Protein AF-D3LBD0-F1 (afdb_monomer_lite)

pLDDT: mean 87.64, std 13.62, range [24.2, 98.69]

Secondary structure (DSSP, 8-state):
-----TTGGGB--HHHHHHHHHHHHHHHHT-TTS-HHHHHHHHHHHHHHHHHHIIIIIHHHHHHHHTT--PPPTTS--HHHHHHHHHHHHHHHHHHHHHHIIIIIHHHHHTTTEEE--GGGS-HHHHHHHHHHIIIIIGGG---EEE-SSSPPPP--TTEEEEEEEEEEPPBTTB----EEEEEEEPPTTS-SEEEPSSSSSEEEEEHHHHHHHTGGGTSTTEEEEEEEEEEEEE--------S--TTHHHHHHHHHHHHTTPPEEEEEEETT--HHHHHHHHHHS---GGGEEEESS-S-STTHHHHHHHH--GGGSPPPPPPBP-GGGSGGGHHHHHHHS-EEEEETTB-SHHHHHHHHHHHH-TTEEEEEEEES---TT-HHHHHHHHHHHTT-EEEEEE-TT-TT-HHHHHHHHHHHHHTT-EEE--BTTBEE--EEEEEEEEETTEEEEEEEEESS-S-HHHHTTEEEEEEEE--HHHHHHHHHHHHHHHSS----S-SS-EETTTTHHHHHHHHHHHHHHHHHTT----EEEEES-B--HHHHHHHHHHHHHT--EEEEESS-B-BPP--TTTTTTEEEEEE-SSSEE---EEEE-GGGS-EEEEES--BSHHHHHHEE-EEEE--SHHHHHHHHHHHHHHHT-SSSEEEEPTTS-EEE----SS---HHHHHHTT--S-SS-SS--BTTB-----SS---EEEEEEEE-SSEEEEEEEEE-TTSBEEEEEEEEEE--TTTT-TTTTPPPHHHHHHHHHHHHHHHHHHTTSSSEEEEEEE-HHHHT-TTHHHHHHHHHHHHSS-EEE--HHHHHHHHHHHHHTTS--SSEEEEEE-SS-EEEEEEETTEEEEEEEES--HHHHHHHH--SSS--HHHHHHHHHHHHHHHHH-TTGGGGTTPPEEEESHHHHHHHHHHHHHTT-TTS-STTEEEEHHHHHHHHHHHHHS-HHHHHTSTT--GGGTTTHHHHHHHHHHHHHHHT--EEEE-S-SHHHHHHHHHHHHHH-S--B-GGGS-----S----

InterPro domains:
  IPR003414 Polyphosphate kinase [MF_00347] (10-685)
  IPR003414 Polyphosphate kinase [PTHR30218] (6-682)
  IPR003414 Polyphosphate kinase [TIGR03705] (11-681)
  IPR003695 Ppx/GppA phosphatase, N-terminal [PF02541] (729-1010)
  IPR024953 Polyphosphate kinase middle domain [PF02503] (126-305)
  IPR025198 Polyphosphate kinase N-terminal domain [PF13089] (12-116)
  IPR025200 Polyphosphate kinase C-terminal domain 2 [PF13090] (508-676)
  IPR036830 Polyphosphate kinase middle domain superfamily [G3DSA:3.30.1840.10] (117-305)
  IPR036832 Polyphosphate kinase N-terminal domain superfamily [SSF140356] (8-111)
  IPR041108 Polyphosphate kinase, C-terminal domain 1 [PF17941] (335-498)
  IPR043129 ATPase, nucleotide binding domain [SSF53067] (710-832)
  IPR043129 ATPase, nucleotide binding domain [SSF53067] (835-1010)

Structure (mmCIF, N/CA/C/O backbone):
data_AF-D3LBD0-F1
#
_entry.id   AF-D3LBD0-F1
#
loop_
_atom_site.group_PDB
_atom_site.id
_atom_site.type_symbol
_atom_site.label_atom_id
_atom_site.label_alt_id
_atom_site.label_comp_id
_atom_site.label_asym_id
_atom_site.label_entity_id
_atom_site.label_seq_id
_atom_site.pdbx_PDB_ins_code
_atom_site.Cartn_x
_atom_site.Cartn_y
_atom_site.Cartn_z
_atom_site.occupancy
_atom_site.B_iso_or_equiv
_atom_site.auth_seq_id
_atom_site.auth_comp_id
_atom_site.auth_asym_id
_atom_site.auth_atom_id
_atom_site.pdbx_PDB_model_num
ATOM 1 N N . MET A 1 1 ? 7.178 37.357 0.212 1.00 24.20 1 MET A N 1
ATOM 2 C CA . MET A 1 1 ? 8.624 37.625 0.364 1.00 24.20 1 MET A CA 1
ATOM 3 C C . MET A 1 1 ? 9.327 36.282 0.473 1.00 24.20 1 MET A C 1
ATOM 5 O O . MET A 1 1 ? 9.066 35.564 1.422 1.00 24.20 1 MET A O 1
ATOM 9 N N . LEU A 1 2 ? 10.123 35.909 -0.533 1.00 28.17 2 LEU A N 1
ATOM 10 C CA . LEU A 1 2 ? 10.940 34.688 -0.549 1.00 28.17 2 LEU A CA 1
ATOM 11 C C . LEU A 1 2 ? 12.167 34.922 0.342 1.00 28.17 2 LEU A C 1
ATOM 13 O O . LEU A 1 2 ? 13.218 35.334 -0.143 1.00 28.17 2 LEU A O 1
ATOM 17 N N . THR A 1 3 ? 12.015 34.767 1.653 1.00 34.03 3 THR A N 1
ATOM 18 C CA . THR A 1 3 ? 13.162 34.732 2.564 1.00 34.03 3 THR A CA 1
ATOM 19 C C . THR A 1 3 ? 14.012 33.509 2.240 1.00 34.03 3 THR A C 1
ATOM 21 O O . THR A 1 3 ? 13.474 32.417 2.064 1.00 34.03 3 THR A O 1
ATOM 24 N N . GLU A 1 4 ? 15.331 33.696 2.147 1.00 43.97 4 GLU A N 1
ATOM 25 C CA . GLU A 1 4 ? 16.310 32.607 2.130 1.00 43.97 4 GLU A CA 1
ATOM 26 C C . GLU A 1 4 ? 15.896 31.543 3.150 1.00 43.97 4 GLU A C 1
ATOM 28 O O . GLU A 1 4 ? 15.747 31.839 4.337 1.00 43.97 4 GLU A O 1
ATOM 33 N N . ASN A 1 5 ? 15.638 30.323 2.675 1.00 55.88 5 ASN A N 1
ATOM 34 C CA . ASN A 1 5 ? 15.126 29.257 3.520 1.00 55.88 5 ASN A CA 1
ATOM 35 C C . ASN A 1 5 ? 16.207 28.900 4.557 1.00 55.88 5 ASN A C 1
ATOM 37 O O . ASN A 1 5 ? 17.164 28.184 4.245 1.00 55.88 5 ASN A O 1
ATOM 41 N N . LYS A 1 6 ? 16.076 29.428 5.787 1.00 61.44 6 LYS A N 1
ATOM 42 C CA . LYS A 1 6 ? 17.009 29.217 6.915 1.00 61.44 6 LYS A CA 1
ATOM 43 C C . LYS A 1 6 ? 17.269 27.727 7.183 1.00 61.44 6 LYS A C 1
ATOM 45 O O . LYS A 1 6 ? 18.309 27.376 7.745 1.00 61.44 6 LYS A O 1
ATOM 50 N N . ASN A 1 7 ? 16.364 26.862 6.722 1.00 72.94 7 ASN A N 1
ATOM 51 C CA . ASN A 1 7 ? 16.401 25.421 6.902 1.00 72.94 7 ASN A CA 1
ATOM 52 C C . ASN A 1 7 ? 16.988 24.641 5.717 1.00 72.94 7 ASN A C 1
ATOM 54 O O . ASN A 1 7 ? 17.073 23.421 5.812 1.00 72.94 7 ASN A O 1
ATOM 58 N N . SER A 1 8 ? 17.474 25.287 4.647 1.00 80.19 8 SER A N 1
ATOM 59 C CA . SER A 1 8 ? 18.056 24.606 3.467 1.00 80.19 8 SER A CA 1
ATOM 60 C C . SER A 1 8 ? 19.071 23.505 3.840 1.00 80.19 8 SER A C 1
ATOM 62 O O . SER A 1 8 ? 19.038 22.398 3.299 1.00 80.19 8 SER A O 1
ATOM 64 N N . LYS A 1 9 ? 19.923 23.744 4.848 1.00 85.62 9 LYS A N 1
ATOM 65 C CA . LYS A 1 9 ? 20.913 22.761 5.334 1.00 85.62 9 LYS A CA 1
ATOM 66 C C . LYS A 1 9 ? 20.294 21.491 5.945 1.00 85.62 9 LYS A C 1
ATOM 68 O O . LYS A 1 9 ? 20.930 20.433 5.921 1.00 85.62 9 LYS A O 1
ATOM 73 N N . TYR A 1 10 ? 19.064 21.571 6.448 1.00 90.88 10 TYR A N 1
ATOM 74 C CA . TYR A 1 10 ? 18.289 20.459 7.011 1.00 90.88 10 TYR A CA 1
ATOM 75 C C . TYR A 1 10 ? 17.473 19.705 5.953 1.00 90.88 10 TYR A C 1
ATOM 77 O O . TYR A 1 10 ? 16.838 18.706 6.280 1.00 90.88 10 TYR A O 1
ATOM 85 N N . LEU A 1 11 ? 17.526 20.139 4.689 1.00 93.12 11 LEU A N 1
ATOM 86 C CA . LEU A 1 11 ? 16.781 19.540 3.590 1.00 93.12 11 LEU A CA 1
ATOM 87 C C . LEU A 1 11 ? 17.670 18.709 2.651 1.00 93.12 11 LEU A C 1
ATOM 89 O O . LEU A 1 11 ? 18.886 18.901 2.537 1.00 93.12 11 LEU A O 1
ATOM 93 N N . VAL A 1 12 ? 17.040 17.759 1.968 1.00 93.50 12 VAL A N 1
ATOM 94 C CA . VAL A 1 12 ? 17.560 17.010 0.819 1.00 93.50 12 VAL A CA 1
ATOM 95 C C . VAL A 1 12 ? 16.782 17.450 -0.418 1.00 93.50 12 VAL A C 1
ATOM 97 O O . VAL A 1 12 ? 15.570 17.637 -0.344 1.00 93.50 12 VAL A O 1
ATOM 100 N N . ASN A 1 13 ? 17.458 17.585 -1.564 1.00 93.44 13 ASN A N 1
ATOM 101 C CA . ASN A 1 13 ? 16.776 17.903 -2.818 1.00 93.44 13 ASN A CA 1
ATOM 102 C C . ASN A 1 13 ? 15.730 16.820 -3.131 1.00 93.44 13 ASN A C 1
ATOM 104 O O . ASN A 1 13 ? 15.992 15.618 -3.012 1.00 93.44 13 ASN A O 1
ATOM 108 N N . ARG A 1 14 ? 14.543 17.266 -3.540 1.00 93.19 14 ARG A N 1
ATOM 109 C CA . ARG A 1 14 ? 13.368 16.428 -3.784 1.00 93.19 14 ARG A CA 1
ATOM 110 C C . ARG A 1 14 ? 13.632 15.300 -4.775 1.00 93.19 14 ARG A C 1
ATOM 112 O O . ARG A 1 14 ? 13.268 14.151 -4.523 1.00 93.19 14 ARG A O 1
ATOM 119 N N . GLU A 1 15 ? 14.260 15.611 -5.901 1.00 93.50 15 GLU A N 1
ATOM 120 C CA . GLU A 1 15 ? 14.485 14.641 -6.968 1.00 93.50 15 GLU A CA 1
ATOM 121 C C . GLU A 1 15 ? 15.620 13.667 -6.624 1.00 93.50 15 GLU A C 1
ATOM 123 O O . GLU A 1 15 ? 15.537 12.477 -6.928 1.00 93.50 15 GLU A O 1
ATOM 128 N N . LEU A 1 16 ? 16.633 14.120 -5.878 1.00 94.50 16 LEU A N 1
ATOM 129 C CA . LEU A 1 16 ? 17.623 13.223 -5.276 1.00 94.50 16 LEU A CA 1
ATOM 130 C C . LEU A 1 16 ? 16.998 12.288 -4.234 1.00 94.50 16 LEU A C 1
ATOM 132 O O . LEU A 1 16 ? 17.382 11.120 -4.153 1.00 94.50 16 LEU A O 1
ATOM 136 N N . SER A 1 17 ? 16.035 12.772 -3.448 1.00 95.94 17 SER A N 1
ATOM 137 C CA . SER A 1 17 ? 15.270 11.932 -2.523 1.00 95.94 17 SER A CA 1
ATOM 138 C C . SER A 1 17 ? 14.447 10.878 -3.276 1.00 95.94 17 SER A C 1
ATOM 140 O O . SER A 1 17 ? 14.459 9.702 -2.908 1.00 95.94 17 SER A O 1
ATOM 142 N N . TRP A 1 18 ? 13.842 11.241 -4.413 1.00 96.44 18 TRP A N 1
ATOM 143 C CA . TRP A 1 18 ? 13.167 10.277 -5.287 1.00 96.44 18 TRP A CA 1
ATOM 144 C C . TRP A 1 18 ? 14.125 9.214 -5.858 1.00 96.44 18 TRP A C 1
ATOM 146 O O . TRP A 1 18 ? 13.810 8.024 -5.829 1.00 96.44 18 TRP A O 1
ATOM 156 N N . LEU A 1 19 ? 15.326 9.599 -6.307 1.00 96.00 19 LEU A N 1
ATOM 157 C CA . LEU A 1 19 ? 16.333 8.631 -6.763 1.00 96.00 19 LEU A CA 1
ATOM 158 C C . LEU A 1 19 ? 16.759 7.680 -5.635 1.00 96.00 19 LEU A C 1
ATOM 160 O O . LEU A 1 19 ? 16.929 6.487 -5.884 1.00 96.00 19 LEU A O 1
ATOM 164 N N . LYS A 1 20 ? 16.874 8.168 -4.391 1.00 96.25 20 LYS A N 1
ATOM 165 C CA . LYS A 1 20 ? 17.135 7.326 -3.208 1.00 96.25 20 LYS A CA 1
ATOM 166 C C . LYS A 1 20 ? 15.995 6.346 -2.930 1.00 96.25 20 LYS A C 1
ATOM 168 O O . LYS A 1 20 ? 16.264 5.206 -2.556 1.00 96.25 20 LYS A O 1
ATOM 173 N N . PHE A 1 21 ? 14.742 6.749 -3.146 1.00 97.38 21 PHE A N 1
ATOM 174 C CA . PHE A 1 21 ? 13.614 5.818 -3.127 1.00 97.38 21 PHE A CA 1
ATOM 175 C C . PHE A 1 21 ? 13.795 4.709 -4.168 1.00 97.38 21 PHE A C 1
ATOM 177 O O . PHE A 1 21 ? 13.734 3.533 -3.809 1.00 97.38 21 PHE A O 1
ATOM 184 N N . ASN A 1 22 ? 14.096 5.059 -5.420 1.00 97.38 22 ASN A N 1
ATOM 185 C CA . ASN A 1 22 ? 14.286 4.062 -6.474 1.00 97.38 22 ASN A CA 1
ATOM 186 C C . ASN A 1 22 ? 15.529 3.174 -6.229 1.00 97.38 22 ASN A C 1
ATOM 188 O O . ASN A 1 22 ? 15.521 1.999 -6.577 1.00 97.38 22 ASN A O 1
ATOM 192 N N . ASP A 1 23 ? 16.560 3.676 -5.533 1.00 96.75 23 ASP A N 1
ATOM 193 C CA . ASP A 1 23 ? 17.703 2.872 -5.060 1.00 96.75 23 ASP A CA 1
ATOM 194 C C . ASP A 1 23 ? 17.266 1.799 -4.037 1.00 96.75 23 ASP A C 1
ATOM 196 O O . ASP A 1 23 ? 17.817 0.696 -4.033 1.00 96.75 23 ASP A O 1
ATOM 200 N N . ARG A 1 24 ? 16.259 2.073 -3.190 1.00 96.88 24 ARG A N 1
ATOM 201 C CA . ARG A 1 24 ? 15.682 1.064 -2.276 1.00 96.88 24 ARG A CA 1
ATOM 202 C C . ARG A 1 24 ? 14.852 0.017 -3.017 1.00 96.88 24 ARG A C 1
ATOM 204 O O . ARG A 1 24 ? 14.862 -1.140 -2.602 1.00 96.88 24 ARG A O 1
ATOM 211 N N . VAL A 1 25 ? 14.176 0.394 -4.106 1.00 97.44 25 VAL A N 1
ATOM 212 C CA . VAL A 1 25 ? 13.496 -0.555 -5.010 1.00 97.44 25 VAL A CA 1
ATOM 213 C C . VAL A 1 25 ? 14.529 -1.440 -5.712 1.00 97.44 25 VAL A C 1
ATOM 215 O O . VAL A 1 25 ? 14.419 -2.663 -5.669 1.00 97.44 25 VAL A O 1
ATOM 218 N N . LEU A 1 26 ? 15.603 -0.846 -6.242 1.00 97.12 26 LEU A N 1
ATOM 219 C CA . LEU A 1 26 ? 16.723 -1.579 -6.838 1.00 97.12 26 LEU A CA 1
ATOM 220 C C . LEU A 1 26 ? 17.358 -2.565 -5.850 1.00 97.12 26 LEU A C 1
ATOM 222 O O . LEU A 1 26 ? 17.747 -3.668 -6.229 1.00 97.12 26 LEU A O 1
ATOM 226 N N . ALA A 1 27 ? 17.450 -2.194 -4.572 1.00 95.81 27 ALA A N 1
ATOM 227 C CA . ALA A 1 27 ? 17.979 -3.077 -3.541 1.00 95.81 27 ALA A CA 1
ATOM 228 C C . ALA A 1 27 ? 17.144 -4.360 -3.363 1.00 95.81 27 ALA A C 1
ATOM 230 O O . ALA A 1 27 ? 17.721 -5.390 -3.017 1.00 95.81 27 ALA A O 1
ATOM 231 N N . GLN A 1 28 ? 15.834 -4.336 -3.649 1.00 95.81 28 GLN A N 1
ATOM 232 C CA . GLN A 1 28 ? 14.990 -5.539 -3.622 1.00 95.81 28 GLN A CA 1
ATOM 233 C C . GLN A 1 28 ? 15.364 -6.529 -4.733 1.00 95.81 28 GLN A C 1
ATOM 235 O O . GLN A 1 28 ? 15.362 -7.733 -4.507 1.00 95.81 28 GLN A O 1
ATOM 240 N N . ALA A 1 29 ? 15.815 -6.058 -5.900 1.00 95.88 29 ALA A N 1
ATOM 241 C CA . ALA A 1 29 ? 16.312 -6.945 -6.959 1.00 95.88 29 ALA A CA 1
ATOM 242 C C . ALA A 1 29 ? 17.581 -7.730 -6.547 1.00 95.88 29 ALA A C 1
ATOM 244 O O . ALA A 1 29 ? 17.906 -8.774 -7.124 1.00 95.88 29 ALA A O 1
ATOM 245 N N . ASN A 1 30 ? 18.308 -7.262 -5.528 1.00 92.31 30 ASN A N 1
ATOM 246 C CA . ASN A 1 30 ? 19.464 -7.961 -4.963 1.00 92.31 30 ASN A CA 1
ATOM 247 C C . ASN A 1 30 ? 19.134 -8.764 -3.690 1.00 92.31 30 ASN A C 1
ATOM 249 O O . ASN A 1 30 ? 20.012 -9.421 -3.132 1.00 92.31 30 ASN A O 1
ATOM 253 N N . ASP A 1 31 ? 17.895 -8.708 -3.212 1.00 93.38 31 ASP A N 1
ATOM 254 C CA . ASP A 1 31 ? 17.487 -9.355 -1.974 1.00 93.38 31 ASP A CA 1
ATOM 255 C C . ASP A 1 31 ? 17.130 -10.825 -2.212 1.00 93.38 31 ASP A C 1
ATOM 257 O O . ASP A 1 31 ? 16.182 -11.140 -2.926 1.00 93.38 31 ASP A O 1
ATOM 261 N N . GLN A 1 32 ? 17.894 -11.737 -1.611 1.00 91.62 32 GLN A N 1
ATOM 262 C CA . GLN A 1 32 ? 17.727 -13.182 -1.805 1.00 91.62 32 GLN A CA 1
ATOM 263 C C . GLN A 1 32 ? 16.489 -13.763 -1.109 1.00 91.62 32 GLN A C 1
ATOM 265 O O . GLN A 1 32 ? 16.172 -14.925 -1.337 1.00 91.62 32 GLN A O 1
ATOM 270 N N . ARG A 1 33 ? 15.793 -12.979 -0.275 1.00 91.25 33 ARG A N 1
ATOM 271 C CA . ARG A 1 33 ? 14.515 -13.388 0.329 1.00 91.25 33 ARG A CA 1
ATOM 272 C C . ARG A 1 33 ? 13.389 -13.434 -0.703 1.00 91.25 33 ARG A C 1
ATOM 274 O O . ARG A 1 33 ? 12.406 -14.133 -0.491 1.00 91.25 33 ARG A O 1
ATOM 281 N N . HIS A 1 34 ? 13.542 -12.707 -1.810 1.00 94.94 34 HIS A N 1
ATOM 282 C CA . HIS A 1 34 ? 12.581 -12.710 -2.905 1.00 94.94 34 HIS A CA 1
ATOM 283 C C . HIS A 1 34 ? 12.881 -13.846 -3.891 1.00 94.94 34 HIS A C 1
ATOM 285 O O . HIS A 1 34 ? 14.055 -14.071 -4.221 1.00 94.94 34 HIS A O 1
ATOM 291 N N . PRO A 1 35 ? 11.846 -14.520 -4.427 1.00 96.12 35 PRO A N 1
ATOM 292 C CA . PRO A 1 35 ? 12.001 -15.457 -5.533 1.00 96.12 35 PRO A CA 1
ATOM 293 C C . PRO A 1 35 ? 12.722 -14.825 -6.734 1.00 96.12 35 PRO A C 1
ATOM 295 O O . PRO A 1 35 ? 12.695 -13.610 -6.948 1.00 96.12 35 PRO A O 1
ATOM 298 N N . LEU A 1 36 ? 13.411 -15.646 -7.532 1.00 97.06 36 LEU A N 1
ATOM 299 C CA . LEU A 1 36 ? 14.339 -15.145 -8.551 1.00 97.06 36 LEU A CA 1
ATOM 300 C C . LEU A 1 36 ? 13.660 -14.286 -9.632 1.00 97.06 36 LEU A C 1
ATOM 302 O O . LEU A 1 36 ? 14.224 -13.268 -10.036 1.00 97.06 36 LEU A O 1
ATOM 306 N N . LEU A 1 37 ? 12.463 -14.659 -10.090 1.00 96.88 37 LEU A N 1
ATOM 307 C CA . LEU A 1 37 ? 11.731 -13.863 -11.079 1.00 96.88 37 LEU A CA 1
ATOM 308 C C . LEU A 1 37 ? 11.127 -12.598 -10.459 1.00 96.88 37 LEU A C 1
ATOM 310 O O . LEU A 1 37 ? 10.993 -11.597 -11.154 1.00 96.88 37 LEU A O 1
ATOM 314 N N . GLU A 1 38 ? 10.873 -12.570 -9.151 1.00 96.44 38 GLU A N 1
ATOM 315 C CA . GLU A 1 38 ? 10.466 -11.341 -8.455 1.00 96.44 38 GLU A CA 1
ATOM 316 C C . GLU A 1 38 ? 11.627 -10.357 -8.319 1.00 96.44 38 GLU A C 1
ATOM 318 O O . GLU A 1 38 ? 11.459 -9.149 -8.478 1.00 96.44 38 GLU A O 1
ATOM 323 N N . ARG A 1 39 ? 12.856 -10.855 -8.158 1.00 97.25 39 ARG A N 1
ATOM 324 C CA . ARG A 1 39 ? 14.060 -10.018 -8.256 1.00 97.25 39 ARG A CA 1
ATOM 325 C C . ARG A 1 39 ? 14.234 -9.418 -9.653 1.00 97.25 39 ARG A C 1
ATOM 327 O O . ARG A 1 39 ? 14.602 -8.247 -9.768 1.00 97.25 39 ARG A O 1
ATOM 334 N N . ALA A 1 40 ? 13.936 -10.183 -10.708 1.00 97.19 40 ALA A N 1
ATOM 335 C CA . ALA A 1 40 ? 13.871 -9.654 -12.072 1.00 97.19 40 ALA A CA 1
ATOM 336 C C . ALA A 1 40 ? 12.760 -8.597 -12.212 1.00 97.19 40 ALA A C 1
ATOM 338 O O . ALA A 1 40 ? 12.991 -7.543 -12.810 1.00 97.19 40 ALA A O 1
ATOM 339 N N . ARG A 1 41 ? 11.594 -8.829 -11.591 1.00 96.75 41 ARG A N 1
ATOM 340 C CA . ARG A 1 41 ? 10.472 -7.883 -11.566 1.00 96.75 41 ARG A CA 1
ATOM 341 C C . ARG A 1 41 ? 10.861 -6.570 -10.895 1.00 96.75 41 ARG A C 1
ATOM 343 O O . ARG A 1 41 ? 10.619 -5.515 -11.466 1.00 96.75 41 ARG A O 1
ATOM 350 N N . PHE A 1 42 ? 11.542 -6.595 -9.747 1.00 97.44 42 PHE A N 1
ATOM 351 C CA . PHE A 1 42 ? 12.042 -5.372 -9.106 1.00 97.44 42 PHE A CA 1
ATOM 352 C C . PHE A 1 42 ? 13.024 -4.599 -9.993 1.00 97.44 42 PHE A C 1
ATOM 354 O O . PHE A 1 42 ? 13.027 -3.366 -9.982 1.00 97.44 42 PHE A O 1
ATOM 361 N N . LEU A 1 43 ? 13.841 -5.292 -10.791 1.00 96.94 43 LEU A N 1
ATOM 362 C CA . LEU A 1 43 ? 14.762 -4.643 -11.724 1.00 96.94 43 LEU A CA 1
ATOM 363 C C . LEU A 1 43 ? 14.027 -3.959 -12.887 1.00 96.94 43 LEU A C 1
ATOM 365 O O . LEU A 1 43 ? 14.403 -2.853 -13.280 1.00 96.94 43 LEU A O 1
ATOM 369 N N . SER A 1 44 ? 12.959 -4.592 -13.379 1.00 97.06 44 SER A N 1
ATOM 370 C CA . SER A 1 44 ? 12.021 -4.019 -14.351 1.00 97.06 44 SER A CA 1
ATOM 371 C C . SER A 1 44 ? 11.274 -2.809 -13.775 1.00 97.06 44 SER A C 1
ATOM 373 O O . SER A 1 44 ? 11.265 -1.740 -14.378 1.00 97.06 44 SER A O 1
ATOM 375 N N . ILE A 1 45 ? 10.736 -2.919 -12.555 1.00 96.12 45 ILE A N 1
ATOM 376 C CA . ILE A 1 45 ? 10.078 -1.810 -11.843 1.00 96.12 45 ILE A CA 1
ATOM 377 C C . ILE A 1 45 ? 11.047 -0.634 -11.665 1.00 96.12 45 ILE A C 1
ATOM 379 O O . ILE A 1 45 ? 10.686 0.507 -11.934 1.00 96.12 45 ILE A O 1
ATOM 383 N N . THR A 1 46 ? 12.296 -0.899 -11.270 1.00 96.88 46 THR A N 1
ATOM 384 C CA . THR A 1 46 ? 13.330 0.139 -11.124 1.00 96.88 46 THR A CA 1
ATOM 385 C C . THR A 1 46 ? 13.560 0.894 -12.438 1.00 96.88 46 THR A C 1
ATOM 387 O O . THR A 1 46 ? 13.690 2.121 -12.414 1.00 96.88 46 THR A O 1
ATOM 390 N N . GLN A 1 47 ? 13.594 0.178 -13.571 1.00 95.88 47 GLN A N 1
ATOM 391 C CA . GLN A 1 47 ? 13.721 0.762 -14.910 1.00 95.88 47 GLN A CA 1
ATOM 392 C C . GLN A 1 47 ? 12.523 1.652 -15.242 1.00 95.88 47 GLN A C 1
ATOM 394 O O . GLN A 1 47 ? 12.697 2.832 -15.536 1.00 95.88 47 GLN A O 1
ATOM 399 N N . LYS A 1 48 ? 11.309 1.103 -15.132 1.00 95.06 48 LYS A N 1
ATOM 400 C CA . LYS A 1 48 ? 10.061 1.797 -15.469 1.00 95.06 48 LYS A CA 1
ATOM 401 C C . LYS A 1 48 ? 9.850 3.048 -14.624 1.00 95.06 48 LYS A C 1
ATOM 403 O O . LYS A 1 48 ? 9.524 4.101 -15.162 1.00 95.06 48 LYS A O 1
ATOM 408 N N . ASN A 1 49 ? 10.117 2.955 -13.320 1.00 94.69 49 ASN A N 1
ATOM 409 C CA . ASN A 1 49 ? 10.085 4.100 -12.413 1.00 94.69 49 ASN A CA 1
ATOM 410 C C . ASN A 1 49 ? 11.033 5.205 -12.887 1.00 94.69 49 ASN A C 1
ATOM 412 O O . ASN A 1 49 ? 10.664 6.378 -12.899 1.00 94.69 49 ASN A O 1
ATOM 416 N N . LEU A 1 50 ? 12.269 4.838 -13.248 1.00 94.12 50 LEU A N 1
ATOM 417 C CA . LEU A 1 50 ? 13.274 5.793 -13.704 1.00 94.12 50 LEU A CA 1
ATOM 418 C C . LEU A 1 50 ? 12.834 6.457 -15.011 1.00 94.12 50 LEU A C 1
ATOM 420 O O . LEU A 1 50 ? 12.932 7.677 -15.132 1.00 94.12 50 LEU A O 1
ATOM 424 N N . ASP A 1 51 ? 12.306 5.682 -15.955 1.00 92.44 51 ASP A N 1
ATOM 425 C CA . ASP A 1 51 ? 11.825 6.182 -17.241 1.00 92.44 51 ASP A CA 1
ATOM 426 C C . ASP A 1 51 ? 10.641 7.146 -17.075 1.00 92.44 51 ASP A C 1
ATOM 428 O O . ASP A 1 51 ? 10.682 8.250 -17.625 1.00 92.44 51 ASP A O 1
ATOM 432 N N . GLU A 1 52 ? 9.650 6.811 -16.241 1.00 90.12 52 GLU A N 1
ATOM 433 C CA . GLU A 1 52 ? 8.546 7.717 -15.889 1.00 90.12 52 GLU A CA 1
ATOM 434 C C . GLU A 1 52 ? 9.064 9.018 -15.262 1.00 90.12 52 GLU A C 1
ATOM 436 O O . GLU A 1 52 ? 8.658 10.122 -15.637 1.00 90.12 52 GLU A O 1
ATOM 441 N N . TRP A 1 53 ? 9.989 8.905 -14.311 1.00 90.88 53 TRP A N 1
ATOM 442 C CA . TRP A 1 53 ? 10.539 10.062 -13.620 1.00 90.88 53 TRP A CA 1
ATOM 443 C C . TRP A 1 53 ? 11.307 10.995 -14.567 1.00 90.88 53 TRP A C 1
ATOM 445 O O . TRP A 1 53 ? 11.149 12.215 -14.466 1.00 90.88 53 TRP A O 1
ATOM 455 N N . PHE A 1 54 ? 12.047 10.453 -15.541 1.00 88.88 54 PHE A N 1
ATOM 456 C CA . PHE A 1 54 ? 12.633 11.255 -16.616 1.00 88.88 54 PHE A CA 1
ATOM 457 C C . PHE A 1 54 ? 11.534 11.947 -17.433 1.00 88.88 54 PHE A C 1
ATOM 459 O O . PHE A 1 54 ? 11.564 13.173 -17.550 1.00 88.88 54 PHE A O 1
ATOM 466 N N . MET A 1 55 ? 10.565 11.179 -17.951 1.00 86.25 55 MET A N 1
ATOM 467 C CA . MET A 1 55 ? 9.481 11.652 -18.831 1.00 86.25 55 MET A CA 1
ATOM 468 C C . MET A 1 55 ? 8.621 12.759 -18.232 1.00 86.25 55 MET A C 1
ATOM 470 O O . MET A 1 55 ? 8.067 13.558 -18.981 1.00 86.25 55 MET A O 1
ATOM 474 N N . VAL A 1 56 ? 8.504 12.802 -16.904 1.00 80.38 56 VAL A N 1
ATOM 475 C CA . VAL A 1 56 ? 7.575 13.702 -16.220 1.00 80.38 56 VAL A CA 1
ATOM 476 C C . VAL A 1 56 ? 8.287 14.726 -15.345 1.00 80.38 56 VAL A C 1
ATOM 478 O O . VAL A 1 56 ? 8.013 15.916 -15.433 1.00 80.38 56 VAL A O 1
ATOM 481 N N . ARG A 1 57 ? 9.173 14.302 -14.439 1.00 79.50 57 ARG A N 1
ATOM 482 C CA . ARG A 1 57 ? 9.708 15.213 -13.413 1.00 79.50 57 ARG A CA 1
ATOM 483 C C . ARG A 1 57 ? 10.915 15.977 -13.907 1.00 79.50 57 ARG A C 1
ATOM 485 O O . ARG A 1 57 ? 10.968 17.192 -13.736 1.00 79.50 57 ARG A O 1
ATOM 492 N N . LEU A 1 58 ? 11.847 15.293 -14.566 1.00 82.12 58 LEU A N 1
ATOM 493 C CA . LEU A 1 58 ? 13.012 15.967 -15.131 1.00 82.12 58 LEU A CA 1
ATOM 494 C C . LEU A 1 58 ? 12.619 16.911 -16.274 1.00 82.12 58 LEU A C 1
ATOM 496 O O . LEU A 1 58 ? 13.254 17.952 -16.440 1.00 82.12 58 LEU A O 1
ATOM 500 N N . ALA A 1 59 ? 11.561 16.570 -17.017 1.00 78.75 59 ALA A N 1
ATOM 501 C CA . ALA A 1 59 ? 10.966 17.428 -18.037 1.00 78.75 59 ALA A CA 1
ATOM 502 C C . ALA A 1 59 ? 10.627 18.826 -17.491 1.00 78.75 59 ALA A C 1
ATOM 504 O O . ALA A 1 59 ? 11.131 19.816 -18.020 1.00 78.75 59 ALA A O 1
ATOM 505 N N . SER A 1 60 ? 9.914 18.914 -16.362 1.00 79.69 60 SER A N 1
ATOM 506 C CA . SER A 1 60 ? 9.560 20.205 -15.754 1.00 79.69 60 SER A CA 1
ATOM 507 C C . SER A 1 60 ? 10.780 21.073 -15.392 1.00 79.69 60 SER A C 1
ATOM 509 O O . SER A 1 60 ? 10.793 22.275 -15.658 1.00 79.69 60 SER A O 1
ATOM 511 N N . ILE A 1 61 ? 11.860 20.481 -14.864 1.00 82.88 61 ILE A N 1
ATOM 512 C CA . ILE A 1 61 ? 13.089 21.220 -14.515 1.00 82.88 61 ILE A CA 1
ATOM 513 C C . ILE A 1 61 ? 13.825 21.646 -15.793 1.00 82.88 61 ILE A C 1
ATOM 515 O O . ILE A 1 61 ? 14.364 22.752 -15.890 1.00 82.88 61 ILE A O 1
ATOM 519 N N . HIS A 1 62 ? 13.824 20.792 -16.819 1.00 81.75 62 HIS A N 1
ATOM 520 C CA . HIS A 1 62 ? 14.413 21.111 -18.117 1.00 81.75 62 HIS A CA 1
ATOM 521 C C . HIS A 1 62 ? 13.696 22.284 -18.802 1.00 81.75 62 HIS A C 1
ATOM 523 O O . HIS A 1 62 ? 14.378 23.169 -19.328 1.00 81.75 62 HIS A O 1
ATOM 529 N N . GLN A 1 63 ? 12.367 22.356 -18.706 1.00 79.25 63 GLN A N 1
ATOM 530 C CA . GLN A 1 63 ? 11.583 23.506 -19.163 1.00 79.25 63 GLN A CA 1
ATOM 531 C C . GLN A 1 63 ? 11.964 24.790 -18.405 1.00 79.25 63 GLN A C 1
ATOM 533 O O . GLN A 1 63 ? 12.198 25.821 -19.036 1.00 79.25 63 GLN A O 1
ATOM 538 N N . MET A 1 64 ? 12.144 24.740 -17.076 1.00 82.25 64 MET A N 1
ATOM 539 C CA . MET A 1 64 ? 12.603 25.907 -16.296 1.00 82.25 64 MET A CA 1
ATOM 540 C C . MET A 1 64 ? 13.966 26.433 -16.772 1.00 82.25 64 MET A C 1
ATOM 542 O O . MET A 1 64 ? 14.170 27.646 -16.866 1.00 82.25 64 MET A O 1
ATOM 546 N N . VAL A 1 65 ? 14.893 25.533 -17.121 1.00 83.31 65 VAL A N 1
ATOM 547 C CA . VAL A 1 65 ? 16.202 25.903 -17.686 1.00 83.31 65 VAL A CA 1
ATOM 548 C C . VAL A 1 65 ? 16.060 26.541 -19.070 1.00 83.31 65 VAL A C 1
ATOM 550 O O . VAL A 1 65 ? 16.739 27.528 -19.356 1.00 83.31 65 VAL A O 1
ATOM 553 N N . GLN A 1 66 ? 15.168 26.032 -19.925 1.00 80.38 66 GLN A N 1
ATOM 554 C CA . GLN A 1 66 ? 14.894 26.632 -21.238 1.00 80.38 66 GLN A CA 1
ATOM 555 C C . GLN A 1 66 ? 14.286 28.031 -21.124 1.00 80.38 66 GLN A C 1
ATOM 557 O O . GLN A 1 66 ? 14.702 28.937 -21.847 1.00 80.38 66 GLN A O 1
ATOM 562 N N . LEU A 1 67 ? 13.373 28.221 -20.169 1.00 82.75 67 LEU A N 1
ATOM 563 C CA . LEU A 1 67 ? 12.766 29.510 -19.833 1.00 82.75 67 LEU A CA 1
ATOM 564 C C . LEU A 1 67 ? 13.720 30.448 -19.071 1.00 82.75 67 LEU A C 1
ATOM 566 O O . LEU A 1 67 ? 13.350 31.576 -18.753 1.00 82.75 67 LEU A O 1
ATOM 570 N N . ARG A 1 68 ? 14.961 30.011 -18.799 1.00 83.06 68 ARG A N 1
ATOM 571 C CA . ARG A 1 68 ? 16.004 30.765 -18.080 1.00 83.06 68 ARG A CA 1
ATOM 572 C C . ARG A 1 68 ? 15.552 31.257 -16.700 1.00 83.06 68 ARG A C 1
ATOM 574 O O . ARG A 1 68 ? 15.990 32.315 -16.240 1.00 83.06 68 ARG A O 1
ATOM 581 N N . LEU A 1 69 ? 14.700 30.483 -16.029 1.00 81.06 69 LEU A N 1
ATOM 582 C CA . LEU A 1 69 ? 14.264 30.783 -14.671 1.00 81.06 69 LEU A CA 1
ATOM 583 C C . LEU A 1 69 ? 15.436 30.626 -13.695 1.00 81.06 69 LEU A C 1
ATOM 585 O O . LEU A 1 69 ? 16.238 29.698 -13.794 1.00 81.06 69 LEU A O 1
ATOM 589 N N . LYS A 1 70 ? 15.538 31.560 -12.744 1.00 80.62 70 LYS A N 1
ATOM 590 C CA . LYS A 1 70 ? 16.602 31.596 -11.723 1.00 80.62 70 LYS A CA 1
ATOM 591 C C . LYS A 1 70 ? 16.106 31.257 -10.315 1.00 80.62 70 LYS A C 1
ATOM 593 O O . LYS A 1 70 ? 16.886 31.338 -9.370 1.00 80.62 70 LYS A O 1
ATOM 598 N N . SER A 1 71 ? 14.825 30.918 -10.164 1.00 80.75 71 SER A N 1
ATOM 599 C CA . SER A 1 71 ? 14.241 30.513 -8.884 1.00 80.75 71 SER A CA 1
ATOM 600 C C . SER A 1 71 ? 14.937 29.255 -8.378 1.00 80.75 71 SER A C 1
ATOM 602 O O . SER A 1 71 ? 14.950 28.239 -9.072 1.00 80.75 71 SER A O 1
ATOM 604 N N . LYS A 1 72 ? 15.533 29.347 -7.191 1.00 85.56 72 LYS A N 1
ATOM 605 C CA . LYS A 1 72 ? 16.214 28.227 -6.546 1.00 85.56 72 LYS A CA 1
ATOM 606 C C . LYS A 1 72 ? 15.214 27.282 -5.890 1.00 85.56 72 LYS A C 1
ATOM 608 O O . LYS A 1 72 ? 14.153 27.722 -5.445 1.00 85.56 72 LYS A O 1
ATOM 613 N N . ASP A 1 73 ? 15.578 26.009 -5.806 1.00 86.81 73 ASP A N 1
ATOM 614 C CA . ASP A 1 73 ? 14.843 25.029 -5.011 1.00 86.81 73 ASP A CA 1
ATOM 615 C C . ASP A 1 73 ? 14.989 25.314 -3.491 1.00 86.81 73 ASP A C 1
ATOM 617 O O . ASP A 1 73 ? 15.824 26.135 -3.088 1.00 86.81 73 ASP A O 1
ATOM 621 N N . PRO A 1 74 ? 14.223 24.638 -2.610 1.00 85.44 74 PRO A N 1
ATOM 622 C CA . PRO A 1 74 ? 14.345 24.808 -1.157 1.00 85.44 74 PRO A CA 1
ATOM 623 C C . PRO A 1 74 ? 15.728 24.474 -0.568 1.00 85.44 74 PRO A C 1
ATOM 625 O O . PRO A 1 74 ? 16.033 24.890 0.548 1.00 85.44 74 PRO A O 1
ATOM 628 N N . THR A 1 75 ? 16.579 23.744 -1.297 1.00 87.31 75 THR A N 1
ATOM 629 C CA . THR A 1 75 ? 17.973 23.469 -0.910 1.00 87.31 75 THR A CA 1
ATOM 630 C C . THR A 1 75 ? 18.953 24.542 -1.387 1.00 87.31 75 THR A C 1
ATOM 632 O O . THR A 1 75 ? 20.087 24.585 -0.917 1.00 87.31 75 THR A O 1
ATOM 635 N N . GLY A 1 76 ? 18.518 25.468 -2.242 1.00 86.94 76 GLY A N 1
ATOM 636 C CA . GLY A 1 76 ? 19.310 26.583 -2.753 1.00 86.94 76 GLY A CA 1
ATOM 637 C C . GLY A 1 76 ? 19.974 26.333 -4.111 1.00 86.94 76 GLY A C 1
ATOM 638 O O . GLY A 1 76 ? 20.766 27.181 -4.540 1.00 86.94 76 GLY A O 1
ATOM 639 N N . LEU A 1 77 ? 19.659 25.224 -4.790 1.00 88.50 77 LEU A N 1
ATOM 640 C CA . LEU A 1 77 ? 20.170 24.912 -6.128 1.00 88.50 77 LEU A CA 1
ATOM 641 C C . LEU A 1 77 ? 19.381 25.671 -7.197 1.00 88.50 77 LEU A C 1
ATOM 643 O O . LEU A 1 77 ? 18.155 25.746 -7.141 1.00 88.50 77 LEU A O 1
ATOM 647 N N . SER A 1 78 ? 20.072 26.230 -8.190 1.00 89.75 78 SER A N 1
ATOM 648 C CA . SER A 1 78 ? 19.422 26.719 -9.410 1.00 89.75 78 SER A CA 1
ATOM 649 C C . SER A 1 78 ? 18.966 25.550 -10.296 1.00 89.75 78 SER A C 1
ATOM 651 O O . SER A 1 78 ? 19.576 24.480 -10.237 1.00 89.75 78 SER A O 1
ATOM 653 N N . PRO A 1 79 ? 17.991 25.743 -11.208 1.00 88.75 79 PRO A N 1
ATOM 654 C CA . PRO A 1 79 ? 17.522 24.668 -12.088 1.00 88.75 79 PRO A CA 1
ATOM 655 C C . PRO A 1 79 ? 18.638 24.006 -12.916 1.00 88.75 79 PRO A C 1
ATOM 657 O O . PRO A 1 79 ? 18.579 22.820 -13.226 1.00 88.75 79 PRO A O 1
ATOM 660 N N . THR A 1 80 ? 19.694 24.754 -13.263 1.00 87.62 80 THR A N 1
ATOM 661 C CA . THR A 1 80 ? 20.845 24.204 -14.004 1.00 87.62 80 THR A CA 1
ATOM 662 C C . THR A 1 80 ? 21.727 23.324 -13.116 1.00 87.62 80 THR A C 1
ATOM 664 O O . THR A 1 80 ? 22.111 22.232 -13.531 1.00 87.62 80 THR A O 1
ATOM 667 N N . GLU A 1 81 ? 22.028 23.774 -11.896 1.00 89.62 81 GLU A N 1
ATOM 668 C CA . GLU A 1 81 ? 22.796 22.992 -10.917 1.00 89.62 81 GLU A CA 1
ATOM 669 C C . GLU A 1 81 ? 22.027 21.736 -10.489 1.00 89.62 81 GLU A C 1
ATOM 671 O O . GLU A 1 81 ? 22.604 20.654 -10.393 1.00 89.62 81 GLU A O 1
ATOM 676 N N . GLU A 1 82 ? 20.715 21.866 -10.294 1.00 90.38 82 GLU A N 1
ATOM 677 C CA . GLU A 1 82 ? 19.818 20.764 -9.964 1.00 90.38 82 GLU A CA 1
ATOM 678 C C . GLU A 1 82 ? 19.846 19.681 -11.056 1.00 90.38 82 GLU A C 1
ATOM 680 O O . GLU A 1 82 ? 20.160 18.526 -10.757 1.00 90.38 82 GLU A O 1
ATOM 685 N N . LEU A 1 83 ? 19.644 20.043 -12.334 1.00 87.62 83 LEU A N 1
ATOM 686 C CA . LEU A 1 83 ? 19.754 19.093 -13.454 1.00 87.62 83 LEU A CA 1
ATOM 687 C C . LEU A 1 83 ? 21.109 18.382 -13.500 1.00 87.62 83 LEU A C 1
ATOM 689 O O . LEU A 1 83 ? 21.172 17.201 -13.853 1.00 87.62 83 LEU A O 1
ATOM 693 N N . ASP A 1 84 ? 22.192 19.085 -13.179 1.00 85.81 84 ASP A N 1
ATOM 694 C CA . ASP A 1 84 ? 23.547 18.547 -13.234 1.00 85.81 84 ASP A CA 1
ATOM 695 C C . ASP A 1 84 ? 23.787 17.470 -12.173 1.00 85.81 84 ASP A C 1
ATOM 697 O O . ASP A 1 84 ? 24.249 16.368 -12.497 1.00 85.81 84 ASP A O 1
ATOM 701 N N . VAL A 1 85 ? 23.433 17.761 -10.920 1.00 90.25 85 VAL A N 1
ATOM 702 C CA . VAL A 1 85 ? 23.582 16.817 -9.803 1.00 90.25 85 VAL A CA 1
ATOM 703 C C . VAL A 1 85 ? 22.665 15.608 -10.003 1.00 90.25 85 VAL A C 1
ATOM 705 O O . VAL A 1 85 ? 23.085 14.461 -9.823 1.00 90.25 85 VAL A O 1
ATOM 708 N N . ILE A 1 86 ? 21.437 15.852 -10.457 1.00 91.19 86 ILE A N 1
ATOM 709 C CA . ILE A 1 86 ? 20.458 14.813 -10.760 1.00 91.19 86 ILE A CA 1
ATOM 710 C C . ILE A 1 86 ? 20.937 13.897 -11.897 1.00 91.19 86 ILE A C 1
ATOM 712 O O . ILE A 1 86 ? 20.894 12.672 -11.764 1.00 91.19 86 ILE A O 1
ATOM 716 N N . SER A 1 87 ? 21.431 14.464 -13.003 1.00 88.12 87 SER A N 1
ATOM 717 C CA . SER A 1 87 ? 21.889 13.682 -14.162 1.00 88.12 87 SER A CA 1
ATOM 718 C C . SER A 1 87 ? 23.032 12.738 -13.786 1.00 88.12 87 SER A C 1
ATOM 720 O O . SER A 1 87 ? 23.075 11.596 -14.256 1.00 88.12 87 SER A O 1
ATOM 722 N N . LEU A 1 88 ? 23.938 13.195 -12.914 1.00 90.19 88 LEU A N 1
ATOM 723 C CA . LEU A 1 88 ? 25.037 12.390 -12.388 1.00 90.19 88 LEU A CA 1
ATOM 724 C C . LEU A 1 88 ? 24.527 11.241 -11.504 1.00 90.19 88 LEU A C 1
ATOM 726 O O . LEU A 1 88 ? 24.951 10.096 -11.686 1.00 90.19 88 LEU A O 1
ATOM 730 N N . ALA A 1 89 ? 23.602 11.532 -10.585 1.00 92.88 89 ALA A N 1
ATOM 731 C CA . ALA A 1 89 ? 23.009 10.541 -9.689 1.00 92.88 89 ALA A CA 1
ATOM 732 C C . ALA A 1 89 ? 22.217 9.466 -10.457 1.00 92.88 89 ALA A C 1
ATOM 734 O O . ALA A 1 89 ? 22.428 8.271 -10.236 1.00 92.88 89 ALA A O 1
ATOM 735 N N . ALA A 1 90 ? 21.392 9.866 -11.430 1.00 92.62 90 ALA A N 1
ATOM 736 C CA . ALA A 1 90 ? 20.654 8.945 -12.295 1.00 92.62 90 ALA A CA 1
ATOM 737 C C . ALA A 1 90 ? 21.599 8.048 -13.115 1.00 92.62 90 ALA A C 1
ATOM 739 O O . ALA A 1 90 ? 21.396 6.837 -13.215 1.00 92.62 90 ALA A O 1
ATOM 740 N N . GLY A 1 91 ? 22.698 8.608 -13.637 1.00 92.31 91 GLY A N 1
ATOM 741 C CA . GLY A 1 91 ? 23.723 7.832 -14.337 1.00 92.31 91 GLY A CA 1
ATOM 742 C C . GLY A 1 91 ? 24.428 6.808 -13.442 1.00 92.31 91 GLY A C 1
ATOM 743 O O . GLY A 1 91 ? 24.789 5.726 -13.911 1.00 92.31 91 GLY A O 1
ATOM 744 N N . ALA A 1 92 ? 24.618 7.114 -12.156 1.00 93.94 92 ALA A N 1
ATOM 745 C CA . ALA A 1 92 ? 25.153 6.163 -11.186 1.00 93.94 92 ALA A CA 1
ATOM 746 C C . ALA A 1 92 ? 24.154 5.033 -10.883 1.00 93.94 92 ALA A C 1
ATOM 748 O O . ALA A 1 92 ? 24.555 3.868 -10.880 1.00 93.94 92 ALA A O 1
ATOM 749 N N . GLN A 1 93 ? 22.869 5.348 -10.694 1.00 94.88 93 GLN A N 1
ATOM 750 C CA . GLN A 1 93 ? 21.812 4.349 -10.490 1.00 94.88 93 GLN A CA 1
ATOM 751 C C . GLN A 1 93 ? 21.684 3.404 -11.694 1.00 94.88 93 GLN A C 1
ATOM 753 O O . GLN A 1 93 ? 21.713 2.187 -11.518 1.00 94.88 93 GLN A O 1
ATOM 758 N N . LEU A 1 94 ? 21.675 3.937 -12.921 1.00 94.12 94 LEU A N 1
ATOM 759 C CA . LEU A 1 94 ? 21.600 3.132 -14.144 1.00 94.12 94 LEU A CA 1
ATOM 760 C C . LEU A 1 94 ? 22.776 2.146 -14.267 1.00 94.12 94 LEU A C 1
ATOM 762 O O . LEU A 1 94 ? 22.595 0.989 -14.651 1.00 94.12 94 LEU A O 1
ATOM 766 N N . LYS A 1 95 ? 23.990 2.574 -13.891 1.00 94.31 95 LYS A N 1
ATOM 767 C CA . LYS A 1 95 ? 25.170 1.693 -13.839 1.00 94.31 95 LYS A CA 1
ATOM 768 C C . LYS A 1 95 ? 25.016 0.584 -12.796 1.00 94.31 95 LYS A C 1
ATOM 770 O O . LYS A 1 95 ? 25.369 -0.557 -13.092 1.00 94.31 95 LYS A O 1
ATOM 775 N N . LYS A 1 96 ? 24.502 0.896 -11.597 1.00 95.31 96 LYS A N 1
ATOM 776 C CA . LYS A 1 96 ? 24.227 -0.112 -10.553 1.00 95.31 96 LYS A CA 1
ATOM 777 C C . LYS A 1 96 ? 23.222 -1.150 -11.059 1.00 95.31 96 LYS A C 1
ATOM 779 O O . LYS A 1 96 ? 23.476 -2.343 -10.932 1.00 95.31 96 LYS A O 1
ATOM 784 N N . GLN A 1 97 ? 22.140 -0.694 -11.687 1.00 95.44 97 GLN A N 1
ATOM 785 C CA . GLN A 1 97 ? 21.081 -1.536 -12.240 1.00 95.44 97 GLN A CA 1
ATOM 786 C C . GLN A 1 97 ? 21.616 -2.532 -13.283 1.00 95.44 97 GLN A C 1
ATOM 788 O O . GLN A 1 97 ? 21.398 -3.736 -13.159 1.00 95.44 97 GLN A O 1
ATOM 793 N N . HIS A 1 98 ? 22.411 -2.062 -14.249 1.00 96.00 98 HIS A N 1
ATOM 794 C CA . HIS A 1 98 ? 23.015 -2.928 -15.271 1.00 96.00 98 HIS A CA 1
ATOM 795 C C . HIS A 1 98 ? 24.095 -3.854 -14.706 1.00 96.00 98 HIS A C 1
ATOM 797 O O . HIS A 1 98 ? 24.244 -4.989 -15.153 1.00 96.00 98 HIS A O 1
ATOM 803 N N . SER A 1 99 ? 24.839 -3.405 -13.692 1.00 95.75 99 SER A N 1
ATOM 804 C CA . SER A 1 99 ? 25.772 -4.285 -12.988 1.00 95.75 99 SER A CA 1
ATOM 805 C C . SER A 1 99 ? 25.038 -5.417 -12.269 1.00 95.75 99 SER A C 1
ATOM 807 O O . SER A 1 99 ? 25.535 -6.540 -12.271 1.00 95.75 99 SER A O 1
ATOM 809 N N . LEU A 1 100 ? 23.886 -5.138 -11.653 1.00 95.62 100 LEU A N 1
ATOM 810 C CA . LEU A 1 100 ? 23.069 -6.149 -10.984 1.00 95.62 100 LEU A CA 1
ATOM 811 C C . LEU A 1 100 ? 22.475 -7.142 -11.993 1.00 95.62 100 LEU A C 1
ATOM 813 O O . LEU A 1 100 ? 22.551 -8.348 -11.764 1.00 95.62 100 LEU A O 1
ATOM 817 N N . TYR A 1 101 ? 21.975 -6.645 -13.129 1.00 97.19 101 TYR A N 1
ATOM 818 C CA . TYR A 1 101 ? 21.535 -7.472 -14.256 1.00 97.19 101 TYR A CA 1
ATOM 819 C C . TYR A 1 101 ? 22.631 -8.457 -14.690 1.00 97.19 101 TYR A C 1
ATOM 821 O O . TYR A 1 101 ? 22.454 -9.671 -14.601 1.00 97.19 101 TYR A O 1
ATOM 829 N N . ALA A 1 102 ? 23.791 -7.931 -15.096 1.00 95.56 102 ALA A N 1
ATOM 830 C CA . ALA A 1 102 ? 24.833 -8.723 -15.742 1.00 95.56 102 ALA A CA 1
ATOM 831 C C . ALA A 1 102 ? 25.593 -9.643 -14.774 1.00 95.56 102 ALA A C 1
ATOM 833 O O . ALA A 1 102 ? 25.952 -10.757 -15.136 1.00 95.56 102 ALA A O 1
ATOM 834 N N . ARG A 1 103 ? 25.877 -9.184 -13.546 1.00 94.88 103 ARG A N 1
ATOM 835 C CA . ARG A 1 103 ? 26.745 -9.921 -12.606 1.00 94.88 103 ARG A CA 1
ATOM 836 C C . ARG A 1 103 ? 25.991 -10.804 -11.616 1.00 94.88 103 ARG A C 1
ATOM 838 O O . ARG A 1 103 ? 26.625 -11.631 -10.971 1.00 94.88 103 ARG A O 1
ATOM 845 N N . SER A 1 104 ? 24.684 -10.602 -11.448 1.00 94.56 104 SER A N 1
ATOM 846 C CA . SER A 1 104 ? 23.875 -11.334 -10.465 1.00 94.56 104 SER A CA 1
ATOM 847 C C . SER A 1 104 ? 22.685 -12.019 -11.126 1.00 94.56 104 SER A C 1
ATOM 849 O O . SER A 1 104 ? 22.614 -13.244 -11.108 1.00 94.56 104 SER A O 1
ATOM 851 N N . LEU A 1 105 ? 21.782 -11.264 -11.760 1.00 96.31 105 LEU A N 1
ATOM 852 C CA . LEU A 1 105 ? 20.521 -11.822 -12.252 1.00 96.31 105 LEU A CA 1
ATOM 853 C C . LEU A 1 105 ? 20.725 -12.852 -13.374 1.00 96.31 105 LEU A C 1
ATOM 855 O O . LEU A 1 105 ? 20.262 -13.981 -13.234 1.00 96.31 105 LEU A O 1
ATOM 859 N N . VAL A 1 106 ? 21.442 -12.492 -14.445 1.00 96.12 106 VAL A N 1
ATOM 860 C CA . VAL A 1 106 ? 21.662 -13.381 -15.604 1.00 96.12 106 VAL A CA 1
ATOM 861 C C . VAL A 1 106 ? 22.347 -14.699 -15.201 1.00 96.12 106 VAL A C 1
ATOM 863 O O . VAL A 1 106 ? 21.789 -15.756 -15.498 1.00 96.12 106 VAL A O 1
ATOM 866 N N . PRO A 1 107 ? 23.463 -14.703 -14.437 1.00 96.38 107 PRO A N 1
ATOM 867 C CA . PRO A 1 107 ? 24.067 -15.953 -13.970 1.00 96.38 107 PRO A CA 1
ATOM 868 C C . PRO A 1 107 ? 23.140 -16.811 -13.098 1.00 96.38 107 PRO A C 1
ATOM 870 O O . PRO A 1 107 ? 23.230 -18.037 -13.114 1.00 96.38 107 PRO A O 1
ATOM 873 N N . MET A 1 108 ? 22.260 -16.193 -12.304 1.00 95.88 108 MET A N 1
ATOM 874 C CA . MET A 1 108 ? 21.312 -16.929 -11.463 1.00 95.88 108 MET A CA 1
ATOM 875 C C . MET A 1 108 ? 20.161 -17.538 -12.266 1.00 95.88 108 MET A C 1
ATOM 877 O O . MET A 1 108 ? 19.736 -18.644 -11.938 1.00 95.88 108 MET A O 1
ATOM 881 N N . LEU A 1 109 ? 19.686 -16.855 -13.312 1.00 96.31 109 LEU A N 1
ATOM 882 C CA . LEU A 1 109 ? 18.699 -17.397 -14.251 1.00 96.31 109 LEU A CA 1
ATOM 883 C C . LEU A 1 109 ? 19.271 -18.604 -15.007 1.00 96.31 109 LEU A C 1
ATOM 885 O O . LEU A 1 109 ? 18.624 -19.649 -15.051 1.00 96.31 109 LEU A O 1
ATOM 889 N N . ALA A 1 110 ? 20.522 -18.517 -15.470 1.00 95.19 110 ALA A N 1
ATOM 890 C CA . ALA A 1 110 ? 21.194 -19.621 -16.156 1.00 95.19 110 ALA A CA 1
ATOM 891 C C . ALA A 1 110 ? 21.291 -20.886 -15.277 1.00 95.19 110 ALA A C 1
ATOM 893 O O . ALA A 1 110 ? 21.023 -21.994 -15.734 1.00 95.19 110 ALA A O 1
ATOM 894 N N . LYS A 1 111 ? 21.561 -20.734 -13.969 1.00 95.31 111 LYS A N 1
ATOM 895 C CA . LYS A 1 111 ? 21.537 -21.850 -12.995 1.00 95.31 111 LYS A CA 1
ATOM 896 C C . LYS A 1 111 ? 20.162 -22.510 -12.833 1.00 95.31 111 LYS A C 1
ATOM 898 O O . LYS A 1 111 ? 20.080 -23.607 -12.291 1.00 95.31 111 LYS A O 1
ATOM 903 N N . LYS A 1 112 ? 19.089 -21.834 -13.245 1.00 94.94 112 LYS A N 1
ATOM 904 C CA . LYS A 1 112 ? 17.713 -22.348 -13.287 1.00 94.94 112 LYS A CA 1
ATOM 905 C C . LYS A 1 112 ? 17.286 -22.743 -14.707 1.00 94.94 112 LYS A C 1
ATOM 907 O O . LYS A 1 112 ? 16.096 -22.892 -14.952 1.00 94.94 112 LYS A O 1
ATOM 912 N N . HIS A 1 113 ? 18.244 -22.920 -15.622 1.00 94.25 113 HIS A N 1
ATOM 913 C CA . HIS A 1 113 ? 18.015 -23.256 -17.030 1.00 94.25 113 HIS A CA 1
ATOM 914 C C . HIS A 1 113 ? 17.159 -22.222 -17.783 1.00 94.25 113 HIS A C 1
ATOM 916 O O . HIS A 1 113 ? 16.444 -22.569 -18.722 1.00 94.25 113 HIS A O 1
ATOM 922 N N . ILE A 1 114 ? 17.232 -20.954 -17.367 1.00 96.56 114 ILE A N 1
ATOM 923 C CA . ILE A 1 114 ? 16.651 -19.803 -18.064 1.00 96.56 114 ILE A CA 1
ATOM 924 C C . ILE A 1 114 ? 17.818 -19.009 -18.650 1.00 96.56 114 ILE A C 1
ATOM 926 O O . ILE A 1 114 ? 18.510 -18.283 -17.934 1.00 96.56 114 ILE A O 1
ATOM 930 N N . ASN A 1 115 ? 18.058 -19.164 -19.946 1.00 95.62 115 ASN A N 1
ATOM 931 C CA . ASN A 1 115 ? 19.238 -18.624 -20.611 1.00 95.62 115 ASN A CA 1
ATOM 932 C C . ASN A 1 115 ? 18.851 -17.421 -21.472 1.00 95.62 115 ASN A C 1
ATOM 934 O O . ASN A 1 115 ? 17.972 -17.529 -22.321 1.00 95.62 115 ASN A O 1
ATOM 938 N N . ILE A 1 116 ? 19.509 -16.281 -21.263 1.00 95.69 116 ILE A N 1
ATOM 939 C CA . ILE A 1 116 ? 19.433 -15.123 -22.162 1.00 95.69 116 ILE A CA 1
ATOM 940 C C . ILE A 1 116 ? 20.775 -15.075 -22.882 1.00 95.69 116 ILE A C 1
ATOM 942 O O . ILE A 1 116 ? 21.768 -14.697 -22.260 1.00 95.69 116 ILE A O 1
ATOM 946 N N . LEU A 1 117 ? 20.804 -15.523 -24.134 1.00 94.69 117 LEU A N 1
ATOM 947 C CA . LEU A 1 117 ? 22.039 -15.763 -24.879 1.00 94.69 117 LEU A CA 1
ATOM 948 C C . LEU A 1 117 ? 22.270 -14.707 -25.960 1.00 94.69 117 LEU A C 1
ATOM 950 O O . LEU A 1 117 ? 21.322 -14.169 -26.540 1.00 94.69 117 LEU A O 1
ATOM 954 N N . GLY A 1 118 ? 23.545 -14.435 -26.231 1.00 93.62 118 GLY A N 1
ATOM 955 C CA . GLY A 1 118 ? 23.989 -13.801 -27.465 1.00 93.62 118 GLY A CA 1
ATOM 956 C C . GLY A 1 118 ? 23.890 -14.759 -28.654 1.00 93.62 118 GLY A C 1
ATOM 957 O O . GLY A 1 118 ? 23.807 -15.975 -28.496 1.00 93.62 118 GLY A O 1
ATOM 958 N N . ILE A 1 119 ? 23.903 -14.204 -29.867 1.00 94.38 119 ILE A N 1
ATOM 959 C CA . ILE A 1 119 ? 23.805 -14.990 -31.109 1.00 94.38 119 ILE A CA 1
ATOM 960 C C . ILE A 1 119 ? 24.999 -15.943 -31.274 1.00 94.38 119 ILE A C 1
ATOM 962 O O . ILE A 1 119 ? 24.845 -17.049 -31.778 1.00 94.38 119 ILE A O 1
ATOM 966 N N . ASP A 1 120 ? 26.177 -15.532 -30.807 1.00 93.81 120 ASP A N 1
ATOM 967 C CA . ASP A 1 120 ? 27.423 -16.301 -30.825 1.00 93.81 120 ASP A CA 1
ATOM 968 C C . ASP A 1 120 ? 27.452 -17.470 -29.827 1.00 93.81 120 ASP A C 1
ATOM 970 O O . ASP A 1 120 ? 28.331 -18.325 -29.908 1.00 93.81 120 ASP A O 1
ATOM 974 N N . GLU A 1 121 ? 26.492 -17.520 -28.904 1.00 93.81 121 GLU A N 1
ATOM 975 C CA . GLU A 1 121 ? 26.344 -18.580 -27.902 1.00 93.81 121 GLU A CA 1
ATOM 976 C C . GLU A 1 121 ? 25.285 -19.625 -28.302 1.00 93.81 121 GLU A C 1
ATOM 978 O O . GLU A 1 121 ? 25.040 -20.566 -27.545 1.00 93.81 121 GLU A O 1
ATOM 983 N N . LEU A 1 122 ? 24.633 -19.461 -29.460 1.00 94.31 122 LEU A N 1
ATOM 984 C CA . LEU A 1 122 ? 23.586 -20.366 -29.934 1.00 94.31 122 LEU A CA 1
ATOM 985 C C . LEU A 1 122 ? 24.158 -21.657 -30.524 1.00 94.31 122 LEU A C 1
ATOM 987 O O . LEU A 1 122 ? 25.190 -21.666 -31.193 1.00 94.31 122 LEU A O 1
ATOM 991 N N . GLU A 1 123 ? 23.427 -22.752 -30.333 1.00 93.75 123 GLU A N 1
ATOM 992 C CA . GLU A 1 123 ? 23.673 -23.997 -31.059 1.00 93.75 123 GLU A CA 1
ATOM 993 C C . GLU A 1 123 ? 23.320 -23.836 -32.548 1.00 93.75 123 GLU A C 1
ATOM 995 O O .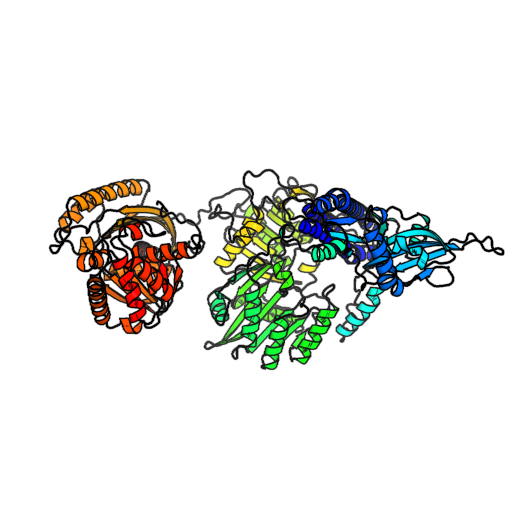 GLU A 1 123 ? 22.447 -23.049 -32.910 1.00 93.75 123 GLU A O 1
ATOM 1000 N N . GLU A 1 124 ? 23.933 -24.634 -33.425 1.00 93.69 124 GLU A N 1
ATOM 1001 C CA . GLU A 1 124 ? 23.696 -24.571 -34.879 1.00 93.69 124 GLU A CA 1
ATOM 1002 C C . GLU A 1 124 ? 22.200 -24.700 -35.230 1.00 93.69 124 GLU A C 1
ATOM 1004 O O . GLU A 1 124 ? 21.652 -23.890 -35.972 1.00 93.69 124 GLU A O 1
ATOM 1009 N N . SER A 1 125 ? 21.491 -25.632 -34.584 1.00 94.12 125 SER A N 1
ATOM 1010 C CA . SER A 1 125 ? 20.045 -25.817 -34.788 1.00 94.12 125 SER A CA 1
ATOM 1011 C C . SER A 1 125 ? 19.195 -24.616 -34.343 1.00 94.12 125 SER A C 1
ATOM 1013 O O . SER A 1 125 ? 18.156 -24.322 -34.941 1.00 94.12 125 SER A O 1
ATOM 1015 N N . GLN A 1 126 ? 19.632 -23.910 -33.298 1.00 95.12 126 GLN A N 1
ATOM 1016 C CA . GLN A 1 126 ? 18.988 -22.699 -32.798 1.00 95.12 126 GLN A CA 1
ATOM 1017 C C . GLN A 1 126 ? 19.234 -21.523 -33.742 1.00 95.12 126 GLN A C 1
ATOM 1019 O O . GLN A 1 126 ? 18.302 -20.766 -34.019 1.00 95.12 126 GLN A O 1
ATOM 1024 N N . TYR A 1 127 ? 20.460 -21.398 -34.256 1.00 95.62 127 TYR A N 1
ATOM 1025 C CA . TYR A 1 127 ? 20.835 -20.388 -35.242 1.00 95.62 127 TYR A CA 1
ATOM 1026 C C . TYR A 1 127 ? 20.032 -20.554 -36.539 1.00 95.62 127 TYR A C 1
ATOM 1028 O O . TYR A 1 127 ? 19.402 -19.600 -36.991 1.00 95.62 127 TYR A O 1
ATOM 1036 N N . ASP A 1 128 ? 19.950 -21.774 -37.078 1.00 94.81 128 ASP A N 1
ATOM 1037 C CA . ASP A 1 128 ? 19.186 -22.083 -38.295 1.00 94.81 128 ASP A CA 1
ATOM 1038 C C . ASP A 1 128 ? 17.693 -21.761 -38.154 1.00 94.81 128 ASP A C 1
ATOM 1040 O O . ASP A 1 128 ? 17.036 -21.289 -39.090 1.00 94.81 128 ASP A O 1
ATOM 1044 N N . TRP A 1 129 ? 17.120 -22.044 -36.981 1.00 96.38 129 TRP A N 1
ATOM 1045 C CA . TRP A 1 129 ? 15.735 -21.682 -36.693 1.00 96.38 129 TRP A CA 1
ATOM 1046 C C . TRP A 1 129 ? 15.566 -20.164 -36.641 1.00 96.38 129 TRP A C 1
ATOM 1048 O O . TRP A 1 129 ? 14.623 -19.627 -37.228 1.00 96.38 129 TRP A O 1
ATOM 1058 N N . LEU A 1 130 ? 16.486 -19.473 -35.967 1.00 96.06 130 LEU A N 1
ATOM 1059 C CA . LEU A 1 130 ? 16.439 -18.029 -35.797 1.00 96.06 130 LEU A CA 1
ATOM 1060 C C . LEU A 1 130 ? 16.598 -17.289 -37.129 1.00 96.06 130 LEU A C 1
ATOM 1062 O O . LEU A 1 130 ? 15.909 -16.294 -37.343 1.00 96.06 130 LEU A O 1
ATOM 1066 N N . GLU A 1 131 ? 17.429 -17.796 -38.042 1.00 96.06 131 GLU A N 1
ATOM 1067 C CA . GLU A 1 131 ? 17.563 -17.259 -39.398 1.00 96.06 131 GLU A CA 1
ATOM 1068 C C . GLU A 1 131 ? 16.230 -17.327 -40.154 1.00 96.06 131 GLU A C 1
ATOM 1070 O O . GLU A 1 131 ? 15.768 -16.324 -40.708 1.00 96.06 131 GLU A O 1
ATOM 1075 N N . LYS A 1 132 ? 15.570 -18.494 -40.140 1.00 96.38 132 LYS A N 1
ATOM 1076 C CA . LYS A 1 132 ? 14.261 -18.684 -40.787 1.00 96.38 132 LYS A CA 1
ATOM 1077 C C . LYS A 1 132 ? 13.204 -17.777 -40.169 1.00 96.38 132 LYS A C 1
ATOM 1079 O O . LYS A 1 132 ? 12.484 -17.098 -40.899 1.00 96.38 132 LYS A O 1
ATOM 1084 N N . TYR A 1 133 ? 13.151 -17.725 -38.839 1.00 96.44 133 TYR A N 1
ATOM 1085 C CA . TYR A 1 133 ? 12.238 -16.854 -38.106 1.00 96.44 133 TYR A CA 1
ATOM 1086 C C . TYR A 1 133 ? 12.477 -15.377 -38.443 1.00 96.44 133 TYR A C 1
ATOM 1088 O O . TYR A 1 133 ? 11.530 -14.636 -38.702 1.00 96.44 133 TYR A O 1
ATOM 1096 N N . PHE A 1 134 ? 13.740 -14.944 -38.532 1.00 96.88 134 PHE A N 1
ATOM 1097 C CA . PHE A 1 134 ? 14.067 -13.582 -38.933 1.00 96.88 134 PHE A CA 1
ATOM 1098 C C . PHE A 1 134 ? 13.568 -13.274 -40.346 1.00 96.88 134 PHE A C 1
ATOM 1100 O O . PHE A 1 134 ? 12.908 -12.257 -40.539 1.00 96.88 134 PHE A O 1
ATOM 1107 N N . GLN A 1 135 ? 13.847 -14.135 -41.327 1.00 96.31 135 GLN A N 1
ATOM 1108 C CA . GLN A 1 135 ? 13.454 -13.897 -42.719 1.00 96.31 135 GLN A CA 1
ATOM 1109 C C . GLN A 1 135 ? 11.931 -13.896 -42.924 1.00 96.31 135 GLN A C 1
ATOM 1111 O O . GLN A 1 135 ? 11.438 -13.127 -43.749 1.00 96.31 135 GLN A O 1
ATOM 1116 N N . GLN A 1 136 ? 11.197 -14.737 -42.190 1.00 96.00 136 GLN A N 1
ATOM 1117 C CA . GLN A 1 136 ? 9.753 -14.931 -42.364 1.00 96.00 136 GLN A CA 1
ATOM 1118 C C . GLN A 1 136 ? 8.907 -13.954 -41.538 1.00 96.00 136 GLN A C 1
ATOM 1120 O O . GLN A 1 136 ? 7.927 -13.425 -42.053 1.00 96.00 136 GLN A O 1
ATOM 1125 N N . GLU A 1 137 ? 9.297 -13.678 -40.291 1.00 94.81 137 GLU A N 1
ATOM 1126 C CA . GLU A 1 137 ? 8.444 -12.965 -39.326 1.00 94.81 137 GLU A CA 1
ATOM 1127 C C . GLU A 1 137 ? 8.961 -11.559 -38.989 1.00 94.81 137 GLU A C 1
ATOM 1129 O O . GLU A 1 137 ? 8.176 -10.636 -38.775 1.00 94.81 137 GLU A O 1
ATOM 1134 N N . ILE A 1 138 ? 10.284 -11.360 -38.945 1.00 95.81 138 ILE A N 1
ATOM 1135 C CA . ILE A 1 138 ? 10.877 -10.080 -38.520 1.00 95.81 138 ILE A CA 1
ATOM 1136 C C . ILE A 1 138 ? 11.150 -9.174 -39.725 1.00 95.81 138 ILE A C 1
ATOM 1138 O O . ILE A 1 138 ? 10.667 -8.041 -39.777 1.00 95.81 138 ILE A O 1
ATOM 1142 N N . LEU A 1 139 ? 11.926 -9.659 -40.696 1.00 95.69 139 LEU A N 1
ATOM 1143 C CA . LEU A 1 139 ? 12.424 -8.897 -41.839 1.00 95.69 139 LEU A CA 1
ATOM 1144 C C . LEU A 1 139 ? 11.313 -8.190 -42.637 1.00 95.69 139 LEU A C 1
ATOM 1146 O O . LEU A 1 139 ? 11.514 -7.013 -42.944 1.00 95.69 139 LEU A O 1
ATOM 1150 N N . PRO A 1 140 ? 10.145 -8.808 -42.926 1.00 94.38 140 PRO A N 1
ATOM 1151 C CA . PRO A 1 140 ? 9.087 -8.151 -43.701 1.00 94.38 140 PRO A CA 1
ATOM 1152 C C . PRO A 1 140 ? 8.480 -6.914 -43.022 1.00 94.38 140 PRO A C 1
ATOM 1154 O O . PRO A 1 140 ? 7.886 -6.075 -43.695 1.00 94.38 140 PRO A O 1
ATOM 1157 N N . ILE A 1 141 ? 8.616 -6.798 -41.698 1.00 93.62 141 ILE A N 1
ATOM 1158 C CA . ILE A 1 141 ? 8.031 -5.716 -40.891 1.00 93.62 141 ILE A CA 1
ATOM 1159 C C . ILE A 1 141 ? 9.071 -4.609 -40.619 1.00 93.62 141 ILE A C 1
ATOM 1161 O O . ILE A 1 141 ? 8.721 -3.470 -40.297 1.00 93.62 141 ILE A O 1
ATOM 1165 N N . LEU A 1 142 ? 10.369 -4.897 -40.776 1.00 93.56 142 LEU A N 1
ATOM 1166 C CA . LEU A 1 142 ? 11.426 -3.908 -40.568 1.00 93.56 142 LEU A CA 1
ATOM 1167 C C . LEU A 1 142 ? 11.487 -2.893 -41.710 1.00 93.56 142 LEU A C 1
ATOM 1169 O O . LEU A 1 142 ? 11.622 -3.238 -42.879 1.00 93.56 142 LEU A O 1
ATOM 1173 N N . THR A 1 143 ? 11.489 -1.610 -41.351 1.00 91.25 143 THR A N 1
ATOM 1174 C CA . THR A 1 143 ? 11.644 -0.507 -42.306 1.00 91.25 143 THR A CA 1
ATOM 1175 C C . THR A 1 143 ? 12.892 0.315 -41.968 1.00 91.25 143 THR A C 1
ATOM 1177 O O . THR A 1 143 ? 12.897 1.018 -40.953 1.00 91.25 143 THR A O 1
ATOM 1180 N N . PRO A 1 144 ? 13.964 0.259 -42.784 1.00 92.38 144 PRO A N 1
ATOM 1181 C CA . PRO A 1 144 ? 15.143 1.091 -42.582 1.00 92.38 144 PRO A CA 1
ATOM 1182 C C . PRO A 1 144 ? 14.870 2.545 -42.991 1.00 92.38 144 PRO A C 1
ATOM 1184 O O . PRO A 1 144 ? 14.389 2.835 -44.085 1.00 92.38 144 PRO A O 1
ATOM 1187 N N . MET A 1 145 ? 15.231 3.480 -42.117 1.00 92.38 145 MET A N 1
ATOM 1188 C CA . MET A 1 145 ? 15.069 4.919 -42.312 1.00 92.38 145 MET A CA 1
ATOM 1189 C C . MET A 1 145 ? 16.433 5.561 -42.575 1.00 92.38 145 MET A C 1
ATOM 1191 O O . MET A 1 145 ? 17.239 5.719 -41.658 1.00 92.38 145 MET A O 1
ATOM 1195 N N . ALA A 1 146 ? 16.713 5.904 -43.833 1.00 89.75 146 ALA A N 1
ATOM 1196 C CA . ALA A 1 146 ? 17.972 6.535 -44.226 1.00 89.75 146 ALA A CA 1
ATOM 1197 C C . ALA A 1 146 ? 18.034 8.016 -43.811 1.00 89.75 146 ALA A C 1
ATOM 1199 O O . ALA A 1 146 ? 17.059 8.749 -43.966 1.00 89.75 146 ALA A O 1
ATOM 1200 N N . ASP A 1 147 ? 19.208 8.450 -43.353 1.00 87.56 147 ASP A N 1
ATOM 1201 C CA . ASP A 1 147 ? 19.558 9.848 -43.108 1.00 87.56 147 ASP A CA 1
ATOM 1202 C C . ASP A 1 147 ? 20.813 10.203 -43.922 1.00 87.56 147 ASP A C 1
ATOM 1204 O O . ASP A 1 147 ? 21.954 9.930 -43.536 1.00 87.56 147 ASP A O 1
ATOM 1208 N N . ASP A 1 148 ? 20.570 10.747 -45.114 1.00 76.06 148 ASP A N 1
ATOM 1209 C CA . ASP A 1 148 ? 21.571 11.062 -46.137 1.00 76.06 148 ASP A CA 1
ATOM 1210 C C . ASP A 1 148 ? 21.715 12.576 -46.390 1.00 76.06 148 ASP A C 1
ATOM 1212 O O . ASP A 1 148 ? 22.344 12.996 -47.362 1.00 76.06 148 ASP A O 1
ATOM 1216 N N . GLY A 1 149 ? 21.126 13.409 -45.522 1.00 71.44 149 GLY A N 1
ATOM 1217 C CA . GLY A 1 149 ? 21.121 14.870 -45.638 1.00 71.44 149 GLY A CA 1
ATOM 1218 C C . GLY A 1 149 ? 20.212 15.438 -46.736 1.00 71.44 149 GLY A C 1
ATOM 1219 O O . GLY A 1 149 ? 20.047 16.655 -46.797 1.00 71.44 149 GLY A O 1
ATOM 1220 N N . THR A 1 150 ? 19.604 14.596 -47.581 1.00 74.69 150 THR A N 1
ATOM 1221 C CA . THR A 1 150 ? 18.614 15.015 -48.594 1.00 74.69 150 THR A CA 1
ATOM 1222 C C . THR A 1 150 ? 17.176 14.942 -48.081 1.00 74.69 150 THR A C 1
ATOM 1224 O O . THR A 1 150 ? 16.264 15.500 -48.689 1.00 74.69 150 THR A O 1
ATOM 1227 N N . ARG A 1 151 ? 16.975 14.269 -46.944 1.00 80.25 151 ARG A N 1
ATOM 1228 C CA . ARG A 1 151 ? 15.691 14.064 -46.266 1.00 80.25 151 ARG A CA 1
ATOM 1229 C C . ARG A 1 151 ? 15.793 14.559 -44.820 1.00 80.25 151 ARG A C 1
ATOM 1231 O O . ARG A 1 151 ? 16.891 14.551 -44.262 1.00 80.25 151 ARG A O 1
ATOM 1238 N N . PRO A 1 152 ? 14.686 14.999 -44.196 1.00 81.38 152 PRO A N 1
ATOM 1239 C CA . PRO A 1 152 ? 14.692 15.310 -42.772 1.00 81.38 152 PRO A CA 1
ATOM 1240 C C . PRO A 1 152 ? 15.011 14.054 -41.951 1.00 81.38 152 PRO A C 1
ATOM 1242 O O . PRO A 1 152 ? 14.653 12.943 -42.344 1.00 81.38 152 PRO A O 1
ATOM 1245 N N . PHE A 1 153 ? 15.648 14.247 -40.794 1.00 87.25 153 PHE A N 1
ATOM 1246 C CA . PHE A 1 153 ? 15.919 13.164 -39.851 1.00 87.25 153 PHE A CA 1
ATOM 1247 C C . PHE A 1 153 ? 14.620 12.408 -39.507 1.00 87.25 153 PHE A C 1
ATOM 1249 O O . PHE A 1 153 ? 13.604 13.062 -39.234 1.00 87.25 153 PHE A O 1
ATOM 1256 N N . PRO A 1 154 ? 14.623 11.061 -39.506 1.00 88.12 154 PRO A N 1
ATOM 1257 C CA . PRO A 1 154 ? 13.414 10.289 -39.263 1.00 88.12 154 PRO A CA 1
ATOM 1258 C C . PRO A 1 154 ? 12.847 10.536 -37.867 1.00 88.12 154 PRO A C 1
ATOM 1260 O O . PRO A 1 154 ? 13.569 10.672 -36.878 1.00 88.12 154 PRO A O 1
ATOM 1263 N N . PHE A 1 155 ? 11.522 10.564 -37.772 1.00 88.31 155 PHE A N 1
ATOM 1264 C CA . PHE A 1 155 ? 10.866 10.652 -36.478 1.00 88.31 155 PHE A CA 1
ATOM 1265 C C . PHE A 1 155 ? 11.013 9.323 -35.724 1.00 88.31 155 PHE A C 1
ATOM 1267 O O . PHE A 1 155 ? 10.584 8.283 -36.213 1.00 88.31 155 PHE A O 1
ATOM 1274 N N . LEU A 1 156 ? 11.594 9.380 -34.523 1.00 90.12 156 LEU A N 1
ATOM 1275 C CA . LEU A 1 156 ? 11.707 8.241 -33.610 1.00 90.12 156 LEU A CA 1
ATOM 1276 C C . LEU A 1 156 ? 10.732 8.412 -32.437 1.00 90.12 156 LEU A C 1
ATOM 1278 O O . LEU A 1 156 ? 10.728 9.455 -31.774 1.00 90.12 156 LEU A O 1
ATOM 1282 N N . SER A 1 157 ? 9.918 7.398 -32.183 1.00 88.69 157 SER A N 1
ATOM 1283 C CA . SER A 1 157 ? 8.793 7.433 -31.240 1.00 88.69 157 SER A CA 1
ATOM 1284 C C . SER A 1 157 ? 9.269 7.435 -29.786 1.00 88.69 157 SER A C 1
ATOM 1286 O O . SER A 1 157 ? 10.368 6.966 -29.490 1.00 88.69 157 SER A O 1
ATOM 1288 N N . ASN A 1 158 ? 8.458 7.956 -28.862 1.00 89.38 158 ASN A N 1
ATOM 1289 C CA . ASN A 1 158 ? 8.753 7.850 -27.430 1.00 89.38 158 ASN A CA 1
ATOM 1290 C C . ASN A 1 158 ? 8.787 6.384 -26.972 1.00 89.38 158 ASN A C 1
ATOM 1292 O O . ASN A 1 158 ? 8.012 5.574 -27.483 1.00 89.38 158 ASN A O 1
ATOM 1296 N N . ASP A 1 159 ? 9.645 6.084 -25.993 1.00 89.19 159 ASP A N 1
ATOM 1297 C CA . ASP A 1 159 ? 9.764 4.761 -25.373 1.00 89.19 159 ASP A CA 1
ATOM 1298 C C . ASP A 1 159 ? 9.938 3.646 -26.418 1.00 89.19 159 ASP A C 1
ATOM 1300 O O . ASP A 1 159 ? 9.244 2.631 -26.438 1.00 89.19 159 ASP A O 1
ATOM 1304 N N . SER A 1 160 ? 10.830 3.898 -27.381 1.00 88.31 160 SER A N 1
ATOM 1305 C CA . SER A 1 160 ? 11.093 2.989 -28.494 1.00 88.31 160 SER A CA 1
ATOM 1306 C C . SER A 1 160 ? 12.519 2.453 -28.461 1.00 88.31 160 SER A C 1
ATOM 1308 O O . SER A 1 160 ? 13.481 3.168 -28.158 1.00 88.31 160 SER A O 1
ATOM 1310 N N . LEU A 1 161 ? 12.651 1.174 -28.809 1.00 95.06 161 LEU A N 1
ATOM 1311 C CA . LEU A 1 161 ? 13.928 0.533 -29.089 1.00 95.06 161 LEU A CA 1
ATOM 1312 C C . LEU A 1 161 ? 14.339 0.852 -30.529 1.00 95.06 161 LEU A C 1
ATOM 1314 O O . LEU A 1 161 ? 13.583 0.612 -31.470 1.00 95.06 161 LEU A O 1
ATOM 1318 N N . ASN A 1 162 ? 15.545 1.382 -30.702 1.00 96.81 162 ASN A N 1
ATOM 1319 C CA . ASN A 1 162 ? 16.066 1.809 -31.993 1.00 96.81 162 ASN A CA 1
ATOM 1320 C C . ASN A 1 162 ? 17.455 1.223 -32.234 1.00 96.81 162 ASN A C 1
ATOM 1322 O O . ASN A 1 162 ? 18.246 1.088 -31.304 1.00 96.81 162 ASN A O 1
ATOM 1326 N N . LEU A 1 163 ? 17.787 0.942 -33.491 1.00 97.44 163 LEU A N 1
ATOM 1327 C CA . LEU A 1 163 ? 19.143 0.631 -33.927 1.00 97.44 163 LEU A CA 1
ATOM 1328 C C . LEU A 1 163 ? 19.657 1.769 -34.805 1.00 97.44 163 LEU A C 1
ATOM 1330 O O . LEU A 1 163 ? 19.018 2.143 -35.785 1.00 97.44 163 LEU A O 1
ATOM 1334 N N . GLY A 1 164 ? 20.813 2.320 -34.445 1.00 96.56 164 GLY A N 1
ATOM 1335 C CA . GLY A 1 164 ? 21.559 3.272 -35.258 1.00 96.56 164 GLY A CA 1
ATOM 1336 C C . GLY A 1 164 ? 22.626 2.537 -36.053 1.00 96.56 164 GLY A C 1
ATOM 1337 O O . GLY A 1 164 ? 23.470 1.849 -35.475 1.00 96.56 164 GLY A O 1
ATOM 1338 N N . ILE A 1 165 ? 22.584 2.686 -37.373 1.00 96.44 165 ILE A N 1
ATOM 1339 C CA . ILE A 1 165 ? 23.473 2.013 -38.311 1.00 96.44 165 ILE A CA 1
ATOM 1340 C C . ILE A 1 165 ? 24.362 3.052 -38.992 1.00 96.44 165 ILE A C 1
ATOM 1342 O O . ILE A 1 165 ? 23.879 4.044 -39.540 1.00 96.44 165 ILE A O 1
ATOM 1346 N N . ARG A 1 166 ? 25.674 2.808 -38.991 1.00 94.69 166 ARG A N 1
ATOM 1347 C CA . ARG A 1 166 ? 26.646 3.578 -39.776 1.00 94.69 166 ARG A CA 1
ATOM 1348 C C . ARG A 1 166 ? 27.112 2.726 -40.945 1.00 94.69 166 ARG A C 1
ATOM 1350 O O . ARG A 1 166 ? 27.636 1.632 -40.734 1.00 94.69 166 ARG A O 1
ATOM 1357 N N . ILE A 1 167 ? 26.948 3.226 -42.163 1.00 92.69 167 ILE A N 1
ATOM 1358 C CA . ILE A 1 167 ? 27.230 2.479 -43.394 1.00 92.69 167 ILE A CA 1
ATOM 1359 C C . ILE A 1 167 ? 28.114 3.282 -44.345 1.00 92.69 167 ILE A C 1
ATOM 1361 O O . ILE A 1 167 ? 28.127 4.511 -44.329 1.00 92.69 167 ILE A O 1
ATOM 1365 N N . VAL A 1 168 ? 28.860 2.581 -45.194 1.00 90.44 168 VAL A N 1
ATOM 1366 C CA . VAL A 1 168 ? 29.629 3.178 -46.295 1.00 90.44 168 VAL A CA 1
ATOM 1367 C C . VAL A 1 168 ? 29.255 2.447 -47.573 1.00 90.44 168 VAL A C 1
ATOM 1369 O O . VAL A 1 168 ? 29.235 1.220 -47.585 1.00 90.44 168 VAL A O 1
ATOM 1372 N N . ALA A 1 169 ? 28.946 3.179 -48.643 1.00 84.31 169 ALA A N 1
ATOM 1373 C CA . ALA A 1 169 ? 28.638 2.562 -49.932 1.00 84.31 169 ALA A CA 1
ATOM 1374 C C . ALA A 1 169 ? 29.822 1.713 -50.420 1.00 84.31 169 ALA A C 1
ATOM 1376 O O . ALA A 1 169 ? 30.981 2.132 -50.310 1.00 84.31 169 ALA A O 1
ATOM 1377 N N . ASN A 1 170 ? 29.544 0.529 -50.968 1.00 80.06 170 ASN A N 1
ATOM 1378 C CA . ASN A 1 170 ? 30.600 -0.306 -51.527 1.00 80.06 170 ASN A CA 1
ATOM 1379 C C . ASN A 1 170 ? 31.292 0.424 -52.694 1.00 80.06 170 ASN A C 1
ATOM 1381 O O . ASN A 1 170 ? 30.634 1.115 -53.480 1.00 80.06 170 ASN A O 1
ATOM 1385 N N . PRO A 1 171 ? 32.625 0.306 -52.825 1.00 69.56 171 PRO A N 1
ATOM 1386 C CA . PRO A 1 171 ? 33.359 0.989 -53.880 1.00 69.56 171 PRO A CA 1
ATOM 1387 C C . PRO A 1 171 ? 32.883 0.515 -55.259 1.00 69.56 171 PRO A C 1
ATOM 1389 O O . PRO A 1 171 ? 32.952 -0.668 -55.582 1.00 69.56 171 PRO A O 1
ATOM 1392 N N . THR A 1 172 ? 32.431 1.451 -56.096 1.00 66.19 172 THR A N 1
ATOM 1393 C CA . THR A 1 172 ? 32.105 1.191 -57.508 1.00 66.19 172 THR A CA 1
ATOM 1394 C C . THR A 1 172 ? 33.220 1.719 -58.410 1.00 66.19 172 THR A C 1
ATOM 1396 O O . THR A 1 172 ? 33.903 2.686 -58.065 1.00 66.19 172 THR A O 1
ATOM 1399 N N . LYS A 1 173 ? 33.390 1.131 -59.607 1.00 55.59 173 LYS A N 1
ATOM 1400 C CA . LYS A 1 173 ? 34.454 1.483 -60.577 1.00 55.59 173 LYS A CA 1
ATOM 1401 C C . LYS A 1 173 ? 34.518 2.982 -60.958 1.00 55.59 173 LYS A C 1
ATOM 1403 O O . LYS A 1 173 ? 35.520 3.402 -61.523 1.00 55.59 173 LYS A O 1
ATOM 1408 N N . LYS A 1 174 ? 33.486 3.790 -60.660 1.00 54.97 174 LYS A N 1
ATOM 1409 C CA . LYS A 1 174 ? 33.368 5.212 -61.053 1.00 54.97 174 LYS A CA 1
ATOM 1410 C C . LYS A 1 174 ? 33.333 6.233 -59.896 1.00 54.97 174 LYS A C 1
ATOM 1412 O O . LYS A 1 174 ? 33.423 7.424 -60.173 1.00 54.97 174 LYS A O 1
ATOM 1417 N N . LYS A 1 175 ? 33.241 5.835 -58.616 1.00 54.91 175 LYS A N 1
ATOM 1418 C CA . LYS A 1 175 ? 33.246 6.774 -57.467 1.00 54.91 175 LYS A CA 1
ATOM 1419 C C . LYS A 1 175 ? 33.998 6.193 -56.262 1.00 54.91 175 LYS A C 1
ATOM 1421 O O . LYS A 1 175 ? 33.545 5.235 -55.648 1.00 54.91 175 LYS A O 1
ATOM 1426 N N . LYS A 1 176 ? 35.098 6.845 -55.856 1.00 54.62 176 LYS A N 1
ATOM 1427 C CA . LYS A 1 176 ? 35.833 6.591 -54.593 1.00 54.62 176 LYS A CA 1
ATOM 1428 C C . LYS A 1 176 ? 35.201 7.311 -53.383 1.00 54.62 176 LYS A C 1
ATOM 1430 O O . LYS A 1 176 ? 35.918 7.756 -52.489 1.00 54.62 176 LYS A O 1
ATOM 1435 N N . SER A 1 177 ? 33.881 7.509 -53.363 1.00 52.56 177 SER A N 1
ATOM 1436 C CA . SER A 1 177 ? 33.254 8.259 -52.268 1.00 52.56 177 SER A CA 1
ATOM 1437 C C . SER A 1 177 ? 33.256 7.425 -50.986 1.00 52.56 177 SER A C 1
ATOM 1439 O O . SER A 1 177 ? 32.517 6.452 -50.885 1.00 52.56 177 SER A O 1
ATOM 1441 N N . LYS A 1 178 ? 34.077 7.812 -50.002 1.00 64.69 178 LYS A N 1
ATOM 1442 C CA . LYS A 1 178 ? 34.062 7.286 -48.621 1.00 64.69 178 LYS A CA 1
ATOM 1443 C C . LYS A 1 178 ? 33.027 8.015 -47.747 1.00 64.69 178 LYS A C 1
ATOM 1445 O O . LYS A 1 178 ? 33.263 8.226 -46.560 1.00 64.69 178 LYS A O 1
ATOM 1450 N N . THR A 1 179 ? 31.927 8.484 -48.330 1.00 73.12 179 THR A N 1
ATOM 1451 C CA . THR A 1 179 ? 30.866 9.160 -47.574 1.00 73.12 179 THR A CA 1
ATOM 1452 C C . THR A 1 179 ? 30.207 8.160 -46.632 1.00 73.12 179 THR A C 1
ATOM 1454 O O . THR A 1 179 ? 29.646 7.158 -47.075 1.00 73.12 179 THR A O 1
ATOM 1457 N N . GLU A 1 180 ? 30.349 8.416 -45.331 1.00 82.94 180 GLU A N 1
ATOM 1458 C CA . GLU A 1 180 ? 29.639 7.693 -44.279 1.00 82.94 180 GLU A CA 1
ATOM 1459 C C . GLU A 1 180 ? 28.184 8.167 -44.269 1.00 82.94 180 GLU A C 1
ATOM 1461 O O . GLU A 1 180 ? 27.932 9.365 -44.140 1.00 82.94 180 GLU A O 1
ATOM 1466 N N . ASN A 1 181 ? 27.254 7.225 -44.388 1.00 88.94 181 ASN A N 1
ATOM 1467 C CA . ASN A 1 181 ? 25.821 7.466 -44.282 1.00 88.94 181 ASN A CA 1
ATOM 1468 C C . ASN A 1 181 ? 25.296 6.866 -42.975 1.00 88.94 181 ASN A C 1
ATOM 1470 O O . ASN A 1 181 ? 25.897 5.943 -42.408 1.00 88.94 181 ASN A O 1
ATOM 1474 N N . TYR A 1 182 ? 24.151 7.369 -42.528 1.00 92.94 182 TYR A N 1
ATOM 1475 C CA . TYR A 1 182 ? 23.462 6.881 -41.343 1.00 92.94 182 TYR A CA 1
ATOM 1476 C C . TYR A 1 182 ? 22.099 6.318 -41.732 1.00 92.94 182 TYR A C 1
ATOM 1478 O O . TYR A 1 182 ? 21.452 6.788 -42.668 1.00 92.94 182 TYR A O 1
ATOM 1486 N N . ALA A 1 183 ? 21.671 5.291 -41.014 1.00 94.06 183 ALA A N 1
ATOM 1487 C CA . ALA A 1 183 ? 20.325 4.758 -41.108 1.00 94.06 183 ALA A CA 1
ATOM 1488 C C . ALA A 1 183 ? 19.833 4.349 -39.721 1.00 94.06 183 ALA A C 1
ATOM 1490 O O . ALA A 1 183 ? 20.632 4.084 -38.820 1.00 94.06 183 ALA A O 1
ATOM 1491 N N . PHE A 1 184 ? 18.518 4.296 -39.558 1.00 95.62 184 PHE A N 1
ATOM 1492 C CA . PHE A 1 184 ? 17.866 3.965 -38.300 1.00 95.62 184 PHE A CA 1
ATOM 1493 C C . PHE A 1 184 ? 16.793 2.912 -38.521 1.00 95.62 184 PHE A C 1
ATOM 1495 O O . PHE A 1 184 ? 16.066 2.960 -39.509 1.00 95.62 184 PHE A O 1
ATOM 1502 N N . ILE A 1 185 ? 16.676 1.974 -37.589 1.00 96.06 185 ILE A N 1
ATOM 1503 C CA . ILE A 1 185 ? 15.566 1.022 -37.534 1.00 96.06 185 ILE A CA 1
ATOM 1504 C C . ILE A 1 185 ? 14.893 1.214 -36.184 1.00 96.06 185 ILE A C 1
ATOM 1506 O O . ILE A 1 185 ? 15.524 0.999 -35.151 1.00 96.06 185 ILE A O 1
ATOM 1510 N N . GLN A 1 186 ? 13.629 1.623 -36.191 1.00 95.44 186 GLN A N 1
ATOM 1511 C CA . GLN A 1 186 ? 12.795 1.603 -34.994 1.00 95.44 186 GLN A CA 1
ATOM 1512 C C . GLN A 1 186 ? 12.133 0.230 -34.918 1.00 95.44 186 GLN A C 1
ATOM 1514 O O . GLN A 1 186 ? 11.450 -0.159 -35.864 1.00 95.44 186 GLN A O 1
ATOM 1519 N N . VAL A 1 187 ? 12.329 -0.500 -33.819 1.00 94.81 187 VAL A N 1
ATOM 1520 C CA . VAL A 1 187 ? 11.714 -1.820 -33.642 1.00 94.81 187 VAL A CA 1
ATOM 1521 C C . VAL A 1 187 ? 10.200 -1.640 -33.448 1.00 94.81 187 VAL A C 1
ATOM 1523 O O . VAL A 1 187 ? 9.792 -0.942 -32.513 1.00 94.81 187 VAL A O 1
ATOM 1526 N N . PRO A 1 188 ? 9.355 -2.218 -34.320 1.00 91.50 188 PRO A N 1
ATOM 1527 C CA . PRO A 1 188 ? 7.902 -2.118 -34.205 1.00 91.50 188 PRO A CA 1
ATOM 1528 C C . PRO A 1 188 ? 7.365 -2.727 -32.900 1.00 91.50 188 PRO A C 1
ATOM 1530 O O . PRO A 1 188 ? 7.809 -3.793 -32.482 1.00 91.50 188 PRO A O 1
ATOM 1533 N N . LYS A 1 189 ? 6.376 -2.077 -32.264 1.00 85.62 189 LYS A N 1
ATOM 1534 C CA . LYS A 1 189 ? 5.804 -2.517 -30.970 1.00 85.62 189 LYS A CA 1
ATOM 1535 C C . LYS A 1 189 ? 5.059 -3.857 -31.039 1.00 85.62 189 LYS A C 1
ATOM 1537 O O . LYS A 1 189 ? 4.891 -4.505 -30.014 1.00 85.62 189 LYS A O 1
ATOM 1542 N N . ASN A 1 190 ? 4.594 -4.252 -32.224 1.00 86.62 190 ASN A N 1
ATOM 1543 C CA . ASN A 1 190 ? 3.942 -5.540 -32.461 1.00 86.62 190 ASN A CA 1
ATOM 1544 C C . ASN A 1 190 ? 4.938 -6.711 -32.543 1.00 86.62 190 ASN A C 1
ATOM 1546 O O . ASN A 1 190 ? 4.508 -7.860 -32.505 1.00 86.62 190 ASN A O 1
ATOM 1550 N N . LEU A 1 191 ? 6.246 -6.443 -32.636 1.00 91.19 191 LEU A N 1
ATOM 1551 C CA . LEU A 1 191 ? 7.271 -7.475 -32.522 1.00 91.19 191 LEU A CA 1
ATOM 1552 C C . LEU A 1 191 ? 7.626 -7.714 -31.054 1.00 91.19 191 LEU A C 1
ATOM 1554 O O . LEU A 1 191 ? 7.853 -6.781 -30.281 1.00 91.19 191 LEU A O 1
ATOM 1558 N N . GLN A 1 192 ? 7.730 -8.984 -30.670 1.00 90.94 192 GLN A N 1
ATOM 1559 C CA . GLN A 1 192 ? 8.171 -9.342 -29.327 1.00 90.94 192 GLN A CA 1
ATOM 1560 C C . GLN A 1 192 ? 9.674 -9.097 -29.186 1.00 90.94 192 GLN A C 1
ATOM 1562 O O . GLN A 1 192 ? 10.483 -9.684 -29.902 1.00 90.94 192 GLN A O 1
ATOM 1567 N N . ARG A 1 193 ? 10.059 -8.251 -28.224 1.00 94.56 193 ARG A N 1
ATOM 1568 C CA . ARG A 1 193 ? 11.475 -7.978 -27.938 1.00 94.56 193 ARG A CA 1
ATOM 1569 C C . ARG A 1 193 ? 12.222 -9.196 -27.389 1.00 94.56 193 ARG A C 1
ATOM 1571 O O . ARG A 1 193 ? 13.415 -9.330 -27.637 1.00 94.56 193 ARG A O 1
ATOM 1578 N N . VAL A 1 194 ? 11.526 -10.052 -26.639 1.00 96.62 194 VAL A N 1
ATOM 1579 C CA . VAL A 1 194 ? 12.063 -11.286 -26.053 1.00 96.62 194 VAL A CA 1
ATOM 1580 C C . VAL A 1 194 ? 11.579 -12.465 -26.885 1.00 96.62 194 VAL A C 1
ATOM 1582 O O . VAL A 1 194 ? 10.390 -12.785 -26.863 1.00 96.62 194 VAL A O 1
ATOM 1585 N N . ILE A 1 195 ? 12.495 -13.096 -27.615 1.00 96.38 195 ILE A N 1
ATOM 1586 C CA . ILE A 1 195 ? 12.196 -14.225 -28.497 1.00 96.38 195 ILE A CA 1
ATOM 1587 C C . ILE A 1 195 ? 12.597 -15.506 -27.772 1.00 96.38 195 ILE A C 1
ATOM 1589 O O . ILE A 1 195 ? 13.772 -15.699 -27.465 1.00 96.38 195 ILE A O 1
ATOM 1593 N N . LYS A 1 196 ? 11.623 -16.379 -27.498 1.00 95.88 196 LYS A N 1
ATOM 1594 C CA . LYS A 1 196 ? 11.862 -17.720 -26.948 1.00 95.88 196 LYS A CA 1
ATOM 1595 C C . LYS A 1 196 ? 12.225 -18.673 -28.083 1.00 95.88 196 LYS A C 1
ATOM 1597 O O . LYS A 1 196 ? 11.445 -18.821 -29.021 1.00 95.88 196 LYS A O 1
ATOM 1602 N N . LEU A 1 197 ? 13.376 -19.332 -27.985 1.00 94.75 197 LEU A N 1
ATOM 1603 C CA . LEU A 1 197 ? 13.773 -20.356 -28.948 1.00 94.75 197 LEU A CA 1
ATOM 1604 C C . LEU A 1 197 ? 13.034 -21.670 -28.640 1.00 94.75 197 LEU A C 1
ATOM 1606 O O . LEU A 1 197 ? 12.997 -22.082 -27.478 1.00 94.75 197 LEU A O 1
ATOM 1610 N N . PRO A 1 198 ? 12.445 -22.346 -29.644 1.00 92.19 198 PRO A N 1
ATOM 1611 C CA . PRO A 1 198 ? 11.686 -23.577 -29.422 1.00 92.19 198 PRO A CA 1
ATOM 1612 C C . PRO A 1 198 ? 12.562 -24.835 -29.325 1.00 92.19 198 PRO A C 1
ATOM 1614 O O . PRO A 1 198 ? 12.036 -25.917 -29.078 1.00 92.19 198 PRO A O 1
ATOM 1617 N N . ILE A 1 199 ? 13.874 -24.714 -29.547 1.00 87.75 199 ILE A N 1
ATOM 1618 C CA . ILE A 1 199 ? 14.826 -25.827 -29.646 1.00 87.75 199 ILE A CA 1
ATOM 1619 C C . ILE A 1 199 ? 15.972 -25.599 -28.649 1.00 87.75 199 ILE A C 1
ATOM 1621 O O . ILE A 1 199 ? 16.421 -24.466 -28.461 1.00 87.75 199 ILE A O 1
ATOM 1625 N N . GLY A 1 200 ? 16.453 -26.675 -28.023 1.00 80.94 200 GLY A N 1
ATOM 1626 C CA . GLY A 1 200 ? 17.579 -26.677 -27.082 1.00 80.94 200 GLY A CA 1
ATOM 1627 C C . GLY A 1 200 ? 17.197 -27.132 -25.672 1.00 80.94 200 GLY A C 1
ATOM 1628 O O . GLY A 1 200 ? 16.033 -27.401 -25.375 1.00 80.94 200 GLY A O 1
ATOM 1629 N N . VAL A 1 201 ? 18.196 -27.241 -24.793 1.00 79.31 201 VAL A N 1
ATOM 1630 C CA . VAL A 1 201 ? 17.995 -27.641 -23.391 1.00 79.31 201 VAL A CA 1
ATOM 1631 C C . VAL A 1 201 ? 17.632 -26.427 -22.531 1.00 79.31 201 VAL A C 1
ATOM 1633 O O . VAL A 1 201 ? 18.371 -25.445 -22.472 1.00 79.31 201 VAL A O 1
ATOM 1636 N N . GLY A 1 202 ? 16.522 -26.525 -21.797 1.00 86.31 202 GLY A N 1
ATOM 1637 C CA . GLY A 1 202 ? 16.022 -25.447 -20.940 1.00 86.31 202 GLY A CA 1
ATOM 1638 C C . GLY A 1 202 ? 15.199 -24.407 -21.702 1.00 86.31 202 GLY A C 1
ATOM 1639 O O . GLY A 1 202 ? 14.699 -24.662 -22.794 1.00 86.31 202 GLY A O 1
ATOM 1640 N N . GLN A 1 203 ? 15.013 -23.232 -21.100 1.00 93.88 203 GLN A N 1
ATOM 1641 C CA . GLN A 1 203 ? 14.307 -22.113 -21.722 1.00 93.88 203 GLN A CA 1
ATOM 1642 C C . GLN A 1 203 ? 15.325 -21.075 -22.200 1.00 93.88 203 GLN A C 1
ATOM 1644 O O . GLN A 1 203 ? 15.890 -20.338 -21.390 1.00 93.88 203 GLN A O 1
ATOM 1649 N N . THR A 1 204 ? 15.556 -21.025 -23.510 1.00 95.50 204 THR A N 1
ATOM 1650 C CA . THR A 1 204 ? 16.523 -20.111 -24.130 1.00 95.50 204 THR A CA 1
ATOM 1651 C C . THR A 1 204 ? 15.815 -18.941 -24.798 1.00 95.50 204 THR A C 1
ATOM 1653 O O . THR A 1 204 ? 14.821 -19.116 -25.505 1.00 95.50 204 THR A O 1
ATOM 1656 N N . TYR A 1 205 ? 16.349 -17.744 -24.581 1.00 96.88 205 TYR A N 1
ATOM 1657 C CA . TYR A 1 205 ? 15.811 -16.489 -25.075 1.00 96.88 205 TYR A CA 1
ATOM 1658 C C . TYR A 1 205 ? 16.906 -15.657 -25.736 1.00 96.88 205 TYR A C 1
ATOM 1660 O O . TYR A 1 205 ? 18.033 -15.601 -25.245 1.00 96.88 205 TYR A O 1
ATOM 1668 N N . VAL A 1 206 ? 16.541 -14.956 -26.806 1.00 97.25 206 VAL A N 1
ATOM 1669 C CA . VAL A 1 206 ? 17.380 -13.953 -27.474 1.00 97.25 206 VAL A CA 1
ATOM 1670 C C . VAL A 1 206 ? 16.628 -12.629 -27.564 1.00 97.25 206 VAL A C 1
ATOM 1672 O O . VAL A 1 206 ? 15.393 -12.597 -27.609 1.00 97.25 206 VAL A O 1
ATOM 1675 N N . LEU A 1 207 ? 17.364 -11.519 -27.565 1.00 97.62 207 LEU A N 1
ATOM 1676 C CA . LEU A 1 207 ? 16.775 -10.190 -27.703 1.00 97.62 207 LEU A CA 1
ATOM 1677 C C . LEU A 1 207 ? 16.718 -9.776 -29.170 1.00 97.62 207 LEU A C 1
ATOM 1679 O O . LEU A 1 207 ? 17.679 -9.958 -29.917 1.00 97.62 207 LEU A O 1
ATOM 1683 N N . ILE A 1 208 ? 15.603 -9.173 -29.581 1.00 96.81 208 ILE A N 1
ATOM 1684 C CA . ILE A 1 208 ? 15.372 -8.804 -30.982 1.00 96.81 208 ILE A CA 1
ATOM 1685 C C . ILE A 1 208 ? 16.447 -7.857 -31.531 1.00 96.81 208 ILE A C 1
ATOM 1687 O O . ILE A 1 208 ? 16.811 -7.958 -32.699 1.00 96.81 208 ILE A O 1
ATOM 1691 N N . GLU A 1 209 ? 17.001 -6.961 -30.706 1.00 96.25 209 GLU A N 1
ATOM 1692 C CA . GLU A 1 209 ? 18.091 -6.075 -31.123 1.00 96.25 209 GLU A CA 1
ATOM 1693 C C . GLU A 1 209 ? 19.368 -6.826 -31.533 1.00 96.25 209 GLU A C 1
ATOM 1695 O O . GLU A 1 209 ? 20.110 -6.333 -32.387 1.00 96.25 209 GLU A O 1
ATOM 1700 N N . ASP A 1 210 ? 19.619 -8.006 -30.965 1.00 96.50 210 ASP A N 1
ATOM 1701 C CA . ASP A 1 210 ? 20.755 -8.852 -31.324 1.00 96.50 210 ASP A CA 1
ATOM 1702 C C . ASP A 1 210 ? 20.460 -9.643 -32.606 1.00 96.50 210 ASP A C 1
ATOM 1704 O O . ASP A 1 210 ? 21.312 -9.703 -33.492 1.00 96.50 210 ASP A O 1
ATOM 1708 N N . VAL A 1 211 ? 19.222 -10.126 -32.772 1.00 97.19 211 VAL A N 1
ATOM 1709 C CA . VAL A 1 211 ? 18.766 -10.801 -34.003 1.00 97.19 211 VAL A CA 1
ATOM 1710 C C . VAL A 1 211 ? 18.828 -9.862 -35.212 1.00 97.19 211 VAL A C 1
ATOM 1712 O O . VAL A 1 211 ? 19.396 -10.202 -36.247 1.00 97.19 211 VAL A O 1
ATOM 1715 N N . ILE A 1 212 ? 18.294 -8.642 -35.081 1.00 96.81 212 ILE A N 1
ATOM 1716 C CA . ILE A 1 212 ? 18.324 -7.638 -36.159 1.00 96.81 212 ILE A CA 1
ATOM 1717 C C . ILE A 1 212 ? 19.767 -7.272 -36.513 1.00 96.81 212 ILE A C 1
ATOM 1719 O O . ILE A 1 212 ? 20.078 -7.026 -37.678 1.00 96.81 212 ILE A O 1
ATOM 1723 N N . ARG A 1 213 ? 20.652 -7.210 -35.514 1.00 95.88 213 ARG A N 1
ATOM 1724 C CA . ARG A 1 213 ? 22.062 -6.876 -35.713 1.00 95.88 213 ARG A CA 1
ATOM 1725 C C . ARG A 1 213 ? 22.800 -7.942 -36.510 1.00 95.88 213 ARG A C 1
ATOM 1727 O O . ARG A 1 213 ? 23.588 -7.563 -37.372 1.00 95.88 213 ARG A O 1
ATOM 1734 N N . GLU A 1 214 ? 22.554 -9.215 -36.224 1.00 96.44 214 GLU A N 1
ATOM 1735 C CA . GLU A 1 214 ? 23.171 -10.335 -36.939 1.00 96.44 214 GLU A CA 1
ATOM 1736 C C . GLU A 1 214 ? 22.821 -10.291 -38.432 1.00 96.44 214 GLU A C 1
ATOM 1738 O O . GLU A 1 214 ? 23.696 -10.238 -39.298 1.00 96.44 214 GLU A O 1
ATOM 1743 N N . TYR A 1 215 ? 21.529 -10.187 -38.745 1.00 95.81 215 TYR A N 1
ATOM 1744 C CA . TYR A 1 215 ? 21.034 -10.262 -40.121 1.00 95.81 215 TYR A CA 1
ATOM 1745 C C . TYR A 1 215 ? 20.905 -8.901 -40.821 1.00 95.81 215 TYR A C 1
ATOM 1747 O O . TYR A 1 215 ? 20.295 -8.786 -41.888 1.00 95.81 215 TYR A O 1
ATOM 1755 N N . ILE A 1 216 ? 21.521 -7.850 -40.270 1.00 95.19 216 ILE A N 1
ATOM 1756 C CA . ILE A 1 216 ? 21.388 -6.470 -40.763 1.00 95.19 216 ILE A CA 1
ATOM 1757 C C . ILE A 1 216 ? 21.807 -6.309 -42.234 1.00 95.19 216 ILE A C 1
ATOM 1759 O O . ILE A 1 216 ? 21.309 -5.433 -42.942 1.00 95.19 216 ILE A O 1
ATOM 1763 N N . ASN A 1 217 ? 22.718 -7.163 -42.714 1.00 93.19 217 ASN A N 1
ATOM 1764 C CA . ASN A 1 217 ? 23.235 -7.124 -44.081 1.00 93.19 217 ASN A CA 1
ATOM 1765 C C . ASN A 1 217 ? 22.142 -7.374 -45.132 1.00 93.19 217 ASN A C 1
ATOM 1767 O O . ASN A 1 217 ? 22.255 -6.865 -46.248 1.00 93.19 217 ASN A O 1
ATOM 1771 N N . LEU A 1 218 ? 21.071 -8.094 -44.776 1.00 92.75 218 LEU A N 1
ATOM 1772 C CA . LEU A 1 218 ? 19.939 -8.348 -45.670 1.00 92.75 218 LEU A CA 1
ATOM 1773 C C . LEU A 1 218 ? 19.173 -7.059 -46.015 1.00 92.75 218 LEU A C 1
ATOM 1775 O O . LEU A 1 218 ? 18.664 -6.939 -47.128 1.00 92.75 218 LEU A O 1
ATOM 1779 N N . LEU A 1 219 ? 19.156 -6.073 -45.108 1.00 92.62 219 LEU A N 1
ATOM 1780 C CA . LEU A 1 219 ? 18.492 -4.776 -45.299 1.00 92.62 219 LEU A CA 1
ATOM 1781 C C . LEU A 1 219 ? 19.350 -3.740 -46.045 1.00 92.62 219 LEU A C 1
ATOM 1783 O O . LEU A 1 219 ? 18.810 -2.811 -46.641 1.00 92.62 219 LEU A O 1
ATOM 1787 N N . PHE A 1 220 ? 20.678 -3.874 -46.021 1.00 90.62 220 PHE A N 1
ATOM 1788 C CA . PHE A 1 220 ? 21.613 -2.869 -46.549 1.00 90.62 220 PHE A CA 1
ATOM 1789 C C . PHE A 1 220 ? 22.526 -3.436 -47.642 1.00 90.62 220 PHE A C 1
ATOM 1791 O O . PHE A 1 220 ? 23.746 -3.244 -47.636 1.00 90.62 220 PHE A O 1
ATOM 1798 N N . GLN A 1 221 ? 21.926 -4.117 -48.619 1.00 85.56 221 GLN A N 1
ATOM 1799 C CA . GLN A 1 221 ? 22.647 -4.644 -49.776 1.00 85.56 221 GLN A CA 1
ATOM 1800 C C . GLN A 1 221 ? 23.383 -3.520 -50.529 1.00 85.56 221 GLN A C 1
ATOM 1802 O O . GLN A 1 221 ? 22.845 -2.440 -50.765 1.00 85.56 221 GLN A O 1
ATOM 1807 N N . GLY A 1 222 ? 24.645 -3.758 -50.897 1.00 85.94 222 GLY A N 1
ATOM 1808 C CA . GLY A 1 222 ? 25.485 -2.756 -51.571 1.00 85.94 222 GLY A CA 1
ATOM 1809 C C . GLY A 1 222 ? 26.195 -1.761 -50.642 1.00 85.94 222 GLY A C 1
ATOM 1810 O O . GLY A 1 222 ? 26.953 -0.914 -51.124 1.00 85.94 222 GLY A O 1
ATOM 1811 N N . TYR A 1 223 ? 26.027 -1.890 -49.325 1.00 89.69 223 TYR A N 1
ATOM 1812 C CA . TYR A 1 223 ? 26.754 -1.114 -48.325 1.00 89.69 223 TYR A CA 1
ATOM 1813 C C . TYR A 1 223 ? 27.625 -2.009 -47.443 1.00 89.69 223 TYR A C 1
ATOM 1815 O O . TYR A 1 223 ? 27.310 -3.165 -47.178 1.00 89.69 223 TYR A O 1
ATOM 1823 N N . LYS A 1 224 ? 28.720 -1.440 -46.938 1.00 91.25 224 LYS A N 1
ATOM 1824 C CA . LYS A 1 224 ? 29.520 -2.015 -45.863 1.00 91.25 224 LYS A CA 1
ATOM 1825 C C . LYS A 1 224 ? 29.058 -1.438 -44.530 1.00 91.25 224 LYS A C 1
ATOM 1827 O O . LYS A 1 224 ? 29.249 -0.243 -44.274 1.00 91.25 224 LYS A O 1
ATOM 1832 N N . ILE A 1 225 ? 28.526 -2.295 -43.665 1.00 94.62 225 ILE A N 1
ATOM 1833 C CA . ILE A 1 225 ? 28.170 -1.946 -42.288 1.00 94.62 225 ILE A CA 1
ATOM 1834 C C . ILE A 1 225 ? 29.444 -1.627 -41.495 1.00 94.62 225 ILE A C 1
ATOM 1836 O O . ILE A 1 225 ? 30.406 -2.394 -41.498 1.00 94.62 225 ILE A O 1
ATOM 1840 N N . GLN A 1 226 ? 29.478 -0.460 -40.854 1.00 94.31 226 GLN A N 1
ATOM 1841 C CA . GLN A 1 226 ? 30.577 -0.025 -39.983 1.00 94.31 226 GLN A CA 1
ATOM 1842 C C . GLN A 1 226 ? 30.231 -0.162 -38.503 1.00 94.31 226 GLN A C 1
ATOM 1844 O O . GLN A 1 226 ? 31.125 -0.296 -37.672 1.00 94.31 226 GLN A O 1
ATOM 1849 N N . GLU A 1 227 ? 28.954 -0.018 -38.165 1.00 95.50 227 GLU A N 1
ATOM 1850 C CA . GLU A 1 227 ? 28.455 -0.019 -36.796 1.00 95.50 227 GLU A CA 1
ATOM 1851 C C . GLU A 1 227 ? 26.953 -0.298 -36.813 1.00 95.50 227 GLU A C 1
ATOM 1853 O O . GLU A 1 227 ? 26.241 0.264 -37.646 1.00 95.50 227 GLU A O 1
ATOM 1858 N N . VAL A 1 228 ? 26.488 -1.110 -35.865 1.00 96.81 228 VAL A N 1
ATOM 1859 C CA . VAL A 1 228 ? 25.076 -1.258 -35.502 1.00 96.81 228 VAL A CA 1
ATOM 1860 C C . VAL A 1 228 ? 25.000 -1.187 -33.989 1.00 96.81 228 VAL A C 1
ATOM 1862 O O . VAL A 1 228 ? 25.587 -2.023 -33.294 1.00 96.81 228 VAL A O 1
ATOM 1865 N N . THR A 1 229 ? 24.280 -0.195 -33.483 1.00 96.94 229 THR A N 1
ATOM 1866 C CA . THR A 1 229 ? 24.190 0.045 -32.047 1.00 96.94 229 THR A CA 1
ATOM 1867 C C . THR A 1 229 ? 22.750 0.301 -31.637 1.00 96.94 229 THR A C 1
ATOM 1869 O O . THR A 1 229 ? 22.093 1.170 -32.209 1.00 96.94 229 THR A O 1
ATOM 1872 N N . ALA A 1 230 ? 22.275 -0.427 -30.629 1.00 97.56 230 ALA A N 1
ATOM 1873 C CA . ALA A 1 230 ? 20.965 -0.198 -30.045 1.00 97.56 230 ALA A CA 1
ATOM 1874 C C . ALA A 1 230 ? 20.973 1.048 -29.144 1.00 97.56 230 ALA A C 1
ATOM 1876 O O . ALA A 1 230 ? 21.964 1.372 -28.475 1.00 97.56 230 ALA A O 1
ATOM 1877 N N . PHE A 1 231 ? 19.849 1.752 -29.124 1.00 97.25 231 PHE A N 1
ATOM 1878 C CA . PHE A 1 231 ? 19.570 2.838 -28.203 1.00 97.25 231 PHE A CA 1
ATOM 1879 C C . PHE A 1 231 ? 18.070 2.962 -27.944 1.00 97.25 231 PHE A C 1
ATOM 1881 O O . PHE A 1 231 ? 17.232 2.611 -28.771 1.00 97.25 231 PHE A O 1
ATOM 1888 N N . HIS A 1 232 ? 17.743 3.481 -26.773 1.00 95.56 232 HIS A N 1
ATOM 1889 C CA . HIS A 1 232 ? 16.395 3.773 -26.317 1.00 95.56 232 HIS A CA 1
ATOM 1890 C C . HIS A 1 232 ? 16.285 5.266 -26.029 1.00 95.56 232 HIS A C 1
ATOM 1892 O O . HIS A 1 232 ? 17.251 5.896 -25.580 1.00 95.56 232 HIS A O 1
ATOM 1898 N N . LEU A 1 233 ? 15.133 5.850 -26.346 1.00 92.44 233 LEU A N 1
ATOM 1899 C CA . LEU A 1 233 ? 14.900 7.280 -26.193 1.00 92.44 233 LEU A CA 1
ATOM 1900 C C . LEU A 1 233 ? 13.613 7.542 -25.423 1.00 92.44 233 LEU A C 1
ATOM 1902 O O . LEU A 1 233 ? 12.599 6.877 -25.630 1.00 92.44 233 LEU A O 1
ATOM 1906 N N . LEU A 1 234 ? 13.654 8.585 -24.602 1.00 91.00 234 LEU A N 1
ATOM 1907 C CA . LEU A 1 234 ? 12.495 9.113 -23.898 1.00 91.00 234 LEU A CA 1
ATOM 1908 C C . LEU A 1 234 ? 12.281 10.574 -24.276 1.00 91.00 234 LEU A C 1
ATOM 1910 O O . LEU A 1 234 ? 13.237 11.349 -24.399 1.00 91.00 234 LEU A O 1
ATOM 1914 N N . ARG A 1 235 ? 11.017 10.946 -24.443 1.00 88.19 235 ARG A N 1
ATOM 1915 C CA . ARG A 1 235 ? 10.536 12.288 -24.762 1.00 88.19 235 ARG A CA 1
ATOM 1916 C C . ARG A 1 235 ? 9.792 12.883 -23.572 1.00 88.19 235 ARG A C 1
ATOM 1918 O O . ARG A 1 235 ? 9.321 12.161 -22.701 1.00 88.19 235 ARG A O 1
ATOM 1925 N N . ASP A 1 236 ? 9.728 14.206 -23.543 1.00 85.25 236 ASP A N 1
ATOM 1926 C CA . ASP A 1 236 ? 8.881 14.947 -22.616 1.00 85.25 236 ASP A CA 1
ATOM 1927 C C . ASP A 1 236 ? 7.421 14.550 -22.848 1.00 85.25 236 ASP A C 1
ATOM 1929 O O . ASP A 1 236 ? 6.899 14.718 -23.952 1.00 85.25 236 ASP A O 1
ATOM 1933 N N . MET A 1 237 ? 6.805 13.981 -21.814 1.00 73.88 237 MET A N 1
ATOM 1934 C CA . MET A 1 237 ? 5.428 13.502 -21.822 1.00 73.88 237 MET A CA 1
ATOM 1935 C C . MET A 1 237 ? 4.491 14.397 -20.997 1.00 73.88 237 MET A C 1
ATOM 1937 O O . MET A 1 237 ? 3.350 14.009 -20.742 1.00 73.88 237 MET A O 1
ATOM 1941 N N . GLU A 1 238 ? 4.944 15.569 -20.548 1.00 69.38 238 GLU A N 1
ATOM 1942 C CA . GLU A 1 238 ? 4.117 16.512 -19.802 1.00 69.38 238 GLU A CA 1
ATOM 1943 C C . GLU A 1 238 ? 3.121 17.227 -20.733 1.00 69.38 238 GLU A C 1
ATOM 1945 O O . GLU A 1 238 ? 3.485 17.837 -21.737 1.00 69.38 238 GLU A O 1
ATOM 1950 N N . LEU A 1 239 ? 1.826 17.136 -20.409 1.00 61.97 239 LEU A N 1
ATOM 1951 C CA . LEU A 1 239 ? 0.764 17.841 -21.128 1.00 61.97 239 LEU A CA 1
ATOM 1952 C C . LEU A 1 239 ? 0.662 19.278 -20.599 1.00 61.97 239 LEU A C 1
ATOM 1954 O O . LEU A 1 239 ? 0.186 19.491 -19.485 1.00 61.97 239 LEU A O 1
ATOM 1958 N N . SER A 1 240 ? 1.057 20.265 -21.405 1.00 55.16 240 SER A N 1
ATOM 1959 C CA . SER A 1 240 ? 0.775 21.682 -21.144 1.00 55.16 240 SER A CA 1
ATOM 1960 C C . SER A 1 240 ? -0.595 22.051 -21.731 1.00 55.16 240 SER A C 1
ATOM 1962 O O . SER A 1 240 ? -0.691 22.550 -22.855 1.00 55.16 240 SER A O 1
ATOM 1964 N N . ILE A 1 241 ? -1.669 21.735 -21.009 1.00 54.97 241 ILE A N 1
ATOM 1965 C CA . ILE A 1 241 ? -3.017 22.228 -21.330 1.00 54.97 241 ILE A CA 1
ATOM 1966 C C . ILE A 1 241 ? -3.109 23.652 -20.772 1.00 54.97 241 ILE A C 1
ATOM 1968 O O . ILE A 1 241 ? -2.789 23.850 -19.599 1.00 54.97 241 ILE A O 1
ATOM 1972 N N . ALA A 1 242 ? -3.471 24.632 -21.605 1.00 46.56 242 ALA A N 1
ATOM 1973 C CA . ALA A 1 242 ? -3.672 25.996 -21.129 1.00 46.56 242 ALA A CA 1
ATOM 1974 C C . ALA A 1 242 ? -4.890 25.997 -20.200 1.00 46.56 242 ALA A C 1
ATOM 1976 O O . ALA A 1 242 ? -5.953 25.497 -20.545 1.00 46.56 242 ALA A O 1
ATOM 1977 N N . GLU A 1 243 ? -4.700 26.513 -18.994 1.00 47.62 243 GLU A N 1
ATOM 1978 C CA . GLU A 1 243 ? -5.676 26.567 -17.903 1.00 47.62 243 GLU A CA 1
ATOM 1979 C C . GLU A 1 243 ? -6.769 27.638 -18.130 1.00 47.62 243 GLU A C 1
ATOM 1981 O O . GLU A 1 243 ? -7.206 28.298 -17.191 1.00 47.62 243 GLU A O 1
ATOM 1986 N N . GLU A 1 244 ? -7.194 27.849 -19.380 1.00 41.00 244 GLU A N 1
ATOM 1987 C CA . GLU A 1 244 ? -8.325 28.720 -19.719 1.00 41.00 244 GLU A CA 1
ATOM 1988 C C . GLU A 1 244 ? -9.589 27.879 -19.924 1.00 41.00 244 GLU A C 1
ATOM 1990 O O . GLU A 1 244 ? -9.515 26.766 -20.446 1.00 41.00 244 GLU A O 1
ATOM 1995 N N . ASP A 1 245 ? -10.735 28.416 -19.487 1.00 44.59 245 ASP A N 1
ATOM 1996 C CA . ASP A 1 245 ? -12.078 27.823 -19.537 1.00 44.59 245 ASP A CA 1
ATOM 1997 C C . ASP A 1 245 ? -12.486 27.431 -20.968 1.00 44.59 245 ASP A C 1
ATOM 1999 O O . ASP A 1 245 ? -13.265 28.106 -21.642 1.00 44.59 245 ASP A O 1
ATOM 2003 N N . SER A 1 246 ? -11.951 26.318 -21.459 1.00 41.00 246 SER A N 1
ATOM 2004 C CA . SER A 1 246 ? -12.393 25.700 -22.693 1.00 41.00 246 SER A CA 1
ATOM 2005 C C . SER A 1 246 ? -13.627 24.860 -22.366 1.00 41.00 246 SER A C 1
ATOM 2007 O O . SER A 1 246 ? -13.505 23.856 -21.658 1.00 41.00 246 SER A O 1
ATOM 2009 N N . PRO A 1 247 ? -14.817 25.188 -22.903 1.00 51.84 247 PRO A N 1
ATOM 2010 C CA . PRO A 1 247 ? -16.030 24.390 -22.710 1.00 51.84 247 PRO A CA 1
ATOM 2011 C C . PRO A 1 247 ? -15.935 22.973 -23.315 1.00 51.84 247 PRO A C 1
ATOM 2013 O O . PRO A 1 247 ? -16.921 22.245 -23.329 1.00 51.84 247 PRO A O 1
ATOM 2016 N N . ASN A 1 248 ? -14.769 22.564 -23.836 1.00 66.19 248 ASN A N 1
ATOM 2017 C CA . ASN A 1 248 ? -14.542 21.256 -24.438 1.00 66.19 248 ASN A CA 1
ATOM 2018 C C . ASN A 1 248 ? -13.188 20.642 -24.017 1.00 66.19 248 ASN A C 1
ATOM 2020 O O . ASN A 1 248 ? -12.337 20.325 -24.854 1.00 66.19 248 ASN A O 1
ATOM 2024 N N . LEU A 1 249 ? -12.993 20.480 -22.700 1.00 66.44 249 LEU A N 1
ATOM 2025 C CA . LEU A 1 249 ? -11.790 19.894 -22.089 1.00 66.44 249 LEU A CA 1
ATOM 2026 C C . LEU A 1 249 ? -11.410 18.533 -22.701 1.00 66.44 249 LEU A C 1
ATOM 2028 O O . LEU A 1 249 ? -10.234 18.285 -22.965 1.00 66.44 249 LEU A O 1
ATOM 2032 N N . LEU A 1 250 ? -12.395 17.673 -22.980 1.00 69.44 250 LEU A N 1
ATOM 2033 C CA . LEU A 1 250 ? -12.183 16.370 -23.622 1.00 69.44 250 LEU A CA 1
ATOM 2034 C C . LEU A 1 250 ? -11.464 16.495 -24.972 1.00 69.44 250 LEU A C 1
ATOM 2036 O O . LEU A 1 250 ? -10.446 15.841 -25.215 1.00 69.44 250 LEU A O 1
ATOM 2040 N N . LYS A 1 251 ? -11.950 17.386 -25.840 1.00 71.69 251 LYS A N 1
ATOM 2041 C CA . LYS A 1 251 ? -11.374 17.615 -27.172 1.00 71.69 251 LYS A CA 1
ATOM 2042 C C . LYS A 1 251 ? -9.966 18.209 -27.099 1.00 71.69 251 LYS A C 1
ATOM 2044 O O . LYS A 1 251 ? -9.114 17.916 -27.946 1.00 71.69 251 LYS A O 1
ATOM 2049 N N . GLU A 1 252 ? -9.699 19.034 -26.092 1.00 71.31 252 GLU A N 1
ATOM 2050 C CA . GLU A 1 252 ? -8.367 19.586 -25.862 1.00 71.31 252 GLU A CA 1
ATOM 2051 C C . GLU A 1 252 ? -7.377 18.516 -25.390 1.00 71.31 252 GLU A C 1
ATOM 2053 O O . GLU A 1 252 ? -6.282 18.425 -25.953 1.00 71.31 252 GLU A O 1
ATOM 2058 N N . VAL A 1 253 ? -7.777 17.647 -24.452 1.00 71.94 253 VAL A N 1
ATOM 2059 C CA . VAL A 1 253 ? -6.975 16.488 -24.021 1.00 71.94 253 VAL A CA 1
ATOM 2060 C C . VAL A 1 253 ? -6.636 15.604 -25.227 1.00 71.94 253 VAL A C 1
ATOM 2062 O O . VAL A 1 253 ? -5.457 15.348 -25.473 1.00 71.94 253 VAL A O 1
ATOM 2065 N N . GLN A 1 254 ? -7.620 15.243 -26.058 1.00 71.00 254 GLN A N 1
ATOM 2066 C CA . GLN A 1 254 ? -7.399 14.467 -27.291 1.00 71.00 254 GLN A CA 1
ATOM 2067 C C . GLN A 1 254 ? -6.415 15.146 -28.263 1.00 71.00 254 GLN A C 1
ATOM 2069 O O . GLN A 1 254 ? -5.580 14.491 -28.893 1.00 71.00 254 GLN A O 1
ATOM 2074 N N . THR A 1 255 ? -6.483 16.474 -28.393 1.00 74.44 255 THR A N 1
ATOM 2075 C CA . THR A 1 255 ? -5.582 17.240 -29.270 1.00 74.44 255 THR A CA 1
ATOM 2076 C C . THR A 1 255 ? -4.154 17.281 -28.719 1.00 74.44 255 THR A C 1
ATOM 2078 O O . THR A 1 255 ? -3.189 17.167 -29.480 1.00 74.44 255 THR A O 1
ATOM 2081 N N . GLN A 1 256 ? -4.000 17.427 -27.403 1.00 71.94 256 GLN A N 1
ATOM 2082 C CA . GLN A 1 256 ? -2.695 17.468 -26.743 1.00 71.94 256 GLN A CA 1
ATOM 2083 C C . GLN A 1 256 ? -2.027 16.091 -26.691 1.00 71.94 256 GLN A C 1
ATOM 2085 O O . GLN A 1 256 ? -0.811 16.021 -26.857 1.00 71.94 256 GLN A O 1
ATOM 2090 N N . LEU A 1 257 ? -2.792 14.997 -26.583 1.00 71.19 257 LEU A N 1
ATOM 2091 C CA . LEU A 1 257 ? -2.265 13.631 -26.708 1.00 71.19 257 LEU A CA 1
ATOM 2092 C C . LEU A 1 257 ? -1.530 13.426 -28.045 1.00 71.19 257 LEU A C 1
ATOM 2094 O O . LEU A 1 257 ? -0.402 12.936 -28.060 1.00 71.19 257 LEU A O 1
ATOM 2098 N N . LYS A 1 258 ? -2.079 13.936 -29.157 1.00 71.06 258 LYS A N 1
ATOM 2099 C CA . LYS A 1 258 ? -1.410 13.892 -30.474 1.00 71.06 258 LYS A CA 1
ATOM 2100 C C . LYS A 1 258 ? -0.147 14.759 -30.549 1.00 71.06 258 LYS A C 1
ATOM 2102 O O . LYS A 1 258 ? 0.805 14.411 -31.246 1.00 71.06 258 LYS A O 1
ATOM 2107 N N . LYS A 1 259 ? -0.111 15.902 -29.853 1.00 71.62 259 LYS A N 1
ATOM 2108 C CA . LYS A 1 259 ? 1.089 16.764 -29.784 1.00 71.62 259 LYS A CA 1
ATOM 2109 C C . LYS A 1 259 ? 2.187 16.142 -28.916 1.00 71.62 259 LYS A C 1
ATOM 2111 O O . LYS A 1 259 ? 3.363 16.240 -29.270 1.00 71.62 259 LYS A O 1
ATOM 2116 N N . ARG A 1 260 ? 1.801 15.473 -27.825 1.00 71.00 260 ARG A N 1
ATOM 2117 C CA . ARG A 1 260 ? 2.686 14.810 -26.855 1.00 71.00 260 ARG A CA 1
ATOM 2118 C C . ARG A 1 260 ? 3.583 13.762 -27.504 1.00 71.00 260 ARG A C 1
ATOM 2120 O O . ARG A 1 260 ? 4.767 13.710 -27.184 1.00 71.00 260 ARG A O 1
ATOM 2127 N N . GLU A 1 261 ? 3.080 12.995 -28.473 1.00 68.12 261 GLU A N 1
ATOM 2128 C CA . GLU A 1 261 ? 3.898 12.009 -29.199 1.00 68.12 261 GLU A CA 1
ATOM 2129 C C . GLU A 1 261 ? 5.165 12.623 -29.819 1.00 68.12 261 GLU A C 1
ATOM 2131 O O . GLU A 1 261 ? 6.200 11.962 -29.911 1.00 68.12 261 GLU A O 1
ATOM 2136 N N . ARG A 1 262 ? 5.123 13.913 -30.184 1.00 73.50 262 ARG A N 1
ATOM 2137 C CA . ARG A 1 262 ? 6.234 14.648 -30.802 1.00 73.50 262 ARG A CA 1
ATOM 2138 C C . ARG A 1 262 ? 7.033 15.532 -29.832 1.00 73.50 262 ARG A C 1
ATOM 2140 O O . ARG A 1 262 ? 7.805 16.371 -30.296 1.00 73.50 262 ARG A O 1
ATOM 2147 N N . GLY A 1 263 ? 6.902 15.330 -28.518 1.00 76.44 263 GLY A N 1
ATOM 2148 C CA . GLY A 1 263 ? 7.642 16.067 -27.482 1.00 76.44 263 GLY A CA 1
ATOM 2149 C C . GLY A 1 263 ? 9.170 15.998 -27.631 1.00 76.44 263 GLY A C 1
ATOM 2150 O O . GLY A 1 263 ? 9.712 15.126 -28.316 1.00 76.44 263 GLY A O 1
ATOM 2151 N N . GLN A 1 264 ? 9.905 16.922 -27.004 1.00 82.88 264 GLN A N 1
ATOM 2152 C CA . GLN A 1 264 ? 11.372 16.964 -27.097 1.00 82.88 264 GLN A CA 1
ATOM 2153 C C . GLN A 1 264 ? 12.009 15.717 -26.467 1.00 82.88 264 GLN A C 1
ATOM 2155 O O . GLN A 1 264 ? 11.545 15.229 -25.445 1.00 82.88 264 GLN A O 1
ATOM 2160 N N . VAL A 1 265 ? 13.110 15.214 -27.037 1.00 87.50 265 VAL A N 1
ATOM 2161 C CA . VAL A 1 265 ? 13.866 14.108 -26.428 1.00 87.50 265 VAL A CA 1
ATOM 2162 C C . VAL A 1 265 ? 14.607 14.593 -25.179 1.00 87.50 265 VAL A C 1
ATOM 2164 O O . VAL A 1 265 ? 15.420 15.518 -25.239 1.00 87.50 265 VAL A O 1
ATOM 2167 N N . ILE A 1 266 ? 14.350 13.939 -24.050 1.00 87.06 266 ILE A N 1
ATOM 2168 C CA . ILE A 1 266 ? 14.873 14.303 -22.726 1.00 87.06 266 ILE A CA 1
ATOM 2169 C C . ILE A 1 266 ? 15.959 13.347 -22.222 1.00 87.06 266 ILE A C 1
ATOM 2171 O O . ILE A 1 266 ? 16.750 13.731 -21.362 1.00 87.06 266 ILE A O 1
ATOM 2175 N N . ARG A 1 267 ? 16.026 12.120 -22.750 1.00 91.31 267 ARG A N 1
ATOM 2176 C CA . ARG A 1 267 ? 17.020 11.108 -22.377 1.00 91.31 267 ARG A CA 1
ATOM 2177 C C . ARG A 1 267 ? 17.269 10.157 -23.537 1.00 91.31 267 ARG A C 1
ATOM 2179 O O . ARG A 1 267 ? 16.340 9.782 -24.247 1.00 91.31 267 ARG A O 1
ATOM 2186 N N . LEU A 1 268 ? 18.527 9.751 -23.681 1.00 94.00 268 LEU A N 1
ATOM 2187 C CA . LEU A 1 268 ? 18.942 8.686 -24.584 1.00 94.00 268 LEU A CA 1
ATOM 2188 C C . LEU A 1 268 ? 19.830 7.702 -23.822 1.00 94.00 268 LEU A C 1
ATOM 2190 O O . LEU A 1 26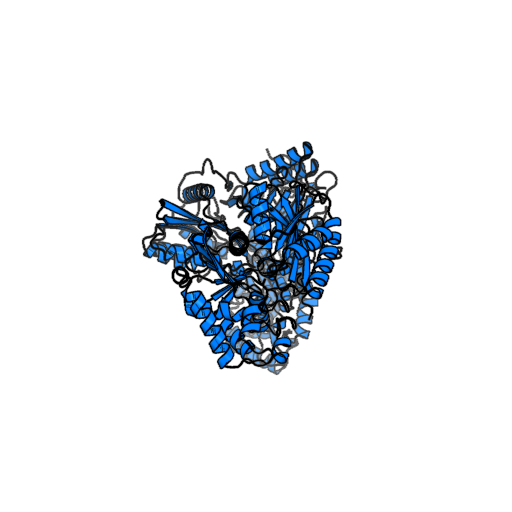8 ? 20.823 8.100 -23.210 1.00 94.00 268 LEU A O 1
ATOM 2194 N N . VAL A 1 269 ? 19.479 6.421 -23.856 1.00 95.88 269 VAL A N 1
ATOM 2195 C CA . VAL A 1 269 ? 20.303 5.329 -23.330 1.00 95.88 269 VAL A CA 1
ATOM 2196 C C . VAL A 1 269 ? 20.831 4.530 -24.507 1.00 95.88 269 VAL A C 1
ATOM 2198 O O . VAL A 1 269 ? 20.071 4.107 -25.364 1.00 95.88 269 VAL A O 1
ATOM 2201 N N . ALA A 1 270 ? 22.139 4.337 -24.568 1.00 96.44 270 ALA A N 1
ATOM 2202 C CA . ALA A 1 270 ? 22.812 3.654 -25.660 1.00 96.44 270 ALA A CA 1
ATOM 2203 C C . ALA A 1 270 ? 23.693 2.526 -25.135 1.00 96.44 270 ALA A C 1
ATOM 2205 O O . ALA A 1 270 ? 24.235 2.603 -24.025 1.00 96.44 270 ALA A O 1
ATOM 2206 N N . GLU A 1 271 ? 23.922 1.511 -25.964 1.00 96.00 271 GLU A N 1
ATOM 2207 C CA . GLU A 1 271 ? 24.932 0.507 -25.649 1.00 96.00 271 GLU A CA 1
ATOM 2208 C C . GLU A 1 271 ? 26.314 1.165 -25.528 1.00 96.00 271 GLU A C 1
ATOM 2210 O O . GLU A 1 271 ? 26.676 2.097 -26.257 1.00 96.00 271 GLU A O 1
ATOM 2215 N N . LYS A 1 272 ? 27.146 0.643 -24.624 1.00 94.38 272 LYS A N 1
ATOM 2216 C CA . LYS A 1 272 ? 28.499 1.159 -24.373 1.00 94.38 272 LYS A CA 1
ATOM 2217 C C . LYS A 1 272 ? 29.373 1.228 -25.632 1.00 94.38 272 LYS A C 1
ATOM 2219 O O . LYS A 1 272 ? 30.240 2.099 -25.701 1.00 94.38 272 LYS A O 1
ATOM 2224 N N . LYS A 1 273 ? 29.131 0.350 -26.613 1.00 93.25 273 LYS A N 1
ATOM 2225 C CA . LYS A 1 273 ? 29.861 0.284 -27.889 1.00 93.25 273 LYS A CA 1
ATOM 2226 C C . LYS A 1 273 ? 29.540 1.418 -28.871 1.00 93.25 273 LYS A C 1
ATOM 2228 O O . LYS A 1 273 ? 30.258 1.546 -29.858 1.00 93.25 273 LYS A O 1
ATOM 2233 N N . MET A 1 274 ? 28.541 2.266 -28.589 1.00 95.81 274 MET A N 1
ATOM 2234 C CA . MET A 1 274 ? 28.185 3.396 -29.455 1.00 95.81 274 MET A CA 1
ATOM 2235 C C . MET A 1 274 ? 29.386 4.306 -29.724 1.00 95.81 274 MET A C 1
ATOM 2237 O O . MET A 1 274 ? 29.962 4.906 -28.800 1.00 95.81 274 MET A O 1
ATOM 2241 N N . SER A 1 275 ? 29.725 4.463 -31.002 1.00 95.44 275 SER A N 1
ATOM 2242 C CA . SER A 1 275 ? 30.832 5.300 -31.436 1.00 95.44 275 SER A CA 1
ATOM 2243 C C . SER A 1 275 ? 30.558 6.781 -31.174 1.00 95.44 275 SER A C 1
ATOM 2245 O O . SER A 1 275 ? 29.426 7.266 -31.202 1.00 95.44 275 SER A O 1
ATOM 2247 N N . LYS A 1 276 ? 31.631 7.560 -30.978 1.00 93.44 276 LYS A N 1
ATOM 2248 C CA . LYS A 1 276 ? 31.529 9.025 -30.847 1.00 93.44 276 LYS A CA 1
ATOM 2249 C C . LYS A 1 276 ? 30.950 9.692 -32.101 1.00 93.44 276 LYS A C 1
ATOM 2251 O O . LYS A 1 276 ? 30.466 10.814 -32.004 1.00 93.44 276 LYS A O 1
ATOM 2256 N N . LYS A 1 277 ? 31.049 9.047 -33.270 1.00 93.81 277 LYS A N 1
ATOM 2257 C CA . LYS A 1 277 ? 30.510 9.570 -34.531 1.00 93.81 277 LYS A CA 1
ATOM 2258 C C . LYS A 1 277 ? 28.986 9.481 -34.539 1.00 93.81 277 LYS A C 1
ATOM 2260 O O . LYS A 1 277 ? 28.341 10.509 -34.714 1.00 93.81 277 LYS A O 1
ATOM 2265 N N . LEU A 1 278 ? 28.439 8.297 -34.251 1.00 93.56 278 LEU A N 1
ATOM 2266 C CA . LEU A 1 278 ? 26.995 8.091 -34.149 1.00 93.56 278 LEU A CA 1
ATOM 2267 C C . LEU A 1 278 ? 26.383 8.924 -33.012 1.00 93.56 278 LEU A C 1
ATOM 2269 O O . LEU A 1 278 ? 25.361 9.569 -33.217 1.00 93.56 278 LEU A O 1
ATOM 2273 N N . GLU A 1 279 ? 27.048 9.008 -31.852 1.00 94.00 279 GLU A N 1
ATOM 2274 C CA . GLU A 1 279 ? 26.595 9.864 -30.742 1.00 94.00 279 GLU A CA 1
ATOM 2275 C C . GLU A 1 279 ? 26.489 11.339 -31.162 1.00 94.00 279 GLU A C 1
ATOM 2277 O O . GLU A 1 279 ? 25.471 11.976 -30.911 1.00 94.00 279 GLU A O 1
ATOM 2282 N N . LYS A 1 280 ? 27.519 11.892 -31.822 1.00 91.69 280 LYS A N 1
ATOM 2283 C CA . LYS A 1 280 ? 27.502 13.288 -32.296 1.00 91.69 280 LYS A CA 1
ATOM 2284 C C . LYS A 1 280 ? 26.431 13.528 -33.355 1.00 91.69 280 LYS A C 1
ATOM 2286 O O . LYS A 1 280 ? 25.840 14.604 -33.384 1.00 91.69 280 LYS A O 1
ATOM 2291 N N . HIS A 1 281 ? 26.202 12.545 -34.223 1.00 91.56 281 HIS A N 1
ATOM 2292 C CA . HIS A 1 281 ? 25.146 12.601 -35.227 1.00 91.56 281 HIS A CA 1
ATOM 2293 C C . HIS A 1 281 ? 23.767 12.678 -34.563 1.00 91.56 281 HIS A C 1
ATOM 2295 O O . HIS A 1 281 ? 23.016 13.617 -34.819 1.00 91.56 281 HIS A O 1
ATOM 2301 N N . LEU A 1 282 ? 23.496 11.781 -33.608 1.00 92.25 282 LEU A N 1
ATOM 2302 C CA . LEU A 1 282 ? 22.274 11.789 -32.802 1.00 92.25 282 LEU A CA 1
ATOM 2303 C C . LEU A 1 282 ? 22.120 13.078 -31.981 1.00 92.25 282 LEU A C 1
ATOM 2305 O O . LEU A 1 282 ? 21.027 13.618 -31.942 1.00 92.25 282 LEU A O 1
ATOM 2309 N N . GLN A 1 283 ? 23.190 13.616 -31.386 1.00 91.06 283 GLN A N 1
ATOM 2310 C CA . GLN A 1 283 ? 23.169 14.896 -30.650 1.00 91.06 283 GLN A CA 1
ATOM 2311 C C . GLN A 1 283 ? 22.811 16.101 -31.526 1.00 91.06 283 GLN A C 1
ATOM 2313 O O . GLN A 1 283 ? 22.263 17.085 -31.034 1.00 91.06 283 GLN A O 1
ATOM 2318 N N . LYS A 1 284 ? 23.185 16.064 -32.809 1.00 88.19 284 LYS A N 1
ATOM 2319 C CA . LYS A 1 284 ? 22.868 17.133 -33.757 1.00 88.19 284 LYS A CA 1
ATOM 2320 C C . LYS A 1 284 ? 21.436 17.002 -34.270 1.00 88.19 284 LYS A C 1
ATOM 2322 O O . LYS A 1 284 ? 20.746 18.008 -34.389 1.00 88.19 284 LYS A O 1
ATOM 2327 N N . ALA A 1 285 ? 21.016 15.778 -34.584 1.00 88.62 285 ALA A N 1
ATOM 2328 C CA . ALA A 1 285 ? 19.688 15.485 -35.110 1.00 88.62 285 ALA A CA 1
ATOM 2329 C C . ALA A 1 285 ? 18.586 15.611 -34.049 1.00 88.62 285 ALA A C 1
ATOM 2331 O O . ALA A 1 285 ? 17.520 16.167 -34.301 1.00 88.62 285 ALA A O 1
ATOM 2332 N N . LEU A 1 286 ? 18.863 15.118 -32.847 1.00 87.56 286 LEU A N 1
ATOM 2333 C CA . LEU A 1 286 ? 18.021 15.232 -31.673 1.00 87.56 286 LEU A CA 1
ATOM 2334 C C . LEU A 1 286 ? 18.734 16.224 -30.742 1.00 87.56 286 LEU A C 1
ATOM 2336 O O . LEU A 1 286 ? 19.806 15.879 -30.248 1.00 87.56 286 LEU A O 1
ATOM 2340 N N . PRO A 1 287 ? 18.207 17.438 -30.495 1.00 78.19 287 PRO A N 1
ATOM 2341 C CA . PRO A 1 287 ? 18.881 18.474 -29.705 1.00 78.19 287 PRO A CA 1
ATOM 2342 C C . PRO A 1 287 ? 18.986 18.091 -28.210 1.00 78.19 287 PRO A C 1
ATOM 2344 O O . PRO A 1 287 ? 18.312 18.665 -27.349 1.00 78.19 287 PRO A O 1
ATOM 2347 N N . LEU A 1 288 ? 19.829 17.098 -27.895 1.00 79.94 288 LEU A N 1
ATOM 2348 C CA . LEU A 1 288 ? 20.120 16.584 -26.559 1.00 79.94 288 LEU A CA 1
ATOM 2349 C C . LEU A 1 288 ? 21.452 17.122 -26.046 1.00 79.94 288 LEU A C 1
ATOM 2351 O O . LEU A 1 288 ? 22.484 17.095 -26.718 1.00 79.94 288 LEU A O 1
ATOM 2355 N N . ASN A 1 289 ? 21.458 17.495 -24.770 1.00 79.75 289 ASN A N 1
ATOM 2356 C CA . ASN A 1 289 ? 22.697 17.746 -24.047 1.00 79.75 289 ASN A CA 1
ATOM 2357 C C . ASN A 1 289 ? 23.426 16.417 -23.777 1.00 79.75 289 ASN A C 1
ATOM 2359 O O . ASN A 1 289 ? 22.807 15.444 -23.350 1.00 79.75 289 ASN A O 1
ATOM 2363 N N . LYS A 1 290 ? 24.755 16.396 -23.935 1.00 81.38 290 LYS A N 1
ATOM 2364 C CA . LYS A 1 290 ? 25.623 15.245 -23.633 1.00 81.38 290 LYS A CA 1
ATOM 2365 C C . LYS A 1 290 ? 25.383 14.629 -22.246 1.00 81.38 290 LYS A C 1
ATOM 2367 O O . LYS A 1 290 ? 25.518 13.422 -22.095 1.00 81.38 290 LYS A O 1
ATOM 2372 N N . ARG A 1 291 ? 25.002 15.430 -21.243 1.00 80.12 291 ARG A N 1
ATOM 2373 C CA . ARG A 1 291 ? 24.702 14.956 -19.876 1.00 80.12 291 ARG A CA 1
ATOM 2374 C C . ARG A 1 291 ? 23.459 14.057 -19.783 1.00 80.12 291 ARG A C 1
ATOM 2376 O O . ARG A 1 291 ? 23.291 13.378 -18.781 1.00 80.12 291 ARG A O 1
ATOM 2383 N N . ARG A 1 292 ? 22.629 14.025 -20.832 1.00 85.31 292 ARG A N 1
ATOM 2384 C CA . ARG A 1 292 ? 21.403 13.215 -20.943 1.00 85.31 292 ARG A CA 1
ATOM 2385 C C . ARG A 1 292 ? 21.572 11.960 -21.803 1.00 85.31 292 ARG A C 1
ATOM 2387 O O . ARG A 1 292 ? 20.596 11.261 -22.072 1.00 85.31 292 ARG A O 1
ATOM 2394 N N . ILE A 1 293 ? 22.803 11.693 -22.244 1.00 91.56 293 ILE A N 1
ATOM 2395 C CA . ILE A 1 293 ? 23.164 10.479 -22.969 1.00 91.56 293 ILE A CA 1
ATOM 2396 C C . ILE A 1 293 ? 23.883 9.537 -22.014 1.00 91.56 293 ILE A C 1
ATOM 2398 O O . ILE A 1 293 ? 24.980 9.827 -21.531 1.00 91.56 293 ILE A O 1
ATOM 2402 N N . TYR A 1 294 ? 23.272 8.386 -21.770 1.00 93.44 294 TYR A N 1
ATOM 2403 C CA . TYR A 1 294 ? 23.791 7.369 -20.872 1.00 93.44 294 TYR A CA 1
ATOM 2404 C C . TYR A 1 294 ? 24.284 6.165 -21.665 1.00 93.44 294 TYR A C 1
ATOM 2406 O O . TYR A 1 294 ? 23.632 5.716 -22.601 1.00 93.44 294 TYR A O 1
ATOM 2414 N N . ARG A 1 295 ? 25.440 5.627 -21.275 1.00 93.50 295 ARG A N 1
ATOM 2415 C CA . ARG A 1 295 ? 25.998 4.397 -21.845 1.00 93.50 295 ARG A CA 1
ATOM 2416 C C . ARG A 1 295 ? 25.859 3.254 -20.856 1.00 93.50 295 ARG A C 1
ATOM 2418 O O . ARG A 1 295 ? 26.294 3.399 -19.710 1.00 93.50 295 ARG A O 1
ATOM 2425 N N . VAL A 1 296 ? 25.338 2.122 -21.315 1.00 94.75 296 VAL A N 1
ATOM 2426 C CA . VAL A 1 296 ? 25.106 0.940 -20.478 1.00 94.75 296 VAL A CA 1
ATOM 2427 C C . VAL A 1 296 ? 25.816 -0.302 -21.010 1.00 94.75 296 VAL A C 1
ATOM 2429 O O . VAL A 1 296 ? 26.069 -0.433 -22.207 1.00 94.75 296 VAL A O 1
ATOM 2432 N N . SER A 1 297 ? 26.191 -1.196 -20.093 1.00 90.62 297 SER A N 1
ATOM 2433 C CA . SER A 1 297 ? 26.785 -2.500 -20.407 1.00 90.62 297 SER A CA 1
ATOM 2434 C C . SER A 1 297 ? 25.696 -3.569 -20.297 1.00 90.62 297 SER A C 1
ATOM 2436 O O . SER A 1 297 ? 25.435 -4.047 -19.195 1.00 90.62 297 SER A O 1
ATOM 2438 N N . GLY A 1 298 ? 25.044 -3.891 -21.413 1.00 92.00 298 GLY A N 1
ATOM 2439 C CA . GLY A 1 298 ? 23.881 -4.780 -21.482 1.00 92.00 298 GLY A CA 1
ATOM 2440 C C . GLY A 1 298 ? 22.775 -4.186 -22.365 1.00 92.00 298 GLY A C 1
ATOM 2441 O O . GLY A 1 298 ? 23.041 -3.196 -23.056 1.00 92.00 298 GLY A O 1
ATOM 2442 N N . PRO A 1 299 ? 21.559 -4.760 -22.328 1.00 95.50 299 PRO A N 1
ATOM 2443 C CA . PRO A 1 299 ? 20.400 -4.239 -23.054 1.00 95.50 299 PRO A CA 1
ATOM 2444 C C . PRO A 1 299 ? 20.120 -2.781 -22.677 1.00 95.50 299 PRO A C 1
ATOM 2446 O O . PRO A 1 299 ? 20.298 -2.397 -21.527 1.00 95.50 299 PRO A O 1
ATOM 2449 N N . VAL A 1 300 ? 19.681 -1.958 -23.631 1.00 95.31 300 VAL A N 1
ATOM 2450 C CA . VAL A 1 300 ? 19.513 -0.498 -23.426 1.00 95.31 300 VAL A CA 1
ATOM 2451 C C . VAL A 1 300 ? 18.333 -0.111 -22.538 1.00 95.31 300 VAL A C 1
ATOM 2453 O O . VAL A 1 300 ? 18.263 1.012 -22.044 1.00 95.31 300 VAL A O 1
ATOM 2456 N N . ASP A 1 301 ? 17.435 -1.060 -22.332 1.00 93.88 301 ASP A N 1
ATOM 2457 C CA . ASP A 1 301 ? 16.277 -0.983 -21.461 1.00 93.88 301 ASP A CA 1
ATOM 2458 C C . ASP A 1 301 ? 16.076 -2.374 -20.843 1.00 93.88 301 ASP A C 1
ATOM 2460 O O . ASP A 1 301 ? 16.193 -3.372 -21.558 1.00 93.88 301 ASP A O 1
ATOM 2464 N N . LEU A 1 302 ? 15.801 -2.427 -19.537 1.00 96.50 302 LEU A N 1
ATOM 2465 C CA . LEU A 1 302 ? 15.589 -3.651 -18.757 1.00 96.50 302 LEU A CA 1
ATOM 2466 C C . LEU A 1 302 ? 14.104 -3.949 -18.476 1.00 96.50 302 LEU A C 1
ATOM 2468 O O . LEU A 1 302 ? 13.805 -4.962 -17.844 1.00 96.50 302 LEU A O 1
ATOM 2472 N N . ALA A 1 303 ? 13.163 -3.130 -18.961 1.00 95.31 303 ALA A N 1
ATOM 2473 C CA . ALA A 1 303 ? 11.726 -3.372 -18.809 1.00 95.31 303 ALA A CA 1
ATOM 2474 C C . ALA A 1 303 ? 11.247 -4.639 -19.549 1.00 95.31 303 ALA A C 1
ATOM 2476 O O . ALA A 1 303 ? 10.197 -5.195 -19.216 1.00 95.31 303 ALA A O 1
ATOM 2477 N N . PHE A 1 304 ? 12.034 -5.156 -20.506 1.00 94.69 304 PHE A N 1
ATOM 2478 C CA . PHE A 1 304 ? 11.754 -6.428 -21.191 1.00 94.69 304 PHE A CA 1
ATOM 2479 C C . PHE A 1 304 ? 11.641 -7.622 -20.229 1.00 94.69 304 PHE A C 1
ATOM 2481 O O . PHE A 1 304 ? 11.000 -8.617 -20.571 1.00 94.69 304 PHE A O 1
ATOM 2488 N N . LEU A 1 305 ? 12.230 -7.529 -19.030 1.00 96.44 305 LEU A N 1
ATOM 2489 C CA . LEU A 1 305 ? 12.173 -8.578 -18.013 1.00 96.44 305 LEU A CA 1
ATOM 2490 C C . LEU A 1 305 ? 10.730 -8.948 -17.639 1.00 96.44 305 LEU A C 1
ATOM 2492 O O . LEU A 1 305 ? 10.473 -10.114 -17.365 1.00 96.44 305 LEU A O 1
ATOM 2496 N N . ASP A 1 306 ? 9.767 -8.025 -17.716 1.00 93.75 306 ASP A N 1
ATOM 2497 C CA . ASP A 1 306 ? 8.349 -8.361 -17.505 1.00 93.75 306 ASP A CA 1
ATOM 2498 C C . ASP A 1 306 ? 7.824 -9.360 -18.542 1.00 93.75 306 ASP A C 1
ATOM 2500 O O . ASP A 1 306 ? 7.032 -10.243 -18.216 1.00 93.75 306 ASP A O 1
ATOM 2504 N N . THR A 1 307 ? 8.270 -9.228 -19.794 1.00 93.69 307 THR A N 1
ATOM 2505 C CA . THR A 1 307 ? 7.899 -10.153 -20.874 1.00 93.69 307 THR A CA 1
ATOM 2506 C C . THR A 1 307 ? 8.538 -11.515 -20.635 1.00 93.69 307 THR A C 1
ATOM 2508 O O . THR A 1 307 ? 7.857 -12.532 -20.738 1.00 93.69 307 THR A O 1
ATOM 2511 N N . LEU A 1 308 ? 9.810 -11.534 -20.224 1.00 95.12 308 LEU A N 1
ATOM 2512 C CA . LEU A 1 308 ? 10.510 -12.765 -19.855 1.00 95.12 308 LEU A CA 1
ATOM 2513 C C . LEU A 1 308 ? 9.790 -13.500 -18.712 1.00 95.12 308 LEU A C 1
ATOM 2515 O O . LEU A 1 308 ? 9.514 -14.691 -18.826 1.00 95.12 308 LEU A O 1
ATOM 2519 N N . ILE A 1 309 ? 9.426 -12.794 -17.636 1.00 94.56 309 ILE A N 1
ATOM 2520 C CA . ILE A 1 309 ? 8.730 -13.377 -16.476 1.00 94.56 309 ILE A CA 1
ATOM 2521 C C . ILE A 1 309 ? 7.411 -14.039 -16.902 1.00 94.56 309 ILE A C 1
ATOM 2523 O O . ILE A 1 309 ? 7.123 -15.157 -16.475 1.00 94.56 309 ILE A O 1
ATOM 2527 N N . LYS A 1 310 ? 6.638 -13.392 -17.787 1.00 92.69 310 LYS A N 1
ATOM 2528 C CA . LYS A 1 310 ? 5.387 -13.951 -18.334 1.00 92.69 310 LYS A CA 1
ATOM 2529 C C . LYS A 1 310 ? 5.603 -15.216 -19.177 1.00 92.69 310 LYS A C 1
ATOM 2531 O O . LYS A 1 310 ? 4.709 -16.059 -19.220 1.00 92.69 310 LYS A O 1
ATOM 2536 N N . GLN A 1 311 ? 6.755 -15.348 -19.842 1.00 93.81 311 GLN A N 1
ATOM 2537 C CA . GLN A 1 311 ? 7.091 -16.489 -20.705 1.00 93.81 311 GLN A CA 1
ATOM 2538 C C . GLN A 1 311 ? 7.700 -17.688 -19.951 1.00 93.81 311 GLN A C 1
ATOM 2540 O O . GLN A 1 311 ? 7.577 -18.810 -20.437 1.00 93.81 311 GLN A O 1
ATOM 2545 N N . VAL A 1 312 ? 8.379 -17.475 -18.814 1.00 91.31 312 VAL A N 1
ATOM 2546 C CA . VAL A 1 312 ? 9.101 -18.537 -18.078 1.00 91.31 312 VAL A CA 1
ATOM 2547 C C . VAL A 1 312 ? 8.159 -19.464 -17.291 1.00 91.31 312 VAL A C 1
ATOM 2549 O O . VAL A 1 312 ? 8.397 -20.666 -17.277 1.00 91.31 312 VAL A O 1
ATOM 2552 N N . GLN A 1 313 ? 7.103 -18.929 -16.661 1.00 78.06 313 GLN A N 1
ATOM 2553 C CA . GLN A 1 313 ? 6.039 -19.670 -15.941 1.00 78.06 313 GLN A CA 1
ATOM 2554 C C . GLN A 1 313 ? 6.514 -20.824 -15.028 1.00 78.06 313 GLN A C 1
ATOM 2556 O O . GLN A 1 313 ? 5.963 -21.921 -15.058 1.00 78.06 313 GLN A O 1
ATOM 2561 N N . ILE A 1 314 ? 7.525 -20.574 -14.192 1.00 89.75 314 ILE A N 1
ATOM 2562 C CA . ILE A 1 314 ? 8.011 -21.526 -13.180 1.00 89.75 314 ILE A CA 1
ATOM 2563 C C . ILE A 1 314 ? 7.492 -21.088 -11.791 1.00 89.75 314 ILE A C 1
ATOM 2565 O O . ILE A 1 314 ? 7.967 -20.060 -11.291 1.00 89.75 314 ILE A O 1
ATOM 2569 N N . PRO A 1 315 ? 6.534 -21.810 -11.167 1.00 87.94 315 PRO A N 1
ATOM 2570 C CA . PRO A 1 315 ? 5.865 -21.380 -9.932 1.00 87.94 315 PRO A CA 1
ATOM 2571 C C . PRO A 1 315 ? 6.802 -21.117 -8.749 1.00 87.94 315 PRO A C 1
ATOM 2573 O O . PRO A 1 315 ? 6.602 -20.161 -8.008 1.00 87.94 315 PRO A O 1
ATOM 2576 N N . GLU A 1 316 ? 7.866 -21.906 -8.581 1.00 91.88 316 GLU A N 1
ATOM 2577 C CA . GLU A 1 316 ? 8.814 -21.749 -7.472 1.00 91.88 316 GLU A CA 1
ATOM 2578 C C . GLU A 1 316 ? 9.710 -20.502 -7.580 1.00 91.88 316 GLU A C 1
ATOM 2580 O O . GLU A 1 316 ? 10.429 -20.166 -6.637 1.00 91.88 316 GLU A O 1
ATOM 2585 N N . LEU A 1 317 ? 9.708 -19.819 -8.731 1.00 94.69 317 LEU A N 1
ATOM 2586 C CA . LEU A 1 317 ? 10.516 -18.619 -8.955 1.00 94.69 317 LEU A CA 1
ATOM 2587 C C . LEU A 1 317 ? 9.726 -17.313 -8.825 1.00 94.69 317 LEU A C 1
ATOM 2589 O O . LEU A 1 317 ? 10.341 -16.249 -8.933 1.00 94.69 317 LEU A O 1
ATOM 2593 N N . ILE A 1 318 ? 8.418 -17.381 -8.575 1.00 94.12 318 ILE A N 1
ATOM 2594 C CA . ILE A 1 318 ? 7.527 -16.236 -8.329 1.00 94.12 318 ILE A CA 1
ATOM 2595 C C . ILE A 1 318 ? 6.957 -16.289 -6.907 1.00 94.12 318 ILE A C 1
ATOM 2597 O O . ILE A 1 318 ? 7.096 -17.295 -6.210 1.00 94.12 318 ILE A O 1
ATOM 2601 N N . TYR A 1 319 ? 6.339 -15.201 -6.438 1.00 92.62 319 TYR A N 1
ATOM 2602 C CA . TYR A 1 319 ? 5.608 -15.263 -5.168 1.00 92.62 319 TYR A CA 1
ATOM 2603 C C . TYR A 1 319 ? 4.419 -16.217 -5.277 1.00 92.62 319 TYR A C 1
ATOM 2605 O O . TYR A 1 319 ? 3.695 -16.199 -6.273 1.00 92.62 319 TYR A O 1
ATOM 2613 N N . GLN A 1 320 ? 4.161 -16.973 -4.210 1.00 89.44 320 GLN A N 1
ATOM 2614 C CA . GLN A 1 320 ? 2.898 -17.692 -4.090 1.00 89.44 320 GLN A CA 1
ATOM 2615 C C . GLN A 1 320 ? 1.733 -16.688 -4.085 1.00 89.44 320 GLN A C 1
ATOM 2617 O O . GLN A 1 320 ? 1.842 -15.638 -3.425 1.00 89.44 320 GLN A O 1
ATOM 2622 N N . PRO A 1 321 ? 0.639 -16.964 -4.820 1.00 87.12 321 PRO A N 1
ATOM 2623 C CA . PRO A 1 321 ? -0.567 -16.152 -4.756 1.00 87.12 321 PRO A CA 1
ATOM 2624 C C . PRO A 1 321 ? -1.013 -15.990 -3.304 1.00 87.12 321 PRO A C 1
ATOM 2626 O O . PRO A 1 321 ? -1.077 -16.959 -2.556 1.00 87.12 321 PRO A O 1
ATOM 2629 N N . PHE A 1 322 ? -1.269 -14.750 -2.903 1.00 88.56 322 PHE A N 1
ATOM 2630 C CA . PHE A 1 322 ? -1.812 -14.445 -1.587 1.00 88.56 322 PHE A CA 1
ATOM 2631 C C . PHE A 1 322 ? -3.335 -14.358 -1.703 1.00 88.56 322 PHE A C 1
ATOM 2633 O O . PHE A 1 322 ? -3.830 -13.718 -2.634 1.00 88.56 322 PHE A O 1
ATOM 2640 N N . GLN A 1 323 ? -4.050 -15.027 -0.798 1.00 89.06 323 GLN A N 1
ATOM 2641 C CA . GLN A 1 323 ? -5.504 -14.944 -0.705 1.00 89.06 323 GLN A CA 1
ATOM 2642 C C . GLN A 1 323 ? -5.870 -13.943 0.394 1.00 89.06 323 GLN A C 1
ATOM 2644 O O . GLN A 1 323 ? -5.509 -14.181 1.544 1.00 89.06 323 GLN A O 1
ATOM 2649 N N . PRO A 1 324 ? -6.539 -12.833 0.053 1.00 90.75 324 PRO A N 1
ATOM 2650 C CA . PRO A 1 324 ? -6.932 -11.838 1.038 1.00 90.75 324 PRO A CA 1
ATOM 2651 C C . PRO A 1 324 ? -8.072 -12.337 1.935 1.00 90.75 324 PRO A C 1
ATOM 2653 O O . PRO A 1 324 ? -8.918 -13.124 1.496 1.00 90.75 324 PRO A O 1
ATOM 2656 N N . ARG A 1 325 ? -8.132 -11.838 3.175 1.00 92.88 325 ARG A N 1
ATOM 2657 C CA . ARG A 1 325 ? -9.252 -12.071 4.094 1.00 92.88 325 ARG A CA 1
ATOM 2658 C C . ARG A 1 325 ? -10.506 -11.395 3.545 1.00 92.88 325 ARG A C 1
ATOM 2660 O O . ARG A 1 325 ? -10.469 -10.243 3.131 1.00 92.88 325 ARG A O 1
ATOM 2667 N N . THR A 1 326 ? -11.631 -12.100 3.534 1.00 89.81 326 THR A N 1
ATOM 2668 C CA . THR A 1 326 ? -12.915 -11.512 3.128 1.00 89.81 326 THR A CA 1
ATOM 2669 C C . THR A 1 326 ? -13.712 -11.114 4.362 1.00 89.81 326 THR A C 1
ATOM 2671 O O . THR A 1 326 ? -14.045 -11.976 5.172 1.00 89.81 326 THR A O 1
ATOM 2674 N N . GLU A 1 327 ? -14.062 -9.833 4.477 1.00 88.94 327 GLU A N 1
ATOM 2675 C CA . GLU A 1 327 ? -14.953 -9.344 5.531 1.00 88.94 327 GLU A CA 1
ATOM 2676 C C . GLU A 1 327 ? -16.401 -9.753 5.222 1.00 88.94 327 GLU A C 1
ATOM 2678 O O . GLU A 1 327 ? -17.113 -9.088 4.463 1.00 88.94 327 GLU A O 1
ATOM 2683 N N . LEU A 1 328 ? -16.825 -10.897 5.768 1.00 87.69 328 LEU A N 1
ATOM 2684 C CA . LEU A 1 328 ? -18.116 -11.516 5.457 1.00 87.69 328 LEU A CA 1
ATOM 2685 C C . LEU A 1 328 ? -19.305 -10.638 5.862 1.00 87.69 328 LEU A C 1
ATOM 2687 O O . LEU A 1 328 ? -20.344 -10.705 5.205 1.00 87.69 328 LEU A O 1
ATOM 2691 N N . SER A 1 329 ? -19.156 -9.787 6.884 1.00 87.06 329 SER A N 1
ATOM 2692 C CA . SER A 1 329 ? -20.215 -8.860 7.306 1.00 87.06 329 SER A CA 1
ATOM 2693 C C . SER A 1 329 ? -20.541 -7.802 6.243 1.00 87.06 329 SER A C 1
ATOM 2695 O O . SER A 1 329 ? -21.654 -7.271 6.211 1.00 87.06 329 SER A O 1
ATOM 2697 N N . LEU A 1 330 ? -19.602 -7.527 5.332 1.00 90.94 330 LEU A N 1
ATOM 2698 C CA . LEU A 1 330 ? -19.786 -6.634 4.189 1.00 90.94 330 LEU A CA 1
ATOM 2699 C C . LEU A 1 330 ? -20.127 -7.385 2.892 1.00 90.94 330 LEU A C 1
ATOM 2701 O O . LEU A 1 330 ? -20.228 -6.776 1.823 1.00 90.94 330 LEU A O 1
ATOM 2705 N N . MET A 1 331 ? -20.333 -8.700 2.963 1.00 88.75 331 MET A N 1
ATOM 2706 C CA . MET A 1 331 ? -20.729 -9.531 1.830 1.00 88.75 331 MET A CA 1
ATOM 2707 C C . MET A 1 331 ? -22.233 -9.842 1.859 1.00 88.75 331 MET A C 1
ATOM 2709 O O . MET A 1 331 ? -22.905 -9.782 2.887 1.00 88.75 331 MET A O 1
ATOM 2713 N N . GLY A 1 332 ? -22.801 -10.159 0.693 1.00 78.94 332 GLY A N 1
ATOM 2714 C CA . GLY A 1 332 ? -24.239 -10.417 0.558 1.00 78.94 332 GLY A CA 1
ATOM 2715 C C . GLY A 1 332 ? -25.105 -9.156 0.703 1.00 78.94 332 GLY A C 1
ATOM 2716 O O . GLY A 1 332 ? -24.632 -8.037 0.504 1.00 78.94 332 GLY A O 1
ATOM 2717 N N . LYS A 1 333 ? -26.399 -9.344 1.011 1.00 76.69 333 LYS A N 1
ATOM 2718 C CA . LYS A 1 333 ? -27.426 -8.276 1.023 1.00 76.69 333 LYS A CA 1
ATOM 2719 C C . LYS A 1 333 ? -27.467 -7.440 2.315 1.00 76.69 333 LYS A C 1
ATOM 2721 O O . LYS A 1 333 ? -28.206 -6.464 2.383 1.00 76.69 333 LYS A O 1
ATOM 2726 N N . GLY A 1 334 ? -26.704 -7.824 3.341 1.00 84.19 334 GLY A N 1
ATOM 2727 C CA . GLY A 1 334 ? -26.717 -7.192 4.667 1.00 84.19 334 GLY A CA 1
ATOM 2728 C C . GLY A 1 334 ? -25.826 -5.956 4.816 1.00 84.19 334 GLY A C 1
ATOM 2729 O O . GLY A 1 334 ? -25.866 -5.324 5.865 1.00 84.19 334 GLY A O 1
ATOM 2730 N N . ILE A 1 335 ? -25.059 -5.580 3.787 1.00 93.69 335 ILE A N 1
ATOM 2731 C CA . ILE A 1 335 ? -23.985 -4.577 3.894 1.00 93.69 335 ILE A CA 1
ATOM 2732 C C . ILE A 1 335 ? -24.443 -3.221 4.464 1.00 93.69 335 ILE A C 1
ATOM 2734 O O . ILE A 1 335 ? -23.766 -2.645 5.309 1.00 93.69 335 ILE A O 1
ATOM 2738 N N . PHE A 1 336 ? -25.619 -2.722 4.069 1.00 95.44 336 PHE A N 1
ATOM 2739 C CA . PHE A 1 336 ? -26.155 -1.460 4.594 1.00 95.44 336 PHE A CA 1
ATOM 2740 C C . PHE A 1 336 ? -26.553 -1.547 6.069 1.00 95.44 336 PHE A C 1
ATOM 2742 O O . PHE A 1 336 ? -26.519 -0.533 6.759 1.00 95.44 336 PHE A O 1
ATOM 2749 N N . LYS A 1 337 ? -26.933 -2.731 6.566 1.00 93.00 337 LYS A N 1
ATOM 2750 C CA . LYS A 1 337 ? -27.194 -2.934 7.995 1.00 93.00 337 LYS A CA 1
ATOM 2751 C C . LYS A 1 337 ? -25.875 -2.895 8.767 1.00 93.00 337 LYS A C 1
ATOM 2753 O O . LYS A 1 337 ? -25.754 -2.116 9.697 1.00 93.00 337 LYS A O 1
ATOM 2758 N N . THR A 1 338 ? -24.859 -3.619 8.302 1.00 93.75 338 THR A N 1
ATOM 2759 C CA . THR A 1 338 ? -23.528 -3.632 8.930 1.00 93.75 338 THR A CA 1
ATOM 2760 C C . THR A 1 338 ? -22.953 -2.221 9.078 1.00 93.75 338 THR A C 1
ATOM 2762 O O . THR A 1 338 ? -22.627 -1.808 10.183 1.00 93.75 338 THR A O 1
ATOM 2765 N N . ILE A 1 339 ? -22.934 -1.436 7.991 1.00 95.81 339 ILE A N 1
ATOM 2766 C CA . ILE A 1 339 ? -22.413 -0.052 8.002 1.00 95.81 339 ILE A CA 1
ATOM 2767 C C . ILE A 1 339 ? -23.298 0.894 8.840 1.00 95.81 339 ILE A C 1
ATOM 2769 O O . ILE A 1 339 ? -22.861 1.953 9.294 1.00 95.81 339 ILE A O 1
ATOM 2773 N N . ALA A 1 340 ? -24.582 0.561 8.999 1.00 93.56 340 ALA A N 1
ATOM 2774 C CA . ALA A 1 340 ? -25.504 1.309 9.847 1.00 93.56 340 ALA A CA 1
ATOM 2775 C C . ALA A 1 340 ? -25.259 1.079 11.340 1.00 93.56 340 ALA A C 1
ATOM 2777 O O . ALA A 1 340 ? -25.568 1.986 12.114 1.00 93.56 340 ALA A O 1
ATOM 2778 N N . ASP A 1 341 ? -24.771 -0.106 11.705 1.00 92.06 341 ASP A N 1
ATOM 2779 C CA . ASP A 1 341 ? -24.566 -0.529 13.086 1.00 92.06 341 ASP A CA 1
ATOM 2780 C C . ASP A 1 341 ? -23.211 -0.036 13.624 1.00 92.06 341 ASP A C 1
ATOM 2782 O O . ASP A 1 341 ? -23.144 0.421 14.762 1.00 92.06 341 ASP A O 1
ATOM 2786 N N . HIS A 1 342 ? -22.145 -0.088 12.814 1.00 90.94 342 HIS A N 1
ATOM 2787 C CA . HIS A 1 342 ? -20.812 0.423 13.164 1.00 90.94 342 HIS A CA 1
ATOM 2788 C C . HIS A 1 342 ? -19.956 0.721 11.920 1.00 90.94 342 HIS A C 1
ATOM 2790 O O . HIS A 1 342 ? -20.281 0.305 10.803 1.00 90.94 342 HIS A O 1
ATOM 2796 N N . ASP A 1 343 ? -18.856 1.453 12.116 1.00 96.44 343 ASP A N 1
ATOM 2797 C CA . ASP A 1 343 ? -17.864 1.691 11.066 1.00 96.44 343 ASP A CA 1
ATOM 2798 C C . ASP A 1 343 ? -17.015 0.428 10.835 1.00 96.44 343 ASP A C 1
ATOM 2800 O O . ASP A 1 343 ? -16.725 -0.322 11.765 1.00 96.44 343 ASP A O 1
ATOM 2804 N N . VAL A 1 344 ? -16.597 0.193 9.588 1.00 96.25 344 VAL A N 1
ATOM 2805 C CA . VAL A 1 344 ? -15.745 -0.952 9.224 1.00 96.25 344 VAL A CA 1
ATOM 2806 C C . VAL A 1 344 ? -14.523 -0.470 8.457 1.00 96.25 344 VAL A C 1
ATOM 2808 O O . VAL A 1 344 ? -14.641 0.322 7.515 1.00 96.25 344 VAL A O 1
ATOM 2811 N N . LEU A 1 345 ? -13.349 -0.972 8.836 1.00 96.44 345 LEU A N 1
ATOM 2812 C CA . LEU A 1 345 ? -12.070 -0.638 8.226 1.00 96.44 345 LEU A CA 1
ATOM 2813 C C . LEU A 1 345 ? -11.467 -1.865 7.539 1.00 96.44 345 LEU A C 1
ATOM 2815 O O . LEU A 1 345 ? -11.434 -2.947 8.108 1.00 96.44 345 LEU A O 1
ATOM 2819 N N . LEU A 1 346 ? -10.985 -1.689 6.308 1.00 96.44 346 LEU A N 1
ATOM 2820 C CA . LEU A 1 346 ? -10.262 -2.723 5.564 1.00 96.44 346 LEU A CA 1
ATOM 2821 C C . LEU A 1 346 ? -8.866 -2.228 5.186 1.00 96.44 346 LEU A C 1
ATOM 2823 O O . LEU A 1 346 ? -8.699 -1.086 4.745 1.00 96.44 346 LEU A O 1
ATOM 2827 N N . GLN A 1 347 ? -7.875 -3.110 5.292 1.00 96.12 347 GLN A N 1
ATOM 2828 C CA . GLN A 1 347 ? -6.492 -2.895 4.891 1.00 96.12 347 GLN A CA 1
ATOM 2829 C C . GLN A 1 347 ? -6.158 -3.740 3.654 1.00 96.12 347 GLN A C 1
ATOM 2831 O O . GLN A 1 347 ? -5.767 -4.901 3.731 1.00 96.12 347 GLN A O 1
ATOM 2836 N N . HIS A 1 348 ? -6.224 -3.143 2.470 1.00 95.44 348 HIS A N 1
ATOM 2837 C CA . HIS A 1 348 ? -5.790 -3.801 1.236 1.00 95.44 348 HIS A CA 1
ATOM 2838 C C . HIS A 1 348 ? -4.254 -3.897 1.183 1.00 95.44 348 HIS A C 1
ATOM 2840 O O . HIS A 1 348 ? -3.578 -3.067 1.797 1.00 95.44 348 HIS A O 1
ATOM 2846 N N . PRO A 1 349 ? -3.665 -4.877 0.471 1.00 95.06 349 PRO A N 1
ATOM 2847 C CA . PRO A 1 349 ? -4.315 -6.012 -0.183 1.00 95.06 349 PRO A CA 1
ATOM 2848 C C . PRO A 1 349 ? -4.657 -7.152 0.785 1.00 95.06 349 PRO A C 1
ATOM 2850 O O . PRO A 1 349 ? -5.028 -8.211 0.301 1.00 95.06 349 PRO A O 1
ATOM 2853 N N . TYR A 1 350 ? -4.444 -6.990 2.096 1.00 95.12 350 TYR A N 1
ATOM 2854 C CA . TYR A 1 350 ? -4.604 -8.049 3.100 1.00 95.12 350 TYR A CA 1
ATOM 2855 C C . TYR A 1 350 ? -6.070 -8.434 3.288 1.00 95.12 350 TYR A C 1
ATOM 2857 O O . TYR A 1 350 ? -6.382 -9.620 3.348 1.00 95.12 350 TYR A O 1
ATOM 2865 N N . ASP A 1 351 ? -6.952 -7.440 3.251 1.00 94.56 351 ASP A N 1
ATOM 2866 C CA . ASP A 1 351 ? -8.391 -7.602 3.104 1.00 94.56 351 ASP A CA 1
ATOM 2867 C C . ASP A 1 351 ? -8.820 -7.501 1.637 1.00 94.56 351 ASP A C 1
ATOM 2869 O O . ASP A 1 351 ? -8.271 -6.722 0.841 1.00 94.56 351 ASP A O 1
ATOM 2873 N N . ASP A 1 352 ? -9.837 -8.282 1.283 1.00 92.06 352 ASP A N 1
ATOM 2874 C CA . ASP A 1 352 ? -10.369 -8.368 -0.067 1.00 92.06 352 ASP A CA 1
ATOM 2875 C C . ASP A 1 352 ? -10.986 -7.033 -0.497 1.00 92.06 352 ASP A C 1
ATOM 2877 O O . ASP A 1 352 ? -11.563 -6.288 0.294 1.00 92.06 352 ASP A O 1
ATOM 2881 N N . TYR A 1 353 ? -10.870 -6.727 -1.788 1.00 92.31 353 TYR A N 1
ATOM 2882 C CA . TYR A 1 353 ? -11.475 -5.534 -2.380 1.00 92.31 353 TYR A CA 1
ATOM 2883 C C . TYR A 1 353 ? -12.952 -5.754 -2.754 1.00 92.31 353 TYR A C 1
ATOM 2885 O O . TYR A 1 353 ? -13.684 -4.793 -3.010 1.00 92.31 353 TYR A O 1
ATOM 2893 N N . GLY A 1 354 ? -13.405 -7.014 -2.771 1.00 92.94 354 GLY A N 1
ATOM 2894 C CA . GLY A 1 354 ? -14.778 -7.426 -3.058 1.00 92.94 354 GLY A CA 1
ATOM 2895 C C . GLY A 1 354 ? -15.862 -6.633 -2.318 1.00 92.94 354 GLY A C 1
ATOM 2896 O O . GLY A 1 354 ? -16.793 -6.190 -2.989 1.00 92.94 354 GLY A O 1
ATOM 2897 N N . PRO A 1 355 ? -15.750 -6.355 -1.003 1.00 95.12 355 PRO A N 1
ATOM 2898 C CA . PRO A 1 355 ? -16.708 -5.537 -0.254 1.00 95.12 355 PRO A CA 1
ATOM 2899 C C . PRO A 1 355 ? -16.986 -4.148 -0.844 1.00 95.12 355 PRO A C 1
ATOM 2901 O O . PRO A 1 355 ? -18.137 -3.711 -0.877 1.00 95.12 355 PRO A O 1
ATOM 2904 N N . VAL A 1 356 ? -15.965 -3.463 -1.378 1.00 94.38 356 VAL A N 1
ATOM 2905 C CA . VAL A 1 356 ? -16.143 -2.148 -2.023 1.00 94.38 356 VAL A CA 1
ATOM 2906 C C . VAL A 1 356 ? -17.001 -2.296 -3.279 1.00 94.38 356 VAL A C 1
ATOM 2908 O O . VAL A 1 356 ? -17.934 -1.528 -3.501 1.00 94.38 356 VAL A O 1
ATOM 2911 N N . VAL A 1 357 ? -16.720 -3.319 -4.089 1.00 93.75 357 VAL A N 1
ATOM 2912 C CA . VAL A 1 357 ? -17.485 -3.627 -5.304 1.00 93.75 357 VAL A CA 1
ATOM 2913 C C . VAL A 1 357 ? -18.905 -4.092 -4.954 1.00 93.75 357 VAL A C 1
ATOM 2915 O O . VAL A 1 357 ? -19.861 -3.687 -5.616 1.00 93.75 357 VAL A O 1
ATOM 2918 N N . ASN A 1 358 ? -19.067 -4.891 -3.894 1.00 94.81 358 ASN A N 1
ATOM 2919 C CA . ASN A 1 358 ? -20.366 -5.342 -3.395 1.00 94.81 358 ASN A CA 1
ATOM 2920 C C . ASN A 1 358 ? -21.231 -4.155 -2.958 1.00 94.81 358 ASN A C 1
ATOM 2922 O O . ASN A 1 358 ? -22.390 -4.097 -3.352 1.00 94.81 358 ASN A O 1
ATOM 2926 N N . LEU A 1 359 ? -20.676 -3.171 -2.240 1.00 96.56 359 LEU A N 1
ATOM 2927 C CA . LEU A 1 359 ? -21.408 -1.963 -1.843 1.00 96.56 359 LEU A CA 1
ATOM 2928 C C . LEU A 1 359 ? -22.022 -1.235 -3.044 1.00 96.56 359 LEU A C 1
ATOM 2930 O O . LEU A 1 359 ? -23.203 -0.889 -3.017 1.00 96.56 359 LEU A O 1
ATOM 2934 N N . ILE A 1 360 ? -21.236 -1.021 -4.103 1.00 95.88 360 ILE A N 1
ATOM 2935 C CA . ILE A 1 360 ? -21.718 -0.317 -5.299 1.00 95.88 360 ILE A CA 1
ATOM 2936 C C . ILE A 1 360 ? -22.752 -1.158 -6.055 1.00 95.88 360 ILE A C 1
ATOM 2938 O O . ILE A 1 360 ? -23.756 -0.612 -6.504 1.00 95.88 360 ILE A O 1
ATOM 2942 N N . ASN A 1 361 ? -22.554 -2.476 -6.165 1.00 95.31 361 ASN A N 1
ATOM 2943 C CA . ASN A 1 361 ? -23.537 -3.363 -6.794 1.00 95.31 361 ASN A CA 1
ATOM 2944 C C . ASN A 1 361 ? -24.862 -3.396 -6.018 1.00 95.31 361 ASN A C 1
ATOM 2946 O O . ASN A 1 361 ? -25.916 -3.220 -6.618 1.00 95.31 361 ASN A O 1
ATOM 2950 N N . GLN A 1 362 ? -24.822 -3.541 -4.691 1.00 95.31 362 GLN A N 1
ATOM 2951 C CA . GLN A 1 362 ? -26.026 -3.518 -3.853 1.00 95.31 362 GLN A CA 1
ATOM 2952 C C . GLN A 1 362 ? -26.754 -2.175 -3.970 1.00 95.31 362 GLN A C 1
ATOM 2954 O O . GLN A 1 362 ? -27.969 -2.152 -4.110 1.00 95.31 362 GLN A O 1
ATOM 2959 N N . ALA A 1 363 ? -26.026 -1.054 -3.983 1.00 96.50 363 ALA A N 1
ATOM 2960 C CA . ALA A 1 363 ? -26.622 0.266 -4.197 1.00 96.50 363 ALA A CA 1
ATOM 2961 C C . ALA A 1 363 ? -27.240 0.424 -5.597 1.00 96.50 363 ALA A C 1
ATOM 2963 O O . ALA A 1 363 ? -28.236 1.127 -5.764 1.00 96.50 363 ALA A O 1
ATOM 2964 N N . ALA A 1 364 ? -26.652 -0.205 -6.615 1.00 96.25 364 ALA A N 1
ATOM 2965 C CA . ALA A 1 364 ? -27.187 -0.182 -7.970 1.00 96.25 364 ALA A CA 1
ATOM 2966 C C . ALA A 1 364 ? -28.487 -0.986 -8.092 1.00 96.25 364 ALA A C 1
ATOM 2968 O O . ALA A 1 364 ? -29.406 -0.540 -8.781 1.00 96.25 364 ALA A O 1
ATOM 2969 N N . ASP A 1 365 ? -28.585 -2.115 -7.389 1.00 94.38 365 ASP A N 1
ATOM 2970 C CA . ASP A 1 365 ? -29.703 -3.056 -7.497 1.00 94.38 365 ASP A CA 1
ATOM 2971 C C . ASP A 1 365 ? -30.820 -2.807 -6.453 1.00 94.38 365 ASP A C 1
ATOM 2973 O O . ASP A 1 365 ? -31.936 -3.285 -6.632 1.00 94.38 365 ASP A O 1
ATOM 2977 N N . ASP A 1 366 ? -30.571 -2.042 -5.381 1.00 94.88 366 ASP A N 1
ATOM 2978 C CA . ASP A 1 366 ? -31.563 -1.745 -4.331 1.00 94.88 366 ASP A CA 1
ATOM 2979 C C . ASP A 1 366 ? -32.571 -0.663 -4.765 1.00 94.88 366 ASP A C 1
ATOM 2981 O O . ASP A 1 366 ? -32.208 0.486 -5.022 1.00 94.88 366 ASP A O 1
ATOM 2985 N N . ASP A 1 367 ? -33.863 -1.002 -4.787 1.00 94.44 367 ASP A N 1
ATOM 2986 C CA . ASP A 1 367 ? -34.969 -0.079 -5.091 1.00 94.44 367 ASP A CA 1
ATOM 2987 C C . ASP A 1 367 ? -35.072 1.100 -4.110 1.00 94.44 367 ASP A C 1
ATOM 2989 O O . ASP A 1 367 ? -35.646 2.140 -4.434 1.00 94.44 367 ASP A O 1
ATOM 2993 N N . GLN A 1 368 ? -34.530 0.957 -2.897 1.00 95.69 368 GLN A N 1
ATOM 2994 C CA . GLN A 1 368 ? -34.514 2.025 -1.899 1.00 95.69 368 GLN A CA 1
ATOM 2995 C C . GLN A 1 368 ? -33.361 3.014 -2.094 1.00 95.69 368 GLN A C 1
ATOM 2997 O O . GLN A 1 368 ? -33.363 4.090 -1.484 1.00 95.69 368 GLN A O 1
ATOM 3002 N N . THR A 1 369 ? -32.365 2.698 -2.923 1.00 97.50 369 THR A N 1
ATOM 3003 C CA . THR A 1 369 ? -31.290 3.641 -3.234 1.00 97.50 369 THR A CA 1
ATOM 3004 C C . THR A 1 369 ? -31.805 4.732 -4.165 1.00 97.50 369 THR A C 1
ATOM 3006 O O . THR A 1 369 ? -32.253 4.477 -5.278 1.00 97.50 369 THR A O 1
ATOM 3009 N N . MET A 1 370 ? -31.700 5.979 -3.710 1.00 97.56 370 MET A N 1
ATOM 3010 C CA . MET A 1 370 ? -32.157 7.157 -4.444 1.00 97.56 370 MET A CA 1
ATOM 3011 C C . MET A 1 370 ? -31.048 7.758 -5.310 1.00 97.56 370 MET A C 1
ATOM 3013 O O . MET A 1 370 ? -31.308 8.214 -6.425 1.00 97.56 370 MET A O 1
ATOM 3017 N N . ALA A 1 371 ? -29.817 7.796 -4.791 1.00 97.56 371 ALA A N 1
ATOM 3018 C CA . ALA A 1 371 ? -28.694 8.428 -5.471 1.00 97.56 371 ALA A CA 1
ATOM 3019 C C . ALA A 1 371 ? -27.343 7.810 -5.097 1.00 97.56 371 ALA A C 1
ATOM 3021 O O . ALA A 1 371 ? -27.143 7.368 -3.964 1.00 97.56 371 ALA A O 1
ATOM 3022 N N . ILE A 1 372 ? -26.401 7.856 -6.039 1.00 97.75 372 ILE A N 1
ATOM 3023 C CA . ILE A 1 372 ? -25.009 7.434 -5.865 1.00 97.75 372 ILE A CA 1
ATOM 3024 C C . ILE A 1 372 ? -24.104 8.559 -6.372 1.00 97.75 372 ILE A C 1
ATOM 3026 O O . ILE A 1 372 ? -24.186 8.955 -7.534 1.00 97.75 372 ILE A O 1
ATOM 3030 N N . LYS A 1 373 ? -23.225 9.076 -5.509 1.00 96.06 373 LYS A N 1
ATOM 3031 C CA . LYS A 1 373 ? -22.178 10.041 -5.869 1.00 96.06 373 LYS A CA 1
ATOM 3032 C C . LYS A 1 373 ? -20.806 9.406 -5.668 1.00 96.06 373 LYS A C 1
ATOM 3034 O O . LYS A 1 373 ? -20.540 8.894 -4.585 1.00 96.06 373 LYS A O 1
ATOM 3039 N N . MET A 1 374 ? -19.931 9.435 -6.673 1.00 94.19 374 MET A N 1
ATOM 3040 C CA . MET A 1 374 ? -18.640 8.730 -6.611 1.00 94.19 374 MET A CA 1
ATOM 3041 C C . MET A 1 374 ? -17.516 9.451 -7.363 1.00 94.19 374 MET A C 1
ATOM 3043 O O . MET A 1 374 ? -17.742 10.010 -8.434 1.00 94.19 374 MET A O 1
ATOM 3047 N N . THR A 1 375 ? -16.285 9.407 -6.847 1.00 90.75 375 THR A N 1
ATOM 3048 C CA . THR A 1 375 ? -15.091 9.876 -7.575 1.00 90.75 375 THR A CA 1
ATOM 3049 C C . THR A 1 375 ? -14.341 8.722 -8.256 1.00 90.75 375 THR A C 1
ATOM 3051 O O . THR A 1 375 ? -13.974 7.741 -7.615 1.00 90.75 375 THR A O 1
ATOM 3054 N N . LEU A 1 376 ? -14.057 8.852 -9.555 1.00 83.81 376 LEU A N 1
ATOM 3055 C CA . LEU A 1 376 ? -13.315 7.893 -10.380 1.00 83.81 376 LEU A CA 1
ATOM 3056 C C . LEU A 1 376 ? -12.023 8.537 -10.912 1.00 83.81 376 LEU A C 1
ATOM 3058 O O . LEU A 1 376 ? -12.016 9.310 -11.869 1.00 83.81 376 LEU A O 1
ATOM 3062 N N . TYR A 1 377 ? -10.894 8.218 -10.275 1.00 65.25 377 TYR A N 1
ATOM 3063 C CA . TYR A 1 377 ? -9.582 8.749 -10.673 1.00 65.25 377 TYR A CA 1
ATOM 3064 C C . TYR A 1 377 ? -8.932 7.942 -11.812 1.00 65.25 377 TYR A C 1
ATOM 3066 O O . TYR A 1 377 ? -8.211 8.500 -12.638 1.00 65.25 377 TYR A O 1
ATOM 3074 N N . ARG A 1 378 ? -9.167 6.622 -11.840 1.00 66.50 378 ARG A N 1
ATOM 3075 C CA . ARG A 1 378 ? -8.607 5.644 -12.789 1.00 66.50 378 ARG A CA 1
ATOM 3076 C C . ARG A 1 378 ? -9.544 4.453 -12.902 1.00 66.50 378 ARG A C 1
ATOM 3078 O O . ARG A 1 378 ? -9.850 3.850 -11.875 1.00 66.50 378 ARG A O 1
ATOM 3085 N N . VAL A 1 379 ? -9.945 4.098 -14.116 1.00 63.94 379 VAL A N 1
ATOM 3086 C CA . VAL A 1 379 ? -10.851 2.974 -14.373 1.00 63.94 379 VAL A CA 1
ATOM 3087 C C . VAL A 1 379 ? -10.109 1.900 -15.172 1.00 63.94 379 VAL A C 1
ATOM 3089 O O . VAL A 1 379 ? -9.408 2.219 -16.128 1.00 63.94 379 VAL A O 1
ATOM 3092 N N . SER A 1 380 ? -10.218 0.633 -14.764 1.00 68.06 380 SER A N 1
ATOM 3093 C CA . SER A 1 380 ? -9.703 -0.497 -15.549 1.00 68.06 380 SER A CA 1
ATOM 3094 C C . SER A 1 380 ? -10.551 -0.731 -16.807 1.00 68.06 380 SER A C 1
ATOM 3096 O O . SER A 1 380 ? -11.734 -0.404 -16.829 1.00 68.06 380 SER A O 1
ATOM 3098 N N . ASP A 1 381 ? -9.975 -1.353 -17.840 1.00 62.62 381 ASP A N 1
ATOM 3099 C CA . ASP A 1 381 ? -10.656 -1.638 -19.120 1.00 62.62 381 ASP A CA 1
ATOM 3100 C C . ASP A 1 381 ? -11.946 -2.476 -18.983 1.00 62.62 381 ASP A C 1
ATOM 3102 O O . ASP A 1 381 ? -12.725 -2.546 -19.924 1.00 62.62 381 ASP A O 1
ATOM 3106 N N . HIS A 1 382 ? -12.182 -3.118 -17.831 1.00 69.50 382 HIS A N 1
ATOM 3107 C CA . HIS A 1 382 ? -13.368 -3.938 -17.543 1.00 69.50 382 HIS A CA 1
ATOM 3108 C C . HIS A 1 382 ? -13.863 -3.714 -16.100 1.00 69.50 382 HIS A C 1
ATOM 3110 O O . HIS A 1 382 ? -14.029 -4.661 -15.337 1.00 69.50 382 HIS A O 1
ATOM 3116 N N . SER A 1 383 ? -14.032 -2.456 -15.680 1.00 81.06 383 SER A N 1
ATOM 3117 C CA . SER A 1 383 ? -14.368 -2.138 -14.284 1.00 81.06 383 SER A CA 1
ATOM 3118 C C . SER A 1 383 ? -15.803 -2.551 -13.898 1.00 81.06 383 SER A C 1
ATOM 3120 O O . SER A 1 383 ? -16.760 -1.991 -14.448 1.00 81.06 383 SER A O 1
ATOM 3122 N N . PRO A 1 384 ? -16.000 -3.437 -12.896 1.00 86.19 384 PRO A N 1
ATOM 3123 C CA . PRO A 1 384 ? -17.338 -3.803 -12.415 1.00 86.19 384 PRO A CA 1
ATOM 3124 C C . PRO A 1 384 ? -18.077 -2.616 -11.780 1.00 86.19 384 PRO A C 1
ATOM 3126 O O . PRO A 1 384 ? -19.305 -2.561 -11.813 1.00 86.19 384 PRO A O 1
ATOM 3129 N N . ILE A 1 385 ? -17.333 -1.637 -11.251 1.00 90.06 385 ILE A N 1
ATOM 3130 C CA . ILE A 1 385 ? -17.884 -0.407 -10.671 1.00 90.06 385 ILE A CA 1
ATOM 3131 C C . ILE A 1 385 ? -18.566 0.432 -11.752 1.00 90.06 385 ILE A C 1
ATOM 3133 O O . ILE A 1 385 ? -19.682 0.896 -11.543 1.00 90.06 385 ILE A O 1
ATOM 3137 N N . VAL A 1 386 ? -17.939 0.598 -12.922 1.00 88.88 386 VAL A N 1
ATOM 3138 C CA . VAL A 1 386 ? -18.541 1.376 -14.018 1.00 88.88 386 VAL A CA 1
ATOM 3139 C C . VAL A 1 386 ? -19.814 0.715 -14.524 1.00 88.88 386 VAL A C 1
ATOM 3141 O O . VAL A 1 386 ? -20.833 1.388 -14.656 1.00 88.88 386 VAL A O 1
ATOM 3144 N N . ALA A 1 387 ? -19.794 -0.609 -14.695 1.00 90.06 387 ALA A N 1
ATOM 3145 C CA . ALA A 1 387 ? -20.993 -1.354 -15.056 1.00 90.06 387 ALA A CA 1
ATOM 3146 C C . ALA A 1 387 ? -22.119 -1.178 -14.019 1.00 90.06 387 ALA A C 1
ATOM 3148 O O . ALA A 1 387 ? -23.284 -1.075 -14.394 1.00 90.06 387 ALA A O 1
ATOM 3149 N N . ALA A 1 388 ? -21.799 -1.150 -12.720 1.00 93.88 388 ALA A N 1
ATOM 3150 C CA . ALA A 1 388 ? -22.784 -0.946 -11.657 1.00 93.88 388 ALA A CA 1
ATOM 3151 C C . ALA A 1 388 ? -23.394 0.463 -11.673 1.00 93.88 388 ALA A C 1
ATOM 3153 O O . ALA A 1 388 ? -24.608 0.605 -11.546 1.00 93.88 388 ALA A O 1
ATOM 3154 N N . LEU A 1 389 ? -22.576 1.496 -11.890 1.00 95.12 389 LEU A N 1
ATOM 3155 C CA . LEU A 1 389 ? -23.052 2.877 -12.008 1.00 95.12 389 LEU A CA 1
ATOM 3156 C C . LEU A 1 389 ? -23.986 3.064 -13.213 1.00 95.12 389 LEU A C 1
ATOM 3158 O O . LEU A 1 389 ? -25.012 3.729 -13.077 1.00 95.12 389 LEU A O 1
ATOM 3162 N N . GLY A 1 390 ? -23.668 2.440 -14.351 1.00 93.62 390 GLY A N 1
ATOM 3163 C CA . GLY A 1 390 ? -24.534 2.409 -15.531 1.00 93.62 390 GLY A CA 1
ATOM 3164 C C . GLY A 1 390 ? -25.906 1.805 -15.238 1.00 93.62 390 GLY A C 1
ATOM 3165 O O . GLY A 1 390 ? -26.926 2.466 -15.418 1.00 93.62 390 GLY A O 1
ATOM 3166 N N . ARG A 1 391 ? -25.933 0.587 -14.675 1.00 95.06 391 ARG A N 1
ATOM 3167 C CA . ARG A 1 391 ? -27.188 -0.087 -14.285 1.00 95.06 391 ARG A CA 1
ATOM 3168 C C . ARG A 1 391 ? -28.012 0.729 -13.290 1.00 95.06 391 ARG A C 1
ATOM 3170 O O . ARG A 1 391 ? -29.232 0.783 -13.401 1.00 95.06 391 ARG A O 1
ATOM 3177 N N . ALA A 1 392 ? -27.359 1.380 -12.327 1.00 97.06 392 ALA A N 1
ATOM 3178 C CA . ALA A 1 392 ? -28.037 2.241 -11.364 1.00 97.06 392 ALA A CA 1
ATOM 3179 C C . ALA A 1 392 ? -28.753 3.419 -12.051 1.00 97.06 392 ALA A C 1
ATOM 3181 O O . ALA A 1 392 ? -29.892 3.731 -11.698 1.00 97.06 392 ALA A O 1
ATOM 3182 N N . ALA A 1 393 ? -28.109 4.049 -13.040 1.00 96.06 393 ALA A N 1
ATOM 3183 C CA . ALA A 1 393 ? -28.698 5.145 -13.807 1.00 96.06 393 ALA A CA 1
ATOM 3184 C C . ALA A 1 393 ? -29.852 4.666 -14.702 1.00 96.06 393 ALA A C 1
ATOM 3186 O O . ALA A 1 393 ? -30.913 5.290 -14.712 1.00 96.06 393 ALA A O 1
ATOM 3187 N N . GLU A 1 394 ? -29.698 3.521 -15.373 1.00 94.69 394 GLU A N 1
ATOM 3188 C CA . GLU A 1 394 ? -30.767 2.882 -16.156 1.00 94.69 394 GLU A CA 1
ATOM 3189 C C . GLU A 1 394 ? -31.984 2.513 -15.292 1.00 94.69 394 GLU A C 1
ATOM 3191 O O . GLU A 1 394 ? -33.126 2.641 -15.734 1.00 94.69 394 GLU A O 1
ATOM 3196 N N . ALA A 1 395 ? -31.757 2.131 -14.031 1.00 94.25 395 ALA A N 1
ATOM 3197 C CA . ALA A 1 395 ? -32.802 1.889 -13.035 1.00 94.25 395 ALA A CA 1
ATOM 3198 C C . ALA A 1 395 ? -33.456 3.179 -12.488 1.00 94.25 395 ALA A C 1
ATOM 3200 O O . ALA A 1 395 ? -34.278 3.115 -11.574 1.00 94.25 395 ALA A O 1
ATOM 3201 N N . GLY A 1 396 ? -33.103 4.357 -13.016 1.00 93.69 396 GLY A N 1
ATOM 3202 C CA . GLY A 1 396 ? -33.695 5.647 -12.656 1.00 93.69 396 GLY A CA 1
ATOM 3203 C C . GLY A 1 396 ? -33.119 6.299 -11.395 1.00 93.69 396 GLY A C 1
ATOM 3204 O O . GLY A 1 396 ? -33.666 7.301 -10.926 1.00 93.69 396 GLY A O 1
ATOM 3205 N N . LYS A 1 397 ? -32.026 5.765 -10.834 1.00 97.31 397 LYS A N 1
ATOM 3206 C CA . LYS A 1 397 ? -31.342 6.359 -9.674 1.00 97.31 397 LYS A CA 1
ATOM 3207 C C . LYS A 1 397 ? -30.532 7.579 -10.114 1.00 97.31 397 LYS A C 1
ATOM 3209 O O . LYS A 1 397 ? -29.982 7.616 -11.213 1.00 97.31 397 LYS A O 1
ATOM 3214 N N . GLN A 1 398 ? -30.393 8.579 -9.244 1.00 96.50 398 GLN A N 1
ATOM 3215 C CA . GLN A 1 398 ? -29.528 9.724 -9.541 1.00 96.50 398 GLN A CA 1
ATOM 3216 C C . GLN A 1 398 ? -28.057 9.346 -9.355 1.00 96.50 398 GLN A C 1
ATOM 3218 O O . GLN A 1 398 ? -27.548 9.327 -8.234 1.00 96.50 398 GLN A O 1
ATOM 3223 N N . VAL A 1 399 ? -27.360 9.066 -10.453 1.00 97.00 399 VAL A N 1
ATOM 3224 C CA . VAL A 1 399 ? -25.934 8.725 -10.421 1.00 97.00 399 VAL A CA 1
ATOM 3225 C C . VAL A 1 399 ? -25.108 9.922 -10.869 1.00 97.00 399 VAL A C 1
ATOM 3227 O O . VAL A 1 399 ? -25.302 10.458 -11.957 1.00 97.00 399 VAL A O 1
ATOM 3230 N N . THR A 1 400 ? -24.177 10.357 -10.025 1.00 93.62 400 THR A N 1
ATOM 3231 C CA . THR A 1 400 ? -23.210 11.413 -10.337 1.00 93.62 400 THR A CA 1
ATOM 3232 C C . THR A 1 400 ? -21.805 10.883 -10.142 1.00 93.62 400 THR A C 1
ATOM 3234 O O . THR A 1 400 ? -21.468 10.382 -9.067 1.00 93.62 400 THR A O 1
ATOM 3237 N N . THR A 1 401 ? -20.955 11.023 -11.153 1.00 91.12 401 THR A N 1
ATOM 3238 C CA . THR A 1 401 ? -19.572 10.571 -11.043 1.00 91.12 401 THR A CA 1
ATOM 3239 C C . THR A 1 401 ? -18.586 11.584 -11.586 1.00 91.12 401 THR A C 1
ATOM 3241 O O . THR A 1 401 ? -18.817 12.213 -12.614 1.00 91.12 401 THR A O 1
ATOM 3244 N N . LEU A 1 402 ? -17.477 11.759 -10.873 1.00 86.56 402 LEU A N 1
ATOM 3245 C CA . LEU A 1 402 ? -16.382 12.601 -11.329 1.00 86.56 402 LEU A CA 1
ATOM 3246 C C . LEU A 1 402 ? -15.312 11.732 -11.971 1.00 86.56 402 LEU A C 1
ATOM 3248 O O . LEU A 1 402 ? -14.727 10.902 -11.279 1.00 86.56 402 LEU A O 1
ATOM 3252 N N . VAL A 1 403 ? -15.017 11.964 -13.249 1.00 82.94 403 VAL A N 1
ATOM 3253 C CA . VAL A 1 403 ? -13.969 11.243 -13.982 1.00 82.94 403 VAL A CA 1
ATOM 3254 C C . VAL A 1 403 ? -12.783 12.175 -14.220 1.00 82.94 403 VAL A C 1
ATOM 3256 O O . VAL A 1 403 ? -12.886 13.188 -14.913 1.00 82.94 403 VAL A O 1
ATOM 3259 N N . GLU A 1 404 ? -11.627 11.845 -13.642 1.00 75.75 404 GLU A N 1
ATOM 3260 C CA . GLU A 1 404 ? -10.400 12.629 -13.831 1.00 75.75 404 GLU A CA 1
ATOM 3261 C C . GLU A 1 404 ? -9.746 12.308 -15.185 1.00 75.75 404 GLU A C 1
ATOM 3263 O O . GLU A 1 404 ? -8.870 11.451 -15.305 1.00 75.75 404 GLU A O 1
ATOM 3268 N N . VAL A 1 405 ? -10.141 13.030 -16.232 1.00 71.50 405 VAL A N 1
ATOM 3269 C CA . VAL A 1 405 ? -9.603 12.844 -17.593 1.00 71.50 405 VAL A CA 1
ATOM 3270 C C . VAL A 1 405 ? -8.143 13.292 -17.753 1.00 71.50 405 VAL A C 1
ATOM 3272 O O . VAL A 1 405 ? -7.500 12.934 -18.736 1.00 71.50 405 VAL A O 1
ATOM 3275 N N . LYS A 1 406 ? -7.571 14.039 -16.790 1.00 67.62 406 LYS A N 1
ATOM 3276 C CA . LYS A 1 406 ? -6.145 14.436 -16.780 1.00 67.62 406 LYS A CA 1
ATOM 3277 C C . LYS A 1 406 ? -5.275 13.483 -15.944 1.00 67.62 406 LYS A C 1
ATOM 3279 O O . LYS A 1 406 ? -4.179 13.878 -15.496 1.00 67.62 406 LYS A O 1
ATOM 3284 N N . ALA A 1 407 ? -5.756 12.273 -15.652 1.00 64.00 407 ALA A N 1
ATOM 3285 C CA . ALA A 1 407 ? -4.975 11.235 -14.986 1.00 64.00 407 ALA A CA 1
ATOM 3286 C C . ALA A 1 407 ? -3.846 10.752 -15.908 1.00 64.00 407 ALA A C 1
ATOM 3288 O O . ALA A 1 407 ? -4.064 10.425 -17.067 1.00 64.00 407 ALA A O 1
ATOM 3289 N N . ARG A 1 408 ? -2.613 10.736 -15.394 1.00 66.56 408 ARG A N 1
ATOM 3290 C CA . ARG A 1 408 ? -1.419 10.482 -16.215 1.00 66.56 408 ARG A CA 1
ATOM 3291 C C . ARG A 1 408 ? -1.374 9.035 -16.697 1.00 66.56 408 ARG A C 1
ATOM 3293 O O . ARG A 1 408 ? -1.403 8.148 -15.845 1.00 66.56 408 ARG A O 1
ATOM 3300 N N . PHE A 1 409 ? -1.156 8.861 -18.001 1.00 67.94 409 PHE A N 1
ATOM 3301 C CA . PHE A 1 409 ? -1.063 7.587 -18.732 1.00 67.94 409 PHE A CA 1
ATOM 3302 C C . PHE A 1 409 ? -2.376 6.803 -18.852 1.00 67.94 409 PHE A C 1
ATOM 3304 O O . PHE A 1 409 ? -2.382 5.762 -19.499 1.00 67.94 409 PHE A O 1
ATOM 3311 N N . ASP A 1 410 ? -3.465 7.316 -18.280 1.00 68.12 410 ASP A N 1
ATOM 3312 C CA . ASP A 1 410 ? -4.804 6.723 -18.332 1.00 68.12 410 ASP A CA 1
ATOM 3313 C C . ASP A 1 410 ? -5.783 7.642 -19.089 1.00 68.12 410 ASP A C 1
ATOM 3315 O O . ASP A 1 410 ? -6.992 7.423 -19.057 1.00 68.12 410 ASP A O 1
ATOM 3319 N N . GLU A 1 411 ? -5.281 8.701 -19.743 1.00 74.62 411 GLU A N 1
ATOM 3320 C CA . GLU A 1 411 ? -6.113 9.751 -20.335 1.00 74.62 411 GLU A CA 1
ATOM 3321 C C . GLU A 1 411 ? -7.084 9.187 -21.387 1.00 74.62 411 GLU A C 1
ATOM 3323 O O . GLU A 1 411 ? -8.269 9.507 -21.357 1.00 74.62 411 GLU A O 1
ATOM 3328 N N . GLU A 1 412 ? -6.610 8.324 -22.292 1.00 73.94 412 GLU A N 1
ATOM 3329 C CA . GLU A 1 412 ? -7.441 7.730 -23.353 1.00 73.94 412 GLU A CA 1
ATOM 3330 C C . GLU A 1 412 ? -8.567 6.855 -22.782 1.00 73.94 412 GLU A C 1
ATOM 3332 O O . GLU A 1 412 ? -9.727 7.007 -23.170 1.00 73.94 412 GLU A O 1
ATOM 3337 N N . ASN A 1 413 ? -8.245 6.005 -21.804 1.00 75.12 413 ASN A N 1
ATOM 3338 C CA . ASN A 1 413 ? -9.213 5.131 -21.144 1.00 75.12 413 ASN A CA 1
ATOM 3339 C C . ASN A 1 413 ? -10.252 5.922 -20.341 1.00 75.12 413 ASN A C 1
ATOM 3341 O O . ASN A 1 413 ? -11.444 5.629 -20.411 1.00 75.12 413 ASN A O 1
ATOM 3345 N N . ASN A 1 414 ? -9.827 6.949 -19.600 1.00 76.75 414 ASN A N 1
ATOM 3346 C CA . ASN A 1 414 ? -10.746 7.777 -18.820 1.00 76.75 414 ASN A CA 1
ATOM 3347 C C . ASN A 1 414 ? -11.694 8.587 -19.721 1.00 76.75 414 ASN A C 1
ATOM 3349 O O . ASN A 1 414 ? -12.851 8.779 -19.354 1.00 76.75 414 ASN A O 1
ATOM 3353 N N . VAL A 1 415 ? -11.234 9.031 -20.899 1.00 77.75 415 VAL A N 1
ATOM 3354 C CA . VAL A 1 415 ? -12.095 9.681 -21.904 1.00 77.75 415 VAL A CA 1
ATOM 3355 C C . VAL A 1 415 ? -13.149 8.704 -22.427 1.00 77.75 415 VAL A C 1
ATOM 3357 O O . VAL A 1 415 ? -14.328 9.046 -22.438 1.00 77.75 415 VAL A O 1
ATOM 3360 N N . HIS A 1 416 ? -12.750 7.483 -22.797 1.00 83.06 416 HIS A N 1
ATOM 3361 C CA . HIS A 1 416 ? -13.683 6.462 -23.279 1.00 83.06 416 HIS A CA 1
ATOM 3362 C C . HIS A 1 416 ? -14.774 6.131 -22.248 1.00 83.06 416 HIS A C 1
ATOM 3364 O O . HIS A 1 416 ? -15.959 6.119 -22.578 1.00 83.06 416 HIS A O 1
ATOM 3370 N N . TRP A 1 417 ? -14.387 5.915 -20.988 1.00 82.06 417 TRP A N 1
ATOM 3371 C CA . TRP A 1 417 ? -15.336 5.576 -19.927 1.00 82.06 417 TRP A CA 1
ATOM 3372 C C . TRP A 1 417 ? -16.284 6.711 -19.562 1.00 82.06 417 TRP A C 1
ATOM 3374 O O . TRP A 1 417 ? -17.442 6.449 -19.243 1.00 82.06 417 TRP A O 1
ATOM 3384 N N . ALA A 1 418 ? -15.815 7.957 -19.612 1.00 82.81 418 ALA A N 1
ATOM 3385 C CA . ALA A 1 418 ? -16.678 9.106 -19.392 1.00 82.81 418 ALA A CA 1
ATOM 3386 C C . ALA A 1 418 ? -17.797 9.179 -20.444 1.00 82.81 418 ALA A C 1
ATOM 3388 O O . ALA A 1 418 ? -18.962 9.305 -20.077 1.00 82.81 418 ALA A O 1
ATOM 3389 N N . GLU A 1 419 ? -17.460 9.009 -21.729 1.00 85.06 419 GLU A N 1
ATOM 3390 C CA . GLU A 1 419 ? -18.449 8.984 -22.816 1.00 85.06 419 GLU A CA 1
ATOM 3391 C C . GLU A 1 419 ? -19.452 7.829 -22.664 1.00 85.06 419 GLU A C 1
ATOM 3393 O O . GLU A 1 419 ? -20.628 7.982 -22.991 1.00 85.06 419 GLU A O 1
ATOM 3398 N N . GLU A 1 420 ? -19.005 6.664 -22.189 1.00 86.50 420 GLU A N 1
ATOM 3399 C CA . GLU A 1 420 ? -19.880 5.504 -21.999 1.00 86.50 420 GLU A CA 1
ATOM 3400 C C . GLU A 1 420 ? -20.857 5.692 -20.830 1.00 86.50 420 GLU A C 1
ATOM 3402 O O . GLU A 1 420 ? -22.052 5.438 -20.973 1.00 86.50 420 GLU A O 1
ATOM 3407 N N . LEU A 1 421 ? -20.380 6.217 -19.700 1.00 89.50 421 LEU A N 1
ATOM 3408 C CA . LEU A 1 421 ? -21.217 6.535 -18.540 1.00 89.50 421 LEU A CA 1
ATOM 3409 C C . LEU A 1 421 ? -22.282 7.594 -18.873 1.00 89.50 421 LEU A C 1
ATOM 3411 O O . LEU A 1 421 ? -23.438 7.449 -18.470 1.00 89.50 421 LEU A O 1
ATOM 3415 N N . GLU A 1 422 ? -21.930 8.628 -19.646 1.00 90.00 422 GLU A N 1
ATOM 3416 C CA . GLU A 1 422 ? -22.895 9.643 -20.093 1.00 90.00 422 GLU A CA 1
ATOM 3417 C C . GLU A 1 422 ? -24.017 9.044 -20.946 1.00 90.00 422 GLU A C 1
ATOM 3419 O O . GLU A 1 422 ? -25.188 9.376 -20.746 1.00 90.00 422 GLU A O 1
ATOM 3424 N N . LYS A 1 423 ? -23.689 8.131 -21.872 1.00 90.44 423 LYS A N 1
ATOM 3425 C CA . LYS A 1 423 ? -24.696 7.447 -22.705 1.00 90.44 423 LYS A CA 1
ATOM 3426 C C . LYS A 1 423 ? -25.679 6.624 -21.877 1.00 90.44 423 LYS A C 1
ATOM 3428 O O . LYS A 1 423 ? -26.835 6.506 -22.270 1.00 90.44 423 LYS A O 1
ATOM 3433 N N . GLN A 1 424 ? -25.229 6.088 -20.745 1.00 91.50 424 GLN A N 1
ATOM 3434 C CA . GLN A 1 424 ? -26.034 5.292 -19.815 1.00 91.50 424 GLN A CA 1
ATOM 3435 C C . GLN A 1 424 ? -26.847 6.158 -18.830 1.00 91.50 424 GLN A C 1
ATOM 3437 O O . GLN A 1 424 ? -27.534 5.631 -17.960 1.00 91.50 424 GLN A O 1
ATOM 3442 N N . GLY A 1 425 ? -26.806 7.490 -18.959 1.00 91.19 425 GLY A N 1
ATOM 3443 C CA . GLY A 1 425 ? -27.601 8.416 -18.146 1.00 91.19 425 GLY A CA 1
ATOM 3444 C C . GLY A 1 425 ? -26.939 8.849 -16.836 1.00 91.19 425 GLY A C 1
ATOM 3445 O O . GLY A 1 425 ? -27.573 9.527 -16.025 1.00 91.19 425 GLY A O 1
ATOM 3446 N N . VAL A 1 426 ? -25.668 8.502 -16.619 1.00 94.12 426 VAL A N 1
ATOM 3447 C CA . VAL A 1 426 ? -24.896 8.989 -15.471 1.00 94.12 426 VAL A CA 1
ATOM 3448 C C . VAL A 1 426 ? -24.528 10.457 -15.683 1.00 94.12 426 VAL A C 1
ATOM 3450 O O . VAL A 1 426 ? -24.054 10.851 -16.748 1.00 94.12 426 VAL A O 1
ATOM 3453 N N . HIS A 1 427 ? -24.684 11.283 -14.647 1.00 91.25 427 HIS A N 1
ATOM 3454 C CA . HIS A 1 427 ? -24.191 12.656 -14.672 1.00 91.25 427 HIS A CA 1
ATOM 3455 C C . HIS A 1 427 ? -22.672 12.676 -14.451 1.00 91.25 427 HIS A C 1
ATOM 3457 O O . HIS A 1 427 ? -22.193 12.625 -13.313 1.00 91.25 427 HIS A O 1
ATOM 3463 N N . VAL A 1 428 ? -21.916 12.705 -15.549 1.00 88.69 428 VAL A N 1
ATOM 3464 C CA . VAL A 1 428 ? -20.450 12.724 -15.527 1.00 88.69 428 VAL A CA 1
ATOM 3465 C C . VAL A 1 428 ? -19.925 14.151 -15.394 1.00 88.69 428 VAL A C 1
ATOM 3467 O O . VAL A 1 428 ? -20.374 15.072 -16.073 1.00 88.69 428 VAL A O 1
ATOM 3470 N N . ILE A 1 429 ? -18.950 14.331 -14.504 1.00 83.69 429 ILE A N 1
ATOM 3471 C CA . ILE A 1 429 ? -18.312 15.617 -14.222 1.00 83.69 429 ILE A CA 1
ATOM 3472 C C . ILE A 1 429 ? -16.820 15.517 -14.514 1.00 83.69 429 ILE A C 1
ATOM 3474 O O . ILE A 1 429 ? -16.118 14.637 -14.009 1.00 83.69 429 ILE A O 1
ATOM 3478 N N . TYR A 1 430 ? -16.325 16.474 -15.293 1.00 75.75 430 TYR A N 1
ATOM 3479 C CA . TYR A 1 430 ? -14.951 16.519 -15.786 1.00 75.75 430 TYR A CA 1
ATOM 3480 C C . TYR A 1 430 ? -14.050 17.386 -14.903 1.00 75.75 430 TYR A C 1
ATOM 3482 O O . TYR A 1 430 ? -13.530 18.406 -15.348 1.00 75.75 430 TYR A O 1
ATOM 3490 N N . GLY A 1 431 ? -13.853 16.978 -13.646 1.00 67.62 431 GLY A N 1
ATOM 3491 C CA . GLY A 1 431 ? -12.980 17.696 -12.708 1.00 67.62 431 GLY A CA 1
ATOM 3492 C C . GLY A 1 431 ? -13.371 19.166 -12.477 1.00 67.62 431 GLY A C 1
ATOM 3493 O O . GLY A 1 431 ? -14.410 19.637 -12.927 1.00 67.62 431 GLY A O 1
ATOM 3494 N N . LEU A 1 432 ? -12.518 19.905 -11.762 1.00 68.31 432 LEU A N 1
ATOM 3495 C CA . LEU A 1 432 ? -12.641 21.358 -11.604 1.00 68.31 432 LEU A CA 1
ATOM 3496 C C . LEU A 1 432 ? -11.581 22.070 -12.462 1.00 68.31 432 LEU A C 1
ATOM 3498 O O . LEU A 1 432 ? -10.464 21.550 -12.601 1.00 68.31 432 LEU A O 1
ATOM 3502 N N . PRO A 1 433 ? -11.864 23.273 -12.998 1.00 63.88 433 PRO A N 1
ATOM 3503 C CA . PRO A 1 433 ? -10.831 24.109 -13.596 1.00 63.88 433 PRO A CA 1
ATOM 3504 C C . PRO A 1 433 ? -9.679 24.306 -12.600 1.00 63.88 433 PRO A C 1
ATOM 3506 O O . PRO A 1 433 ? -9.888 24.666 -11.444 1.00 63.88 433 PRO A O 1
ATOM 3509 N N . ASN A 1 434 ? -8.454 24.031 -13.044 1.00 67.62 434 ASN A N 1
ATOM 3510 C CA . ASN A 1 434 ? -7.202 24.260 -12.305 1.00 67.62 434 ASN A CA 1
ATOM 3511 C C . ASN A 1 434 ? -6.970 23.398 -11.048 1.00 67.62 434 ASN A C 1
ATOM 3513 O O . ASN A 1 434 ? -5.970 23.588 -10.355 1.00 67.62 434 ASN A O 1
ATOM 3517 N N . LEU A 1 435 ? -7.817 22.397 -10.774 1.00 75.75 435 LEU A N 1
ATOM 3518 C CA . LEU A 1 435 ? -7.625 21.458 -9.664 1.00 75.75 435 LEU A CA 1
ATOM 3519 C C . LEU A 1 435 ? -7.796 20.011 -10.123 1.00 75.75 435 LEU A C 1
ATOM 3521 O O . LEU A 1 435 ? -8.763 19.662 -10.792 1.00 75.75 435 LEU A O 1
ATOM 3525 N N . LYS A 1 436 ? -6.866 19.144 -9.707 1.00 80.81 436 LYS A N 1
ATOM 3526 C CA . LYS A 1 436 ? -7.040 17.692 -9.859 1.00 80.81 436 LYS A CA 1
ATOM 3527 C C . LYS A 1 436 ? -7.762 17.123 -8.653 1.00 80.81 436 LYS A C 1
ATOM 3529 O O . LYS A 1 436 ? -7.388 17.435 -7.519 1.00 80.81 436 LYS A O 1
ATOM 3534 N N . VAL A 1 437 ? -8.732 16.253 -8.892 1.00 85.12 437 VAL A N 1
ATOM 3535 C CA . VAL A 1 437 ? -9.467 15.580 -7.817 1.00 85.12 437 VAL A CA 1
ATOM 3536 C C . VAL A 1 437 ? -8.787 14.258 -7.528 1.00 85.12 437 VAL A C 1
ATOM 3538 O O . VAL A 1 437 ? -8.626 13.428 -8.413 1.00 85.12 437 VAL A O 1
ATOM 3541 N N . HIS A 1 438 ? -8.335 14.076 -6.295 1.00 88.06 438 HIS A N 1
ATOM 3542 C CA . HIS A 1 438 ? -7.616 12.878 -5.871 1.00 88.06 438 HIS A CA 1
ATOM 3543 C C . HIS A 1 438 ? -8.192 12.284 -4.576 1.00 88.06 438 HIS A C 1
ATOM 3545 O O . HIS A 1 438 ? -7.707 11.252 -4.118 1.00 88.06 438 HIS A O 1
ATOM 3551 N N . ALA A 1 439 ? -9.267 12.860 -4.034 1.00 90.62 439 ALA A N 1
ATOM 3552 C CA . ALA A 1 439 ? -10.109 12.227 -3.023 1.00 90.62 439 ALA A CA 1
ATOM 3553 C C . ALA A 1 439 ? -10.832 10.991 -3.594 1.00 90.62 439 ALA A C 1
ATOM 3555 O O . ALA A 1 439 ? -11.340 11.031 -4.719 1.00 90.62 439 ALA A O 1
ATOM 3556 N N . LYS A 1 440 ? -10.900 9.901 -2.819 1.00 93.00 440 LYS A N 1
ATOM 3557 C CA . LYS A 1 440 ? -11.615 8.668 -3.188 1.00 93.00 440 LYS A CA 1
ATOM 3558 C C . LYS A 1 440 ? -12.744 8.443 -2.221 1.00 93.00 440 LYS A C 1
ATOM 3560 O O . LYS A 1 440 ? -12.528 8.039 -1.084 1.00 93.00 440 LYS A O 1
ATOM 3565 N N . MET A 1 441 ? -13.940 8.757 -2.688 1.00 94.88 441 MET A N 1
ATOM 3566 C CA . MET A 1 441 ? -15.122 8.767 -1.852 1.00 94.88 441 MET A CA 1
ATOM 3567 C C . MET A 1 441 ? -16.350 8.364 -2.658 1.00 94.88 441 MET A C 1
ATOM 3569 O O . MET A 1 441 ? -16.463 8.688 -3.842 1.00 94.88 441 MET A O 1
ATOM 3573 N N . THR A 1 442 ? -17.238 7.641 -1.996 1.00 96.88 442 THR A N 1
ATOM 3574 C CA . THR A 1 442 ? -18.565 7.269 -2.479 1.00 96.88 442 THR A CA 1
ATOM 3575 C C . THR A 1 442 ? -19.566 7.701 -1.420 1.00 96.88 442 THR A C 1
ATOM 3577 O O . THR A 1 442 ? -19.327 7.489 -0.235 1.00 96.88 442 THR A O 1
ATOM 3580 N N . LEU A 1 443 ? -20.674 8.297 -1.847 1.00 97.88 443 LEU A N 1
ATOM 3581 C CA . LEU A 1 443 ? -21.824 8.632 -1.020 1.00 97.88 443 LEU A CA 1
ATOM 3582 C C . LEU A 1 443 ? -23.079 8.030 -1.659 1.00 97.88 443 LEU A C 1
ATOM 3584 O O . LEU A 1 443 ? -23.451 8.395 -2.774 1.00 97.88 443 LEU A O 1
ATOM 3588 N N . ILE A 1 444 ? -23.729 7.123 -0.941 1.00 98.19 444 ILE A N 1
ATOM 3589 C CA . ILE A 1 444 ? -24.970 6.454 -1.329 1.00 98.19 444 ILE A CA 1
ATOM 3590 C C . ILE A 1 444 ? -26.090 6.997 -0.449 1.00 98.19 444 ILE A C 1
ATOM 3592 O O . ILE A 1 444 ? -25.987 7.001 0.777 1.00 98.19 444 ILE A O 1
ATOM 3596 N N . ILE A 1 445 ? -27.164 7.462 -1.080 1.00 97.94 445 ILE A N 1
ATOM 3597 C CA . ILE A 1 445 ? -28.340 8.017 -0.411 1.00 97.94 445 ILE A CA 1
ATOM 3598 C C . ILE A 1 445 ? -29.474 7.010 -0.565 1.00 97.94 445 ILE A C 1
ATOM 3600 O O . ILE A 1 445 ? -29.885 6.703 -1.686 1.00 97.94 445 ILE A O 1
ATOM 3604 N N . ARG A 1 446 ? -29.975 6.499 0.559 1.00 96.25 446 ARG A N 1
ATOM 3605 C CA . ARG A 1 446 ? -30.968 5.426 0.620 1.00 96.25 446 ARG A CA 1
ATOM 3606 C C . ARG A 1 446 ? -32.183 5.862 1.433 1.00 96.25 446 ARG A C 1
ATOM 3608 O O . ARG A 1 446 ? -32.042 6.530 2.455 1.00 96.25 446 ARG A O 1
ATOM 3615 N N . LYS A 1 447 ? -33.377 5.490 0.980 1.00 95.88 447 LYS A N 1
ATOM 3616 C CA . LYS A 1 447 ? -34.629 5.708 1.705 1.00 95.88 447 LYS A CA 1
ATOM 3617 C C . LYS A 1 447 ? -34.887 4.540 2.656 1.00 95.88 447 LYS A C 1
ATOM 3619 O O . LYS A 1 447 ? -35.052 3.409 2.225 1.00 95.88 447 LYS A O 1
ATOM 3624 N N . GLU A 1 448 ? -34.956 4.819 3.945 1.00 92.44 448 GLU A N 1
ATOM 3625 C CA . GLU A 1 448 ? -35.279 3.849 4.990 1.00 92.44 448 GLU A CA 1
ATOM 3626 C C . GLU A 1 448 ? -36.616 4.190 5.658 1.00 92.44 448 GLU A C 1
ATOM 3628 O O . GLU A 1 448 ? -37.205 5.248 5.419 1.00 92.44 448 GLU A O 1
ATOM 3633 N N . SER A 1 449 ? -37.119 3.292 6.509 1.00 86.88 449 SER A N 1
ATOM 3634 C CA . SER A 1 449 ? -38.381 3.497 7.236 1.00 86.88 449 SER A CA 1
ATOM 3635 C C . SER A 1 449 ? -38.362 4.744 8.128 1.00 86.88 449 SER A C 1
ATOM 3637 O O . SER A 1 449 ? -39.397 5.383 8.305 1.00 86.88 449 SER A O 1
ATOM 3639 N N . SER A 1 450 ? -37.194 5.103 8.666 1.00 84.50 450 SER A N 1
ATOM 3640 C CA . SER A 1 450 ? -36.972 6.263 9.536 1.00 84.50 450 SER A CA 1
ATOM 3641 C C . SER A 1 450 ? -36.664 7.562 8.780 1.00 84.50 450 SER A C 1
ATOM 3643 O O . SER A 1 450 ? -36.603 8.622 9.402 1.00 84.50 450 SER A O 1
ATOM 3645 N N . GLY A 1 451 ? -36.486 7.516 7.456 1.00 90.69 451 GLY A N 1
ATOM 3646 C CA . GLY A 1 451 ? -36.111 8.671 6.643 1.00 90.69 451 GLY A CA 1
ATOM 3647 C C . GLY A 1 451 ? -34.965 8.368 5.684 1.00 90.69 451 GLY A C 1
ATOM 3648 O O . GLY A 1 451 ? -34.789 7.241 5.239 1.00 90.69 451 GLY A O 1
ATOM 3649 N N . ILE A 1 452 ? -34.196 9.389 5.314 1.00 93.38 452 ILE A N 1
ATOM 3650 C CA . ILE A 1 452 ? -33.044 9.217 4.423 1.00 93.38 452 ILE A CA 1
ATOM 3651 C C . ILE A 1 452 ? -31.824 8.838 5.261 1.00 93.38 452 ILE A C 1
ATOM 3653 O O . ILE A 1 452 ? -31.455 9.583 6.165 1.00 93.38 452 ILE A O 1
ATOM 3657 N N . LYS A 1 453 ? -31.169 7.729 4.909 1.00 95.25 453 LYS A N 1
ATOM 3658 C CA . LYS A 1 453 ? -29.874 7.326 5.465 1.00 95.25 453 LYS A CA 1
ATOM 3659 C C . LYS A 1 453 ? -28.784 7.417 4.402 1.00 95.25 453 LYS A C 1
ATOM 3661 O O . LYS A 1 453 ? -29.041 7.293 3.200 1.00 95.25 453 LYS A O 1
ATOM 3666 N N . ARG A 1 454 ? -27.561 7.706 4.842 1.00 97.31 454 ARG A N 1
ATOM 3667 C CA . ARG A 1 454 ? -26.409 7.957 3.972 1.00 97.31 454 ARG A CA 1
ATOM 3668 C C . ARG A 1 454 ? -25.288 7.000 4.326 1.00 97.31 454 ARG A C 1
ATOM 3670 O O . ARG A 1 454 ? -24.889 6.913 5.479 1.00 97.31 454 ARG A O 1
ATOM 3677 N N . TYR A 1 455 ? -24.793 6.314 3.311 1.00 98.00 455 TYR A N 1
ATOM 3678 C CA . TYR A 1 455 ? -23.731 5.328 3.421 1.00 98.00 455 TYR A CA 1
ATOM 3679 C C . TYR A 1 455 ? -22.535 5.795 2.625 1.00 98.00 455 TYR A C 1
ATOM 3681 O O . TYR A 1 455 ? -22.684 6.301 1.510 1.00 98.00 455 TYR A O 1
ATOM 3689 N N . MET A 1 456 ? -21.351 5.644 3.195 1.00 97.94 456 MET A N 1
ATOM 3690 C CA . MET A 1 456 ? -20.135 6.158 2.596 1.00 97.94 456 MET A CA 1
ATOM 3691 C C . MET A 1 456 ? -19.055 5.099 2.552 1.00 97.94 456 MET A C 1
ATOM 3693 O O . MET A 1 456 ? -18.936 4.263 3.444 1.00 97.94 456 MET A O 1
ATOM 3697 N N . HIS A 1 457 ? -18.236 5.212 1.516 1.00 97.75 457 HIS A N 1
ATOM 3698 C CA . HIS A 1 457 ? -16.926 4.593 1.465 1.00 97.75 457 HIS A CA 1
ATOM 3699 C C . HIS A 1 457 ? -15.888 5.687 1.221 1.00 97.75 457 HIS A C 1
ATOM 3701 O O . HIS A 1 457 ? -16.041 6.479 0.285 1.00 97.75 457 HIS A O 1
ATOM 3707 N N . VAL A 1 458 ? -14.826 5.719 2.022 1.00 97.31 458 VAL A N 1
ATOM 3708 C CA . VAL A 1 458 ? -13.677 6.615 1.844 1.00 97.31 458 VAL A CA 1
ATOM 3709 C C . VAL A 1 458 ? -12.398 5.791 1.818 1.00 97.31 458 VAL A C 1
ATOM 3711 O O . VAL A 1 458 ? -12.172 4.976 2.703 1.00 97.31 458 VAL A O 1
ATOM 3714 N N . GLY A 1 459 ? -11.544 6.019 0.821 1.00 95.50 459 GLY A N 1
ATOM 3715 C CA . GLY A 1 459 ? -10.301 5.269 0.650 1.00 95.50 459 GLY A CA 1
ATOM 3716 C C . GLY A 1 459 ? -9.055 6.146 0.545 1.00 95.50 459 GLY A C 1
ATOM 3717 O O . GLY A 1 459 ? -9.090 7.258 0.008 1.00 95.50 459 GLY A O 1
ATOM 3718 N N . THR A 1 460 ? -7.909 5.614 0.975 1.00 95.50 460 THR A N 1
ATOM 3719 C CA . THR A 1 460 ? -6.590 6.202 0.662 1.00 95.50 460 THR A CA 1
ATOM 3720 C C . THR A 1 460 ? -6.150 5.895 -0.780 1.00 95.50 460 THR A C 1
ATOM 3722 O O . THR A 1 460 ? -5.366 6.647 -1.379 1.00 95.50 460 THR A O 1
ATOM 3725 N N . GLY A 1 461 ? -6.689 4.810 -1.350 1.00 87.19 461 GLY A N 1
ATOM 3726 C CA . GLY A 1 461 ? -6.379 4.243 -2.667 1.00 87.19 461 GLY A CA 1
ATOM 3727 C C . GLY A 1 461 ? -7.432 4.513 -3.736 1.00 87.19 461 GLY A C 1
ATOM 3728 O O . GLY A 1 461 ? -8.530 4.965 -3.439 1.00 87.19 461 GLY A O 1
ATOM 3729 N N . ASN A 1 462 ? -7.089 4.259 -5.003 1.00 84.75 462 ASN A N 1
ATOM 3730 C CA . ASN A 1 462 ? -8.019 4.405 -6.133 1.00 84.75 462 ASN A CA 1
ATOM 3731 C C . ASN A 1 462 ? -9.028 3.250 -6.203 1.00 84.75 462 ASN A C 1
ATOM 3733 O O . ASN A 1 462 ? -8.718 2.137 -5.789 1.00 84.75 462 ASN A O 1
ATOM 3737 N N . TYR A 1 463 ? -10.173 3.492 -6.848 1.00 82.12 463 TYR A N 1
ATOM 3738 C CA . TYR A 1 463 ? -11.156 2.458 -7.187 1.00 82.12 463 TYR A CA 1
ATOM 3739 C C . TYR A 1 463 ? -10.703 1.570 -8.354 1.00 82.12 463 TYR A C 1
ATOM 3741 O O . TYR A 1 463 ? -11.234 1.651 -9.459 1.00 82.12 463 TYR A O 1
ATOM 3749 N N . ASN A 1 464 ? -9.669 0.756 -8.127 1.00 80.94 464 ASN A N 1
ATOM 3750 C CA . ASN A 1 464 ? -9.109 -0.150 -9.126 1.00 80.94 464 ASN A CA 1
ATOM 3751 C C . ASN A 1 464 ? -8.653 -1.468 -8.477 1.00 80.94 464 ASN A C 1
ATOM 3753 O O . ASN A 1 464 ? -7.627 -1.524 -7.793 1.00 80.94 464 ASN A O 1
ATOM 3757 N N . GLU A 1 465 ? -9.403 -2.534 -8.764 1.00 78.06 465 GLU A N 1
ATOM 3758 C CA . GLU A 1 465 ? -9.215 -3.895 -8.239 1.00 78.06 465 GLU A CA 1
ATOM 3759 C C . GLU A 1 465 ? -7.835 -4.497 -8.549 1.00 78.06 465 GLU A C 1
ATOM 3761 O O . GLU A 1 465 ? -7.285 -5.252 -7.750 1.00 78.06 465 GLU A O 1
ATOM 3766 N N . VAL A 1 466 ? -7.238 -4.143 -9.693 1.00 79.75 466 VAL A N 1
ATOM 3767 C CA . VAL A 1 466 ? -5.923 -4.653 -10.100 1.00 79.75 466 VAL A CA 1
ATOM 3768 C C . VAL A 1 466 ? -4.848 -4.040 -9.215 1.00 79.75 466 VAL A C 1
ATOM 3770 O O . VAL A 1 466 ? -3.970 -4.743 -8.713 1.00 79.75 466 VAL A O 1
ATOM 3773 N N . THR A 1 467 ? -4.927 -2.726 -8.985 1.00 77.31 467 THR A N 1
ATOM 3774 C CA . THR A 1 467 ? -3.988 -2.041 -8.090 1.00 77.31 467 THR A CA 1
ATOM 3775 C C . THR A 1 467 ? -4.223 -2.392 -6.626 1.00 77.31 467 THR A C 1
ATOM 3777 O O . THR A 1 467 ? -3.246 -2.508 -5.893 1.00 77.31 467 THR A O 1
ATOM 3780 N N . ALA A 1 468 ? -5.466 -2.660 -6.212 1.00 79.81 468 ALA A N 1
ATOM 3781 C CA . ALA A 1 468 ? -5.796 -3.047 -4.839 1.00 79.81 468 ALA A CA 1
ATOM 3782 C C . ALA A 1 468 ? -5.098 -4.341 -4.386 1.00 79.81 468 ALA A C 1
ATOM 3784 O O . ALA A 1 468 ? -4.897 -4.528 -3.198 1.00 79.81 468 ALA A O 1
ATOM 3785 N N . ARG A 1 469 ? -4.659 -5.202 -5.320 1.00 84.31 469 ARG A N 1
ATOM 3786 C CA . ARG A 1 469 ? -3.873 -6.422 -5.032 1.00 84.31 469 ARG A CA 1
ATOM 3787 C C . ARG A 1 469 ? -2.377 -6.175 -4.816 1.00 84.31 469 ARG A C 1
ATOM 3789 O O . ARG A 1 469 ? -1.652 -7.087 -4.423 1.00 84.31 469 ARG A O 1
ATOM 3796 N N . LEU A 1 470 ? -1.889 -4.979 -5.143 1.00 86.81 470 LEU A N 1
ATOM 3797 C CA . LEU A 1 470 ? -0.466 -4.626 -5.101 1.00 86.81 470 LEU A CA 1
ATOM 3798 C C . LEU A 1 470 ? -0.167 -3.454 -4.159 1.00 86.81 470 LEU A C 1
ATOM 3800 O O . LEU A 1 470 ? 0.963 -3.342 -3.685 1.00 86.81 470 LEU A O 1
ATOM 3804 N N . TYR A 1 471 ? -1.136 -2.570 -3.927 1.00 92.25 471 TYR A N 1
ATOM 3805 C CA . TYR A 1 471 ? -0.997 -1.341 -3.151 1.00 92.25 471 TYR A CA 1
ATOM 3806 C C . TYR A 1 471 ? -1.578 -1.558 -1.759 1.00 92.25 471 TYR A C 1
ATOM 3808 O O . TYR A 1 471 ? -2.655 -2.137 -1.641 1.00 92.25 471 TYR A O 1
ATOM 3816 N N . THR A 1 472 ? -0.884 -1.081 -0.721 1.00 95.38 472 THR A N 1
ATOM 3817 C CA . THR A 1 472 ? -1.448 -1.092 0.630 1.00 95.38 472 THR A CA 1
ATOM 3818 C C . THR A 1 472 ? -2.326 0.131 0.831 1.00 95.38 472 THR A C 1
ATOM 3820 O O . THR A 1 472 ? -1.828 1.250 0.759 1.00 95.38 472 THR A O 1
ATOM 3823 N N . ASP A 1 473 ? -3.619 -0.044 1.062 1.00 96.62 473 ASP A N 1
ATOM 3824 C CA . ASP A 1 473 ? -4.580 1.057 1.169 1.00 96.62 473 ASP A CA 1
ATOM 3825 C C . ASP A 1 473 ? -5.580 0.794 2.289 1.00 96.62 473 ASP A C 1
ATOM 3827 O O . ASP A 1 473 ? -5.846 -0.357 2.615 1.00 96.62 473 ASP A O 1
ATOM 3831 N N . ILE A 1 474 ? -6.113 1.865 2.879 1.00 97.75 474 ILE A N 1
ATOM 3832 C CA . ILE A 1 474 ? -7.176 1.788 3.881 1.00 97.75 474 ILE A CA 1
ATOM 3833 C C . ILE A 1 474 ? -8.494 2.195 3.235 1.00 97.75 474 ILE A C 1
ATOM 3835 O O . ILE A 1 474 ? -8.543 3.219 2.543 1.00 97.75 474 ILE A O 1
ATOM 3839 N N . SER A 1 475 ? -9.532 1.412 3.504 1.00 97.06 475 SER A N 1
ATOM 3840 C CA . SER A 1 475 ? -10.920 1.673 3.133 1.00 97.06 475 SER A CA 1
ATOM 3841 C C . SER A 1 475 ? -11.764 1.773 4.397 1.00 97.06 475 SER A C 1
ATOM 3843 O O . SER A 1 475 ? -11.733 0.872 5.226 1.00 97.06 475 SER A O 1
ATOM 3845 N N . LEU A 1 476 ? -12.510 2.866 4.538 1.00 98.19 476 LEU A N 1
ATOM 3846 C CA . LEU A 1 476 ? -13.450 3.109 5.629 1.00 98.19 476 LEU A CA 1
ATOM 3847 C C . LEU A 1 476 ? -14.877 3.054 5.084 1.00 98.19 476 LEU A C 1
ATOM 3849 O O . LEU A 1 476 ? -15.214 3.814 4.171 1.00 98.19 476 LEU A O 1
ATOM 3853 N N . PHE A 1 477 ? -15.709 2.204 5.675 1.00 98.31 477 PHE A N 1
ATOM 3854 C CA . PHE A 1 477 ? -17.151 2.151 5.465 1.00 98.31 477 PHE A CA 1
ATOM 3855 C C . PHE A 1 477 ? -17.844 2.754 6.679 1.00 98.31 477 PHE A C 1
ATOM 3857 O O . PHE A 1 477 ? -17.562 2.359 7.804 1.00 98.31 477 PHE A O 1
ATOM 3864 N N . THR A 1 478 ? -18.736 3.717 6.462 1.00 97.88 478 THR A N 1
ATOM 3865 C CA . THR A 1 478 ? -19.365 4.449 7.569 1.00 97.88 478 THR A CA 1
ATOM 3866 C C . THR A 1 478 ? -20.724 5.017 7.180 1.00 97.88 478 THR A C 1
ATOM 3868 O O . THR A 1 478 ? -20.991 5.304 6.007 1.00 97.88 478 THR A O 1
ATOM 3871 N N . SER A 1 479 ? -21.594 5.188 8.175 1.00 97.00 479 SER A N 1
ATOM 3872 C CA . SER A 1 479 ? -22.859 5.923 8.065 1.00 97.00 479 SER A CA 1
ATOM 3873 C C . SER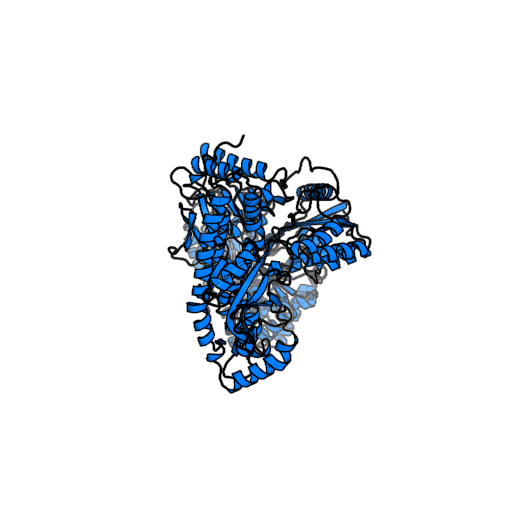 A 1 479 ? -22.907 7.167 8.965 1.00 97.00 479 SER A C 1
ATOM 3875 O O . SER A 1 479 ? -23.981 7.709 9.220 1.00 97.00 479 SER A O 1
ATOM 3877 N N . ASN A 1 480 ? -21.744 7.659 9.419 1.00 96.88 480 ASN A N 1
ATOM 3878 C CA . ASN A 1 480 ? -21.638 8.833 10.283 1.00 96.88 480 ASN A CA 1
ATOM 3879 C C . ASN A 1 480 ? -22.259 10.090 9.644 1.00 96.88 480 ASN A C 1
ATOM 3881 O O . ASN A 1 480 ? -21.790 10.589 8.618 1.00 96.88 480 ASN A O 1
ATOM 3885 N N . ASP A 1 481 ? -23.279 10.658 10.287 1.00 94.81 481 ASP A N 1
ATOM 3886 C CA . ASP A 1 481 ? -24.029 11.789 9.731 1.00 94.81 481 ASP A CA 1
ATOM 3887 C C . ASP A 1 481 ? -23.204 13.072 9.561 1.00 94.81 481 ASP A C 1
ATOM 3889 O O . ASP A 1 481 ? -23.445 13.832 8.619 1.00 94.81 481 ASP A O 1
ATOM 3893 N N . LEU A 1 482 ? -22.222 13.321 10.435 1.00 96.31 482 LEU A N 1
ATOM 3894 C CA . LEU A 1 482 ? -21.364 14.506 10.339 1.00 96.31 482 LEU A CA 1
ATOM 3895 C C . LEU A 1 482 ? -20.443 14.403 9.121 1.00 96.31 482 LEU A C 1
ATOM 3897 O O . LEU A 1 482 ? -20.311 15.369 8.371 1.00 96.31 482 LEU A O 1
ATOM 3901 N N . LEU A 1 483 ? -19.866 13.220 8.885 1.00 96.50 483 LEU A N 1
ATOM 3902 C CA . LEU A 1 483 ? -19.066 12.969 7.689 1.00 96.50 483 LEU A CA 1
ATOM 3903 C C . LEU A 1 483 ? -19.935 13.000 6.427 1.00 96.50 483 LEU A C 1
ATOM 3905 O O . LEU A 1 483 ? -19.512 13.541 5.408 1.00 96.50 483 LEU A O 1
ATOM 3909 N N . ALA A 1 484 ? -21.161 12.476 6.489 1.00 95.75 484 ALA A N 1
ATOM 3910 C CA . ALA A 1 484 ? -22.093 12.488 5.363 1.00 95.75 484 ALA A CA 1
ATOM 3911 C C . ALA A 1 484 ? -22.458 13.908 4.919 1.00 95.75 484 ALA A C 1
ATOM 3913 O O . ALA A 1 484 ? -22.519 14.181 3.716 1.00 95.75 484 ALA A O 1
ATOM 3914 N N . ASP A 1 485 ? -22.678 14.814 5.876 1.00 94.56 485 ASP A N 1
ATOM 3915 C CA . ASP A 1 485 ? -22.888 16.238 5.605 1.00 94.56 485 ASP A CA 1
ATOM 3916 C C . ASP A 1 485 ? -21.667 16.860 4.917 1.00 94.56 485 ASP A C 1
ATOM 3918 O O . ASP A 1 485 ? -21.810 17.581 3.925 1.00 94.56 485 ASP A O 1
ATOM 3922 N N . ASP A 1 486 ? -20.464 16.552 5.404 1.00 95.12 486 ASP A N 1
ATOM 3923 C CA . ASP A 1 486 ? -19.220 17.064 4.836 1.00 95.12 486 ASP A CA 1
ATOM 3924 C C . ASP A 1 486 ? -18.996 16.550 3.410 1.00 95.12 486 ASP A C 1
ATOM 3926 O O . ASP A 1 486 ? -18.809 17.351 2.494 1.00 95.12 486 ASP A O 1
ATOM 3930 N N . LEU A 1 487 ? -19.090 15.236 3.170 1.00 94.44 487 LEU A N 1
ATOM 3931 C CA . LEU A 1 487 ? -18.904 14.661 1.833 1.00 94.44 487 LEU A CA 1
ATOM 3932 C C . LEU A 1 487 ? -19.950 15.168 0.838 1.00 94.44 487 LEU A C 1
ATOM 3934 O O . LEU A 1 487 ? -19.617 15.409 -0.324 1.00 94.44 487 LEU A O 1
ATOM 3938 N N . ALA A 1 488 ? -21.196 15.382 1.269 1.00 92.06 488 ALA A N 1
ATOM 3939 C CA . ALA A 1 488 ? -22.217 15.989 0.422 1.00 92.06 488 ALA A CA 1
ATOM 3940 C C . ALA A 1 488 ? -21.815 17.406 -0.023 1.00 92.06 488 ALA A C 1
ATOM 3942 O O . ALA A 1 488 ? -21.966 17.739 -1.202 1.00 92.06 488 ALA A O 1
ATOM 3943 N N . GLN A 1 489 ? -21.252 18.217 0.879 1.00 91.31 489 GLN A N 1
ATOM 3944 C CA . GLN A 1 489 ? -20.713 19.536 0.536 1.00 91.31 489 GLN A CA 1
ATOM 3945 C C . GLN A 1 489 ? -19.502 19.444 -0.396 1.00 91.31 489 GLN A C 1
ATOM 3947 O O . GLN A 1 489 ? -19.412 20.224 -1.343 1.00 91.31 489 GLN A O 1
ATOM 3952 N N . VAL A 1 490 ? -18.601 18.479 -0.182 1.00 90.69 490 VAL A N 1
ATOM 3953 C CA . VAL A 1 490 ? -17.459 18.256 -1.083 1.00 90.69 490 VAL A CA 1
ATOM 3954 C C . VAL A 1 490 ? -17.944 17.875 -2.479 1.00 90.69 490 VAL A C 1
ATOM 3956 O O . VAL A 1 490 ? -17.478 18.452 -3.455 1.00 90.69 490 VAL A O 1
ATOM 3959 N N . PHE A 1 491 ? -18.923 16.976 -2.608 1.00 89.94 491 PHE A N 1
ATOM 3960 C CA . PHE A 1 491 ? -19.515 16.673 -3.911 1.00 89.94 491 PHE A CA 1
ATOM 3961 C C . PHE A 1 491 ? -20.159 17.905 -4.545 1.00 89.94 491 PHE A C 1
ATOM 3963 O O . PHE A 1 491 ? -19.941 18.142 -5.725 1.00 89.94 491 PHE A O 1
ATOM 3970 N N . ASN A 1 492 ? -20.881 18.726 -3.781 1.00 87.19 492 ASN A N 1
ATOM 3971 C CA . ASN A 1 492 ? -21.477 19.955 -4.313 1.00 87.19 492 ASN A CA 1
ATOM 3972 C C . ASN A 1 492 ? -20.421 20.975 -4.776 1.00 87.19 492 ASN A C 1
ATOM 3974 O O . ASN A 1 492 ? -20.656 21.695 -5.743 1.00 87.19 492 ASN A O 1
ATOM 3978 N N . TYR A 1 493 ? -19.255 21.016 -4.126 1.00 85.62 493 TYR A N 1
ATOM 3979 C CA . TYR A 1 493 ? -18.105 21.798 -4.586 1.00 85.62 493 TYR A CA 1
ATOM 3980 C C . TYR A 1 493 ? -17.495 21.247 -5.872 1.00 85.62 493 TYR A C 1
ATOM 3982 O O . TYR A 1 493 ? -17.057 22.010 -6.723 1.00 85.62 493 TYR A O 1
ATOM 3990 N N . LEU A 1 494 ? -17.484 19.925 -6.037 1.00 83.62 494 LEU A N 1
ATOM 3991 C CA . LEU A 1 494 ? -17.030 19.289 -7.271 1.00 83.62 494 LEU A CA 1
ATOM 3992 C C . LEU A 1 494 ? -18.022 19.489 -8.426 1.00 83.62 494 LEU A C 1
ATOM 3994 O O . LEU A 1 494 ? -17.598 19.563 -9.574 1.00 83.62 494 LEU A O 1
ATOM 3998 N N . THR A 1 495 ? -19.325 19.568 -8.134 1.00 78.44 495 THR A N 1
ATOM 3999 C CA . THR A 1 495 ? -20.391 19.690 -9.141 1.00 78.44 495 THR A CA 1
ATOM 4000 C C . THR A 1 495 ? -20.822 21.132 -9.427 1.00 78.44 495 THR A C 1
ATOM 4002 O O . THR A 1 495 ? -21.584 21.359 -10.361 1.00 78.44 495 THR A O 1
ATOM 4005 N N . GLY A 1 496 ? -20.416 22.110 -8.615 1.00 69.44 496 GLY A N 1
ATOM 4006 C CA . GLY A 1 496 ? -20.904 23.489 -8.692 1.00 69.44 496 GLY A CA 1
ATOM 4007 C C . GLY A 1 496 ? -19.887 24.524 -8.209 1.00 69.44 496 GLY A C 1
ATOM 4008 O O . GLY A 1 496 ? -18.801 24.197 -7.756 1.00 69.44 496 GLY A O 1
ATOM 4009 N N . TYR A 1 497 ? -20.240 25.809 -8.280 1.00 61.78 497 TYR A N 1
ATOM 4010 C CA . TYR A 1 497 ? -19.324 26.926 -7.988 1.00 61.78 497 TYR A CA 1
ATOM 4011 C C . TYR A 1 497 ? -19.252 27.327 -6.497 1.00 61.78 497 TYR A C 1
ATOM 4013 O O . TYR A 1 497 ? -18.944 28.476 -6.176 1.00 61.78 497 TYR A O 1
ATOM 4021 N N . PHE A 1 498 ? -19.560 26.420 -5.564 1.00 66.62 498 PHE A N 1
ATOM 4022 C CA . PHE A 1 498 ? -19.640 26.732 -4.130 1.00 66.62 498 PHE A CA 1
ATOM 4023 C C . PHE A 1 498 ? -18.482 26.117 -3.350 1.00 66.62 498 PHE A C 1
ATOM 4025 O O . PHE A 1 498 ? -18.426 24.904 -3.184 1.00 66.62 498 PHE A O 1
ATOM 4032 N N . ALA A 1 499 ? -17.589 26.951 -2.812 1.00 70.31 499 ALA A N 1
ATOM 4033 C CA . ALA A 1 499 ? -16.570 26.489 -1.872 1.00 70.31 499 ALA A CA 1
ATOM 4034 C C . ALA A 1 499 ? -17.236 25.943 -0.588 1.00 70.31 499 ALA A C 1
ATOM 4036 O O . ALA A 1 499 ? -18.088 26.647 -0.029 1.00 70.31 499 ALA A O 1
ATOM 4037 N N . PRO A 1 500 ? -16.857 24.747 -0.091 1.00 76.25 500 PRO A N 1
ATOM 4038 C CA . PRO A 1 500 ? -17.389 24.203 1.153 1.00 76.25 500 PRO A CA 1
ATOM 4039 C C . PRO A 1 500 ? -17.092 25.160 2.303 1.00 76.25 500 PRO A C 1
ATOM 4041 O O . PRO A 1 500 ? -15.982 25.686 2.413 1.00 76.25 500 PRO A O 1
ATOM 4044 N N . LYS A 1 501 ? -18.084 25.407 3.156 1.00 75.19 501 LYS A N 1
ATOM 4045 C CA . LYS A 1 501 ? -17.944 26.255 4.343 1.00 75.19 501 LYS A CA 1
ATOM 4046 C C . LYS A 1 501 ? -18.426 25.472 5.549 1.00 75.19 501 LYS A C 1
ATOM 4048 O O . LYS A 1 501 ? -19.448 24.808 5.466 1.00 75.19 501 LYS A O 1
ATOM 4053 N N . ASN A 1 502 ? -17.736 25.621 6.677 1.00 80.12 502 ASN A N 1
ATOM 4054 C CA . ASN A 1 502 ? -18.122 24.993 7.944 1.00 80.12 502 ASN A CA 1
ATOM 4055 C C . ASN A 1 502 ? -18.235 23.458 7.840 1.00 80.12 502 ASN A C 1
ATOM 4057 O O . ASN A 1 502 ? -19.238 22.887 8.268 1.00 80.12 502 ASN A O 1
ATOM 4061 N N . LEU A 1 503 ? -17.222 22.804 7.255 1.00 90.06 503 LEU A N 1
ATOM 4062 C CA . LEU A 1 503 ? -17.083 21.351 7.389 1.00 90.06 503 LEU A CA 1
ATOM 4063 C C . LEU A 1 503 ? -16.985 20.996 8.879 1.00 90.06 503 LEU A C 1
ATOM 4065 O O . LEU A 1 503 ? -16.362 21.731 9.650 1.00 90.06 503 LEU A O 1
ATOM 4069 N N . LYS A 1 504 ? -17.647 19.914 9.281 1.00 92.31 504 LYS A N 1
ATOM 4070 C CA . LYS A 1 504 ? -17.833 19.532 10.680 1.00 92.31 504 LYS A CA 1
ATOM 4071 C C . LYS A 1 504 ? -16.638 18.759 11.220 1.00 92.31 504 LYS A C 1
ATOM 4073 O O . LYS A 1 504 ? -16.156 19.091 12.298 1.00 92.31 504 LYS A O 1
ATOM 4078 N N . ILE A 1 505 ? -16.192 17.734 10.494 1.00 94.56 505 ILE A N 1
ATOM 4079 C CA . ILE A 1 505 ? -15.134 16.817 10.940 1.00 94.56 505 ILE A CA 1
ATOM 4080 C C . ILE A 1 505 ? -14.102 16.487 9.854 1.00 94.56 505 ILE A C 1
ATOM 4082 O O . ILE A 1 505 ? -12.957 16.197 10.185 1.00 94.56 505 ILE A O 1
ATOM 4086 N N . ALA A 1 506 ? -14.457 16.542 8.567 1.00 95.38 506 ALA A N 1
ATOM 4087 C CA . ALA A 1 506 ? -13.506 16.317 7.482 1.00 95.38 506 ALA A CA 1
ATOM 4088 C C . ALA A 1 506 ? -12.771 17.605 7.089 1.00 95.38 506 ALA A C 1
ATOM 4090 O O . ALA A 1 506 ? -13.318 18.708 7.139 1.00 95.38 506 ALA A O 1
ATOM 4091 N N . HIS A 1 507 ? -11.541 17.455 6.601 1.00 95.81 507 HIS A N 1
ATOM 4092 C CA . HIS A 1 507 ? -10.752 18.559 6.059 1.00 95.81 507 HIS A CA 1
ATOM 4093 C C . HIS A 1 507 ? -10.419 18.292 4.596 1.00 95.81 507 HIS A C 1
ATOM 4095 O O . HIS A 1 507 ? -10.120 17.160 4.211 1.00 95.81 507 HIS A O 1
ATOM 4101 N N . ILE A 1 508 ? -10.449 19.340 3.773 1.00 94.25 508 ILE A N 1
ATOM 4102 C CA . ILE A 1 508 ? -10.192 19.232 2.336 1.00 94.25 508 ILE A CA 1
ATOM 4103 C C . ILE A 1 508 ? -9.021 20.097 1.890 1.00 94.25 508 ILE A C 1
ATOM 4105 O O . ILE A 1 508 ? -8.688 21.102 2.510 1.00 94.25 508 ILE A O 1
ATOM 4109 N N . SER A 1 509 ? -8.395 19.706 0.790 1.00 93.31 509 SER A N 1
ATOM 4110 C CA . SER A 1 509 ? -7.522 20.588 0.011 1.00 93.31 509 SER A CA 1
ATOM 4111 C C . SER A 1 509 ? -8.306 21.200 -1.159 1.00 93.31 509 SER A C 1
ATOM 4113 O O . SER A 1 509 ? -9.316 20.631 -1.579 1.00 93.31 509 SER A O 1
ATOM 4115 N N . PRO A 1 510 ? -7.893 22.361 -1.701 1.00 87.69 510 PRO A N 1
ATOM 4116 C CA . PRO A 1 510 ? -6.683 23.124 -1.369 1.00 87.69 510 PRO A CA 1
ATOM 4117 C C . PRO A 1 510 ? -6.782 23.968 -0.087 1.00 87.69 510 PRO A C 1
ATOM 4119 O O . PRO A 1 510 ? -5.776 24.512 0.352 1.00 87.69 510 PRO A O 1
ATOM 4122 N N . ASN A 1 511 ? -7.972 24.068 0.511 1.00 82.56 511 ASN A N 1
ATOM 4123 C CA . ASN A 1 511 ? -8.246 24.941 1.650 1.00 82.56 511 ASN A CA 1
ATOM 4124 C C . ASN A 1 511 ? -8.620 24.095 2.880 1.00 82.56 511 ASN A C 1
ATOM 4126 O O . ASN A 1 511 ? -9.774 23.683 2.993 1.00 82.56 511 ASN A O 1
ATOM 4130 N N . GLY A 1 512 ? -7.672 23.847 3.792 1.00 89.75 512 GLY A N 1
ATOM 4131 C CA . GLY A 1 512 ? -7.978 23.273 5.110 1.00 89.75 512 GLY A CA 1
ATOM 4132 C C . GLY A 1 512 ? -7.019 22.202 5.628 1.00 89.75 512 GLY A C 1
ATOM 4133 O O . GLY A 1 512 ? -6.659 22.262 6.798 1.00 89.75 512 GLY A O 1
ATOM 4134 N N . ILE A 1 513 ? -6.588 21.236 4.803 1.00 96.69 513 ILE A N 1
ATOM 4135 C CA . ILE A 1 513 ? -5.735 20.127 5.295 1.00 96.69 513 ILE A CA 1
ATOM 4136 C C . ILE A 1 513 ? -4.404 20.640 5.859 1.00 96.69 513 ILE A C 1
ATOM 4138 O O . ILE A 1 513 ? -4.017 20.214 6.943 1.00 96.69 513 ILE A O 1
ATOM 4142 N N . ALA A 1 514 ? -3.712 21.539 5.149 1.00 96.31 514 ALA A N 1
ATOM 4143 C CA . ALA A 1 514 ? -2.439 22.095 5.616 1.00 96.31 514 ALA A CA 1
ATOM 4144 C C . ALA A 1 514 ? -2.601 22.810 6.962 1.00 96.31 514 ALA A C 1
ATOM 4146 O O . ALA A 1 514 ? -2.021 22.367 7.947 1.00 96.31 514 ALA A O 1
ATOM 4147 N N . ASP A 1 515 ? -3.475 23.818 7.014 1.00 95.44 515 ASP A N 1
ATOM 4148 C CA . ASP A 1 515 ? -3.758 24.604 8.219 1.00 95.44 515 ASP A CA 1
ATOM 4149 C C . ASP A 1 515 ? -4.156 23.726 9.415 1.00 95.44 515 ASP A C 1
ATOM 4151 O O . ASP A 1 515 ? -3.823 24.031 10.558 1.00 95.44 515 ASP A O 1
ATOM 4155 N N . HIS A 1 516 ? -4.906 22.645 9.176 1.00 97.44 516 HIS A N 1
ATOM 4156 C CA . HIS A 1 516 ? -5.311 21.722 10.235 1.00 97.44 516 HIS A CA 1
ATOM 4157 C C . HIS A 1 516 ? -4.139 20.894 10.758 1.00 97.44 516 HIS A C 1
ATOM 4159 O O . HIS A 1 516 ? -3.951 20.793 11.967 1.00 97.44 516 HIS A O 1
ATOM 4165 N N . LEU A 1 517 ? -3.319 20.337 9.863 1.00 98.38 517 LEU A N 1
ATOM 4166 C CA . LEU A 1 517 ? -2.130 19.583 10.258 1.00 98.38 517 LEU A CA 1
ATOM 4167 C C . LEU A 1 517 ? -1.110 20.472 10.981 1.00 98.38 517 LEU A C 1
ATOM 4169 O O . LEU A 1 517 ? -0.555 20.038 11.984 1.00 98.38 517 LEU A O 1
ATOM 4173 N N . GLU A 1 518 ? -0.899 21.707 10.519 1.00 98.19 518 GLU A N 1
ATOM 4174 C CA . GLU A 1 518 ? -0.047 22.698 11.192 1.00 98.19 518 GLU A CA 1
ATOM 4175 C C . GLU A 1 518 ? -0.527 22.945 12.630 1.00 98.19 518 GLU A C 1
ATOM 4177 O O . GLU A 1 518 ? 0.254 22.806 13.570 1.00 98.19 518 GLU A O 1
ATOM 4182 N N . LYS A 1 519 ? -1.834 23.177 12.828 1.00 98.25 519 LYS A N 1
ATOM 4183 C CA . LYS A 1 519 ? -2.430 23.345 14.167 1.00 98.25 519 LYS A CA 1
ATOM 4184 C C . LYS A 1 519 ? -2.266 22.121 15.061 1.00 98.25 519 LYS A C 1
ATOM 4186 O O . LYS A 1 519 ? -2.012 22.282 16.250 1.00 98.25 519 LYS A O 1
ATOM 4191 N N . LEU A 1 520 ? -2.429 20.913 14.520 1.00 98.44 520 LEU A N 1
ATOM 4192 C CA . LEU A 1 520 ? -2.238 19.683 15.292 1.00 98.44 520 LEU A CA 1
ATOM 4193 C C . LEU A 1 520 ? -0.775 19.526 15.728 1.00 98.44 520 LEU A C 1
ATOM 4195 O O . LEU A 1 520 ? -0.517 19.209 16.884 1.00 98.44 520 LEU A O 1
ATOM 4199 N N . ILE A 1 521 ? 0.186 19.810 14.843 1.00 98.69 521 ILE A N 1
ATOM 4200 C CA . ILE A 1 521 ? 1.620 19.769 15.172 1.00 98.69 521 ILE A CA 1
ATOM 4201 C C . ILE A 1 521 ? 1.977 20.824 16.234 1.00 98.69 521 ILE A C 1
ATOM 4203 O O . ILE A 1 521 ? 2.728 20.542 17.174 1.00 98.69 521 ILE A O 1
ATOM 4207 N N . ASP A 1 522 ? 1.424 22.030 16.118 1.00 98.38 522 ASP A N 1
ATOM 4208 C CA . ASP A 1 522 ? 1.636 23.098 17.098 1.00 98.38 522 ASP A CA 1
ATOM 4209 C C . ASP A 1 522 ? 1.016 22.756 18.456 1.00 98.38 522 ASP A C 1
ATOM 4211 O O . ASP A 1 522 ? 1.643 22.987 19.490 1.00 98.38 522 ASP A O 1
ATOM 4215 N N . ALA A 1 523 ? -0.162 22.130 18.475 1.00 98.00 523 ALA A N 1
ATOM 4216 C CA . ALA A 1 523 ? -0.804 21.679 19.707 1.00 98.00 523 ALA A CA 1
ATOM 4217 C C . ALA A 1 523 ? 0.045 20.639 20.461 1.00 98.00 523 ALA A C 1
ATOM 4219 O O . ALA A 1 523 ? 0.181 20.736 21.681 1.00 98.00 523 ALA A O 1
ATOM 4220 N N . GLU A 1 524 ? 0.679 19.696 19.755 1.00 97.69 524 GLU A N 1
ATOM 4221 C CA . GLU A 1 524 ? 1.637 18.758 20.362 1.00 97.69 524 GLU A CA 1
ATOM 4222 C C . GLU A 1 524 ? 2.857 19.490 20.939 1.00 97.69 524 GLU A C 1
ATOM 4224 O O . GLU A 1 524 ? 3.331 19.170 22.030 1.00 97.69 524 GLU A O 1
ATOM 4229 N N . SER A 1 525 ? 3.335 20.522 20.238 1.00 97.19 525 SER A N 1
ATOM 4230 C CA . SER A 1 525 ? 4.445 21.361 20.703 1.00 97.19 525 SER A CA 1
ATOM 4231 C C . SER A 1 525 ? 4.089 22.102 21.992 1.00 97.19 525 SER A C 1
ATOM 4233 O O . SER A 1 525 ? 4.894 22.152 22.923 1.00 97.19 525 SER A O 1
ATOM 4235 N N . GLU A 1 526 ? 2.879 22.656 22.072 1.00 97.75 526 GLU A N 1
ATOM 4236 C CA . GLU A 1 526 ? 2.370 23.295 23.282 1.00 97.75 526 GLU A CA 1
ATOM 4237 C C . GLU A 1 526 ? 2.175 22.310 24.438 1.00 97.75 526 GLU A C 1
ATOM 4239 O O . GLU A 1 526 ? 2.457 22.664 25.585 1.00 97.75 526 GLU A O 1
ATOM 4244 N N . ALA A 1 527 ? 1.677 21.103 24.157 1.00 92.31 527 ALA A N 1
ATOM 4245 C CA . ALA A 1 527 ? 1.493 20.055 25.156 1.00 92.31 527 ALA A CA 1
ATOM 4246 C C . ALA A 1 527 ? 2.840 19.663 25.783 1.00 92.31 527 ALA A C 1
ATOM 4248 O O . ALA A 1 527 ? 2.973 19.672 27.008 1.00 92.31 527 ALA A O 1
ATOM 4249 N N . GLU A 1 528 ? 3.868 19.437 24.962 1.00 93.69 528 GLU A N 1
ATOM 4250 C CA . GLU A 1 528 ? 5.221 19.115 25.432 1.00 93.69 528 GLU A CA 1
ATOM 4251 C C . GLU A 1 528 ? 5.797 20.222 26.327 1.00 93.69 528 GLU A C 1
ATOM 4253 O O . GLU A 1 528 ? 6.301 19.952 27.418 1.00 93.69 528 GLU A O 1
ATOM 4258 N N . LEU A 1 529 ? 5.658 21.493 25.926 1.00 94.75 529 LEU A N 1
ATOM 4259 C CA . LEU A 1 529 ? 6.117 22.637 26.727 1.00 94.75 529 LEU A CA 1
ATOM 4260 C C . LEU A 1 529 ? 5.392 22.753 28.079 1.00 94.75 529 LEU A C 1
ATOM 4262 O O . LEU A 1 529 ? 5.952 23.296 29.032 1.00 94.75 529 LEU A O 1
ATOM 4266 N N . LYS A 1 530 ? 4.158 22.244 28.171 1.00 95.31 530 LYS A N 1
ATOM 4267 C CA . LYS A 1 530 ? 3.361 22.167 29.407 1.00 95.31 530 LYS A CA 1
ATOM 4268 C C . LYS A 1 530 ? 3.642 20.888 30.217 1.00 95.31 530 LYS A C 1
ATOM 4270 O O . LYS A 1 530 ? 3.035 20.714 31.272 1.00 95.31 530 LYS A O 1
ATOM 4275 N N . GLY A 1 531 ? 4.535 20.004 29.758 1.00 89.62 531 GLY A N 1
ATOM 4276 C CA . GLY A 1 531 ? 4.815 18.705 30.385 1.00 89.62 531 GLY A CA 1
ATOM 4277 C C . GLY A 1 531 ? 3.672 17.692 30.250 1.00 89.62 531 GLY A C 1
ATOM 4278 O O . GLY A 1 531 ? 3.553 16.785 31.072 1.00 89.62 531 GLY A O 1
ATOM 4279 N N . GLN A 1 532 ? 2.797 17.885 29.263 1.00 87.56 532 GLN A N 1
ATOM 4280 C CA . GLN A 1 532 ? 1.686 16.995 28.934 1.00 87.56 532 GLN A CA 1
ATOM 4281 C C . GLN A 1 532 ? 2.125 15.908 27.947 1.00 87.56 532 GLN A C 1
ATOM 4283 O O . GLN A 1 532 ? 3.209 15.966 27.371 1.00 87.56 532 GLN A O 1
ATOM 4288 N N . ILE A 1 533 ? 1.269 14.906 27.744 1.00 85.69 533 ILE A N 1
ATOM 4289 C CA . ILE A 1 533 ? 1.530 13.832 26.784 1.00 85.69 533 ILE A CA 1
ATOM 4290 C C . ILE A 1 533 ? 1.539 14.409 25.368 1.00 85.69 533 ILE A C 1
ATOM 4292 O O . ILE A 1 533 ? 0.523 14.948 24.923 1.00 85.69 533 ILE A O 1
ATOM 4296 N N . SER A 1 534 ? 2.662 14.243 24.668 1.00 92.12 534 SER A N 1
ATOM 4297 C CA . SER A 1 534 ? 2.830 14.675 23.283 1.00 92.12 534 SER A CA 1
ATOM 4298 C C . SER A 1 534 ? 3.390 13.562 22.385 1.00 92.12 534 SER A C 1
ATOM 4300 O O . SER A 1 534 ? 4.089 12.647 22.842 1.00 92.12 534 SER A O 1
ATOM 4302 N N . GLY A 1 535 ? 3.084 13.633 21.091 1.00 95.19 535 GLY A N 1
ATOM 4303 C CA . GLY A 1 535 ? 3.669 12.771 20.071 1.00 95.19 535 GLY A CA 1
ATOM 4304 C C . GLY A 1 535 ? 2.982 12.823 18.713 1.00 95.19 535 GLY A C 1
ATOM 4305 O O . GLY A 1 535 ? 1.785 13.082 18.602 1.00 95.19 535 GLY A O 1
ATOM 4306 N N . ILE A 1 536 ? 3.772 12.575 17.664 1.00 98.06 536 ILE A N 1
ATOM 4307 C CA . ILE A 1 536 ? 3.338 12.645 16.264 1.00 98.06 536 ILE A CA 1
ATOM 4308 C C . ILE A 1 536 ? 3.761 11.371 15.523 1.00 98.06 536 ILE A C 1
ATOM 4310 O O . ILE A 1 536 ? 4.950 11.044 15.454 1.00 98.06 536 ILE A O 1
ATOM 4314 N N . TRP A 1 537 ? 2.804 10.697 14.886 1.00 98.00 537 TRP A N 1
ATOM 4315 C CA . TRP A 1 537 ? 3.027 9.518 14.046 1.00 98.00 537 TRP A CA 1
ATOM 4316 C C . TRP A 1 537 ? 2.408 9.740 12.672 1.00 98.00 537 TRP A C 1
ATOM 4318 O O . TRP A 1 537 ? 1.202 9.929 12.532 1.00 98.00 537 TRP A O 1
ATOM 4328 N N . ILE A 1 538 ? 3.242 9.735 11.636 1.00 98.62 538 ILE A N 1
ATOM 4329 C CA . ILE A 1 538 ? 2.805 10.018 10.269 1.00 98.62 538 ILE A CA 1
ATOM 4330 C C . ILE A 1 538 ? 3.290 8.915 9.350 1.00 98.62 538 ILE A C 1
ATOM 4332 O O . ILE A 1 538 ? 4.490 8.693 9.199 1.00 98.62 538 ILE A O 1
ATOM 4336 N N . LYS A 1 539 ? 2.354 8.263 8.671 1.00 98.50 539 LYS A N 1
ATOM 4337 C CA . LYS A 1 539 ? 2.618 7.413 7.517 1.00 98.50 539 LYS A CA 1
ATOM 4338 C C . LYS A 1 539 ? 2.099 8.119 6.278 1.00 98.50 539 LYS A C 1
ATOM 4340 O O . LYS A 1 539 ? 0.931 8.475 6.208 1.00 98.50 539 LYS A O 1
ATOM 4345 N N . ALA A 1 540 ? 2.966 8.316 5.295 1.00 98.25 540 ALA A N 1
ATOM 4346 C CA . ALA A 1 540 ? 2.601 8.904 4.011 1.00 98.25 540 ALA A CA 1
ATOM 4347 C C . ALA A 1 540 ? 3.546 8.411 2.913 1.00 98.25 540 ALA A C 1
ATOM 4349 O O . ALA A 1 540 ? 4.612 7.845 3.170 1.00 98.25 540 ALA A O 1
ATOM 4350 N N . ASN A 1 541 ? 3.201 8.647 1.649 1.00 97.94 541 ASN A N 1
ATOM 4351 C CA . ASN A 1 541 ? 4.101 8.271 0.564 1.00 97.94 541 ASN A CA 1
ATOM 4352 C C . ASN A 1 541 ? 5.215 9.288 0.368 1.00 97.94 541 ASN A C 1
ATOM 4354 O O . ASN A 1 541 ? 6.276 8.935 -0.154 1.00 97.94 541 ASN A O 1
ATOM 4358 N N . SER A 1 542 ? 4.983 10.556 0.703 1.00 98.00 542 SER A N 1
ATOM 4359 C CA . SER A 1 542 ? 5.971 11.616 0.517 1.00 98.00 542 SER A CA 1
ATOM 4360 C C . SER A 1 542 ? 5.784 12.786 1.481 1.00 98.00 542 SER A C 1
ATOM 4362 O O . SER A 1 542 ? 4.654 13.210 1.719 1.00 98.00 542 SER A O 1
ATOM 4364 N N . LEU A 1 543 ? 6.906 13.343 1.940 1.00 97.88 543 LEU A N 1
ATOM 4365 C CA . LEU A 1 543 ? 7.029 14.596 2.682 1.00 97.88 543 LEU A CA 1
ATOM 4366 C C . LEU A 1 543 ? 7.991 15.532 1.936 1.00 97.88 543 LEU A C 1
ATOM 4368 O O . LEU A 1 543 ? 9.155 15.205 1.697 1.00 97.88 543 LEU A O 1
ATOM 4372 N N . ASN A 1 544 ? 7.469 16.681 1.510 1.00 95.62 544 ASN A N 1
ATOM 4373 C CA . ASN A 1 544 ? 8.200 17.720 0.778 1.00 95.62 544 ASN A CA 1
ATOM 4374 C C . ASN A 1 544 ? 7.690 19.139 1.078 1.00 95.62 544 ASN A C 1
ATOM 4376 O O . ASN A 1 544 ? 8.256 20.111 0.580 1.00 95.62 544 ASN A O 1
ATOM 4380 N N . ASP A 1 545 ? 6.572 19.280 1.785 1.00 95.75 545 ASP A N 1
ATOM 4381 C CA . ASP A 1 545 ? 6.014 20.593 2.069 1.00 95.75 545 ASP A CA 1
ATOM 4382 C C . ASP A 1 545 ? 6.861 21.364 3.085 1.00 95.75 545 ASP A C 1
ATOM 4384 O O . ASP A 1 545 ? 7.128 20.867 4.175 1.00 95.75 545 ASP A O 1
ATOM 4388 N N . THR A 1 546 ? 7.313 22.566 2.721 1.00 92.75 546 THR A N 1
ATOM 4389 C CA . THR A 1 546 ? 8.238 23.333 3.563 1.00 92.75 546 THR A CA 1
ATOM 4390 C C . THR A 1 546 ? 7.578 23.875 4.820 1.00 92.75 546 THR A C 1
ATOM 4392 O O . THR A 1 546 ? 8.256 23.923 5.839 1.00 92.75 546 THR A O 1
ATOM 4395 N N . ASN A 1 547 ? 6.289 24.224 4.777 1.00 93.94 547 ASN A N 1
ATOM 4396 C CA . ASN A 1 547 ? 5.590 24.751 5.948 1.00 93.94 547 ASN A CA 1
ATOM 4397 C C . ASN A 1 547 ? 5.403 23.632 6.973 1.00 93.94 547 ASN A C 1
ATOM 4399 O O . ASN A 1 547 ? 5.892 23.738 8.092 1.00 93.94 547 ASN A O 1
ATOM 4403 N N . ILE A 1 548 ? 4.847 22.488 6.558 1.00 97.12 548 ILE A N 1
ATOM 4404 C CA . ILE A 1 548 ? 4.720 21.317 7.441 1.00 97.12 548 ILE A CA 1
ATOM 4405 C C . ILE A 1 548 ? 6.081 20.907 8.025 1.00 97.12 548 ILE A C 1
ATOM 4407 O O . ILE A 1 548 ? 6.181 20.600 9.210 1.00 97.12 548 ILE A O 1
ATOM 4411 N N . ILE A 1 549 ? 7.152 20.932 7.223 1.00 97.19 549 ILE A N 1
ATOM 4412 C CA . ILE A 1 549 ? 8.508 20.640 7.710 1.00 97.19 549 ILE A CA 1
ATOM 4413 C C . ILE A 1 549 ? 8.966 21.646 8.775 1.00 97.19 549 ILE A C 1
ATOM 4415 O O . ILE A 1 549 ? 9.600 21.238 9.746 1.00 97.19 549 ILE A O 1
ATOM 4419 N N . GLU A 1 550 ? 8.676 22.936 8.616 1.00 96.12 550 GLU A N 1
ATOM 4420 C CA . GLU A 1 550 ? 9.012 23.960 9.611 1.00 96.12 550 GLU A CA 1
ATOM 4421 C C . GLU A 1 550 ? 8.309 23.703 10.949 1.00 96.12 550 GLU A C 1
ATOM 4423 O O . GLU A 1 550 ? 8.977 23.711 11.985 1.00 96.12 550 GLU A O 1
ATOM 4428 N N . HIS A 1 551 ? 7.018 23.361 10.923 1.00 97.94 551 HIS A N 1
ATOM 4429 C CA . HIS A 1 551 ? 6.261 22.978 12.119 1.00 97.94 551 HIS A CA 1
ATOM 4430 C C . HIS A 1 551 ? 6.813 21.695 12.768 1.00 97.94 551 HIS A C 1
ATOM 4432 O O . HIS A 1 551 ? 7.008 21.645 13.981 1.00 97.94 551 HIS A O 1
ATOM 4438 N N . LEU A 1 552 ? 7.172 20.672 11.979 1.00 98.31 552 LEU A N 1
ATOM 4439 C CA . LEU A 1 552 ? 7.795 19.445 12.503 1.00 98.31 552 LEU A CA 1
ATOM 4440 C C . LEU A 1 552 ? 9.176 19.702 13.130 1.00 98.31 552 LEU A C 1
ATOM 4442 O O . LEU A 1 552 ? 9.517 19.095 14.147 1.00 98.31 552 LEU 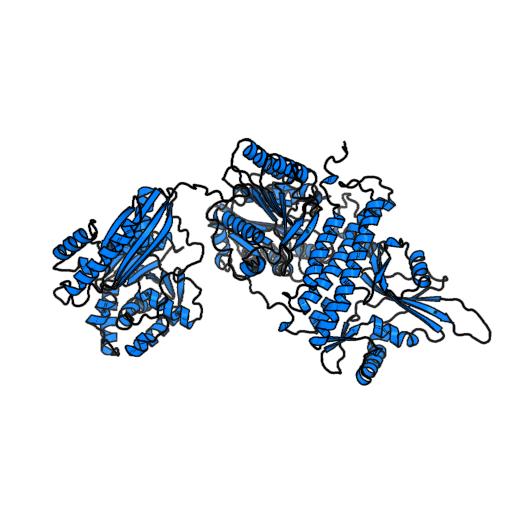A O 1
ATOM 4446 N N . ILE A 1 553 ? 9.986 20.589 12.540 1.00 97.50 553 ILE A N 1
ATOM 4447 C CA . ILE A 1 553 ? 11.270 21.007 13.124 1.00 97.50 553 ILE A CA 1
ATOM 4448 C C . ILE A 1 553 ? 11.023 21.701 14.464 1.00 97.50 553 ILE A C 1
ATOM 4450 O O . ILE A 1 553 ? 11.696 21.371 15.439 1.00 97.50 553 ILE A O 1
ATOM 4454 N N . TYR A 1 554 ? 10.060 22.622 14.526 1.00 97.12 554 TYR A N 1
ATOM 4455 C CA . TYR A 1 554 ? 9.718 23.320 15.762 1.00 97.12 554 TYR A CA 1
ATOM 4456 C C . TYR A 1 554 ? 9.262 22.347 16.861 1.00 97.12 554 TYR A C 1
ATOM 4458 O O . TYR A 1 554 ? 9.832 22.357 17.951 1.00 97.12 554 TYR A O 1
ATOM 4466 N N . ALA A 1 555 ? 8.350 21.424 16.548 1.00 97.56 555 ALA A N 1
ATOM 4467 C CA . ALA A 1 555 ? 7.911 20.374 17.467 1.00 97.56 555 ALA A CA 1
ATOM 4468 C C . ALA A 1 555 ? 9.077 19.495 17.960 1.00 97.56 555 ALA A C 1
ATOM 4470 O O . ALA A 1 555 ? 9.204 19.196 19.148 1.00 97.56 555 ALA A O 1
ATOM 4471 N N . SER A 1 556 ? 10.019 19.136 17.081 1.00 97.31 556 SER A N 1
ATOM 4472 C CA . SER A 1 556 ? 11.216 18.404 17.512 1.00 97.31 556 SER A CA 1
ATOM 4473 C C . SER A 1 556 ? 12.117 19.218 18.447 1.00 97.31 556 SER A C 1
ATOM 4475 O O . SER A 1 556 ? 12.856 18.613 19.230 1.00 97.31 556 SER A O 1
ATOM 4477 N N . GLN A 1 557 ? 12.139 20.546 18.328 1.00 95.88 557 GLN A N 1
ATOM 4478 C CA . GLN A 1 557 ? 12.946 21.425 19.176 1.00 95.88 557 GLN A CA 1
ATOM 4479 C C . GLN A 1 557 ? 12.334 21.614 20.566 1.00 95.88 557 GLN A C 1
ATOM 4481 O O . GLN A 1 557 ? 13.093 21.800 21.518 1.00 95.88 557 GLN A O 1
ATOM 4486 N N . THR A 1 558 ? 11.006 21.542 20.697 1.00 96.50 558 THR A N 1
ATOM 4487 C CA . THR A 1 558 ? 10.324 21.597 22.001 1.00 96.50 558 THR A CA 1
ATOM 4488 C C . THR A 1 558 ? 10.455 20.292 22.783 1.00 96.50 558 THR A C 1
ATOM 4490 O O . THR A 1 558 ? 10.497 20.334 24.007 1.00 96.50 558 THR A O 1
ATOM 4493 N N . GLY A 1 559 ? 10.609 19.156 22.094 1.00 94.25 559 GLY A N 1
ATOM 4494 C CA . GLY A 1 559 ? 10.835 17.846 22.718 1.00 94.25 559 GLY A CA 1
ATOM 4495 C C . GLY A 1 559 ? 9.948 16.724 22.183 1.00 94.25 559 GLY A C 1
ATOM 4496 O O . GLY A 1 559 ? 10.266 15.556 22.430 1.00 94.25 559 GLY A O 1
ATOM 4497 N N . VAL A 1 560 ? 8.925 17.070 21.389 1.00 96.12 560 VAL A N 1
ATOM 4498 C CA . VAL A 1 560 ? 7.896 16.151 20.882 1.00 96.12 560 VAL A CA 1
ATOM 4499 C C . VAL A 1 560 ? 8.541 14.981 20.130 1.00 96.12 560 VAL A C 1
ATOM 4501 O O . VAL A 1 560 ? 9.340 15.216 19.217 1.00 96.12 560 VAL A O 1
ATOM 4504 N N . PRO A 1 561 ? 8.213 13.719 20.460 1.00 95.69 561 PRO A N 1
ATOM 4505 C CA . PRO A 1 561 ? 8.645 12.548 19.697 1.00 95.69 561 PRO A CA 1
ATOM 4506 C C . PRO A 1 561 ? 7.918 12.491 18.340 1.00 95.69 561 PRO A C 1
ATOM 4508 O O . PRO A 1 561 ? 6.693 12.586 18.273 1.00 95.69 561 PRO A O 1
ATOM 4511 N N . ILE A 1 562 ? 8.660 12.318 17.241 1.00 98.31 562 ILE A N 1
ATOM 4512 C CA . ILE A 1 562 ? 8.086 12.335 15.885 1.00 98.31 562 ILE A CA 1
ATOM 4513 C C . ILE A 1 562 ? 8.542 11.108 15.092 1.00 98.31 562 ILE A C 1
ATOM 4515 O O . ILE A 1 562 ? 9.733 10.918 14.826 1.00 98.31 562 ILE A O 1
ATOM 4519 N N . HIS A 1 563 ? 7.584 10.289 14.663 1.00 97.94 563 HIS A N 1
ATOM 4520 C CA . HIS A 1 563 ? 7.801 9.050 13.918 1.00 97.94 563 HIS A CA 1
ATOM 4521 C C . HIS A 1 563 ? 7.205 9.134 12.512 1.00 97.94 563 HIS A C 1
ATOM 4523 O O . HIS A 1 563 ? 5.991 9.200 12.333 1.00 97.94 563 HIS A O 1
ATOM 4529 N N . LEU A 1 564 ? 8.070 9.102 11.498 1.00 98.56 564 LEU A N 1
ATOM 4530 C CA . LEU A 1 564 ? 7.693 9.263 10.096 1.00 98.56 564 LEU A CA 1
ATOM 4531 C C . LEU A 1 564 ? 7.934 7.959 9.316 1.00 98.56 564 LEU A C 1
ATOM 4533 O O . LEU A 1 564 ? 9.077 7.531 9.144 1.00 98.56 564 LEU A O 1
ATOM 4537 N N . LEU A 1 565 ? 6.868 7.329 8.820 1.00 98.31 565 LEU A N 1
ATOM 4538 C CA . LEU A 1 565 ? 6.900 6.218 7.863 1.00 98.31 565 LEU A CA 1
ATOM 4539 C C . LEU A 1 565 ? 6.694 6.752 6.446 1.00 98.31 565 LEU A C 1
ATOM 4541 O O . LEU A 1 565 ? 5.568 6.841 5.956 1.00 98.31 565 LEU A O 1
ATOM 4545 N N . ILE A 1 566 ? 7.797 7.096 5.779 1.00 98.38 566 ILE A N 1
ATOM 4546 C CA . ILE A 1 566 ? 7.782 7.740 4.462 1.00 98.38 566 ILE A CA 1
ATOM 4547 C C . ILE A 1 566 ? 8.466 6.840 3.436 1.00 98.38 566 ILE A C 1
ATOM 4549 O O . ILE A 1 566 ? 9.692 6.678 3.397 1.00 98.38 566 ILE A O 1
ATOM 4553 N N . ARG A 1 567 ? 7.668 6.211 2.566 1.00 96.75 567 ARG A N 1
ATOM 4554 C CA . ARG A 1 567 ? 8.219 5.262 1.583 1.00 96.75 567 ARG A CA 1
ATOM 4555 C C . ARG A 1 567 ? 9.006 5.941 0.463 1.00 96.75 567 ARG A C 1
ATOM 4557 O O . ARG A 1 567 ? 9.915 5.335 -0.093 1.00 96.75 567 ARG A O 1
ATOM 4564 N N . GLY A 1 568 ? 8.589 7.138 0.050 1.00 95.81 568 GLY A N 1
ATOM 4565 C CA . GLY A 1 568 ? 8.974 7.769 -1.212 1.00 95.81 568 GLY A CA 1
ATOM 4566 C C . GLY A 1 568 ? 9.915 8.944 -0.998 1.00 95.81 568 GLY A C 1
ATOM 4567 O O . GLY A 1 568 ? 11.032 8.757 -0.515 1.00 95.81 568 GLY A O 1
ATOM 4568 N N . ILE A 1 569 ? 9.469 10.137 -1.405 1.00 96.88 569 ILE A N 1
ATOM 4569 C CA . ILE A 1 569 ? 10.220 11.386 -1.243 1.00 96.88 569 ILE A CA 1
ATOM 4570 C C . ILE A 1 569 ? 10.175 11.792 0.228 1.00 96.88 569 ILE A C 1
ATOM 4572 O O . ILE A 1 569 ? 9.101 12.041 0.756 1.00 96.88 569 ILE A O 1
ATOM 4576 N N . GLU A 1 570 ? 11.339 11.913 0.844 1.00 97.19 570 GLU A N 1
ATOM 4577 C CA . GLU A 1 570 ? 11.527 12.531 2.155 1.00 97.19 570 GLU A CA 1
ATOM 4578 C C . GLU A 1 570 ? 12.604 13.607 2.031 1.00 97.19 570 GLU A C 1
ATOM 4580 O O . GLU A 1 570 ? 13.755 13.294 1.693 1.00 97.19 570 GLU A O 1
ATOM 4585 N N . THR A 1 571 ? 12.244 14.869 2.246 1.00 96.12 571 THR A N 1
ATOM 4586 C CA . THR A 1 571 ? 13.204 15.973 2.157 1.00 96.12 571 THR A CA 1
ATOM 4587 C C . THR A 1 571 ? 13.772 16.400 3.501 1.00 96.12 571 THR A C 1
ATOM 4589 O O . THR A 1 571 ? 14.856 16.972 3.505 1.00 96.12 571 THR A O 1
ATOM 4592 N N . LEU A 1 572 ? 13.111 16.129 4.626 1.00 96.75 572 LEU A N 1
ATOM 4593 C CA . LEU A 1 572 ? 13.585 16.503 5.956 1.00 96.75 572 LEU A CA 1
ATOM 4594 C C . LEU A 1 572 ? 14.663 15.529 6.450 1.00 96.75 572 LEU A C 1
ATOM 4596 O O . LEU A 1 572 ? 14.480 14.313 6.460 1.00 96.75 572 LEU A O 1
ATOM 4600 N N . LYS A 1 573 ? 15.814 16.054 6.882 1.00 96.69 573 LYS A N 1
ATOM 4601 C CA . LYS A 1 573 ? 16.866 15.248 7.518 1.00 96.69 573 LYS A CA 1
ATOM 4602 C C . LYS A 1 573 ? 16.529 14.995 8.996 1.00 96.69 573 LYS A C 1
ATOM 4604 O O . LYS A 1 573 ? 16.439 15.963 9.759 1.00 96.69 573 LYS A O 1
ATOM 4609 N N . PRO A 1 574 ? 16.402 13.730 9.431 1.00 96.75 574 PRO A N 1
ATOM 4610 C CA . PRO A 1 574 ? 16.123 13.399 10.827 1.00 96.75 574 PRO A CA 1
ATOM 4611 C C . PRO A 1 574 ? 17.391 13.434 11.692 1.00 96.75 574 PRO A C 1
ATOM 4613 O O . PRO A 1 574 ? 18.506 13.509 11.183 1.00 96.75 574 PRO A O 1
ATOM 4616 N N . GLU A 1 575 ? 17.234 13.319 13.008 1.00 95.56 575 GLU A N 1
ATOM 4617 C CA . GLU A 1 575 ? 18.318 13.075 13.971 1.00 95.56 575 GLU A CA 1
ATOM 4618 C C . GLU A 1 575 ? 19.464 14.117 13.976 1.00 95.56 575 GLU A C 1
ATOM 4620 O O . GLU A 1 575 ? 20.587 13.823 14.396 1.00 95.56 575 GLU A O 1
ATOM 4625 N N . ILE A 1 576 ? 19.215 15.355 13.536 1.00 95.62 576 ILE A N 1
ATOM 4626 C CA . ILE A 1 576 ? 20.186 16.450 13.651 1.00 95.62 576 ILE A CA 1
ATOM 4627 C C . ILE A 1 576 ? 20.112 17.020 15.066 1.00 95.62 576 ILE A C 1
ATOM 4629 O O . ILE A 1 576 ? 19.057 17.471 15.515 1.00 95.62 576 ILE A O 1
ATOM 4633 N N . LYS A 1 577 ? 21.251 17.016 15.768 1.00 93.81 577 LYS A N 1
ATOM 4634 C CA . LYS A 1 577 ? 21.368 17.483 17.157 1.00 93.81 577 LYS A CA 1
ATOM 4635 C C . LYS A 1 577 ? 20.709 18.857 17.348 1.00 93.81 577 LYS A C 1
ATOM 4637 O O . LYS A 1 577 ? 21.037 19.792 16.621 1.00 93.81 577 LYS A O 1
ATOM 4642 N N . SER A 1 578 ? 19.823 18.957 18.343 1.00 89.50 578 SER A N 1
ATOM 4643 C CA . SER A 1 578 ? 19.103 20.179 18.744 1.00 89.50 578 SER A CA 1
ATOM 4644 C C . SER A 1 578 ? 18.157 20.777 17.692 1.00 89.50 578 SER A C 1
ATOM 4646 O O . SER A 1 578 ? 17.691 21.897 17.875 1.00 89.50 578 SER A O 1
ATOM 4648 N N . VAL A 1 579 ? 17.898 20.082 16.580 1.00 93.06 579 VAL A N 1
ATOM 4649 C CA . VAL A 1 579 ? 17.022 20.579 15.503 1.00 93.06 579 VAL A CA 1
ATOM 4650 C C . VAL A 1 579 ? 15.969 19.543 15.140 1.00 93.06 579 VAL A C 1
ATOM 4652 O O . VAL A 1 579 ? 14.787 19.831 15.209 1.00 93.06 579 VAL A O 1
ATOM 4655 N N . THR A 1 580 ? 16.394 18.337 14.768 1.00 96.06 580 THR A N 1
ATOM 4656 C CA . THR A 1 580 ? 15.504 17.227 14.390 1.00 96.06 580 THR A CA 1
ATOM 4657 C C . THR A 1 580 ? 15.808 15.968 15.200 1.00 96.06 580 THR A C 1
ATOM 4659 O O . THR A 1 580 ? 15.541 14.852 14.763 1.00 96.06 580 THR A O 1
ATOM 4662 N N . ASN A 1 581 ? 16.403 16.114 16.390 1.00 94.12 581 ASN A N 1
ATOM 4663 C CA . ASN A 1 581 ? 16.858 14.993 17.220 1.00 94.12 581 ASN A CA 1
ATOM 4664 C C . ASN A 1 581 ? 15.725 14.113 17.765 1.00 94.12 581 ASN A C 1
ATOM 4666 O O . ASN A 1 581 ? 16.017 13.026 18.256 1.00 94.12 581 ASN A O 1
ATOM 4670 N N . LYS A 1 582 ? 14.472 14.569 17.684 1.00 96.25 582 LYS A N 1
ATOM 4671 C CA . LYS A 1 582 ? 13.279 13.792 18.040 1.00 96.25 582 LYS A CA 1
ATOM 4672 C C . LYS A 1 582 ? 12.541 13.222 16.829 1.00 96.25 582 LYS A C 1
ATOM 4674 O O . LYS A 1 582 ? 11.594 12.464 16.997 1.00 96.25 582 LYS A O 1
ATOM 4679 N N . ILE A 1 583 ? 13.001 13.537 15.617 1.00 98.25 583 ILE A N 1
ATOM 4680 C CA . ILE A 1 583 ? 12.430 13.022 14.373 1.00 98.25 583 ILE A CA 1
ATOM 4681 C C . ILE A 1 583 ? 13.161 11.751 13.969 1.00 98.25 583 ILE A C 1
ATOM 4683 O O . ILE A 1 583 ? 14.374 11.762 13.749 1.00 98.25 583 ILE A O 1
ATOM 4687 N N . LYS A 1 584 ? 12.406 10.666 13.804 1.00 97.62 584 LYS A N 1
ATOM 4688 C CA . LYS A 1 584 ? 12.867 9.404 13.225 1.00 97.62 584 LYS A CA 1
ATOM 4689 C C . LYS A 1 584 ? 12.122 9.151 11.925 1.00 97.62 584 LYS A C 1
ATOM 4691 O O . LYS A 1 584 ? 10.900 9.237 11.884 1.00 97.62 584 LYS A O 1
ATOM 4696 N N . VAL A 1 585 ? 12.861 8.793 10.877 1.00 98.12 585 VAL A N 1
ATOM 4697 C CA . VAL A 1 585 ? 12.281 8.444 9.575 1.00 98.12 585 VAL A CA 1
ATOM 4698 C C . VAL A 1 585 ? 12.627 7.005 9.221 1.00 98.12 585 VAL A C 1
ATOM 4700 O O . VAL A 1 585 ? 13.803 6.643 9.074 1.00 98.12 585 VAL A O 1
ATOM 4703 N N . HIS A 1 586 ? 11.586 6.208 9.017 1.00 97.19 586 HIS A N 1
ATOM 4704 C CA . HIS A 1 586 ? 11.639 4.855 8.489 1.00 97.19 586 HIS A CA 1
ATOM 4705 C C . HIS A 1 586 ? 10.962 4.794 7.118 1.00 97.19 586 HIS A C 1
ATOM 4707 O O . HIS A 1 586 ? 10.090 5.590 6.776 1.00 97.19 586 HIS A O 1
ATOM 4713 N N . SER A 1 587 ? 11.379 3.828 6.308 1.00 97.81 587 SER A N 1
ATOM 4714 C CA . SER A 1 587 ? 10.847 3.618 4.969 1.00 97.81 587 SER A CA 1
ATOM 4715 C C . SER A 1 587 ? 10.786 2.137 4.651 1.00 97.81 587 SER A C 1
ATOM 4717 O O . SER A 1 587 ? 11.800 1.449 4.754 1.00 97.81 587 SER A O 1
ATOM 4719 N N . ILE A 1 588 ? 9.617 1.646 4.259 1.00 96.81 588 ILE A N 1
ATOM 4720 C CA . ILE A 1 588 ? 9.389 0.229 3.973 1.00 96.81 588 ILE A CA 1
ATOM 4721 C C . ILE A 1 588 ? 9.222 0.052 2.466 1.00 96.81 588 ILE A C 1
ATOM 4723 O O . ILE A 1 588 ? 8.451 0.762 1.819 1.00 96.81 588 ILE A O 1
ATOM 4727 N N . VAL A 1 589 ? 9.993 -0.880 1.906 1.00 96.12 589 VAL A N 1
ATOM 4728 C CA . VAL A 1 589 ? 9.895 -1.310 0.507 1.00 96.12 589 VAL A CA 1
ATOM 4729 C C . VAL A 1 589 ? 9.974 -2.832 0.499 1.00 96.12 589 VAL A C 1
ATOM 4731 O O . VAL A 1 589 ? 11.021 -3.385 0.842 1.00 96.12 589 VAL A O 1
ATOM 4734 N N . GLY A 1 590 ? 8.874 -3.485 0.126 1.00 93.62 590 GLY A N 1
ATOM 4735 C CA . GLY A 1 590 ? 8.707 -4.938 0.165 1.00 93.62 590 GLY A CA 1
ATOM 4736 C C . GLY A 1 590 ? 7.917 -5.463 -1.035 1.00 93.62 590 GLY A C 1
ATOM 4737 O O . GLY A 1 590 ? 7.971 -4.872 -2.115 1.00 93.62 590 GLY A O 1
ATOM 4738 N N . ARG A 1 591 ? 7.206 -6.580 -0.834 1.00 94.00 591 ARG A N 1
ATOM 4739 C CA . ARG A 1 591 ? 6.353 -7.233 -1.840 1.00 94.00 591 ARG A CA 1
ATOM 4740 C C . ARG A 1 591 ? 5.218 -6.312 -2.281 1.00 94.00 591 ARG A C 1
ATOM 4742 O O . ARG A 1 591 ? 5.002 -6.140 -3.478 1.00 94.00 591 ARG A O 1
ATOM 4749 N N . PHE A 1 592 ? 4.514 -5.729 -1.315 1.00 95.62 592 PHE A N 1
ATOM 4750 C CA . PHE A 1 592 ? 3.427 -4.791 -1.564 1.00 95.62 592 PHE A CA 1
ATOM 4751 C C . PHE A 1 592 ? 3.931 -3.350 -1.533 1.00 95.62 592 PHE A C 1
ATOM 4753 O O . PHE A 1 592 ? 4.886 -3.004 -0.826 1.00 95.62 592 PHE A O 1
ATOM 4760 N N . LEU A 1 593 ? 3.295 -2.504 -2.337 1.00 95.25 593 LEU A N 1
ATOM 4761 C CA . LEU A 1 593 ? 3.621 -1.096 -2.445 1.00 95.25 593 LEU A CA 1
ATOM 4762 C C . LEU A 1 593 ? 2.908 -0.330 -1.338 1.00 95.25 593 LEU A C 1
ATOM 4764 O O . LEU A 1 593 ? 1.702 -0.122 -1.423 1.00 95.25 593 LEU A O 1
ATOM 4768 N N . GLU A 1 594 ? 3.657 0.146 -0.345 1.00 96.69 594 GLU A N 1
ATOM 4769 C CA . GLU A 1 594 ? 3.068 0.985 0.697 1.00 96.69 594 GLU A CA 1
ATOM 4770 C C . GLU A 1 594 ? 2.302 2.167 0.076 1.00 96.69 594 GLU A C 1
ATOM 4772 O O . GLU A 1 594 ? 2.854 2.851 -0.781 1.00 96.69 594 GLU A O 1
ATOM 4777 N N . HIS A 1 595 ? 1.031 2.399 0.408 1.00 96.62 595 HIS A N 1
ATOM 4778 C CA . HIS A 1 595 ? 0.281 3.503 -0.219 1.00 96.62 595 HIS A CA 1
ATOM 4779 C C . HIS A 1 595 ? -0.670 4.255 0.721 1.00 96.62 595 HIS A C 1
ATOM 4781 O O . HIS A 1 595 ? -0.909 5.449 0.500 1.00 96.62 595 HIS A O 1
ATOM 4787 N N . SER A 1 596 ? -1.097 3.631 1.813 1.00 97.00 596 SER A N 1
ATOM 4788 C CA . SER A 1 596 ? -1.935 4.239 2.837 1.00 97.00 596 SER A CA 1
ATOM 4789 C C . SER A 1 596 ? -1.266 5.444 3.495 1.00 97.00 596 SER A C 1
ATOM 4791 O O . SER A 1 596 ? -0.041 5.478 3.672 1.00 97.00 596 SER A O 1
ATOM 4793 N N . ARG A 1 597 ? -2.088 6.440 3.849 1.00 98.31 597 ARG A N 1
ATOM 4794 C CA . ARG A 1 597 ? -1.677 7.609 4.633 1.00 98.31 597 ARG A CA 1
ATOM 4795 C C . ARG A 1 597 ? -2.453 7.651 5.940 1.00 98.31 597 ARG A C 1
ATOM 4797 O O . ARG A 1 597 ? -3.681 7.644 5.903 1.00 98.31 597 ARG A O 1
ATOM 4804 N N . ILE A 1 598 ? -1.721 7.690 7.048 1.00 98.31 598 ILE A N 1
ATOM 4805 C CA . ILE A 1 598 ? -2.239 7.693 8.418 1.00 98.31 598 ILE A CA 1
ATOM 4806 C C . ILE A 1 598 ? -1.550 8.840 9.160 1.00 98.31 598 ILE A C 1
ATOM 4808 O O . ILE A 1 598 ? -0.323 8.951 9.105 1.00 98.31 598 ILE A O 1
ATOM 4812 N N . TYR A 1 599 ? -2.318 9.679 9.846 1.00 98.50 599 TYR A N 1
ATOM 4813 C CA . TYR A 1 599 ? -1.807 10.775 10.670 1.00 98.50 599 TYR A CA 1
ATOM 4814 C C . TYR A 1 599 ? -2.375 10.630 12.072 1.00 98.50 599 TYR A C 1
ATOM 4816 O O . TYR A 1 599 ? -3.592 10.618 12.225 1.00 98.50 599 TYR A O 1
ATOM 4824 N N . ARG A 1 600 ? -1.513 10.510 13.080 1.00 97.38 600 ARG A N 1
ATOM 4825 C CA . ARG A 1 600 ? -1.908 10.326 14.476 1.00 97.38 600 ARG A CA 1
ATOM 4826 C C . ARG A 1 600 ? -1.147 11.287 15.381 1.00 97.38 600 ARG A C 1
ATOM 4828 O O . ARG A 1 600 ? 0.063 11.457 15.230 1.00 97.38 600 ARG A O 1
ATOM 4835 N N . PHE A 1 601 ? -1.869 11.891 16.315 1.00 97.12 601 PHE A N 1
ATOM 4836 C CA . PHE A 1 601 ? -1.377 12.891 17.266 1.00 97.12 601 PHE A CA 1
ATOM 4837 C C . PHE A 1 601 ? -1.781 12.474 18.681 1.00 97.12 601 PHE A C 1
ATOM 4839 O O . PHE A 1 601 ? -2.892 11.976 18.860 1.00 97.12 601 PHE A O 1
ATOM 4846 N N . ALA A 1 602 ? -0.895 12.617 19.668 1.00 90.12 602 ALA A N 1
ATOM 4847 C CA . ALA A 1 602 ? -1.116 12.094 21.019 1.00 90.12 602 ALA A CA 1
ATOM 4848 C C . ALA A 1 602 ? -2.221 12.840 21.777 1.00 90.12 602 ALA A C 1
ATOM 4850 O O . ALA A 1 602 ? -2.914 12.236 22.601 1.00 90.12 602 ALA A O 1
ATOM 4851 N N . ASN A 1 603 ? -2.366 14.138 21.500 1.00 91.69 603 ASN A N 1
ATOM 4852 C CA . ASN A 1 603 ? -3.413 15.030 21.979 1.00 91.69 603 ASN A CA 1
ATOM 4853 C C . ASN A 1 603 ? -3.686 14.856 23.483 1.00 91.69 603 ASN A C 1
ATOM 4855 O O . ASN A 1 603 ? -4.796 14.538 23.917 1.00 91.69 603 ASN A O 1
ATOM 4859 N N . ASN A 1 604 ? -2.628 15.005 24.290 1.00 86.62 604 ASN A N 1
ATOM 4860 C CA . ASN A 1 604 ? -2.674 14.890 25.749 1.00 86.62 604 ASN A CA 1
ATOM 4861 C C . ASN A 1 604 ? -3.317 13.575 26.256 1.00 86.62 604 ASN A C 1
ATOM 4863 O O . ASN A 1 604 ? -4.065 13.558 27.233 1.00 86.62 604 ASN A O 1
ATOM 4867 N N . GLY A 1 605 ? -3.043 12.460 25.572 1.00 78.94 605 GLY A N 1
ATOM 4868 C CA . GLY A 1 605 ? -3.514 11.119 25.936 1.00 78.94 605 GLY A CA 1
ATOM 4869 C C . GLY A 1 605 ? -4.836 10.697 25.285 1.00 78.94 605 GLY A C 1
ATOM 4870 O O . GLY A 1 605 ? -5.232 9.533 25.430 1.00 78.94 605 GLY A O 1
ATOM 4871 N N . ASN A 1 606 ? -5.493 11.589 24.536 1.00 83.88 606 ASN A N 1
ATOM 4872 C CA . ASN A 1 606 ? -6.725 11.295 23.808 1.00 83.88 606 ASN A CA 1
ATOM 4873 C C . ASN A 1 606 ? -6.496 11.419 22.289 1.00 83.88 606 ASN A C 1
ATOM 4875 O O . ASN A 1 606 ? -6.795 12.468 21.712 1.00 83.88 606 ASN A O 1
ATOM 4879 N N . PRO A 1 607 ? -5.885 10.397 21.662 1.00 86.75 607 PRO A N 1
ATOM 4880 C CA . PRO A 1 607 ? -5.262 10.521 20.356 1.00 86.75 607 PRO A CA 1
ATOM 4881 C C . PRO A 1 607 ? -6.260 10.889 19.262 1.00 86.75 607 PRO A C 1
ATOM 4883 O O . PRO A 1 607 ? -7.412 10.463 19.274 1.00 86.75 607 PRO A O 1
ATOM 4886 N N . LEU A 1 608 ? -5.786 11.672 18.296 1.00 94.00 608 LEU A N 1
ATOM 4887 C CA . LEU A 1 608 ? -6.534 12.015 17.091 1.00 94.00 608 LEU A CA 1
ATOM 4888 C C . LEU A 1 608 ? -5.896 11.306 15.902 1.00 94.00 608 LEU A C 1
ATOM 4890 O O . LEU A 1 608 ? -4.749 11.606 15.562 1.00 94.00 608 LEU A O 1
ATOM 4894 N N . THR A 1 609 ? -6.644 10.403 15.268 1.00 96.19 609 THR A N 1
ATOM 4895 C CA . THR A 1 609 ? -6.177 9.577 14.148 1.00 96.19 609 THR A CA 1
ATOM 4896 C C . THR A 1 609 ? -6.978 9.880 12.887 1.00 96.19 609 THR A C 1
ATOM 4898 O O . THR A 1 609 ? -8.200 10.015 12.919 1.00 96.19 609 THR A O 1
ATOM 4901 N N . TYR A 1 610 ? -6.278 9.988 11.761 1.00 98.56 610 TYR A N 1
ATOM 4902 C CA . TYR A 1 610 ? -6.851 10.332 10.467 1.00 98.56 610 TYR A CA 1
ATOM 4903 C C . TYR A 1 610 ? -6.322 9.421 9.366 1.00 98.56 610 TYR A C 1
ATOM 4905 O O . TYR A 1 610 ? -5.138 9.073 9.350 1.00 98.56 610 TYR A O 1
ATOM 4913 N N . ILE A 1 611 ? -7.169 9.157 8.372 1.00 98.50 611 ILE A N 1
ATOM 4914 C CA . ILE A 1 611 ? -6.752 8.666 7.055 1.00 98.50 611 ILE A CA 1
ATOM 4915 C C . ILE A 1 611 ? -6.814 9.799 6.031 1.00 98.50 611 ILE A C 1
ATOM 4917 O O . ILE A 1 611 ? -7.595 10.744 6.168 1.00 98.50 611 ILE A O 1
ATOM 4921 N N . SER A 1 612 ? -5.998 9.725 4.978 1.00 98.00 612 SER A N 1
ATOM 4922 C CA . SER A 1 612 ? -6.033 10.743 3.922 1.00 98.00 612 SER A CA 1
ATOM 4923 C C . SER A 1 612 ? -5.756 10.208 2.527 1.00 98.00 612 SER A C 1
ATOM 4925 O O . SER A 1 612 ? -5.007 9.251 2.329 1.00 98.00 612 SER A O 1
ATOM 4927 N N . SER A 1 613 ? -6.286 10.913 1.529 1.00 96.31 613 SER A N 1
ATOM 4928 C CA . SER A 1 613 ? -5.829 10.796 0.145 1.00 96.31 613 SER A CA 1
ATOM 4929 C C . SER A 1 613 ? -4.585 11.653 -0.155 1.00 96.31 613 SER A C 1
ATOM 4931 O O . SER A 1 613 ? -3.895 11.399 -1.150 1.00 96.31 613 SER A O 1
ATOM 4933 N N . ALA A 1 614 ? -4.280 12.647 0.691 1.00 96.44 614 ALA A N 1
ATOM 4934 C CA . ALA A 1 614 ? -3.168 13.575 0.521 1.00 96.44 614 ALA A CA 1
ATOM 4935 C C . ALA A 1 614 ? -1.841 12.989 1.020 1.00 96.44 614 ALA A C 1
ATOM 4937 O O . ALA A 1 614 ? -1.774 12.321 2.042 1.00 96.44 614 ALA A O 1
ATOM 4938 N N . ASP A 1 615 ? -0.759 13.302 0.309 1.00 97.38 615 ASP A N 1
ATOM 4939 C CA . ASP A 1 615 ? 0.594 13.269 0.870 1.00 97.38 615 ASP A CA 1
ATOM 4940 C C . ASP A 1 615 ? 0.972 14.664 1.391 1.00 97.38 615 ASP A C 1
ATOM 4942 O O . ASP A 1 615 ? 0.351 15.662 1.020 1.00 97.38 615 ASP A O 1
ATOM 4946 N N . LEU A 1 616 ? 2.064 14.766 2.153 1.00 97.88 616 LEU A N 1
ATOM 4947 C CA . LEU A 1 616 ? 2.598 16.037 2.656 1.00 97.88 616 LEU A CA 1
ATOM 4948 C C . LEU A 1 616 ? 3.450 16.741 1.588 1.00 97.88 616 LEU A C 1
ATOM 4950 O O . LEU A 1 616 ? 4.650 16.975 1.748 1.00 97.88 616 LEU A O 1
ATOM 4954 N N . MET A 1 617 ? 2.834 17.024 0.439 1.00 95.06 617 MET A N 1
ATOM 4955 C CA . MET A 1 617 ? 3.450 17.728 -0.686 1.00 95.06 617 MET A CA 1
ATOM 4956 C C . MET A 1 617 ? 2.631 18.967 -1.072 1.00 95.06 617 MET A C 1
ATOM 4958 O O . MET A 1 617 ? 1.403 18.875 -1.108 1.00 95.06 617 MET A O 1
ATOM 4962 N N . PRO A 1 618 ? 3.270 20.059 -1.542 1.00 92.12 618 PRO A N 1
ATOM 4963 C CA . PRO A 1 618 ? 2.562 21.298 -1.883 1.00 92.12 618 PRO A CA 1
ATOM 4964 C C . PRO A 1 618 ? 1.415 21.108 -2.886 1.00 92.12 618 PRO A C 1
ATOM 4966 O O . PRO A 1 618 ? 0.359 21.724 -2.795 1.00 92.12 618 PRO A O 1
ATOM 4969 N N . ARG A 1 619 ? 1.598 20.212 -3.864 1.00 90.19 619 ARG A N 1
ATOM 4970 C CA . ARG A 1 619 ? 0.562 19.923 -4.866 1.00 90.19 619 ARG A CA 1
ATOM 4971 C C . ARG A 1 619 ? -0.673 19.239 -4.274 1.00 90.19 619 ARG A C 1
ATOM 4973 O O . ARG A 1 619 ? -1.746 19.400 -4.832 1.00 90.19 619 ARG A O 1
ATOM 4980 N N . ASN A 1 620 ? -0.504 18.430 -3.230 1.00 94.06 620 ASN A N 1
ATOM 4981 C CA . ASN A 1 620 ? -1.594 17.708 -2.582 1.00 94.06 620 ASN A CA 1
ATOM 4982 C C . ASN A 1 620 ? -2.311 18.646 -1.615 1.00 94.06 620 ASN A C 1
ATOM 4984 O O . ASN A 1 620 ? -3.522 18.775 -1.699 1.00 94.06 620 ASN A O 1
ATOM 4988 N N . LEU A 1 621 ? -1.544 19.375 -0.805 1.00 95.38 621 LEU A N 1
ATOM 4989 C CA . LEU A 1 621 ? -2.079 20.269 0.214 1.00 95.38 621 LEU A CA 1
ATOM 4990 C C . LEU A 1 621 ? -2.784 21.506 -0.365 1.00 95.38 621 LEU A C 1
ATOM 4992 O O . LEU A 1 621 ? -3.816 21.896 0.172 1.00 95.38 621 LEU A O 1
ATOM 4996 N N . TYR A 1 622 ? -2.288 22.069 -1.477 1.00 92.00 622 TYR A N 1
ATOM 4997 C CA . TYR A 1 622 ? -2.734 23.388 -1.963 1.00 92.00 622 TYR A CA 1
ATOM 4998 C C . TYR A 1 622 ? -3.202 23.442 -3.423 1.00 92.00 622 TYR A C 1
ATOM 5000 O O . TYR A 1 622 ? -3.635 24.495 -3.881 1.00 92.00 622 TYR A O 1
ATOM 5008 N N . ARG A 1 623 ? -3.066 22.366 -4.213 1.00 88.50 623 ARG A N 1
ATOM 5009 C CA . ARG A 1 623 ? -3.385 22.390 -5.665 1.00 88.50 623 ARG A CA 1
ATOM 5010 C C . ARG A 1 623 ? -4.243 21.220 -6.140 1.00 88.50 623 ARG A C 1
ATOM 5012 O O . ARG A 1 623 ? -4.341 20.955 -7.339 1.00 88.50 623 ARG A O 1
ATOM 5019 N N . ARG A 1 624 ? -4.822 20.473 -5.206 1.00 89.81 624 ARG A N 1
ATOM 5020 C CA . ARG A 1 624 ? -5.677 19.317 -5.471 1.00 89.81 624 ARG A CA 1
ATOM 5021 C C . ARG A 1 624 ? -6.860 19.332 -4.534 1.00 89.81 624 ARG A C 1
ATOM 5023 O O . ARG A 1 624 ? -6.776 19.900 -3.452 1.00 89.81 624 ARG A O 1
ATOM 5030 N N . VAL A 1 625 ? -7.922 18.657 -4.951 1.00 90.56 625 VAL A N 1
ATOM 5031 C CA . VAL A 1 625 ? -8.994 18.269 -4.042 1.00 90.56 625 VAL A CA 1
ATOM 5032 C C . VAL A 1 625 ? -8.612 16.931 -3.424 1.00 90.56 625 VAL A C 1
ATOM 5034 O O . VAL A 1 625 ? -8.641 15.893 -4.090 1.00 90.56 625 VAL A O 1
ATOM 5037 N N . GLU A 1 626 ? -8.191 16.988 -2.168 1.00 94.12 626 GLU A N 1
ATOM 5038 C CA . GLU A 1 626 ? -7.845 15.846 -1.319 1.00 94.12 626 GLU A CA 1
ATOM 5039 C C . GLU A 1 626 ? -8.736 15.860 -0.077 1.00 94.12 626 GLU A C 1
ATOM 5041 O O . GLU A 1 626 ? -9.342 16.887 0.232 1.00 94.12 626 GLU A O 1
ATOM 5046 N N . LEU A 1 627 ? -8.783 14.738 0.636 1.00 95.69 627 LEU A N 1
ATOM 5047 C CA . LEU A 1 627 ? -9.600 14.562 1.828 1.00 95.69 627 LEU A CA 1
ATOM 5048 C C . LEU A 1 627 ? -8.747 14.026 2.987 1.00 95.69 627 LEU A C 1
ATOM 5050 O O . LEU A 1 627 ? -7.947 13.107 2.797 1.00 95.69 627 LEU A O 1
ATOM 5054 N N . LEU A 1 628 ? -8.923 14.593 4.176 1.00 97.94 628 LEU A N 1
ATOM 5055 C CA . LEU A 1 628 ? -8.412 14.109 5.458 1.00 97.94 628 LEU A CA 1
ATOM 5056 C C . LEU A 1 628 ? -9.626 13.820 6.347 1.00 97.94 628 LEU A C 1
ATOM 5058 O O . LEU A 1 628 ? -10.412 14.727 6.626 1.00 97.94 628 LEU A O 1
ATOM 5062 N N . VAL A 1 629 ? -9.792 12.559 6.744 1.00 97.94 629 VAL A N 1
ATOM 5063 C CA . VAL A 1 629 ? -10.965 12.075 7.486 1.00 97.94 629 VAL A CA 1
ATOM 5064 C C . VAL A 1 629 ? -10.530 11.577 8.860 1.00 97.94 629 VAL A C 1
ATOM 5066 O O . VAL A 1 629 ? -9.626 10.738 8.912 1.00 97.94 629 VAL A O 1
ATOM 5069 N N . PRO A 1 630 ? -11.130 12.077 9.956 1.00 97.25 630 PRO A N 1
ATOM 5070 C CA . PRO A 1 630 ? -10.884 11.545 11.287 1.00 97.25 630 PRO A CA 1
ATOM 5071 C C . PRO A 1 630 ? -11.547 10.181 11.447 1.00 97.25 630 PRO A C 1
ATOM 5073 O O . PRO A 1 630 ? -12.638 9.940 10.931 1.00 97.25 630 PRO A O 1
ATOM 5076 N N . ILE A 1 631 ? -10.897 9.313 12.206 1.00 96.25 631 ILE A N 1
ATOM 5077 C CA . ILE A 1 631 ? -11.426 8.006 12.579 1.00 96.25 631 ILE A CA 1
ATOM 5078 C C . ILE A 1 631 ? -12.013 8.154 13.972 1.00 96.25 631 ILE A C 1
ATOM 5080 O O . ILE A 1 631 ? -11.289 8.364 14.942 1.00 96.25 631 ILE A O 1
ATOM 5084 N N . VAL A 1 632 ? -13.343 8.171 14.022 1.00 90.00 632 VAL A N 1
ATOM 5085 C CA . VAL A 1 632 ? -14.114 8.467 15.236 1.00 90.00 632 VAL A CA 1
ATOM 5086 C C . VAL A 1 632 ? -14.516 7.207 15.989 1.00 90.00 632 VAL A C 1
ATOM 5088 O O . VAL A 1 632 ? -14.672 7.262 17.206 1.00 90.00 632 VAL A O 1
ATOM 5091 N N . ASP A 1 633 ? -14.680 6.094 15.274 1.00 89.44 633 ASP A N 1
ATOM 5092 C CA . ASP A 1 633 ? -14.965 4.799 15.872 1.00 89.44 633 ASP A CA 1
ATOM 5093 C C . ASP A 1 633 ? -13.723 4.285 16.632 1.00 89.44 633 ASP A C 1
ATOM 5095 O O . ASP A 1 633 ? -12.645 4.180 16.032 1.00 89.44 633 ASP A O 1
ATOM 5099 N N . PRO A 1 634 ? -13.835 3.983 17.942 1.00 83.12 634 PRO A N 1
ATOM 5100 C CA . PRO A 1 634 ? -12.694 3.559 18.749 1.00 83.12 634 PRO A CA 1
ATOM 5101 C C . PRO A 1 634 ? -12.036 2.259 18.277 1.00 83.12 634 PRO A C 1
ATOM 5103 O O . PRO A 1 634 ? -10.821 2.121 18.416 1.00 83.12 634 PRO A O 1
ATOM 5106 N N . LYS A 1 635 ? -12.808 1.318 17.713 1.00 85.19 635 LYS A N 1
ATOM 5107 C CA . LYS A 1 635 ? -12.273 0.046 17.216 1.00 85.19 635 LYS A CA 1
ATOM 5108 C C . LYS A 1 635 ? -11.422 0.294 15.975 1.00 85.19 635 LYS A C 1
ATOM 5110 O O . LYS A 1 635 ? -10.263 -0.108 15.939 1.00 85.19 635 LYS A O 1
ATOM 5115 N N . CYS A 1 636 ? -11.948 1.053 15.011 1.00 90.38 636 CYS A N 1
ATOM 5116 C CA . CYS A 1 636 ? -11.183 1.436 13.823 1.00 90.38 636 CYS A CA 1
ATOM 5117 C C . CYS A 1 636 ? -9.940 2.285 14.162 1.00 90.38 636 CYS A C 1
ATOM 5119 O O . CYS A 1 636 ? -8.935 2.217 13.450 1.00 90.38 636 CYS A O 1
ATOM 5121 N N . GLU A 1 637 ? -9.981 3.101 15.226 1.00 89.81 637 GLU A N 1
ATOM 5122 C CA . GLU A 1 637 ? -8.799 3.845 15.695 1.00 89.81 637 GLU A CA 1
ATOM 5123 C C . GLU A 1 637 ? -7.703 2.912 16.211 1.00 89.81 637 GLU A C 1
ATOM 5125 O O . GLU A 1 637 ? -6.542 3.097 15.832 1.00 89.81 637 GLU A O 1
ATOM 5130 N N . SER A 1 638 ? -8.070 1.910 17.020 1.00 83.44 638 SER A N 1
ATOM 5131 C CA . SER A 1 638 ? -7.133 0.902 17.535 1.00 83.44 638 SER A CA 1
ATOM 5132 C C . SER A 1 638 ? -6.490 0.108 16.402 1.00 83.44 638 SER A C 1
ATOM 5134 O O . SER A 1 638 ? -5.264 0.065 16.305 1.00 83.44 638 SER A O 1
ATOM 5136 N N . GLU A 1 639 ? -7.297 -0.401 15.465 1.00 87.50 639 GLU A N 1
ATOM 5137 C CA . GLU A 1 639 ? -6.810 -1.162 14.306 1.00 87.50 639 GLU A CA 1
ATOM 5138 C C . GLU A 1 639 ? -5.787 -0.349 13.485 1.00 87.50 639 GLU A C 1
ATOM 5140 O O . GLU A 1 639 ? -4.726 -0.842 13.095 1.00 87.50 639 GLU A O 1
ATOM 5145 N N . LEU A 1 640 ? -6.036 0.947 13.253 1.00 90.75 640 LEU A N 1
ATOM 5146 C CA . LEU A 1 640 ? -5.077 1.810 12.550 1.00 90.75 640 LEU A CA 1
ATOM 5147 C C . LEU A 1 640 ? -3.794 2.076 13.331 1.00 90.75 640 LEU A C 1
ATOM 5149 O O . LEU A 1 640 ? -2.722 2.207 12.721 1.00 90.75 640 LEU A O 1
ATOM 5153 N N . ALA A 1 641 ? -3.895 2.200 14.653 1.00 86.75 641 ALA A N 1
ATOM 5154 C CA . ALA A 1 641 ? -2.733 2.328 15.514 1.00 86.75 641 ALA A CA 1
ATOM 5155 C C . ALA A 1 641 ? -1.857 1.070 15.420 1.00 86.75 641 ALA A C 1
ATOM 5157 O O . ALA A 1 641 ? -0.660 1.186 15.146 1.00 86.75 641 ALA A O 1
ATOM 5158 N N . GLU A 1 642 ? -2.455 -0.116 15.516 1.00 85.75 642 GLU A N 1
ATOM 5159 C CA . GLU A 1 642 ? -1.776 -1.412 15.409 1.00 85.75 642 GLU A CA 1
ATOM 5160 C C . GLU A 1 642 ? -1.128 -1.626 14.036 1.00 85.75 642 GLU A C 1
ATOM 5162 O O . GLU A 1 642 ? 0.012 -2.104 13.943 1.00 85.75 642 GLU A O 1
ATOM 5167 N N . ILE A 1 643 ? -1.793 -1.196 12.957 1.00 92.94 643 ILE A N 1
ATOM 5168 C CA . ILE A 1 643 ? -1.215 -1.185 11.607 1.00 92.94 643 ILE A CA 1
ATOM 5169 C C . ILE A 1 643 ? 0.047 -0.315 11.580 1.00 92.94 643 ILE A C 1
ATOM 5171 O O . ILE A 1 643 ? 1.106 -0.760 11.119 1.00 92.94 643 ILE A O 1
ATOM 5175 N N . PHE A 1 644 ? -0.028 0.929 12.069 1.00 93.69 644 PHE A N 1
ATOM 5176 C CA . PHE A 1 644 ? 1.138 1.815 12.098 1.00 93.69 644 PHE A CA 1
ATOM 5177 C C . PHE A 1 644 ? 2.273 1.211 12.936 1.00 93.69 644 PHE A C 1
ATOM 5179 O O . PHE A 1 644 ? 3.438 1.256 12.532 1.00 93.69 644 PHE A O 1
ATOM 5186 N N . GLU A 1 645 ? 1.953 0.633 14.090 1.00 86.75 645 GLU A N 1
ATOM 5187 C CA . GLU A 1 645 ? 2.917 0.073 15.035 1.00 86.75 645 GLU A CA 1
ATOM 5188 C C . GLU A 1 645 ? 3.613 -1.173 14.496 1.00 86.75 645 GLU A C 1
ATOM 5190 O O . GLU A 1 645 ? 4.845 -1.264 14.549 1.00 86.75 645 GLU A O 1
ATOM 5195 N N . THR A 1 646 ? 2.858 -2.089 13.895 1.00 89.38 646 THR A N 1
ATOM 5196 C CA . THR A 1 646 ? 3.395 -3.281 13.230 1.00 89.38 646 THR A CA 1
ATOM 5197 C C . THR A 1 646 ? 4.362 -2.880 12.117 1.00 89.38 646 THR A C 1
ATOM 5199 O O . THR A 1 646 ? 5.474 -3.412 12.026 1.00 89.38 646 THR A O 1
ATOM 5202 N N . MET A 1 647 ? 4.013 -1.855 11.332 1.00 93.50 647 MET A N 1
ATOM 5203 C CA . MET A 1 647 ? 4.920 -1.273 10.342 1.00 93.50 647 MET A CA 1
ATOM 5204 C C . MET A 1 647 ? 6.147 -0.609 10.982 1.00 93.50 647 MET A C 1
ATOM 5206 O O . MET A 1 647 ? 7.272 -0.800 10.523 1.00 93.50 647 MET A O 1
ATOM 5210 N N . TRP A 1 648 ? 5.984 0.158 12.059 1.00 93.00 648 TRP A N 1
ATOM 5211 C CA . TRP A 1 648 ? 7.100 0.811 12.751 1.00 93.00 648 TRP A CA 1
ATOM 5212 C C . TRP A 1 648 ? 8.081 -0.195 13.374 1.00 93.00 648 TRP A C 1
ATOM 5214 O O . TRP A 1 648 ? 9.291 0.057 13.451 1.00 93.00 648 TRP A O 1
ATOM 5224 N N . ALA A 1 649 ? 7.566 -1.346 13.806 1.00 89.31 649 ALA A N 1
ATOM 5225 C CA . ALA A 1 649 ? 8.325 -2.448 14.377 1.00 89.31 649 ALA A CA 1
ATOM 5226 C C . ALA A 1 649 ? 9.105 -3.263 13.333 1.00 89.31 649 ALA A C 1
ATOM 5228 O O . ALA A 1 649 ? 9.983 -4.038 13.733 1.00 89.31 649 ALA A O 1
ATOM 5229 N N . ASP A 1 650 ? 8.837 -3.070 12.037 1.00 91.25 650 ASP A N 1
ATOM 5230 C CA . ASP A 1 650 ? 9.478 -3.789 10.941 1.00 91.25 650 ASP A CA 1
ATOM 5231 C C . ASP A 1 650 ? 11.014 -3.694 11.009 1.00 91.25 650 ASP A C 1
ATOM 5233 O O . ASP A 1 650 ? 11.623 -2.644 11.234 1.00 91.25 650 ASP A O 1
ATOM 5237 N N . THR A 1 651 ? 11.662 -4.842 10.829 1.00 88.56 651 THR A N 1
ATOM 5238 C CA . THR A 1 651 ? 13.128 -4.992 10.828 1.00 88.56 651 THR A CA 1
ATOM 5239 C C . THR A 1 651 ? 13.645 -5.670 9.566 1.00 88.56 651 THR A C 1
ATOM 5241 O O . THR A 1 651 ? 14.854 -5.825 9.390 1.00 88.56 651 THR A O 1
ATOM 5244 N N . VAL A 1 652 ? 12.738 -6.102 8.694 1.00 89.75 652 VAL A N 1
ATOM 5245 C CA . VAL A 1 652 ? 13.019 -6.943 7.533 1.00 89.75 652 VAL A CA 1
ATOM 5246 C C . VAL A 1 652 ? 13.034 -6.088 6.274 1.00 89.75 652 VAL A C 1
ATOM 5248 O O . VAL A 1 652 ? 13.994 -6.158 5.503 1.00 89.75 652 VAL A O 1
ATOM 5251 N N . ASN A 1 653 ? 12.017 -5.261 6.074 1.00 92.62 653 ASN A N 1
ATOM 5252 C CA . ASN A 1 653 ? 11.828 -4.416 4.900 1.00 92.62 653 ASN A CA 1
ATOM 5253 C C . ASN A 1 653 ? 12.085 -2.926 5.194 1.00 92.62 653 ASN A C 1
ATOM 5255 O O . ASN A 1 653 ? 12.189 -2.125 4.261 1.00 92.62 653 ASN A O 1
ATOM 5259 N N . MET A 1 654 ? 12.264 -2.565 6.469 1.00 93.38 654 MET A N 1
ATOM 5260 C CA . MET A 1 654 ? 12.543 -1.205 6.926 1.00 93.38 654 MET A CA 1
ATOM 5261 C C . MET A 1 654 ? 13.965 -0.701 6.608 1.00 93.38 654 MET A C 1
ATOM 5263 O O . MET A 1 654 ? 14.992 -1.346 6.853 1.00 93.38 654 MET A O 1
ATOM 5267 N N . TRP A 1 655 ? 14.014 0.535 6.116 1.00 96.06 655 TRP A N 1
ATOM 5268 C CA . TRP A 1 655 ? 15.200 1.361 5.933 1.00 96.06 655 TRP A CA 1
ATOM 5269 C C . TRP A 1 655 ? 15.120 2.584 6.839 1.00 96.06 655 TRP A C 1
ATOM 5271 O O . TRP A 1 655 ? 14.170 3.361 6.752 1.00 96.06 655 TRP A O 1
ATOM 5281 N N . LYS A 1 656 ? 16.160 2.811 7.639 1.00 95.81 656 LYS A N 1
ATOM 5282 C CA . LYS A 1 656 ? 16.287 4.011 8.466 1.00 95.81 656 LYS A CA 1
ATOM 5283 C C . LYS A 1 656 ? 16.999 5.109 7.679 1.00 95.81 656 LYS A C 1
ATOM 5285 O O . LYS A 1 656 ? 18.077 4.862 7.123 1.00 95.81 656 LYS A O 1
ATOM 5290 N N . MET A 1 657 ? 16.424 6.309 7.644 1.00 96.69 657 MET A N 1
ATOM 5291 C CA . MET A 1 657 ? 17.121 7.496 7.146 1.00 96.69 657 MET A CA 1
ATOM 5292 C C . MET A 1 657 ? 18.081 8.008 8.221 1.00 96.69 657 MET A C 1
ATOM 5294 O O . MET A 1 657 ? 17.713 8.123 9.387 1.00 96.69 657 MET A O 1
ATOM 5298 N N . LYS A 1 658 ? 19.320 8.296 7.835 1.00 95.31 658 LYS A N 1
ATOM 5299 C CA . LYS A 1 658 ? 20.340 8.885 8.707 1.00 95.31 658 LYS A CA 1
ATOM 5300 C C . LYS A 1 658 ? 20.278 10.411 8.651 1.00 95.31 658 LYS A C 1
ATOM 5302 O O . LYS A 1 658 ? 19.654 10.983 7.759 1.00 95.31 658 LYS A O 1
ATOM 5307 N N . SER A 1 659 ? 21.024 11.068 9.532 1.00 94.88 659 SER A N 1
ATOM 5308 C CA . SER A 1 659 ? 21.099 12.533 9.614 1.00 94.88 659 SER A CA 1
ATOM 5309 C C . SER A 1 659 ? 21.708 13.240 8.398 1.00 94.88 659 SER A C 1
ATOM 5311 O O . SER A 1 659 ? 21.476 14.429 8.196 1.00 94.88 659 SER A O 1
ATOM 5313 N N . ASP A 1 660 ? 22.430 12.524 7.532 1.00 92.62 660 ASP A N 1
ATOM 5314 C CA . ASP A 1 660 ? 22.888 13.026 6.226 1.00 92.62 660 ASP A CA 1
ATOM 5315 C C . ASP A 1 660 ? 21.842 12.839 5.102 1.00 92.62 660 ASP A C 1
ATOM 5317 O O . ASP A 1 660 ? 22.054 13.226 3.949 1.00 92.62 660 ASP A O 1
ATOM 5321 N N . GLY A 1 661 ? 20.700 12.231 5.430 1.00 92.62 661 GLY A N 1
ATOM 5322 C CA . GLY A 1 661 ? 19.631 11.861 4.516 1.00 92.62 661 GLY A CA 1
ATOM 5323 C C . GLY A 1 661 ? 19.918 10.632 3.651 1.00 92.62 661 GLY A C 1
ATOM 5324 O O . GLY A 1 661 ? 19.201 10.391 2.677 1.00 92.62 661 GLY A O 1
ATOM 5325 N N . SER A 1 662 ? 20.987 9.877 3.916 1.00 94.19 662 SER A N 1
ATOM 5326 C CA . SER A 1 662 ? 21.210 8.551 3.328 1.00 94.19 662 SER A CA 1
ATOM 5327 C C . SER A 1 662 ? 20.358 7.490 4.031 1.00 94.19 662 SER A C 1
ATOM 5329 O O . SER A 1 662 ? 19.922 7.680 5.164 1.00 94.19 662 SER A O 1
ATOM 5331 N N . TYR A 1 663 ? 20.123 6.359 3.367 1.00 95.75 663 TYR A N 1
ATOM 5332 C CA . TYR A 1 663 ? 19.348 5.249 3.924 1.00 95.75 663 TYR A CA 1
ATOM 5333 C C . TYR A 1 663 ? 20.239 4.048 4.217 1.00 95.75 663 TYR A C 1
ATOM 5335 O O . TYR A 1 663 ? 21.152 3.734 3.452 1.00 95.75 663 TYR A O 1
ATOM 5343 N N . ALA A 1 664 ? 19.955 3.350 5.313 1.00 92.69 664 ALA A N 1
ATOM 5344 C CA . ALA A 1 664 ? 20.575 2.071 5.635 1.00 92.69 664 ALA A CA 1
ATOM 5345 C C . ALA A 1 664 ? 19.533 1.068 6.129 1.00 92.69 664 ALA A C 1
ATOM 5347 O O . ALA A 1 664 ? 18.577 1.438 6.812 1.00 92.69 664 ALA A O 1
ATOM 5348 N N . ARG A 1 665 ? 19.747 -0.215 5.818 1.00 87.12 665 ARG A N 1
ATOM 5349 C CA . ARG A 1 665 ? 18.985 -1.298 6.446 1.00 87.12 665 ARG A CA 1
ATOM 5350 C C . ARG A 1 665 ? 19.318 -1.355 7.932 1.00 87.12 665 ARG A C 1
ATOM 5352 O O . ARG A 1 665 ? 20.485 -1.248 8.317 1.00 87.12 665 ARG A O 1
ATOM 5359 N N . HIS A 1 666 ? 18.299 -1.523 8.761 1.00 67.88 666 HIS A N 1
ATOM 5360 C CA . HIS A 1 666 ? 18.476 -1.634 10.200 1.00 67.88 666 HIS A CA 1
ATOM 5361 C C . HIS A 1 666 ? 18.827 -3.084 10.572 1.00 67.88 666 HIS A C 1
ATOM 5363 O O . HIS A 1 666 ? 17.980 -3.962 10.497 1.00 67.88 666 HIS A O 1
ATOM 5369 N N . SER A 1 667 ? 20.080 -3.364 10.945 1.00 53.16 667 SER A N 1
ATOM 5370 C CA . SER A 1 667 ? 20.579 -4.742 11.125 1.00 53.16 667 SER A CA 1
ATOM 5371 C C . SER A 1 667 ? 20.736 -5.210 12.583 1.00 53.16 667 SER A C 1
ATOM 5373 O O . SER A 1 667 ? 21.489 -6.148 12.832 1.00 53.16 667 SER A O 1
ATOM 5375 N N . LYS A 1 668 ? 20.092 -4.566 13.572 1.00 49.50 668 LYS A N 1
ATOM 5376 C CA . LYS A 1 668 ? 20.464 -4.744 14.997 1.00 49.50 668 LYS A CA 1
ATOM 5377 C C . LYS A 1 668 ? 19.354 -5.122 15.998 1.00 49.50 668 LYS A C 1
ATOM 5379 O O . LYS A 1 668 ? 19.601 -5.028 17.198 1.00 49.50 668 LYS A O 1
ATOM 5384 N N . ARG A 1 669 ? 18.171 -5.596 15.586 1.00 51.59 669 ARG A N 1
ATOM 5385 C CA . ARG A 1 669 ? 17.177 -6.159 16.535 1.00 51.59 669 ARG A CA 1
ATOM 5386 C C . ARG A 1 669 ? 17.283 -7.689 16.623 1.00 51.59 669 ARG A C 1
ATOM 5388 O O . ARG A 1 669 ? 17.453 -8.353 15.609 1.00 51.59 669 ARG A O 1
ATOM 5395 N N . ARG A 1 670 ? 17.166 -8.241 17.842 1.00 50.84 670 ARG A N 1
ATOM 5396 C CA . ARG A 1 670 ? 17.162 -9.697 18.116 1.00 50.84 670 ARG A CA 1
ATOM 5397 C C . ARG A 1 670 ? 15.915 -10.419 17.575 1.00 50.84 670 ARG A C 1
ATOM 5399 O O . ARG A 1 670 ? 15.996 -11.615 17.330 1.00 50.84 670 ARG A O 1
ATOM 5406 N N . ARG A 1 671 ? 14.787 -9.716 17.387 1.00 67.06 671 ARG A N 1
ATOM 5407 C CA . ARG A 1 671 ? 13.544 -10.270 16.821 1.00 67.06 671 ARG A CA 1
ATOM 5408 C C . ARG A 1 671 ? 13.363 -9.785 15.385 1.00 67.06 671 ARG A C 1
ATOM 5410 O O . ARG A 1 671 ? 13.406 -8.579 15.143 1.00 67.06 671 ARG A O 1
ATOM 5417 N N . ARG A 1 672 ? 13.165 -10.728 14.464 1.00 81.19 672 ARG A N 1
ATOM 5418 C CA . ARG A 1 672 ? 12.831 -10.477 13.060 1.00 81.19 672 ARG A CA 1
ATOM 5419 C C . ARG A 1 672 ? 11.326 -10.211 12.962 1.00 81.19 672 ARG A C 1
ATOM 5421 O O . ARG A 1 672 ? 10.546 -11.010 13.455 1.00 81.19 672 ARG A O 1
ATOM 5428 N N . VAL A 1 673 ? 10.953 -9.085 12.368 1.00 86.62 673 VAL A N 1
ATOM 5429 C CA . VAL A 1 673 ? 9.568 -8.625 12.174 1.00 86.62 673 VAL A CA 1
ATOM 5430 C C . VAL A 1 673 ? 9.442 -8.176 10.726 1.00 86.62 673 VAL A C 1
ATOM 5432 O O . VAL A 1 673 ? 10.152 -7.250 10.321 1.00 86.62 673 VAL A O 1
ATOM 5435 N N . ASP A 1 674 ? 8.591 -8.855 9.964 1.00 91.25 674 ASP A N 1
ATOM 5436 C CA . ASP A 1 674 ? 8.185 -8.471 8.613 1.00 91.25 674 ASP A CA 1
ATOM 5437 C C . ASP A 1 674 ? 6.715 -8.066 8.668 1.00 91.25 674 ASP A C 1
ATOM 5439 O O . ASP A 1 674 ? 5.844 -8.918 8.808 1.00 91.25 674 ASP A O 1
ATOM 5443 N N . SER A 1 675 ? 6.460 -6.762 8.606 1.00 92.88 675 SER A N 1
ATOM 5444 C CA . SER A 1 675 ? 5.107 -6.216 8.740 1.00 92.88 675 SER A CA 1
ATOM 5445 C C . SER A 1 675 ? 4.154 -6.747 7.669 1.00 92.88 675 SER A C 1
ATOM 5447 O O . SER A 1 675 ? 3.025 -7.100 7.980 1.00 92.88 675 SER A O 1
ATOM 5449 N N . GLN A 1 676 ? 4.616 -6.876 6.421 1.00 94.88 676 GLN A N 1
ATOM 5450 C CA . GLN A 1 676 ? 3.771 -7.359 5.326 1.00 94.88 676 GLN A CA 1
ATOM 5451 C C . GLN A 1 676 ? 3.455 -8.851 5.466 1.00 94.88 676 GLN A C 1
ATOM 5453 O O . GLN A 1 676 ? 2.372 -9.267 5.075 1.00 94.88 676 GLN A O 1
ATOM 5458 N N . ALA A 1 677 ? 4.380 -9.648 6.011 1.00 91.56 677 ALA A N 1
ATOM 5459 C CA . ALA A 1 677 ? 4.122 -11.062 6.284 1.00 91.56 677 ALA A CA 1
ATOM 5460 C C . ALA A 1 677 ? 3.101 -11.239 7.418 1.00 91.56 677 ALA A C 1
ATOM 5462 O O . ALA A 1 677 ? 2.157 -11.997 7.246 1.00 91.56 677 ALA A O 1
ATOM 5463 N N . LEU A 1 678 ? 3.244 -10.477 8.508 1.00 89.31 678 LEU A N 1
ATOM 5464 C CA . LEU A 1 678 ? 2.299 -10.499 9.628 1.00 89.31 678 LEU A CA 1
ATOM 5465 C C . LEU A 1 678 ? 0.878 -10.136 9.173 1.00 89.31 678 LEU A C 1
ATOM 5467 O O . LEU A 1 678 ? -0.050 -10.905 9.391 1.00 89.31 678 LEU A O 1
ATOM 5471 N N . PHE A 1 679 ? 0.715 -9.054 8.403 1.00 92.94 679 PHE A N 1
ATOM 5472 C CA . PHE A 1 679 ? -0.598 -8.693 7.854 1.00 92.94 679 PHE A CA 1
ATOM 5473 C C . PHE A 1 679 ? -1.172 -9.751 6.893 1.00 92.94 679 PHE A C 1
ATOM 5475 O O . PHE A 1 679 ? -2.385 -9.944 6.835 1.00 92.94 679 PHE A O 1
ATOM 5482 N N . MET A 1 680 ? -0.330 -10.468 6.136 1.00 90.31 680 MET A N 1
ATOM 5483 C CA . MET A 1 680 ? -0.794 -11.600 5.319 1.00 90.31 680 MET A CA 1
ATOM 5484 C C . MET A 1 680 ? -1.292 -12.773 6.175 1.00 90.31 680 MET A C 1
ATOM 5486 O O . MET A 1 680 ? -2.183 -13.495 5.742 1.00 90.31 680 MET A O 1
ATOM 5490 N N . GLU A 1 681 ? -0.722 -12.963 7.361 1.00 84.06 681 GLU A N 1
ATOM 5491 C CA . GLU A 1 681 ? -1.108 -13.997 8.328 1.00 84.06 681 GLU A CA 1
ATOM 5492 C C . GLU A 1 681 ? -2.258 -13.538 9.246 1.00 84.06 681 GLU A C 1
ATOM 5494 O O . GLU A 1 681 ? -2.716 -14.322 10.067 1.00 84.06 681 GLU A O 1
ATOM 5499 N N . GLN A 1 682 ? -2.757 -12.302 9.069 1.00 77.88 682 GLN A N 1
ATOM 5500 C CA . GLN A 1 682 ? -3.717 -11.639 9.969 1.00 77.88 682 GLN A CA 1
ATOM 5501 C C . GLN A 1 682 ? -3.208 -11.555 11.414 1.00 77.88 682 GLN A C 1
ATOM 5503 O O . GLN A 1 682 ? -3.975 -11.447 12.362 1.00 77.88 682 GLN A O 1
ATOM 5508 N N . GLU A 1 683 ? -1.888 -11.581 11.568 1.00 67.12 683 GLU A N 1
ATOM 5509 C CA . GLU A 1 683 ? -1.224 -11.395 12.839 1.00 67.12 683 GLU A CA 1
ATOM 5510 C C . GLU A 1 683 ? -0.780 -9.941 12.966 1.00 67.12 683 GLU A C 1
ATOM 5512 O O . GLU A 1 683 ? -0.299 -9.306 12.021 1.00 67.12 683 GLU A O 1
ATOM 5517 N N . PHE A 1 684 ? -0.857 -9.433 14.184 1.00 63.75 684 PHE A N 1
ATOM 5518 C CA . PHE A 1 684 ? -0.192 -8.204 14.572 1.00 63.75 684 PHE A CA 1
ATOM 5519 C C . PHE A 1 684 ? 0.984 -8.556 15.472 1.00 63.75 684 PHE A C 1
ATOM 5521 O O . PHE A 1 684 ? 1.140 -9.680 15.960 1.00 63.75 684 PHE A O 1
ATOM 5528 N N . VAL A 1 685 ? 1.891 -7.606 15.677 1.00 52.94 685 VAL A N 1
ATOM 5529 C CA . VAL A 1 685 ? 2.942 -7.824 16.666 1.00 52.94 685 VAL A CA 1
ATOM 5530 C C . VAL A 1 685 ? 2.285 -8.045 18.034 1.00 52.94 685 VAL A C 1
ATOM 5532 O O . VAL A 1 685 ? 1.769 -7.090 18.597 1.00 52.94 685 VAL A O 1
ATOM 5535 N N . ALA A 1 686 ? 2.377 -9.284 18.550 1.00 41.44 686 ALA A N 1
ATOM 5536 C CA . ALA A 1 686 ? 1.808 -9.704 19.834 1.00 41.44 686 ALA A CA 1
ATOM 5537 C C . ALA A 1 686 ? 1.957 -8.623 20.904 1.00 41.44 686 ALA A C 1
ATOM 5539 O O . ALA A 1 686 ? 3.078 -8.134 21.133 1.00 41.44 686 ALA A O 1
ATOM 5540 N N . ASP A 1 687 ? 0.812 -8.302 21.501 1.00 38.25 687 ASP A N 1
ATOM 5541 C CA . ASP A 1 687 ? 0.550 -7.143 22.331 1.00 38.25 687 ASP A CA 1
ATOM 5542 C C . ASP A 1 687 ? 1.703 -6.855 23.302 1.00 38.25 687 ASP A C 1
ATOM 5544 O O . ASP A 1 687 ? 1.932 -7.521 24.316 1.00 38.25 687 ASP A O 1
ATOM 5548 N N . ARG A 1 688 ? 2.512 -5.865 22.934 1.00 38.94 688 ARG A N 1
ATOM 5549 C CA . ARG A 1 688 ? 3.410 -5.188 23.871 1.00 38.94 688 ARG A CA 1
ATOM 5550 C C . ARG A 1 688 ? 2.890 -3.788 24.200 1.00 38.94 688 ARG A C 1
ATOM 5552 O O . ARG A 1 688 ? 3.663 -3.012 24.756 1.00 38.94 688 ARG A O 1
ATOM 5559 N N . PHE A 1 689 ? 1.644 -3.466 23.843 1.00 41.75 689 PHE A N 1
ATOM 5560 C CA . PHE A 1 689 ? 1.106 -2.111 23.867 1.00 41.75 689 PHE A CA 1
ATOM 5561 C C . PHE A 1 689 ? -0.420 -2.017 24.127 1.00 41.75 689 PHE A C 1
ATOM 5563 O O . PHE A 1 689 ? -1.056 -1.068 23.684 1.00 41.75 689 PHE A O 1
ATOM 5570 N N . ALA A 1 690 ? -0.947 -2.770 25.097 1.00 33.72 690 ALA A N 1
ATOM 5571 C CA . ALA A 1 690 ? -2.012 -2.270 25.988 1.00 33.72 690 ALA A CA 1
ATOM 5572 C C . ALA A 1 690 ? -1.599 -0.987 26.780 1.00 33.72 690 ALA A C 1
ATOM 5574 O O . ALA A 1 690 ? -2.314 -0.502 27.659 1.00 33.72 690 ALA A O 1
ATOM 5575 N N . GLU A 1 691 ? -0.432 -0.402 26.479 1.00 35.84 691 GLU A N 1
ATOM 5576 C CA . GLU A 1 691 ? 0.117 0.847 26.999 1.00 35.84 691 GLU A CA 1
ATOM 5577 C C . GLU A 1 691 ? 0.254 1.845 25.823 1.00 35.84 691 GLU A C 1
ATOM 5579 O O . GLU A 1 691 ? 0.965 1.572 24.866 1.00 35.84 691 GLU A O 1
ATOM 5584 N N . LYS A 1 692 ? -0.404 3.017 25.839 1.00 39.06 692 LYS A N 1
ATOM 5585 C CA . LYS A 1 692 ? -0.217 4.009 24.754 1.00 39.06 692 LYS A CA 1
ATOM 5586 C C . LYS A 1 692 ? 1.190 4.621 24.782 1.00 39.06 692 LYS A C 1
ATOM 5588 O O . LYS A 1 692 ? 1.749 4.906 25.838 1.00 39.06 692 LYS A O 1
ATOM 5593 N N . PHE A 1 693 ? 1.706 4.922 23.596 1.00 40.78 693 PHE A N 1
ATOM 5594 C CA . PHE A 1 693 ? 2.980 5.600 23.358 1.00 40.78 693 PHE A CA 1
ATOM 5595 C C . PHE A 1 693 ? 2.974 7.060 23.877 1.00 40.78 693 PHE A C 1
ATOM 5597 O O . PHE A 1 693 ? 2.187 7.884 23.411 1.00 40.78 693 PHE A O 1
ATOM 5604 N N . VAL A 1 694 ? 3.894 7.402 24.789 1.00 38.94 694 VAL A N 1
ATOM 5605 C CA . VAL A 1 694 ? 4.244 8.788 25.164 1.00 38.94 694 VAL A CA 1
ATOM 5606 C C . VAL A 1 694 ? 5.763 8.932 25.063 1.00 38.94 694 VAL A C 1
ATOM 5608 O O . VAL A 1 694 ? 6.486 8.416 25.911 1.00 38.94 694 VAL A O 1
ATOM 5611 N N . GLY A 1 695 ? 6.286 9.629 24.052 1.00 48.91 695 GLY A N 1
ATOM 5612 C CA . GLY A 1 695 ? 7.742 9.833 23.952 1.00 48.91 695 GLY A CA 1
ATOM 5613 C C . GLY A 1 695 ? 8.531 8.732 23.230 1.00 48.91 695 GLY A C 1
ATOM 5614 O O . GLY A 1 695 ? 8.031 8.000 22.379 1.00 48.91 695 GLY A O 1
ATOM 5615 N N . ASP A 1 696 ? 9.818 8.652 23.589 1.00 35.53 696 ASP A N 1
ATOM 5616 C CA . ASP A 1 696 ? 10.768 7.587 23.223 1.00 35.53 696 ASP A CA 1
ATOM 5617 C C . ASP A 1 696 ? 10.783 6.427 24.251 1.00 35.53 696 ASP A C 1
ATOM 5619 O O . ASP A 1 696 ? 11.540 5.465 24.080 1.00 35.53 696 ASP A O 1
ATOM 5623 N N . GLU A 1 697 ? 9.977 6.517 25.316 1.00 32.53 697 GLU A N 1
ATOM 5624 C CA . GLU A 1 697 ? 9.896 5.555 26.419 1.00 32.53 697 GLU A CA 1
ATOM 5625 C C . GLU A 1 697 ? 8.497 4.934 26.528 1.00 32.53 697 GLU A C 1
ATOM 5627 O O . GLU A 1 697 ? 7.490 5.531 26.158 1.00 32.53 697 GLU A O 1
ATOM 5632 N N . TYR A 1 698 ? 8.451 3.708 27.052 1.00 37.03 698 TYR A N 1
ATOM 5633 C CA . TYR A 1 698 ? 7.212 3.030 27.419 1.00 37.03 698 TYR A CA 1
ATOM 5634 C C . TYR A 1 698 ? 6.746 3.630 28.745 1.00 37.03 698 TYR A C 1
ATOM 5636 O O . TYR A 1 698 ? 7.253 3.266 29.806 1.00 37.03 698 TYR A O 1
ATOM 5644 N N . VAL A 1 699 ? 5.827 4.590 28.698 1.00 34.53 699 VAL A N 1
ATOM 5645 C CA . VAL A 1 699 ? 5.131 5.035 29.904 1.00 34.53 699 VAL A CA 1
ATOM 5646 C C . VAL A 1 699 ? 3.835 4.252 29.974 1.00 34.53 699 VAL A C 1
ATOM 5648 O O . VAL A 1 699 ? 2.947 4.459 29.151 1.00 34.53 699 VAL A O 1
ATOM 5651 N N . ARG A 1 700 ? 3.707 3.392 30.993 1.00 30.14 700 ARG A N 1
ATOM 5652 C CA . ARG A 1 700 ? 2.403 2.920 31.462 1.00 30.14 700 ARG A CA 1
ATOM 5653 C C . ARG A 1 700 ? 1.497 4.130 31.612 1.00 30.14 700 ARG A C 1
ATOM 5655 O O . ARG A 1 700 ? 1.588 4.853 32.608 1.00 30.14 700 ARG A O 1
ATOM 5662 N N . LEU A 1 701 ? 0.582 4.331 30.672 1.00 30.31 701 LEU A N 1
ATOM 5663 C CA . LEU A 1 701 ? -0.620 5.043 31.031 1.00 30.31 701 LEU A CA 1
ATOM 5664 C C . LEU A 1 701 ? -1.289 4.188 32.096 1.00 30.31 701 LEU A C 1
ATOM 5666 O O . LEU A 1 701 ? -1.764 3.087 31.828 1.00 30.31 701 LEU A O 1
ATOM 5670 N N . LYS A 1 702 ? -1.372 4.732 33.307 1.00 33.72 702 LYS A N 1
ATOM 5671 C CA . LYS A 1 702 ? -2.505 4.447 34.177 1.00 33.72 702 LYS A CA 1
ATOM 5672 C C . LYS A 1 702 ? -3.771 4.950 33.464 1.00 33.72 702 LYS A C 1
ATOM 5674 O O . LYS A 1 702 ? -4.371 5.935 33.882 1.00 33.72 702 LYS A O 1
ATOM 5679 N N . VAL A 1 703 ? -4.176 4.298 32.369 1.00 33.03 703 VAL A N 1
ATOM 5680 C CA . VAL A 1 703 ? -5.600 4.161 32.056 1.00 33.03 703 VAL A CA 1
ATOM 5681 C C . VAL A 1 703 ? -6.154 3.530 33.322 1.00 33.03 703 VAL A C 1
ATOM 5683 O O . VAL A 1 703 ? -5.595 2.520 33.748 1.00 33.03 703 VAL A O 1
ATOM 5686 N N . GLY A 1 704 ? -7.082 4.227 33.984 1.00 44.31 704 GLY A N 1
ATOM 5687 C CA . GLY A 1 704 ? -7.393 4.085 35.411 1.00 44.31 704 GLY A CA 1
ATOM 5688 C C . GLY A 1 704 ? -7.154 2.680 35.959 1.00 44.31 704 GLY A C 1
ATOM 5689 O O . GLY A 1 704 ? -7.631 1.711 35.367 1.00 44.31 704 GLY A O 1
ATOM 5690 N N . GLU A 1 705 ? -6.368 2.598 37.041 1.00 47.34 705 GLU A N 1
ATOM 5691 C CA . GLU A 1 705 ? -6.016 1.341 37.711 1.00 47.34 705 GLU A CA 1
ATOM 5692 C C . GLU A 1 705 ? -7.226 0.404 37.740 1.00 47.34 705 GLU A C 1
ATOM 5694 O O . GLU A 1 705 ? -8.316 0.823 38.138 1.00 47.34 705 GLU A O 1
ATOM 5699 N N . PHE A 1 706 ? -7.039 -0.845 37.298 1.00 56.31 706 PHE A N 1
ATOM 5700 C CA . PHE A 1 706 ? -7.996 -1.912 37.566 1.00 56.31 706 PHE A CA 1
ATOM 5701 C C . PHE A 1 706 ? -8.311 -1.871 39.058 1.00 56.31 706 PHE A C 1
ATOM 5703 O O . PHE A 1 706 ? -7.430 -2.065 39.897 1.00 56.31 706 PHE A O 1
ATOM 5710 N N . MET A 1 707 ? -9.543 -1.499 39.388 1.00 68.56 707 MET A N 1
ATOM 5711 C CA . MET A 1 707 ? -9.854 -1.091 40.755 1.00 68.56 707 MET A CA 1
ATOM 5712 C C . MET A 1 707 ? -10.213 -2.280 41.635 1.00 68.56 707 MET A C 1
ATOM 5714 O O . MET A 1 707 ? -10.217 -2.166 42.858 1.00 68.56 707 MET A O 1
ATOM 5718 N N . THR A 1 708 ? -10.595 -3.406 41.034 1.00 78.31 708 THR A N 1
ATOM 5719 C CA . THR A 1 708 ? -11.139 -4.544 41.769 1.00 78.31 708 THR A CA 1
ATOM 5720 C C . THR A 1 708 ? -10.747 -5.841 41.085 1.00 78.31 708 THR A C 1
ATOM 5722 O O . THR A 1 708 ? -10.910 -5.996 39.874 1.00 78.31 708 THR A O 1
ATOM 5725 N N . LYS A 1 709 ? -10.221 -6.772 41.882 1.00 90.94 709 LYS A N 1
ATOM 5726 C CA . LYS A 1 709 ? -9.968 -8.153 41.478 1.00 90.94 709 LYS A CA 1
ATOM 5727 C C . LYS A 1 709 ? -11.107 -9.024 41.976 1.00 90.94 709 LYS A C 1
ATOM 5729 O O . LYS A 1 709 ? -11.611 -8.824 43.083 1.00 90.94 709 LYS A O 1
ATOM 5734 N N . PHE A 1 710 ? -11.482 -10.004 41.175 1.00 92.25 710 PHE A N 1
ATOM 5735 C CA . PHE A 1 710 ? -12.603 -10.882 41.448 1.00 92.25 710 PHE A CA 1
ATOM 5736 C C . PHE A 1 710 ? -12.226 -12.326 41.112 1.00 92.25 710 PHE A C 1
ATOM 5738 O O . PHE A 1 710 ? -11.758 -12.606 40.011 1.00 92.25 710 PHE A O 1
ATOM 5745 N N . ALA A 1 711 ? -12.412 -13.244 42.055 1.00 94.62 711 ALA A N 1
ATOM 5746 C CA . ALA A 1 711 ? -12.298 -14.679 41.840 1.00 94.62 711 ALA A CA 1
ATOM 5747 C C . ALA A 1 711 ? -13.694 -15.302 41.814 1.00 94.62 711 ALA A C 1
ATOM 5749 O O . ALA A 1 711 ? -14.449 -15.186 42.779 1.00 94.62 711 ALA A O 1
ATOM 5750 N N . ILE A 1 712 ? -14.015 -16.004 40.732 1.00 95.94 712 ILE A N 1
ATOM 5751 C CA . ILE A 1 712 ? -15.272 -16.742 40.586 1.00 95.94 712 ILE A CA 1
ATOM 5752 C C . ILE A 1 712 ? -14.950 -18.220 40.600 1.00 95.94 712 ILE A C 1
ATOM 5754 O O . ILE A 1 712 ? -14.226 -18.699 39.724 1.00 95.94 712 ILE A O 1
ATOM 5758 N N . ILE A 1 713 ? -15.492 -18.932 41.582 1.00 95.94 713 ILE A N 1
ATOM 5759 C CA . ILE A 1 713 ? -15.388 -20.383 41.688 1.00 95.94 713 ILE A CA 1
ATOM 5760 C C . ILE A 1 713 ? -16.731 -20.991 41.294 1.00 95.94 713 ILE A C 1
ATOM 5762 O O . ILE A 1 713 ? -17.753 -20.692 41.898 1.00 95.94 713 ILE A O 1
ATOM 5766 N N . ASP A 1 714 ? -16.706 -21.869 40.302 1.00 93.81 714 ASP A N 1
ATOM 5767 C CA . ASP A 1 714 ? -17.841 -22.664 39.844 1.00 93.81 714 ASP A CA 1
ATOM 5768 C C . ASP A 1 714 ? -17.610 -24.130 40.227 1.00 93.81 714 ASP A C 1
ATOM 5770 O O . ASP A 1 714 ? -16.668 -24.778 39.749 1.00 93.81 714 ASP A O 1
ATOM 5774 N N . LEU A 1 715 ? -18.453 -24.643 41.122 1.00 93.75 715 LEU A N 1
ATOM 5775 C CA . LEU A 1 715 ? -18.473 -26.040 41.524 1.00 93.75 715 LEU A CA 1
ATOM 5776 C C . LEU A 1 715 ? -19.613 -26.794 40.829 1.00 93.75 715 LEU A C 1
ATOM 5778 O O . LEU A 1 715 ? -20.750 -26.855 41.309 1.00 93.75 715 LEU A O 1
ATOM 5782 N N . GLY A 1 716 ? -19.253 -27.459 39.734 1.00 89.12 716 GLY A N 1
ATOM 5783 C CA . GLY A 1 716 ? -20.132 -28.366 39.010 1.00 89.12 716 GLY A CA 1
ATOM 5784 C C . GLY A 1 716 ? -20.090 -29.811 39.517 1.00 89.12 716 GLY A C 1
ATOM 5785 O O . GLY A 1 716 ? -19.374 -30.184 40.446 1.00 89.12 716 GLY A O 1
ATOM 5786 N N . SER A 1 717 ? -20.839 -30.686 38.839 1.00 83.56 717 SER A N 1
ATOM 5787 C CA . SER A 1 717 ? -20.921 -32.115 39.186 1.00 83.56 717 SER A CA 1
ATOM 5788 C C . SER A 1 717 ? -19.633 -32.899 38.900 1.00 83.56 717 SER A C 1
ATOM 5790 O O . SER A 1 717 ? -19.332 -33.874 39.585 1.00 83.56 717 SER A O 1
ATOM 5792 N N . ASN A 1 718 ? -18.875 -32.491 37.877 1.00 82.88 718 ASN A N 1
ATOM 5793 C CA . ASN A 1 718 ? -17.702 -33.226 37.388 1.00 82.88 718 ASN A CA 1
ATOM 5794 C C . ASN A 1 718 ? -16.371 -32.517 37.696 1.00 82.88 718 ASN A C 1
ATOM 5796 O O . ASN A 1 718 ? -15.365 -33.171 37.968 1.00 82.88 718 ASN A O 1
ATOM 5800 N N . SER A 1 719 ? -16.364 -31.184 37.675 1.00 85.75 719 SER A N 1
ATOM 5801 C CA . SER A 1 719 ? -15.174 -30.352 37.871 1.00 85.75 719 SER A CA 1
ATOM 5802 C C . SER A 1 719 ? -15.487 -29.149 38.749 1.00 85.75 719 SER A C 1
ATOM 5804 O O . SER A 1 719 ? -16.598 -28.628 38.676 1.00 85.75 719 SER A O 1
ATOM 5806 N N . ILE A 1 720 ? -14.483 -28.678 39.484 1.00 91.50 720 ILE A N 1
ATOM 5807 C CA . ILE A 1 720 ? -14.468 -27.350 40.098 1.00 91.50 720 ILE A CA 1
ATOM 5808 C C . ILE A 1 720 ? -13.544 -26.451 39.277 1.00 91.50 720 ILE A C 1
ATOM 5810 O O . ILE A 1 720 ? -12.496 -26.899 38.805 1.00 91.50 720 ILE A O 1
ATOM 5814 N N . ARG A 1 721 ? -13.939 -25.202 39.051 1.00 92.62 721 ARG A N 1
ATOM 5815 C CA . ARG A 1 721 ? -13.189 -24.269 38.212 1.00 92.62 721 ARG A CA 1
ATOM 5816 C C . ARG A 1 721 ? -13.118 -22.903 38.871 1.00 92.62 721 ARG A C 1
ATOM 5818 O O . ARG A 1 721 ? -14.082 -22.488 39.497 1.00 92.62 721 ARG A O 1
ATOM 5825 N N . MET A 1 722 ? -12.015 -22.189 38.690 1.00 94.19 722 MET A N 1
ATOM 5826 C CA . MET A 1 722 ? -11.844 -20.822 39.175 1.00 94.19 722 MET A CA 1
ATOM 5827 C C . MET A 1 722 ? -11.350 -19.913 38.055 1.00 94.19 722 MET A C 1
ATOM 5829 O O . MET A 1 722 ? -10.483 -20.308 37.277 1.00 94.19 722 MET A O 1
ATOM 5833 N N . THR A 1 723 ? -11.900 -18.708 37.976 1.00 92.81 723 THR A N 1
ATOM 5834 C CA . THR A 1 723 ? -11.375 -17.627 37.137 1.00 92.81 723 THR A CA 1
ATOM 5835 C C . THR A 1 723 ? -11.046 -16.452 38.040 1.00 92.81 723 THR A C 1
ATOM 5837 O O . THR A 1 723 ? -11.897 -16.038 38.821 1.00 92.81 723 THR A O 1
ATOM 5840 N N . ILE A 1 724 ? -9.825 -15.934 37.950 1.00 92.62 724 ILE A N 1
ATOM 5841 C CA . ILE A 1 724 ? -9.423 -14.685 38.593 1.00 92.62 724 ILE A CA 1
ATOM 5842 C C . ILE A 1 724 ? -9.391 -13.624 37.504 1.00 92.62 724 ILE A C 1
ATOM 5844 O O . ILE A 1 724 ? -8.663 -13.782 36.527 1.00 92.62 724 ILE A O 1
ATOM 5848 N N . SER A 1 725 ? -10.159 -12.559 37.682 1.00 91.69 725 SER A N 1
ATOM 5849 C CA . SER A 1 725 ? -10.244 -11.433 36.758 1.00 91.69 725 SER A CA 1
ATOM 5850 C C . SER A 1 725 ? -10.034 -10.114 37.493 1.00 91.69 725 SER A C 1
ATOM 5852 O O . SER A 1 725 ? -10.189 -10.035 38.710 1.00 91.69 725 SER A O 1
ATOM 5854 N N . GLN A 1 726 ? -9.704 -9.062 36.760 1.00 89.75 726 GLN A N 1
ATOM 5855 C CA . GLN A 1 726 ? -9.743 -7.686 37.241 1.00 89.75 726 GLN A CA 1
ATOM 5856 C C . GLN A 1 726 ? -10.522 -6.821 36.258 1.00 89.75 726 GLN A C 1
ATOM 5858 O O . GLN A 1 726 ? -10.501 -7.100 35.066 1.00 89.75 726 GLN A O 1
ATOM 5863 N N . TYR A 1 727 ? -11.234 -5.802 36.733 1.00 86.25 727 TYR A N 1
ATOM 5864 C CA . TYR A 1 727 ? -12.044 -4.948 35.857 1.00 86.25 727 TYR A CA 1
ATOM 5865 C C . TYR A 1 727 ? -11.950 -3.459 36.208 1.00 86.25 727 TYR A C 1
ATOM 5867 O O . TYR A 1 727 ? -11.522 -3.061 37.299 1.00 86.25 727 TYR A O 1
ATOM 5875 N N . ARG A 1 728 ? -12.292 -2.627 35.225 1.00 79.38 728 ARG A N 1
ATOM 5876 C CA . ARG A 1 728 ? -12.241 -1.164 35.262 1.00 79.38 728 ARG A CA 1
ATOM 5877 C C . ARG A 1 728 ? -13.639 -0.570 35.441 1.00 79.38 728 ARG A C 1
ATOM 5879 O O . ARG A 1 728 ? -14.649 -1.231 35.230 1.00 79.38 728 ARG A O 1
ATOM 5886 N N . LYS A 1 729 ? -13.704 0.728 35.772 1.00 75.62 729 LYS A N 1
ATOM 5887 C CA . LYS A 1 729 ? -14.979 1.468 35.872 1.00 75.62 729 LYS A CA 1
ATOM 5888 C C . LYS A 1 729 ? -15.761 1.560 34.561 1.00 75.62 729 LYS A C 1
ATOM 5890 O O . LYS A 1 729 ? -16.950 1.814 34.619 1.00 75.62 729 LYS A O 1
ATOM 5895 N N . ASN A 1 730 ? -15.109 1.428 33.412 1.00 73.00 730 ASN A N 1
ATOM 5896 C CA . ASN A 1 730 ? -15.744 1.539 32.097 1.00 73.00 730 ASN A CA 1
ATOM 5897 C C . ASN A 1 730 ? -16.331 0.208 31.592 1.00 73.00 730 ASN A C 1
ATOM 5899 O O . ASN A 1 730 ? -16.789 0.178 30.459 1.00 73.00 730 ASN A O 1
ATOM 5903 N N . GLY A 1 731 ? -16.288 -0.870 32.384 1.00 78.94 731 GLY A N 1
ATOM 5904 C CA . GLY A 1 731 ? -16.807 -2.184 31.985 1.00 78.94 731 GLY A CA 1
ATOM 5905 C C . GLY A 1 731 ? -15.779 -3.125 31.344 1.00 78.94 731 GLY A C 1
ATOM 5906 O O . GLY A 1 731 ? -16.090 -4.291 31.120 1.00 78.94 731 GLY A O 1
ATOM 5907 N N . GLU A 1 732 ? -14.552 -2.661 31.090 1.00 80.94 732 GLU A N 1
ATOM 5908 C CA . GLU A 1 732 ? -13.448 -3.485 30.576 1.00 80.94 732 GLU A CA 1
ATOM 5909 C C . GLU A 1 732 ? -12.913 -4.420 31.667 1.00 80.94 732 GLU A C 1
ATOM 5911 O O . GLU A 1 732 ? -12.721 -4.003 32.816 1.00 80.94 732 GLU A O 1
ATOM 5916 N N . TYR A 1 733 ? -12.632 -5.675 31.318 1.00 86.50 733 TYR A N 1
ATOM 5917 C CA . TYR A 1 733 ? -12.076 -6.661 32.243 1.00 86.50 733 TYR A CA 1
ATOM 5918 C C . TYR A 1 733 ? -10.902 -7.423 31.637 1.00 86.50 733 TYR A C 1
ATOM 5920 O O . TYR A 1 733 ? -10.755 -7.498 30.430 1.00 86.50 733 TYR A O 1
ATOM 5928 N N . GLU A 1 734 ? -10.075 -8.019 32.486 1.00 85.31 734 GLU A N 1
ATOM 5929 C CA . GLU A 1 734 ? -8.934 -8.852 32.120 1.00 85.31 734 GLU A CA 1
ATOM 5930 C C . GLU A 1 734 ? -8.964 -10.129 32.964 1.00 85.31 734 GLU A C 1
ATOM 5932 O O . GLU A 1 734 ? -9.222 -10.078 34.168 1.00 85.31 734 GLU A O 1
ATOM 5937 N N . VAL A 1 735 ? -8.685 -11.284 32.356 1.00 85.88 735 VAL A N 1
ATOM 5938 C CA . VAL A 1 735 ? -8.558 -12.560 33.074 1.00 85.88 735 VAL A CA 1
ATOM 5939 C C . VAL A 1 735 ? -7.100 -12.772 33.483 1.00 85.88 735 VAL A C 1
ATOM 5941 O O . VAL A 1 735 ? -6.240 -12.998 32.641 1.00 85.88 735 VAL A O 1
ATOM 5944 N N . LEU A 1 736 ? -6.834 -12.762 34.788 1.00 85.00 736 LEU A N 1
ATOM 5945 C CA . LEU A 1 736 ? -5.508 -12.952 35.387 1.00 85.00 736 LEU A CA 1
ATOM 5946 C C . LEU A 1 736 ? -5.114 -14.427 35.541 1.00 85.00 736 LEU A C 1
ATOM 5948 O O . LEU A 1 736 ? -3.929 -14.740 35.647 1.00 85.00 736 LEU A O 1
ATOM 5952 N N . GLY A 1 737 ? -6.088 -15.337 35.602 1.00 82.88 737 GLY A N 1
ATOM 5953 C CA . GLY A 1 737 ? -5.819 -16.768 35.728 1.00 82.88 737 GLY A CA 1
ATOM 5954 C C . GLY A 1 737 ? -7.067 -17.636 35.623 1.00 82.88 737 GLY A C 1
ATOM 5955 O O . GLY A 1 737 ? -8.148 -17.256 36.072 1.00 82.88 737 GLY A O 1
ATOM 5956 N N . ARG A 1 738 ? -6.911 -18.830 35.045 1.00 88.00 738 ARG A N 1
ATOM 5957 C CA . ARG A 1 738 ? -7.945 -19.871 34.971 1.00 88.00 738 ARG A CA 1
ATOM 5958 C C . ARG A 1 738 ? -7.403 -21.147 35.608 1.00 88.00 738 ARG A C 1
ATOM 5960 O O . ARG A 1 738 ? -6.312 -21.593 35.275 1.00 88.00 738 ARG A O 1
ATOM 5967 N N . PHE A 1 739 ? -8.187 -21.746 36.494 1.00 88.38 739 PHE A N 1
ATOM 5968 C CA . PHE A 1 739 ? -7.840 -22.971 37.207 1.00 88.38 739 PHE A CA 1
ATOM 5969 C C . PHE A 1 739 ? -8.991 -23.970 37.093 1.00 88.38 739 PHE A C 1
ATOM 5971 O O . PHE A 1 739 ? -10.164 -23.585 37.078 1.00 88.38 739 PHE A O 1
ATOM 5978 N N . GLN A 1 740 ? -8.674 -25.257 37.006 1.00 88.56 740 GLN A N 1
ATOM 5979 C CA . GLN A 1 740 ? -9.667 -26.322 36.914 1.00 88.56 740 GLN A CA 1
ATOM 5980 C C . GLN A 1 740 ? -9.137 -27.594 37.566 1.00 88.56 740 GLN A C 1
ATOM 5982 O O . GLN A 1 740 ? -8.019 -28.004 37.289 1.00 88.56 740 GLN A O 1
ATOM 5987 N N . GLU A 1 741 ? -9.997 -28.264 38.331 1.00 87.06 741 GLU A N 1
ATOM 5988 C CA . GLU A 1 741 ? -9.726 -29.574 38.918 1.00 87.06 741 GLU A CA 1
ATOM 5989 C C . GLU A 1 741 ? -10.887 -30.543 38.670 1.00 87.06 741 GLU A C 1
ATOM 5991 O O . GLU A 1 741 ? -12.069 -30.180 38.721 1.00 87.06 741 GLU A O 1
ATOM 5996 N N . MET A 1 742 ? -10.557 -31.804 38.389 1.00 84.56 742 MET A N 1
ATOM 5997 C CA . MET A 1 742 ? -11.540 -32.865 38.149 1.00 84.56 742 MET A CA 1
ATOM 5998 C C . MET A 1 742 ? -11.882 -33.570 39.463 1.00 84.56 742 MET A C 1
ATOM 6000 O O . MET A 1 742 ? -11.143 -34.431 39.931 1.00 84.56 742 MET A O 1
ATOM 6004 N N . VAL A 1 743 ? -13.033 -33.233 40.045 1.00 86.81 743 VAL A N 1
ATOM 6005 C CA . VAL A 1 743 ? -13.428 -33.709 41.384 1.00 86.81 743 VAL A CA 1
ATOM 6006 C C . VAL A 1 743 ? -14.445 -34.851 41.360 1.00 86.81 743 VAL A C 1
ATOM 6008 O O . VAL A 1 743 ? -14.471 -35.670 42.284 1.00 86.81 743 VAL A O 1
ATOM 6011 N N . ARG A 1 744 ? -15.244 -34.951 40.283 1.00 85.06 744 ARG A N 1
ATOM 6012 C CA . ARG A 1 744 ? -16.325 -35.944 40.115 1.00 85.06 744 ARG A CA 1
ATOM 6013 C C . ARG A 1 744 ? -17.256 -36.003 41.330 1.00 85.06 744 ARG A C 1
ATOM 6015 O O . ARG A 1 744 ? -17.541 -37.077 41.853 1.00 85.06 744 ARG A O 1
ATOM 6022 N N . LEU A 1 745 ? -17.716 -34.838 41.780 1.00 87.31 745 LEU A N 1
ATOM 6023 C CA . LEU A 1 745 ? -18.494 -34.679 43.006 1.00 87.31 745 LEU A CA 1
ATOM 6024 C C . LEU A 1 745 ? -19.803 -35.489 43.002 1.00 87.31 745 LEU A C 1
ATOM 6026 O O . LEU A 1 745 ? -20.203 -36.004 44.041 1.00 87.31 745 LEU A O 1
ATOM 6030 N N . SER A 1 746 ? -20.446 -35.651 41.841 1.00 83.31 746 SER A N 1
ATOM 6031 C CA . SER A 1 746 ? -21.693 -36.422 41.731 1.00 83.31 746 SER A CA 1
ATOM 6032 C C . SER A 1 746 ? -21.510 -37.939 41.611 1.00 83.31 746 SER A C 1
ATOM 6034 O O . SER A 1 746 ? -22.499 -38.674 41.580 1.00 83.31 746 SER A O 1
ATOM 6036 N N . ALA A 1 747 ? -20.273 -38.431 41.507 1.00 79.31 747 ALA A N 1
ATOM 6037 C CA . ALA A 1 747 ? -20.021 -39.851 41.299 1.00 79.31 747 ALA A CA 1
ATOM 6038 C C . ALA A 1 747 ? -20.488 -40.675 42.508 1.00 79.31 747 ALA A C 1
ATOM 6040 O O . ALA A 1 747 ? -20.150 -40.382 43.652 1.00 79.31 747 ALA A O 1
ATOM 6041 N N . GLY A 1 748 ? -21.271 -41.726 42.251 1.00 75.06 748 GLY A N 1
ATOM 6042 C CA . GLY A 1 748 ? -21.732 -42.640 43.298 1.00 75.06 748 GLY A CA 1
ATOM 6043 C C . GLY A 1 748 ? -22.851 -42.101 44.197 1.00 75.06 748 GLY A C 1
ATOM 6044 O O . GLY A 1 748 ? -23.215 -42.782 45.152 1.00 75.06 748 GLY A O 1
ATOM 6045 N N . MET A 1 749 ? -23.452 -40.940 43.892 1.00 80.19 749 MET A N 1
ATOM 6046 C CA . MET A 1 749 ? -24.534 -40.364 44.711 1.00 80.19 749 MET A CA 1
ATOM 6047 C C . MET A 1 749 ? -25.774 -41.264 44.837 1.00 80.19 749 MET A C 1
ATOM 6049 O O . MET A 1 749 ? -26.487 -41.229 45.847 1.00 80.19 749 MET A O 1
ATOM 6053 N N . GLY A 1 750 ? -26.038 -42.076 43.808 1.00 71.19 750 GLY A N 1
ATOM 6054 C CA . GLY A 1 750 ? -27.165 -43.002 43.752 1.00 71.19 750 GLY A CA 1
ATOM 6055 C C . GLY A 1 750 ? -28.534 -42.325 43.920 1.00 71.19 750 GLY A C 1
ATOM 6056 O O . GLY A 1 750 ? -28.674 -41.104 43.935 1.00 71.19 750 GLY A O 1
ATOM 6057 N N . ARG A 1 751 ? -29.591 -43.130 44.095 1.00 71.94 751 ARG A N 1
ATOM 6058 C CA . ARG A 1 751 ? -30.967 -42.612 44.270 1.00 71.94 751 ARG A CA 1
ATOM 6059 C C . ARG A 1 751 ? -31.168 -41.805 45.553 1.00 71.94 751 ARG A C 1
ATOM 6061 O O . ARG A 1 751 ? -32.087 -40.998 45.614 1.00 71.94 751 ARG A O 1
ATOM 6068 N N . LYS A 1 752 ? -30.334 -42.040 46.571 1.00 76.38 752 LYS A N 1
ATOM 6069 C CA . LYS A 1 752 ? -30.389 -41.327 47.854 1.00 76.38 752 LYS A CA 1
ATOM 6070 C C . LYS A 1 752 ? -29.739 -39.940 47.795 1.00 76.38 752 LYS A C 1
ATOM 6072 O O . LYS A 1 752 ? -29.903 -39.192 48.746 1.00 76.38 752 LYS A O 1
ATOM 6077 N N . ARG A 1 753 ? -29.054 -39.603 46.692 1.00 85.19 753 ARG A N 1
ATOM 6078 C CA . ARG A 1 753 ? -28.408 -38.305 46.448 1.00 85.19 753 ARG A CA 1
ATOM 6079 C C . ARG A 1 753 ? -27.416 -37.906 47.549 1.00 85.19 753 ARG A C 1
ATOM 6081 O O . ARG A 1 753 ? -27.387 -36.761 47.974 1.00 85.19 753 ARG A O 1
ATOM 6088 N N . VAL A 1 754 ? -26.596 -38.849 48.007 1.00 90.06 754 VAL A N 1
ATOM 6089 C CA . VAL A 1 754 ? -25.598 -38.601 49.063 1.00 90.06 754 VAL A CA 1
ATOM 6090 C C . VAL A 1 754 ? -24.228 -38.376 48.427 1.00 90.06 754 VAL A C 1
ATOM 6092 O O . VAL A 1 754 ? -23.740 -39.256 47.719 1.00 90.06 754 VAL A O 1
ATOM 6095 N N . LEU A 1 755 ? -23.587 -37.237 48.685 1.00 90.94 755 LEU A N 1
ATOM 6096 C CA . LEU A 1 755 ? -22.203 -36.989 48.270 1.00 90.94 755 LEU A CA 1
ATOM 6097 C C . LEU A 1 755 ? -21.261 -37.958 48.989 1.00 90.94 755 LEU A C 1
ATOM 6099 O O . LEU A 1 755 ? -21.322 -38.091 50.212 1.00 90.94 755 LEU A O 1
ATOM 6103 N N . GLN A 1 756 ? -20.403 -38.638 48.229 1.00 92.44 756 GLN A N 1
ATOM 6104 C CA . GLN A 1 756 ? -19.474 -39.630 48.771 1.00 92.44 756 GLN A CA 1
ATOM 6105 C C . GLN A 1 756 ? -18.280 -38.947 49.449 1.00 92.44 756 GLN A C 1
ATOM 6107 O O . GLN A 1 756 ? -17.791 -37.923 48.968 1.00 92.44 756 GLN A O 1
ATOM 6112 N N . SER A 1 757 ? -17.799 -39.510 50.561 1.00 90.19 757 SER A N 1
ATOM 6113 C CA . SER A 1 757 ? -16.739 -38.900 51.377 1.00 90.19 757 SER A CA 1
ATOM 6114 C C . SER A 1 757 ? -15.441 -38.674 50.598 1.00 90.19 757 SER A C 1
ATOM 6116 O O . SER A 1 757 ? -14.838 -37.611 50.711 1.00 90.19 757 SER A O 1
ATOM 6118 N N . ASP A 1 758 ? -15.055 -39.618 49.740 1.00 90.75 758 ASP A N 1
ATOM 6119 C CA . ASP A 1 758 ? -13.874 -39.517 48.881 1.00 90.75 758 ASP A CA 1
ATOM 6120 C C . ASP A 1 758 ? -13.992 -38.377 47.852 1.00 90.75 758 ASP A C 1
ATOM 6122 O O . ASP A 1 758 ? -13.009 -37.700 47.550 1.00 90.75 758 ASP A O 1
ATOM 6126 N N . ALA A 1 759 ? -15.196 -38.145 47.319 1.00 89.56 759 ALA A N 1
ATOM 6127 C CA . ALA A 1 759 ? -15.477 -37.053 46.395 1.00 89.56 759 ALA A CA 1
ATOM 6128 C C . ALA A 1 759 ? -15.459 -35.694 47.103 1.00 89.56 759 ALA A C 1
ATOM 6130 O O . ALA A 1 759 ? -14.880 -34.743 46.577 1.00 89.56 759 ALA A O 1
ATOM 6131 N N . ILE A 1 760 ? -16.016 -35.623 48.317 1.00 94.31 760 ILE A N 1
ATOM 6132 C CA . ILE A 1 760 ? -15.929 -34.432 49.166 1.00 94.31 760 ILE A CA 1
ATOM 6133 C C . ILE A 1 760 ? -14.462 -34.107 49.460 1.00 94.31 760 ILE A C 1
ATOM 6135 O O . ILE A 1 760 ? -14.037 -32.978 49.230 1.00 94.31 760 ILE A O 1
ATOM 6139 N N . ASP A 1 761 ? -13.669 -35.082 49.908 1.00 93.38 761 ASP A N 1
ATOM 6140 C CA . ASP A 1 761 ? -12.269 -34.864 50.285 1.00 93.38 761 ASP A CA 1
ATOM 6141 C C . ASP A 1 761 ? -11.419 -34.359 49.108 1.00 93.38 761 ASP A C 1
ATOM 6143 O O . ASP A 1 761 ? -10.636 -33.419 49.276 1.00 93.38 761 ASP A O 1
ATOM 6147 N N . ARG A 1 762 ? -11.617 -34.908 47.898 1.00 94.44 762 ARG A N 1
ATOM 6148 C CA . ARG A 1 762 ? -10.976 -34.397 46.672 1.00 94.44 762 ARG A CA 1
ATOM 6149 C C . ARG A 1 762 ? -11.370 -32.954 46.373 1.00 94.44 762 ARG A C 1
ATOM 6151 O O . ARG A 1 762 ? -10.494 -32.141 46.080 1.00 94.44 762 ARG A O 1
ATOM 6158 N N . THR A 1 763 ? -12.659 -32.618 46.464 1.00 95.44 763 THR A N 1
ATOM 6159 C CA . THR A 1 763 ? -13.122 -31.240 46.241 1.00 95.44 763 THR A CA 1
ATOM 6160 C C . THR A 1 763 ? -12.527 -30.284 47.268 1.00 95.44 763 THR A C 1
ATOM 6162 O O . THR A 1 763 ? -12.021 -29.231 46.893 1.00 95.44 763 THR A O 1
ATOM 6165 N N . ILE A 1 764 ? -12.510 -30.658 48.549 1.00 96.44 764 ILE A N 1
ATOM 6166 C CA . ILE A 1 764 ? -11.907 -29.841 49.609 1.00 96.44 764 ILE A CA 1
ATOM 6167 C C . ILE A 1 764 ? -10.407 -29.638 49.376 1.00 96.44 764 ILE A C 1
ATOM 6169 O O . ILE A 1 764 ? -9.894 -28.546 49.623 1.00 96.44 764 ILE A O 1
ATOM 6173 N N . GLN A 1 765 ? -9.694 -30.645 48.866 1.00 95.25 765 GLN A N 1
ATOM 6174 C CA . GLN A 1 765 ? -8.286 -30.482 48.513 1.00 95.25 765 GLN A CA 1
ATOM 6175 C C . GLN A 1 765 ? -8.091 -29.488 47.357 1.00 95.25 765 GLN A C 1
ATOM 6177 O O . GLN A 1 765 ? -7.241 -28.608 47.470 1.00 95.25 765 GLN A O 1
ATOM 6182 N N . ALA A 1 766 ? -8.903 -29.563 46.298 1.00 95.38 766 ALA A N 1
ATOM 6183 C CA . ALA A 1 766 ? -8.856 -28.601 45.192 1.00 95.38 766 ALA A CA 1
ATOM 6184 C C . ALA A 1 766 ? -9.154 -27.162 45.659 1.00 95.38 766 ALA A C 1
ATOM 6186 O O . ALA A 1 766 ? -8.457 -26.222 45.284 1.00 95.38 766 ALA A O 1
ATOM 6187 N N . VAL A 1 767 ? -10.133 -26.990 46.553 1.00 96.12 767 VAL A N 1
ATOM 6188 C CA . VAL A 1 767 ? -10.478 -25.688 47.152 1.00 96.12 767 VAL A CA 1
ATOM 6189 C C . VAL A 1 767 ? -9.313 -25.106 47.959 1.00 96.12 767 VAL A C 1
ATOM 6191 O O . VAL A 1 767 ? -9.056 -23.905 47.885 1.00 96.12 767 VAL A O 1
ATOM 6194 N N . LYS A 1 768 ? -8.558 -25.939 48.689 1.00 95.00 768 LYS A N 1
ATOM 6195 C CA . LYS A 1 768 ? -7.348 -25.492 49.402 1.00 95.00 768 LYS A CA 1
ATOM 6196 C C . LYS A 1 768 ? -6.259 -25.002 48.449 1.00 95.00 768 LYS A C 1
ATOM 6198 O O . LYS A 1 768 ? -5.566 -24.048 48.789 1.00 95.00 768 LYS A O 1
ATOM 6203 N N . GLU A 1 769 ? -6.104 -25.619 47.279 1.00 94.38 769 GLU A N 1
ATOM 6204 C CA . GLU A 1 769 ? -5.178 -25.118 46.255 1.00 94.38 769 GLU A CA 1
ATOM 6205 C C . GLU A 1 769 ? -5.675 -23.792 45.662 1.00 94.38 769 GLU A C 1
ATOM 6207 O O . GLU A 1 769 ? -4.904 -22.839 45.576 1.00 94.38 769 GLU A O 1
ATOM 6212 N N . PHE A 1 770 ? -6.977 -23.658 45.381 1.00 95.62 770 PHE A N 1
ATOM 6213 C CA . PHE A 1 770 ? -7.557 -22.385 44.930 1.00 95.62 770 PHE A CA 1
ATOM 6214 C C . PHE A 1 770 ? -7.368 -21.265 45.958 1.00 95.62 770 PHE A C 1
ATOM 6216 O O . PHE A 1 770 ? -7.025 -20.147 45.583 1.00 95.62 770 PHE A O 1
ATOM 6223 N N . LYS A 1 771 ? -7.486 -21.560 47.258 1.00 95.12 771 LYS A N 1
ATOM 6224 C CA . LYS A 1 771 ? -7.189 -20.597 48.329 1.00 95.12 771 LYS A CA 1
ATOM 6225 C C . LYS A 1 771 ? -5.741 -20.101 48.287 1.00 95.12 771 LYS A C 1
ATOM 6227 O O . LYS A 1 771 ? -5.509 -18.914 48.507 1.00 95.12 771 LYS A O 1
ATOM 6232 N N . LYS A 1 772 ? -4.767 -20.968 47.979 1.00 93.50 772 LYS A N 1
ATOM 6233 C CA . LYS A 1 772 ? -3.362 -20.549 47.810 1.00 93.50 772 LYS A CA 1
ATOM 6234 C C . LYS A 1 772 ? -3.185 -19.630 46.606 1.00 93.50 772 LYS A C 1
ATOM 6236 O O . LYS A 1 772 ? -2.408 -18.686 46.690 1.00 93.50 772 LYS A O 1
ATOM 6241 N N . GLU A 1 773 ? -3.894 -19.893 45.511 1.00 92.94 773 GLU A N 1
ATOM 6242 C CA . GLU A 1 773 ? -3.861 -19.046 44.315 1.00 92.94 773 GLU A CA 1
ATOM 6243 C C . GLU A 1 773 ? -4.517 -17.683 44.564 1.00 92.94 773 GLU A C 1
ATOM 6245 O O . GLU A 1 773 ? -3.933 -16.657 44.227 1.00 92.94 773 GLU A O 1
ATOM 6250 N N . ILE A 1 774 ? -5.668 -17.648 45.243 1.00 93.81 774 ILE A N 1
ATOM 6251 C CA . ILE A 1 774 ? -6.344 -16.408 45.661 1.00 93.81 774 ILE A CA 1
ATOM 6252 C C . ILE A 1 774 ? -5.436 -15.573 46.575 1.00 93.81 774 ILE A C 1
ATOM 6254 O O . ILE A 1 774 ? -5.335 -14.362 46.395 1.00 93.81 774 ILE A O 1
ATOM 6258 N N . ALA A 1 775 ? -4.716 -16.210 47.506 1.00 91.75 775 ALA A N 1
ATOM 6259 C CA . ALA A 1 775 ? -3.816 -15.535 48.446 1.00 91.75 775 ALA A CA 1
ATOM 6260 C C . ALA A 1 775 ? -2.625 -14.812 47.782 1.00 91.75 775 ALA A C 1
ATOM 6262 O O . ALA A 1 775 ? -1.943 -14.035 48.448 1.00 91.75 775 ALA A O 1
ATOM 6263 N N . LYS A 1 776 ? -2.367 -15.035 46.484 1.00 91.19 776 LYS A N 1
ATOM 6264 C CA . LYS A 1 776 ? -1.350 -14.296 45.716 1.00 91.19 776 LYS A CA 1
ATOM 6265 C C . LYS A 1 776 ? -1.792 -12.877 45.340 1.00 91.19 776 LYS A C 1
ATOM 6267 O O . LYS A 1 776 ? -0.969 -12.108 44.845 1.00 91.19 776 LYS A O 1
ATOM 6272 N N . TYR A 1 777 ? -3.065 -12.530 45.536 1.00 88.56 777 TYR A N 1
ATOM 6273 C CA . TYR A 1 777 ? -3.642 -11.260 45.106 1.00 88.56 777 TYR A CA 1
ATOM 6274 C C . TYR A 1 777 ? -4.141 -10.435 46.299 1.00 88.56 777 TYR A C 1
ATOM 6276 O O . TYR A 1 777 ? -5.003 -10.873 47.056 1.00 88.56 777 TYR A O 1
ATOM 6284 N N . ASP A 1 778 ? -3.661 -9.194 46.415 1.00 81.06 778 ASP A N 1
ATOM 6285 C CA . ASP A 1 778 ? -4.210 -8.222 47.369 1.00 81.06 778 ASP A CA 1
ATOM 6286 C C . ASP A 1 778 ? -5.586 -7.709 46.913 1.00 81.06 778 ASP A C 1
ATOM 6288 O O . ASP A 1 778 ? -5.764 -7.419 45.723 1.00 81.06 778 ASP A O 1
ATOM 6292 N N . GLN A 1 779 ? -6.508 -7.538 47.874 1.00 82.31 779 GLN A N 1
ATOM 6293 C CA . GLN A 1 779 ? -7.857 -6.966 47.700 1.00 82.31 779 GLN A CA 1
ATOM 6294 C C . GLN A 1 779 ? -8.688 -7.660 46.603 1.00 82.31 779 GLN A C 1
ATOM 6296 O O . GLN A 1 779 ? -9.085 -7.047 45.611 1.00 82.31 779 GLN A O 1
ATOM 6301 N N . ILE A 1 780 ? -8.942 -8.958 46.788 1.00 90.81 780 ILE A N 1
ATOM 6302 C CA . ILE A 1 780 ? -9.732 -9.790 45.876 1.00 90.81 780 ILE A CA 1
ATOM 6303 C C . ILE A 1 780 ? -11.079 -10.172 46.494 1.00 90.81 780 ILE A C 1
ATOM 6305 O O . ILE A 1 780 ? -11.143 -10.697 47.604 1.00 90.81 780 ILE A O 1
ATOM 6309 N N . ASN A 1 781 ? -12.157 -9.922 45.757 1.00 91.44 781 ASN A N 1
ATOM 6310 C CA . ASN A 1 781 ? -13.487 -10.408 46.102 1.00 91.44 781 ASN A CA 1
ATOM 6311 C C . ASN A 1 781 ? -13.646 -11.831 45.571 1.00 91.44 781 ASN A C 1
ATOM 6313 O O . ASN A 1 781 ? -13.235 -12.120 44.450 1.00 91.44 781 ASN A O 1
ATOM 6317 N N . VAL A 1 782 ? -14.230 -12.728 46.359 1.00 93.88 782 VAL A N 1
ATOM 6318 C CA . VAL A 1 782 ? -14.405 -14.130 45.972 1.00 93.88 782 VAL A CA 1
ATOM 6319 C C . VAL A 1 782 ? -15.890 -14.454 45.983 1.00 93.88 782 VAL A C 1
ATOM 6321 O O . VAL A 1 782 ? -16.556 -14.243 46.993 1.00 93.88 782 VAL A O 1
ATOM 6324 N N . ARG A 1 783 ? -16.398 -15.007 44.882 1.00 94.75 783 ARG A N 1
ATOM 6325 C CA . ARG A 1 783 ? -17.752 -15.558 44.798 1.00 94.75 783 ARG A CA 1
ATOM 6326 C C . ARG A 1 783 ? -17.665 -17.015 44.373 1.00 94.75 783 ARG A C 1
ATOM 6328 O O . ARG A 1 783 ? -17.165 -17.323 43.293 1.00 94.75 783 ARG A O 1
ATOM 6335 N N . ALA A 1 784 ? -18.117 -17.914 45.239 1.00 95.50 784 ALA A N 1
ATOM 6336 C CA . ALA A 1 784 ? -18.151 -19.342 44.965 1.00 95.50 784 ALA A CA 1
ATOM 6337 C C . ALA A 1 784 ? -19.601 -19.797 44.816 1.00 95.50 784 ALA A C 1
ATOM 6339 O O . ALA A 1 784 ? -20.405 -19.577 45.719 1.00 95.50 784 ALA A O 1
ATOM 6340 N N . VAL A 1 785 ? -19.917 -20.449 43.699 1.00 96.38 785 VAL A N 1
ATOM 6341 C CA . VAL A 1 785 ? -21.247 -20.987 43.415 1.00 96.38 785 VAL A CA 1
ATOM 6342 C C . VAL A 1 785 ? -21.193 -22.493 43.186 1.00 96.38 785 VAL A C 1
ATOM 6344 O O . VAL A 1 785 ? -20.201 -23.024 42.684 1.00 96.38 785 VAL A O 1
ATOM 6347 N N . ALA A 1 786 ? -22.262 -23.194 43.551 1.00 93.94 786 ALA A N 1
ATOM 6348 C CA . ALA A 1 786 ? -22.436 -24.614 43.285 1.00 93.94 786 ALA A CA 1
ATOM 6349 C C . ALA A 1 786 ? -23.741 -24.895 42.549 1.00 93.94 786 ALA A C 1
ATOM 6351 O O . ALA A 1 786 ? -24.790 -24.333 42.873 1.00 93.94 786 ALA A O 1
ATOM 6352 N N . THR A 1 787 ? -23.672 -25.822 41.597 1.00 90.75 787 THR A N 1
ATOM 6353 C CA . THR A 1 787 ? -24.796 -26.155 40.720 1.00 90.75 787 THR A CA 1
ATOM 6354 C C . THR A 1 787 ? -25.493 -27.455 41.143 1.00 90.75 787 THR A C 1
ATOM 6356 O O . THR A 1 787 ? -25.527 -27.826 42.324 1.00 90.75 787 THR A O 1
ATOM 6359 N N . ALA A 1 788 ? -26.086 -28.173 40.185 1.00 88.38 788 ALA A N 1
ATOM 6360 C CA . ALA A 1 788 ? -26.995 -29.295 40.392 1.00 88.38 788 ALA A CA 1
ATOM 6361 C C . ALA A 1 788 ? -26.515 -30.376 41.382 1.00 88.38 788 ALA A C 1
ATOM 6363 O O . ALA A 1 788 ? -27.341 -30.918 42.112 1.00 88.38 788 ALA A O 1
ATOM 6364 N N . ALA A 1 789 ? -25.217 -30.696 41.444 1.00 86.44 789 ALA A N 1
ATOM 6365 C CA . ALA A 1 789 ? -24.728 -31.775 42.314 1.00 86.44 789 ALA A CA 1
ATOM 6366 C C . ALA A 1 789 ? -24.908 -31.463 43.806 1.00 86.44 789 ALA A C 1
ATOM 6368 O O . ALA A 1 789 ? -25.437 -32.288 44.547 1.00 86.44 789 ALA A O 1
ATOM 6369 N N . VAL A 1 790 ? -24.519 -30.262 44.236 1.00 91.31 790 VAL A N 1
ATOM 6370 C CA . VAL A 1 790 ? -24.686 -29.825 45.630 1.00 91.31 790 VAL A CA 1
ATOM 6371 C C . VAL A 1 790 ? -26.146 -29.477 45.896 1.00 91.31 790 VAL A C 1
ATOM 6373 O O . VAL A 1 790 ? -26.684 -29.863 46.930 1.00 91.31 790 VAL A O 1
ATOM 6376 N N . ARG A 1 791 ? -26.827 -28.836 44.933 1.00 90.81 791 ARG A N 1
ATOM 6377 C CA . ARG A 1 791 ? -28.260 -28.496 44.999 1.00 90.81 791 ARG A CA 1
ATOM 6378 C C . ARG A 1 791 ? -29.160 -29.704 45.262 1.00 90.81 791 ARG A C 1
ATOM 6380 O O . ARG A 1 791 ? -30.190 -29.570 45.911 1.00 90.81 791 ARG A O 1
ATOM 6387 N N . GLN A 1 792 ? -28.787 -30.875 44.752 1.00 87.38 792 GLN A N 1
ATOM 6388 C CA . GLN A 1 792 ? -29.570 -32.104 44.883 1.00 87.38 792 GLN A CA 1
ATOM 6389 C C . GLN A 1 792 ? -29.127 -32.997 46.054 1.00 87.38 792 GLN A C 1
ATOM 6391 O O . GLN A 1 792 ? -29.805 -33.990 46.321 1.00 87.38 792 GLN A O 1
ATOM 6396 N N . ALA A 1 793 ? -28.014 -32.684 46.727 1.00 90.06 793 ALA A N 1
ATOM 6397 C CA . ALA A 1 793 ? -27.424 -33.538 47.751 1.00 90.06 793 ALA A CA 1
ATOM 6398 C C . ALA A 1 793 ? -28.235 -33.553 49.056 1.00 90.06 793 ALA A C 1
ATOM 6400 O O . ALA A 1 793 ? -28.615 -32.507 49.572 1.00 90.06 793 ALA A O 1
ATOM 6401 N N . SER A 1 794 ? -28.452 -34.732 49.643 1.00 91.56 794 SER A N 1
ATOM 6402 C CA . SER A 1 794 ? -29.137 -34.858 50.937 1.00 91.56 794 SER A CA 1
ATOM 6403 C C . SER A 1 794 ? -28.244 -34.503 52.131 1.00 91.56 794 SER A C 1
ATOM 6405 O O . SER A 1 794 ? -28.756 -34.115 53.171 1.00 91.56 794 SER A O 1
ATOM 6407 N N . ASN A 1 795 ? -26.920 -34.645 51.997 1.00 93.88 795 ASN A N 1
ATOM 6408 C CA . ASN A 1 795 ? -25.912 -34.214 52.977 1.00 93.88 795 ASN A CA 1
ATOM 6409 C C . ASN A 1 795 ? -25.267 -32.873 52.576 1.00 93.88 795 ASN A C 1
ATOM 6411 O O . ASN A 1 795 ? -24.064 -32.679 52.729 1.00 93.88 795 ASN A O 1
ATOM 6415 N N . GLN A 1 796 ? -26.068 -31.962 52.013 1.00 94.44 796 GLN A N 1
ATOM 6416 C CA . GLN A 1 796 ? -25.609 -30.655 51.542 1.00 94.44 796 GLN A CA 1
ATOM 6417 C C . GLN A 1 796 ? -24.975 -29.823 52.664 1.00 94.44 796 GLN A C 1
ATOM 6419 O O . GLN A 1 796 ? -23.885 -29.300 52.463 1.00 94.44 796 GLN A O 1
ATOM 6424 N N . GLU A 1 797 ? -25.618 -29.723 53.831 1.00 92.75 797 GLU A N 1
ATOM 6425 C CA . GLU A 1 797 ? -25.137 -28.891 54.949 1.00 92.75 797 GLU A CA 1
ATOM 6426 C C . GLU A 1 797 ? -23.717 -29.277 55.388 1.00 92.75 797 GLU A C 1
ATOM 6428 O O . GLU A 1 797 ? -22.839 -28.419 55.443 1.00 92.75 797 GLU A O 1
ATOM 6433 N N . GLU A 1 798 ? -23.455 -30.577 55.569 1.00 92.81 798 GLU A N 1
ATOM 6434 C CA . GLU A 1 798 ? -22.123 -31.105 55.904 1.00 92.81 798 GLU A CA 1
ATOM 6435 C C . GLU A 1 798 ? -21.065 -30.672 54.875 1.00 92.81 798 GLU A C 1
ATOM 6437 O O . GLU A 1 798 ? -19.950 -30.273 55.220 1.00 92.81 798 GLU A O 1
ATOM 6442 N N .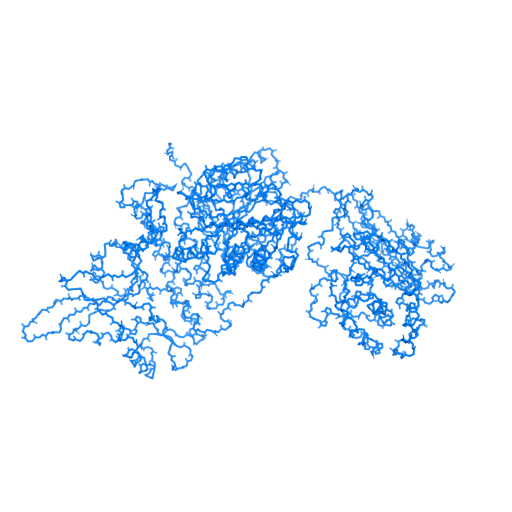 PHE A 1 799 ? -21.407 -30.729 53.587 1.00 95.50 799 PHE A N 1
ATOM 6443 C CA . PHE A 1 799 ? -20.494 -30.332 52.522 1.00 95.50 799 PHE A CA 1
ATOM 6444 C C . PHE A 1 799 ? -20.232 -28.818 52.510 1.00 95.50 799 PHE A C 1
ATOM 6446 O O . PHE A 1 799 ? -19.079 -28.404 52.355 1.00 95.50 799 PHE A O 1
ATOM 6453 N N . LEU A 1 800 ? -21.272 -27.998 52.699 1.00 95.62 800 LEU A N 1
ATOM 6454 C CA . LEU A 1 800 ? -21.158 -26.536 52.738 1.00 95.62 800 LEU A CA 1
ATOM 6455 C C . LEU A 1 800 ? -20.265 -26.072 53.897 1.00 95.62 800 LEU A C 1
ATOM 6457 O O . LEU A 1 800 ? -19.388 -25.234 53.684 1.00 95.62 800 LEU A O 1
ATOM 6461 N N . GLU A 1 801 ? -20.407 -26.667 55.085 1.00 93.56 801 GLU A N 1
ATOM 6462 C CA . GLU A 1 801 ? -19.560 -26.363 56.247 1.00 93.56 801 GLU A CA 1
ATOM 6463 C C . GLU A 1 801 ? -18.083 -26.692 55.989 1.00 93.56 801 GLU A C 1
ATOM 6465 O O . GLU A 1 801 ? -17.185 -25.895 56.296 1.00 93.56 801 GLU A O 1
ATOM 6470 N N . ARG A 1 802 ? -17.810 -27.854 55.379 1.00 95.38 802 ARG A N 1
ATOM 6471 C CA . ARG A 1 802 ? -16.440 -28.259 55.028 1.00 95.38 802 ARG A CA 1
ATOM 6472 C C . ARG A 1 802 ? -15.835 -27.355 53.957 1.00 95.38 802 ARG A C 1
ATOM 6474 O O . ARG A 1 802 ? -14.651 -27.033 54.052 1.00 95.38 802 ARG A O 1
ATOM 6481 N N . PHE A 1 803 ? -16.621 -26.933 52.965 1.00 96.50 803 PHE A N 1
ATOM 6482 C CA . PHE A 1 803 ? -16.168 -26.003 51.929 1.00 96.50 803 PHE A CA 1
ATOM 6483 C C . PHE A 1 803 ? -15.841 -24.631 52.523 1.00 96.50 803 PHE A C 1
ATOM 6485 O O . PHE A 1 803 ? -14.750 -24.108 52.290 1.00 96.50 803 PHE A O 1
ATOM 6492 N N . GLN A 1 804 ? -16.743 -24.084 53.344 1.00 94.62 804 GLN A N 1
ATOM 6493 C CA . GLN A 1 804 ? -16.545 -22.790 53.992 1.00 94.62 804 GLN A CA 1
ATOM 6494 C C . GLN A 1 804 ? -15.306 -22.798 54.890 1.00 94.62 804 GLN A C 1
ATOM 6496 O O . GLN A 1 804 ? -14.506 -21.868 54.839 1.00 94.62 804 GLN A O 1
ATOM 6501 N N . SER A 1 805 ? -15.087 -23.886 55.632 1.00 93.38 805 SER A N 1
ATOM 6502 C CA . SER A 1 805 ? -13.881 -24.074 56.448 1.00 93.38 805 SER A CA 1
ATOM 6503 C C . SER A 1 805 ? -12.590 -24.171 55.621 1.00 93.38 805 SER A C 1
ATOM 6505 O O . SER A 1 805 ? -11.504 -23.914 56.135 1.00 93.38 805 SER A O 1
ATOM 6507 N N . ALA A 1 806 ? -12.671 -24.580 54.350 1.00 94.44 806 ALA A N 1
ATOM 6508 C CA . ALA A 1 806 ? -11.510 -24.710 53.475 1.00 94.44 806 ALA A CA 1
ATOM 6509 C C . ALA A 1 806 ? -11.140 -23.395 52.771 1.00 94.44 806 ALA A C 1
ATOM 6511 O O . ALA A 1 806 ? -9.948 -23.109 52.648 1.00 94.44 806 ALA A O 1
ATOM 6512 N N . LEU A 1 807 ? -12.129 -22.610 52.323 1.00 93.88 807 LEU A N 1
ATOM 6513 C CA . LEU A 1 807 ? -11.928 -21.376 51.546 1.00 93.88 807 LEU A CA 1
ATOM 6514 C C . LEU A 1 807 ? -11.981 -20.085 52.384 1.00 93.88 807 LEU A C 1
ATOM 6516 O O . LEU A 1 807 ? -11.510 -19.051 51.924 1.00 93.88 807 LEU A O 1
ATOM 6520 N N . ASP A 1 808 ? -12.536 -20.138 53.596 1.00 91.38 808 ASP A N 1
ATOM 6521 C CA . ASP A 1 808 ? -12.961 -18.979 54.404 1.00 91.38 808 ASP A CA 1
ATOM 6522 C C . ASP A 1 808 ? -14.041 -18.115 53.718 1.00 91.38 808 ASP A C 1
ATOM 6524 O O . ASP A 1 808 ? -14.216 -16.943 54.044 1.00 91.38 808 ASP A O 1
ATOM 6528 N N . GLN A 1 809 ? -14.773 -18.685 52.756 1.00 91.75 809 GLN A N 1
ATOM 6529 C CA . GLN A 1 809 ? -15.861 -18.036 52.017 1.00 91.75 809 GLN A CA 1
ATOM 6530 C C . GLN A 1 809 ? -17.034 -19.013 51.868 1.00 91.75 809 GLN A C 1
ATOM 6532 O O . GLN A 1 809 ? -16.795 -20.215 51.710 1.00 91.75 809 GLN A O 1
ATOM 6537 N N . PRO A 1 810 ? -18.292 -18.541 51.926 1.00 92.56 810 PRO A N 1
ATOM 6538 C CA . PRO A 1 810 ? -19.451 -19.406 51.743 1.00 92.56 810 PRO A CA 1
ATOM 6539 C C . PRO A 1 810 ? -19.549 -19.907 50.296 1.00 92.56 810 PRO A C 1
ATOM 6541 O O . PRO A 1 810 ? -19.110 -19.242 49.358 1.00 92.56 810 PRO A O 1
ATOM 6544 N N . LEU A 1 811 ? -20.164 -21.077 50.123 1.00 95.56 811 LEU A N 1
ATOM 6545 C CA . LEU A 1 811 ? -20.526 -21.624 48.818 1.00 95.56 811 LEU A CA 1
ATOM 6546 C C . LEU A 1 811 ? -22.017 -21.385 48.565 1.00 95.56 811 LEU A C 1
ATOM 6548 O O . LEU A 1 811 ? -22.863 -21.977 49.234 1.00 95.56 811 LEU A O 1
ATOM 6552 N N . GLU A 1 812 ? -22.337 -20.520 47.608 1.00 95.69 812 GLU A N 1
ATOM 6553 C CA . GLU A 1 812 ? -23.711 -20.201 47.224 1.00 95.69 812 GLU A CA 1
ATOM 6554 C C . GLU A 1 812 ? -24.285 -21.321 46.343 1.00 95.69 812 GLU A C 1
ATOM 6556 O O . GLU A 1 812 ? -23.802 -21.582 45.244 1.00 95.69 812 GLU A O 1
ATOM 6561 N N . VAL A 1 813 ? -25.334 -22.003 46.799 1.00 95.00 813 VAL A N 1
ATOM 6562 C CA . VAL A 1 813 ? -26.021 -23.008 45.978 1.00 95.00 813 VAL A CA 1
ATOM 6563 C C . VAL A 1 813 ? -27.066 -22.306 45.115 1.00 95.00 813 VAL A C 1
ATOM 6565 O O . VAL A 1 813 ? -28.138 -21.949 45.603 1.00 95.00 813 VAL A O 1
ATOM 6568 N N . ILE A 1 814 ? -26.764 -22.115 43.831 1.00 95.00 814 ILE A N 1
ATOM 6569 C CA . ILE A 1 814 ? -27.647 -21.389 42.911 1.00 95.00 814 ILE A CA 1
ATOM 6570 C C . ILE A 1 814 ? -28.759 -22.295 42.373 1.00 95.00 814 ILE A C 1
ATOM 6572 O O . ILE A 1 814 ? -28.572 -23.499 42.166 1.00 95.00 814 ILE A O 1
ATOM 6576 N N . SER A 1 815 ? -29.938 -21.725 42.124 1.00 94.44 815 SER A N 1
ATOM 6577 C CA . SER A 1 815 ? -31.028 -22.416 41.429 1.00 94.44 815 SER A CA 1
ATOM 6578 C C . SER A 1 815 ? -30.680 -22.662 39.957 1.00 94.44 815 SER A C 1
ATOM 6580 O O . SER A 1 815 ? -29.853 -21.965 39.377 1.00 94.44 815 SER A O 1
ATOM 6582 N N . GLY A 1 816 ? -31.343 -23.632 39.320 1.00 91.25 816 GLY A N 1
ATOM 6583 C CA . GLY A 1 816 ? -31.123 -23.895 37.892 1.00 91.25 816 GLY A CA 1
ATOM 6584 C C . GLY A 1 816 ? -31.540 -22.734 36.976 1.00 91.25 816 GLY A C 1
ATOM 6585 O O . GLY A 1 816 ? -31.003 -22.590 35.890 1.00 91.25 816 GLY A O 1
ATOM 6586 N N . ILE A 1 817 ? -32.465 -21.873 37.418 1.00 93.06 817 ILE A N 1
ATOM 6587 C CA . ILE A 1 817 ? -32.834 -20.658 36.675 1.00 93.06 817 ILE A CA 1
ATOM 6588 C C . ILE A 1 817 ? -31.741 -19.592 36.787 1.00 93.06 817 ILE A C 1
ATOM 6590 O O . ILE A 1 817 ? -31.440 -18.936 35.801 1.00 93.06 817 ILE A O 1
ATOM 6594 N N . GLN A 1 818 ? -31.107 -19.445 37.954 1.00 94.06 818 GLN A N 1
ATOM 6595 C CA . GLN A 1 818 ? -29.955 -18.546 38.099 1.00 94.06 818 GLN A CA 1
ATOM 6596 C C . GLN A 1 818 ? -28.761 -19.022 37.266 1.00 94.06 818 GLN A C 1
ATOM 6598 O O . GLN A 1 818 ? -28.097 -18.206 36.643 1.00 94.06 818 GLN A O 1
ATOM 6603 N N . GLU A 1 819 ? -28.512 -20.334 37.233 1.00 94.06 819 GLU A N 1
ATOM 6604 C CA . GLU A 1 819 ? -27.498 -20.960 36.371 1.00 94.06 819 GLU A CA 1
ATOM 6605 C C . GLU A 1 819 ? -27.737 -20.586 34.898 1.00 94.06 819 GLU A C 1
ATOM 6607 O O . GLU A 1 819 ? -26.876 -19.967 34.276 1.00 94.06 819 GLU A O 1
ATOM 6612 N N . ALA A 1 820 ? -28.962 -20.800 34.406 1.00 94.69 820 ALA A N 1
ATOM 6613 C CA . ALA A 1 820 ? -29.372 -20.425 33.055 1.00 94.69 820 ALA A CA 1
ATOM 6614 C C . ALA A 1 820 ? -29.276 -18.905 32.781 1.00 94.69 820 ALA A C 1
ATOM 6616 O O . ALA A 1 820 ? -28.856 -18.494 31.701 1.00 94.69 820 ALA A O 1
ATOM 6617 N N . HIS A 1 821 ? -29.620 -18.056 33.753 1.00 95.56 821 HIS A N 1
ATOM 6618 C CA . HIS A 1 821 ? -29.486 -16.601 33.631 1.00 95.56 821 HIS A CA 1
ATOM 6619 C C . HIS A 1 821 ? -28.021 -16.171 33.464 1.00 95.56 821 HIS A C 1
ATOM 6621 O O . HIS A 1 821 ? -27.702 -15.350 32.604 1.00 95.56 821 HIS A O 1
ATOM 6627 N N . TYR A 1 822 ? -27.106 -16.744 34.251 1.00 95.44 822 TYR A N 1
ATOM 6628 C CA . TYR A 1 822 ? -25.680 -16.449 34.117 1.00 95.44 822 TYR A CA 1
ATOM 6629 C C . TYR A 1 822 ? -25.106 -16.964 32.800 1.00 95.44 822 TYR A C 1
ATOM 6631 O O . TYR A 1 822 ? -24.288 -16.287 32.182 1.00 95.44 822 TYR A O 1
ATOM 6639 N N . ASP A 1 823 ? -25.570 -18.109 32.319 1.00 94.94 823 ASP A N 1
ATOM 6640 C CA . ASP A 1 823 ? -25.243 -18.563 30.974 1.00 94.94 823 ASP A CA 1
ATOM 6641 C C . ASP A 1 823 ? -25.692 -17.559 29.908 1.00 94.94 823 ASP A C 1
ATOM 6643 O O . ASP A 1 823 ? -24.897 -17.180 29.048 1.00 94.94 823 ASP A O 1
ATOM 6647 N N . TYR A 1 824 ? -26.925 -17.056 30.001 1.00 96.00 824 TYR A N 1
ATOM 6648 C CA . TYR A 1 824 ? -27.428 -15.998 29.127 1.00 96.00 824 TYR A CA 1
ATOM 6649 C C . TYR A 1 824 ? -26.559 -14.737 29.165 1.00 96.00 824 TYR A C 1
ATOM 6651 O O . TYR A 1 824 ? -26.129 -14.279 28.105 1.00 96.00 824 TYR A O 1
ATOM 6659 N N . MET A 1 825 ? -26.243 -14.221 30.356 1.00 93.50 825 MET A N 1
ATOM 6660 C CA . MET A 1 825 ? -25.387 -13.041 30.517 1.00 93.50 825 MET A CA 1
ATOM 6661 C C . MET A 1 825 ? -24.003 -13.270 29.901 1.00 93.50 825 MET A C 1
ATOM 6663 O O . MET A 1 825 ? -23.493 -12.422 29.174 1.00 93.50 825 MET A O 1
ATOM 6667 N N . GLY A 1 826 ? -23.411 -14.445 30.133 1.00 91.81 826 GLY A N 1
ATOM 6668 C CA . GLY A 1 826 ? -22.117 -14.813 29.569 1.00 91.81 826 GLY A CA 1
ATOM 6669 C C . GLY A 1 826 ? -22.119 -14.856 28.040 1.00 91.81 826 GLY A C 1
ATOM 6670 O O . GLY A 1 826 ? -21.107 -14.532 27.424 1.00 91.81 826 GLY A O 1
ATOM 6671 N N . ILE A 1 827 ? -23.238 -15.237 27.419 1.00 93.88 827 ILE A N 1
ATOM 6672 C CA . ILE A 1 827 ? -23.386 -15.306 25.962 1.00 93.88 827 ILE A CA 1
ATOM 6673 C C . ILE A 1 827 ? -23.700 -13.950 25.348 1.00 93.88 827 ILE A C 1
ATOM 6675 O O . ILE A 1 827 ? -23.054 -13.571 24.374 1.00 93.88 827 ILE A O 1
ATOM 6679 N N . ILE A 1 828 ? -24.690 -13.229 25.872 1.00 92.19 828 ILE A N 1
ATOM 6680 C CA . ILE A 1 828 ? -25.232 -12.068 25.165 1.00 92.19 828 ILE A CA 1
ATOM 6681 C C . ILE A 1 828 ? -24.251 -10.896 25.110 1.00 92.19 828 ILE A C 1
ATOM 6683 O O . ILE A 1 828 ? -24.235 -10.147 24.132 1.00 92.19 828 ILE A O 1
ATOM 6687 N N . GLU A 1 829 ? -23.392 -10.793 26.122 1.00 87.25 829 GLU A N 1
ATOM 6688 C CA . GLU A 1 829 ? -22.330 -9.789 26.214 1.00 87.25 829 GLU A CA 1
ATOM 6689 C C . GLU A 1 829 ? -21.098 -10.144 25.361 1.00 87.25 829 GLU A C 1
ATOM 6691 O O . GLU A 1 829 ? -20.235 -9.299 25.155 1.00 87.25 829 GLU A O 1
ATOM 6696 N N . THR A 1 830 ? -20.988 -11.383 24.857 1.00 87.38 830 THR A N 1
ATOM 6697 C CA . THR A 1 830 ? -19.766 -11.866 24.175 1.00 87.38 830 THR A CA 1
ATOM 6698 C C . THR A 1 830 ? -19.990 -12.361 22.750 1.00 87.38 830 THR A C 1
ATOM 6700 O O . THR A 1 830 ? -19.047 -12.403 21.966 1.00 87.38 830 THR A O 1
ATOM 6703 N N . LEU A 1 831 ? -21.231 -12.683 22.371 1.00 86.81 831 LEU A N 1
ATOM 6704 C CA . LEU A 1 831 ? -21.596 -13.071 21.011 1.00 86.81 831 LEU A CA 1
ATOM 6705 C C . LEU A 1 831 ? -22.602 -12.080 20.393 1.00 86.81 831 LEU A C 1
ATOM 6707 O O . LEU A 1 831 ? -23.589 -11.711 21.041 1.00 86.81 831 LEU A O 1
ATOM 6711 N N . PRO A 1 832 ? -22.421 -11.688 19.115 1.00 85.88 832 PRO A N 1
ATOM 6712 C CA . PRO A 1 832 ? -23.326 -10.782 18.409 1.00 85.88 832 PRO A CA 1
ATOM 6713 C C . PRO A 1 832 ? -24.583 -11.527 17.928 1.00 85.88 832 PRO A C 1
ATOM 6715 O O . PRO A 1 832 ? -24.790 -11.732 16.733 1.00 85.88 832 PRO A O 1
ATOM 6718 N N . ILE A 1 833 ? -25.409 -11.994 18.866 1.00 87.00 833 ILE A N 1
ATOM 6719 C CA . ILE A 1 833 ? -26.597 -12.803 18.577 1.00 87.00 833 ILE A CA 1
ATOM 6720 C C . ILE A 1 833 ? -27.848 -12.118 19.125 1.00 87.00 833 ILE A C 1
ATOM 6722 O O . ILE A 1 833 ? -27.946 -11.865 20.321 1.00 87.00 833 ILE A O 1
ATOM 6726 N N . ASP A 1 834 ? -28.821 -11.858 18.250 1.00 90.44 834 ASP A N 1
ATOM 6727 C CA . ASP A 1 834 ? -30.092 -11.228 18.632 1.00 90.44 834 ASP A CA 1
ATOM 6728 C C . ASP A 1 834 ? -31.130 -12.249 19.120 1.00 90.44 834 ASP A C 1
ATOM 6730 O O . ASP A 1 834 ? -31.838 -12.008 20.096 1.00 90.44 834 ASP A O 1
ATOM 6734 N N . ASN A 1 835 ? -31.228 -13.396 18.439 1.00 94.69 835 ASN A N 1
ATOM 6735 C CA . ASN A 1 835 ? -32.228 -14.433 18.692 1.00 94.69 835 ASN A CA 1
ATOM 6736 C C . ASN A 1 835 ? -31.548 -15.807 18.737 1.00 94.69 835 ASN A C 1
ATOM 6738 O O . ASN A 1 835 ? -30.873 -16.175 17.777 1.00 94.69 835 ASN A O 1
ATOM 6742 N N . ALA A 1 836 ? -31.725 -16.564 19.822 1.00 96.56 836 ALA A N 1
ATOM 6743 C CA . ALA A 1 836 ? -31.100 -17.878 19.995 1.00 96.56 836 ALA A CA 1
ATOM 6744 C C . ALA A 1 836 ? -31.802 -18.755 21.035 1.00 96.56 836 ALA A C 1
ATOM 6746 O O . ALA A 1 836 ? -32.512 -18.264 21.913 1.00 96.56 836 ALA A O 1
ATOM 6747 N N . LEU A 1 837 ? -31.543 -20.062 20.952 1.00 97.81 837 LEU A N 1
ATOM 6748 C CA . LEU A 1 837 ? -31.719 -20.993 22.064 1.00 97.81 837 LEU A CA 1
ATOM 6749 C C . LEU A 1 837 ? -30.343 -21.285 22.675 1.00 97.81 837 LEU A C 1
ATOM 6751 O O . LEU A 1 837 ? -29.539 -21.995 22.074 1.00 97.81 837 LEU A O 1
ATOM 6755 N N . ILE A 1 838 ? -30.067 -20.754 23.863 1.00 97.62 838 ILE A N 1
ATOM 6756 C CA . ILE A 1 838 ? -28.856 -21.096 24.618 1.00 97.62 838 ILE A CA 1
ATOM 6757 C C . ILE A 1 838 ? -29.080 -22.441 25.310 1.00 97.62 838 ILE A C 1
ATOM 6759 O O . ILE A 1 838 ? -30.156 -22.678 25.859 1.00 97.62 838 ILE A O 1
ATOM 6763 N N . LEU A 1 839 ? -28.074 -23.312 25.271 1.00 96.56 839 LEU A N 1
ATOM 6764 C CA . LEU A 1 839 ? -28.110 -24.674 25.793 1.00 96.56 839 LEU A CA 1
ATOM 6765 C C . LEU A 1 839 ? -26.844 -24.982 26.606 1.00 96.56 839 LEU A C 1
ATOM 6767 O O . LEU A 1 839 ? -25.776 -25.144 26.007 1.00 96.56 839 LEU A O 1
ATOM 6771 N N . ASP A 1 840 ? -26.959 -25.172 27.925 1.00 95.06 840 ASP A N 1
ATOM 6772 C CA . ASP A 1 840 ? -25.891 -25.782 28.736 1.00 95.06 840 ASP A CA 1
ATOM 6773 C C . ASP A 1 840 ? -26.222 -27.220 29.091 1.00 95.06 840 ASP A C 1
ATOM 6775 O O . ASP A 1 840 ? -27.224 -27.517 29.732 1.00 95.06 840 ASP A O 1
ATOM 6779 N N . THR A 1 841 ? -25.356 -28.140 28.674 1.00 91.94 841 THR A N 1
ATOM 6780 C CA . THR A 1 841 ? -25.442 -29.538 29.090 1.00 91.94 841 THR A CA 1
ATOM 6781 C C . THR A 1 841 ? -24.433 -29.803 30.197 1.00 91.94 841 THR A C 1
ATOM 6783 O O . THR A 1 841 ? -23.309 -30.272 29.961 1.00 91.94 841 THR A O 1
ATOM 6786 N N . GLY A 1 842 ? -24.880 -29.544 31.424 1.00 87.94 842 GLY A N 1
ATOM 6787 C CA . GLY A 1 842 ? -24.178 -29.887 32.647 1.00 87.94 842 GLY A CA 1
ATOM 6788 C C . GLY A 1 842 ? -24.060 -31.399 32.877 1.00 87.94 842 GLY A C 1
ATOM 6789 O O . GLY A 1 842 ? -24.470 -32.250 32.082 1.00 87.94 842 GLY A O 1
ATOM 6790 N N . GLY A 1 843 ? -23.460 -31.773 34.010 1.00 83.69 843 GLY A N 1
ATOM 6791 C CA . GLY A 1 843 ? -23.341 -33.182 34.401 1.00 83.69 843 GLY A CA 1
ATOM 6792 C C . GLY A 1 843 ? -24.681 -33.784 34.835 1.00 83.69 843 GLY A C 1
ATOM 6793 O O . GLY A 1 843 ? -25.041 -34.876 34.391 1.00 83.69 843 GLY A O 1
ATOM 6794 N N . ALA A 1 844 ? -25.422 -33.057 35.672 1.00 85.12 844 ALA A N 1
ATOM 6795 C CA . ALA A 1 844 ? -26.668 -33.516 36.288 1.00 85.12 844 ALA A CA 1
ATOM 6796 C C . ALA A 1 844 ? -27.923 -32.729 35.853 1.00 85.12 844 ALA A C 1
ATOM 6798 O O . ALA A 1 844 ? -29.036 -33.125 36.207 1.00 85.12 844 ALA A O 1
ATOM 6799 N N . SER A 1 845 ? -27.762 -31.645 35.096 1.00 90.81 845 SER A N 1
ATOM 6800 C CA . SER A 1 845 ? -28.850 -30.806 34.584 1.00 90.81 845 SER A CA 1
ATOM 6801 C C . SER A 1 845 ? -28.578 -30.321 33.159 1.00 90.81 845 SER A C 1
ATOM 6803 O O . SER A 1 845 ? -27.479 -30.523 32.629 1.00 90.81 845 SER A O 1
ATOM 6805 N N . LEU A 1 846 ? -29.633 -29.782 32.549 1.00 93.69 846 LEU A N 1
ATOM 6806 C CA . LEU A 1 846 ? -29.664 -29.190 31.221 1.00 93.69 846 LEU A CA 1
ATOM 6807 C C . LEU A 1 846 ? -30.424 -27.875 31.319 1.00 93.69 846 LEU A C 1
ATOM 6809 O O . LEU A 1 846 ? -31.628 -27.869 31.593 1.00 93.69 846 LEU A O 1
ATOM 6813 N N . GLU A 1 847 ? -29.725 -26.786 31.068 1.00 96.06 847 GLU A N 1
ATOM 6814 C CA . GLU A 1 847 ? -30.249 -25.434 31.101 1.00 96.06 847 GLU A CA 1
ATOM 6815 C C . GLU A 1 847 ? -30.568 -24.988 29.671 1.00 96.06 847 GLU A C 1
ATOM 6817 O O . GLU A 1 847 ? -29.797 -25.228 28.738 1.00 96.06 847 GLU A O 1
ATOM 6822 N N . MET A 1 848 ? -31.735 -24.369 29.485 1.00 96.88 848 MET A N 1
ATOM 6823 C CA . MET A 1 848 ? -32.158 -23.809 28.203 1.00 96.88 848 MET A CA 1
ATOM 6824 C C . MET A 1 848 ? -32.695 -22.399 28.395 1.00 96.88 848 MET A C 1
ATOM 6826 O O . MET A 1 848 ? -33.563 -22.188 29.247 1.00 96.88 848 MET A O 1
ATOM 6830 N N . VAL A 1 849 ? -32.234 -21.466 27.561 1.00 97.81 849 VAL A N 1
ATOM 6831 C CA . VAL A 1 849 ? -32.698 -20.075 27.565 1.00 97.81 849 VAL A CA 1
ATOM 6832 C C . VAL A 1 849 ? -33.119 -19.643 26.172 1.00 97.81 849 VAL A C 1
ATOM 6834 O O . VAL A 1 849 ? -32.361 -19.752 25.211 1.00 97.81 849 VAL A O 1
ATOM 6837 N N . MET A 1 850 ? -34.332 -19.116 26.074 1.00 97.50 850 MET A N 1
ATOM 6838 C CA . MET A 1 850 ? -34.835 -18.442 24.891 1.00 97.50 850 MET A CA 1
ATOM 6839 C C . MET A 1 850 ? -34.432 -16.972 24.926 1.00 97.50 850 MET A C 1
ATOM 6841 O O . MET A 1 850 ? -34.867 -16.223 25.804 1.00 97.50 850 MET A O 1
ATOM 6845 N N . VAL A 1 851 ? -33.657 -16.560 23.927 1.00 96.88 851 VAL A N 1
ATOM 6846 C CA . VAL A 1 851 ? -33.243 -15.173 23.722 1.00 96.88 851 VAL A CA 1
ATOM 6847 C C . VAL A 1 851 ? -33.983 -14.602 22.519 1.00 96.88 851 VAL A C 1
ATOM 6849 O O . VAL A 1 851 ? -33.965 -15.209 21.446 1.00 96.88 851 VAL A O 1
ATOM 6852 N N . ARG A 1 852 ? -34.619 -13.437 22.689 1.00 95.31 852 ARG A N 1
ATOM 6853 C CA . ARG A 1 852 ? -35.139 -12.618 21.583 1.00 95.31 852 ARG A CA 1
ATOM 6854 C C . ARG A 1 852 ? -34.749 -11.164 21.758 1.00 95.31 852 ARG A C 1
ATOM 6856 O O . ARG A 1 852 ? -34.850 -10.642 22.864 1.00 95.31 852 ARG A O 1
ATOM 6863 N N . ASP A 1 853 ? -34.334 -10.523 20.672 1.00 91.38 853 ASP A N 1
ATOM 6864 C CA . ASP A 1 853 ? -33.857 -9.134 20.660 1.00 91.38 853 ASP A CA 1
ATOM 6865 C C . ASP A 1 853 ? -32.846 -8.853 21.785 1.00 91.38 853 ASP A C 1
ATOM 6867 O O . ASP A 1 853 ? -32.942 -7.860 22.511 1.00 91.38 853 ASP A O 1
ATOM 6871 N N . ARG A 1 854 ? -31.907 -9.791 21.964 1.00 92.06 854 ARG A N 1
ATOM 6872 C CA . ARG A 1 854 ? -30.872 -9.780 23.006 1.00 92.06 854 ARG A CA 1
ATOM 6873 C C . ARG A 1 854 ? -31.394 -9.784 24.447 1.00 92.06 854 ARG A C 1
ATOM 6875 O O . ARG A 1 854 ? -30.661 -9.423 25.357 1.00 92.06 854 ARG A O 1
ATOM 6882 N N . LYS A 1 855 ? -32.644 -10.196 24.672 1.00 94.25 855 LYS A N 1
ATOM 6883 C CA . LYS A 1 855 ? -33.259 -10.306 26.002 1.00 94.25 855 LYS A CA 1
ATOM 6884 C C . LYS A 1 855 ? -33.598 -11.748 26.336 1.00 94.25 855 LYS A C 1
ATOM 6886 O O . LYS A 1 855 ? -34.105 -12.487 25.491 1.00 94.25 855 LYS A O 1
ATOM 6891 N N . GLU A 1 856 ? -33.382 -12.120 27.592 1.00 96.12 856 GLU A N 1
ATOM 6892 C CA . GLU A 1 856 ? -33.901 -13.359 28.167 1.00 96.12 856 GLU A CA 1
ATOM 6893 C C . GLU A 1 856 ? -35.437 -13.313 28.222 1.00 96.12 856 GLU A C 1
ATOM 6895 O O . GLU A 1 856 ? -36.022 -12.456 28.887 1.00 96.12 856 GLU A O 1
ATOM 6900 N N . ILE A 1 857 ? -36.094 -14.233 27.510 1.00 97.19 857 ILE A N 1
ATOM 6901 C CA . ILE A 1 857 ? -37.561 -14.345 27.470 1.00 97.19 857 ILE A CA 1
ATOM 6902 C C . ILE A 1 857 ? -38.048 -15.471 28.383 1.00 97.19 857 ILE A C 1
ATOM 6904 O O . ILE A 1 857 ? -38.962 -15.283 29.187 1.00 97.19 857 ILE A O 1
ATOM 6908 N N . HIS A 1 858 ? -37.437 -16.649 28.256 1.00 96.06 858 HIS A N 1
ATOM 6909 C CA . HIS A 1 858 ? -37.752 -17.829 29.053 1.00 96.06 858 HIS A CA 1
ATOM 6910 C C . HIS A 1 858 ? -36.475 -18.578 29.407 1.00 96.06 858 HIS A C 1
ATOM 6912 O O . HIS A 1 858 ? -35.603 -18.735 28.558 1.00 96.06 858 HIS A O 1
ATOM 6918 N N . ALA A 1 859 ? -36.414 -19.109 30.623 1.00 95.62 859 ALA A N 1
ATOM 6919 C CA . ALA A 1 859 ? -35.351 -19.993 31.073 1.00 95.62 859 ALA A CA 1
ATOM 6920 C C . ALA A 1 859 ? -35.948 -21.228 31.754 1.00 95.62 859 ALA A C 1
ATOM 6922 O O . ALA A 1 859 ? -36.995 -21.161 32.406 1.00 95.62 859 ALA A O 1
ATOM 6923 N N . ILE A 1 860 ? -35.287 -22.373 31.604 1.00 95.44 860 ILE A N 1
ATOM 6924 C CA . ILE A 1 860 ? -35.634 -23.610 32.306 1.00 95.44 860 ILE A CA 1
ATOM 6925 C C . ILE A 1 860 ? -34.374 -24.414 32.623 1.00 95.44 860 ILE A C 1
ATOM 6927 O O . ILE A 1 860 ? -33.426 -24.431 31.845 1.00 95.44 860 ILE A O 1
ATOM 6931 N N . SER A 1 861 ? -34.397 -25.127 33.748 1.00 94.38 861 SER A N 1
ATOM 6932 C CA . SER A 1 861 ? -33.404 -26.148 34.090 1.00 94.38 861 SER A CA 1
ATOM 6933 C C . SER A 1 861 ? -34.113 -27.490 34.229 1.00 94.38 861 SER A C 1
ATOM 6935 O O . SER A 1 861 ? -35.029 -27.654 35.042 1.00 94.38 861 SER A O 1
ATOM 6937 N N . LEU A 1 862 ? -33.718 -28.447 33.396 1.00 92.38 862 LEU A N 1
ATOM 6938 C CA . LEU A 1 862 ? -34.224 -29.811 33.406 1.00 92.38 862 LEU A CA 1
ATOM 6939 C C . LEU A 1 862 ? -33.257 -30.706 34.197 1.00 92.38 862 LEU A C 1
ATOM 6941 O O . LEU A 1 862 ? -32.042 -30.582 34.046 1.00 92.38 862 LEU A O 1
ATOM 6945 N N . PRO A 1 863 ? -33.744 -31.663 35.008 1.00 86.44 863 PRO A N 1
ATOM 6946 C CA . PRO A 1 863 ? -32.899 -32.529 35.837 1.00 86.44 863 PRO A CA 1
ATOM 6947 C C . PRO A 1 863 ? -32.248 -33.675 35.032 1.00 86.44 863 PRO A C 1
ATOM 6949 O O . PRO A 1 863 ? -32.210 -34.826 35.473 1.00 86.44 863 PRO A O 1
ATOM 6952 N N . VAL A 1 864 ? -31.762 -33.380 33.827 1.00 86.56 864 VAL A N 1
ATOM 6953 C CA . VAL A 1 864 ? -31.087 -34.316 32.922 1.00 86.56 864 VAL A CA 1
ATOM 6954 C C . VAL A 1 864 ? -29.795 -33.692 32.432 1.00 86.56 864 VAL A C 1
ATOM 6956 O O . VAL A 1 864 ? -29.827 -32.602 31.909 1.00 86.56 864 VAL A O 1
ATOM 6959 N N . GLY A 1 865 ? -28.665 -34.373 32.576 1.00 88.25 865 GLY A N 1
ATOM 6960 C CA . GLY A 1 865 ? -27.366 -33.897 32.093 1.00 88.25 865 GLY A CA 1
ATOM 6961 C C . GLY A 1 865 ? -26.539 -35.048 31.533 1.00 88.25 865 GLY A C 1
ATOM 6962 O O . GLY A 1 865 ? -26.985 -36.199 31.543 1.00 88.25 865 GLY A O 1
ATOM 6963 N N . ALA A 1 866 ? -25.324 -34.762 31.067 1.00 88.81 866 ALA A N 1
ATOM 6964 C CA . ALA A 1 866 ? -24.467 -35.737 30.393 1.00 88.81 866 ALA A CA 1
ATOM 6965 C C . ALA A 1 866 ? -24.210 -37.003 31.234 1.00 88.81 866 ALA A C 1
ATOM 6967 O O . ALA A 1 866 ? -24.269 -38.119 30.713 1.00 88.81 866 ALA A O 1
ATOM 6968 N N . VAL A 1 867 ? -23.966 -36.842 32.539 1.00 85.62 867 VAL A N 1
ATOM 6969 C CA . VAL A 1 867 ? -23.714 -37.953 33.472 1.00 85.62 867 VAL A CA 1
ATOM 6970 C C . VAL A 1 867 ? -25.018 -38.688 33.772 1.00 85.62 867 VAL A C 1
ATOM 6972 O O . VAL A 1 867 ? -25.071 -39.903 33.612 1.00 85.62 867 VAL A O 1
ATOM 6975 N N . ASN A 1 868 ? -26.094 -37.965 34.105 1.00 85.69 868 ASN A N 1
ATOM 6976 C CA . ASN A 1 868 ? -27.391 -38.579 34.414 1.00 85.69 868 ASN A CA 1
ATOM 6977 C C . ASN A 1 868 ? -27.933 -39.407 33.242 1.00 85.69 868 ASN A C 1
ATOM 6979 O O . ASN A 1 868 ? -28.427 -40.514 33.455 1.00 85.69 868 ASN A O 1
ATOM 6983 N N . ILE A 1 869 ? -27.833 -38.896 32.011 1.00 89.94 869 ILE A N 1
ATOM 6984 C CA . ILE A 1 869 ? -28.265 -39.616 30.808 1.00 89.94 869 ILE A CA 1
ATOM 6985 C C . ILE A 1 869 ? -27.422 -40.880 30.631 1.00 89.94 869 ILE A C 1
ATOM 6987 O O . ILE A 1 869 ? -27.976 -41.959 30.411 1.00 89.94 869 ILE A O 1
ATOM 6991 N N . SER A 1 870 ? -26.101 -40.751 30.767 1.00 90.31 870 SER A N 1
ATOM 6992 C CA . SER A 1 870 ? -25.177 -41.863 30.560 1.00 90.31 870 SER A CA 1
ATOM 6993 C C . SER A 1 870 ? -25.361 -42.961 31.609 1.00 90.31 870 SER A C 1
ATOM 6995 O O . SER A 1 870 ? -25.542 -44.113 31.245 1.00 90.31 870 SER A O 1
ATOM 6997 N N . GLU A 1 871 ? -25.424 -42.626 32.898 1.00 86.75 871 GLU A N 1
ATOM 6998 C CA . GLU A 1 871 ? -25.572 -43.619 33.973 1.00 86.75 871 GLU A CA 1
ATOM 6999 C C . GLU A 1 871 ? -26.970 -44.246 34.047 1.00 86.75 871 GLU A C 1
ATOM 7001 O O . GLU A 1 871 ? -27.105 -45.404 34.444 1.00 86.75 871 GLU A O 1
ATOM 7006 N N . THR A 1 872 ? -28.019 -43.499 33.689 1.00 86.88 872 THR A N 1
ATOM 7007 C CA . THR A 1 872 ? -29.403 -43.993 33.800 1.00 86.88 872 THR A CA 1
ATOM 7008 C C . THR A 1 872 ? -29.789 -44.885 32.628 1.00 86.88 872 THR A C 1
ATOM 7010 O O . THR A 1 872 ? -30.533 -45.851 32.815 1.00 86.88 872 THR A O 1
ATOM 7013 N N . TYR A 1 873 ? -29.335 -44.546 31.418 1.00 90.88 873 TYR A N 1
ATOM 7014 C CA . TYR A 1 873 ? -29.847 -45.163 30.197 1.00 90.88 873 TYR A CA 1
ATOM 7015 C C . TYR A 1 873 ? -28.802 -45.901 29.374 1.00 90.88 873 TYR A C 1
ATOM 7017 O O . TYR A 1 873 ? -29.199 -46.803 28.646 1.00 90.88 873 TYR A O 1
ATOM 7025 N N . LEU A 1 874 ? -27.525 -45.517 29.427 1.00 92.44 874 LEU A N 1
ATOM 7026 C CA . LEU A 1 874 ? -26.524 -45.949 28.452 1.00 92.44 874 LEU A CA 1
ATOM 7027 C C . LEU A 1 874 ? -25.554 -46.975 29.053 1.00 92.44 874 LEU A C 1
ATOM 7029 O O . LEU A 1 874 ? -25.108 -46.861 30.193 1.00 92.44 874 LEU A O 1
ATOM 7033 N N . GLU A 1 875 ? -25.195 -47.993 28.275 1.00 91.81 875 GLU A N 1
ATOM 7034 C CA . GLU A 1 875 ? -24.094 -48.884 28.631 1.00 91.81 875 GLU A CA 1
ATOM 7035 C C . GLU A 1 875 ? -22.745 -48.143 28.545 1.00 91.81 875 GLU A C 1
ATOM 7037 O O . GLU A 1 875 ? -22.567 -47.249 27.725 1.00 91.81 875 GLU A O 1
ATOM 7042 N N . LYS A 1 876 ? -21.748 -48.514 29.361 1.00 84.50 876 LYS A N 1
ATOM 7043 C CA . LYS A 1 876 ? -20.449 -47.805 29.357 1.00 84.50 876 LYS A CA 1
ATOM 7044 C C . LYS A 1 876 ? -19.619 -48.030 28.090 1.00 84.50 876 LYS A C 1
ATOM 7046 O O . LYS A 1 876 ? -18.907 -47.126 27.671 1.00 84.50 876 LYS A O 1
ATOM 7051 N N . ASP A 1 877 ? -19.678 -49.234 27.520 1.00 89.94 877 ASP A N 1
ATOM 7052 C CA . ASP A 1 877 ? -18.822 -49.631 26.397 1.00 89.94 877 ASP A CA 1
ATOM 7053 C C . ASP A 1 877 ? -19.495 -49.391 25.036 1.00 89.94 877 ASP A C 1
ATOM 7055 O O . ASP A 1 877 ? -19.318 -48.336 24.422 1.00 89.94 877 ASP A O 1
ATOM 7059 N N . LYS A 1 878 ? -20.332 -50.330 24.583 1.00 90.75 878 LYS A N 1
ATOM 7060 C CA . LYS A 1 878 ? -21.129 -50.196 23.355 1.00 90.75 878 LYS A CA 1
ATOM 7061 C C . LYS A 1 878 ? -22.585 -49.899 23.683 1.00 90.75 878 LYS A C 1
ATOM 7063 O O . LYS A 1 878 ? -23.213 -50.672 24.404 1.00 90.75 878 LYS A O 1
ATOM 7068 N N . ILE A 1 879 ? -23.116 -48.815 23.117 1.00 94.00 879 ILE A N 1
ATOM 7069 C CA . ILE A 1 879 ? -24.506 -48.409 23.340 1.00 94.00 879 ILE A CA 1
ATOM 7070 C C . ILE A 1 879 ? -25.433 -49.295 22.516 1.00 94.00 879 ILE A C 1
ATOM 7072 O O . ILE A 1 879 ? -25.296 -49.380 21.295 1.00 94.00 879 ILE A O 1
ATOM 7076 N N . SER A 1 880 ? -26.399 -49.942 23.166 1.00 92.81 880 SER A N 1
ATOM 7077 C CA . SER A 1 880 ? -27.407 -50.718 22.444 1.00 92.81 880 SER A CA 1
ATOM 7078 C C . SER A 1 880 ? -28.478 -49.808 21.833 1.00 92.81 880 SER A C 1
ATOM 7080 O O . SER A 1 880 ? -28.849 -48.777 22.398 1.00 92.81 880 SER A O 1
ATOM 7082 N N . ALA A 1 881 ? -29.051 -50.219 20.696 1.00 91.44 881 ALA A N 1
ATOM 7083 C CA . ALA A 1 881 ? -30.152 -49.489 20.061 1.00 91.44 881 ALA A CA 1
ATOM 7084 C C . ALA A 1 881 ? -31.354 -49.298 21.009 1.00 91.44 881 ALA A C 1
ATOM 7086 O O . ALA A 1 881 ? -32.025 -48.270 20.962 1.00 91.44 881 ALA A O 1
ATOM 7087 N N . VAL A 1 882 ? -31.600 -50.258 21.911 1.00 92.75 882 VAL A N 1
ATOM 7088 C CA . VAL A 1 882 ? -32.670 -50.184 22.920 1.00 92.75 882 VAL A CA 1
ATOM 7089 C C . VAL A 1 882 ? -32.386 -49.089 23.949 1.00 92.75 882 VAL A C 1
ATOM 7091 O O . VAL A 1 882 ? -33.278 -48.304 24.270 1.00 92.75 882 VAL A O 1
ATOM 7094 N N . SER A 1 883 ? -31.160 -49.024 24.464 1.00 93.19 883 SER A N 1
ATOM 7095 C CA . SER A 1 883 ? -30.727 -48.023 25.444 1.00 93.19 883 SER A CA 1
ATOM 7096 C C . SER A 1 883 ? -30.711 -46.613 24.853 1.00 93.19 883 SER A C 1
ATOM 7098 O O . SER A 1 883 ? -31.261 -45.687 25.454 1.00 93.19 883 SER A O 1
ATOM 7100 N N . PHE A 1 884 ? -30.218 -46.467 23.619 1.00 94.44 884 PHE A N 1
ATOM 7101 C CA . PHE A 1 884 ? -30.307 -45.220 22.856 1.00 94.44 884 PHE A CA 1
ATOM 7102 C C . PHE A 1 884 ? -31.760 -44.791 22.591 1.00 94.44 884 PHE A C 1
ATOM 7104 O O . PHE A 1 884 ? -32.120 -43.628 22.770 1.00 94.44 884 PHE A O 1
ATOM 7111 N N . PHE A 1 885 ? -32.636 -45.725 22.207 1.00 93.12 885 PHE A N 1
ATOM 7112 C CA . PHE A 1 885 ? -34.051 -45.421 21.990 1.00 93.12 885 PHE A CA 1
ATOM 7113 C C . PHE A 1 885 ? -34.739 -44.958 23.283 1.00 93.12 885 PHE A C 1
ATOM 7115 O O . PHE A 1 885 ? -35.514 -43.997 23.263 1.00 93.12 885 PHE A O 1
ATOM 7122 N N . LYS A 1 886 ? -34.432 -45.594 24.423 1.00 93.25 886 LYS A N 1
ATOM 7123 C CA . LYS A 1 886 ? -34.950 -45.198 25.743 1.00 93.25 886 LYS A CA 1
ATOM 7124 C C . LYS A 1 886 ? -34.491 -43.796 26.140 1.00 93.25 886 LYS A C 1
ATOM 7126 O O . LYS A 1 886 ? -35.341 -42.995 26.527 1.00 93.25 886 LYS A O 1
ATOM 7131 N N . SER A 1 887 ? -33.198 -43.485 26.015 1.00 94.12 887 SER A N 1
ATOM 7132 C CA . SER A 1 887 ? -32.670 -42.152 26.343 1.00 94.12 887 SER A CA 1
ATOM 7133 C C . SER A 1 887 ? -33.241 -41.073 25.420 1.00 94.12 887 SER A C 1
ATOM 7135 O O . SER A 1 887 ? -33.720 -40.047 25.900 1.00 94.12 887 SER A O 1
ATOM 7137 N N . SER A 1 888 ? -33.298 -41.335 24.109 1.00 93.44 888 SER A N 1
ATOM 7138 C CA . SER A 1 888 ? -33.904 -40.436 23.120 1.00 93.44 888 SER A CA 1
ATOM 7139 C C . SER A 1 888 ? -35.381 -40.170 23.422 1.00 93.44 888 SER A C 1
ATOM 7141 O O . SER A 1 888 ? -35.824 -39.026 23.364 1.00 93.44 888 SER A O 1
ATOM 7143 N N . THR A 1 889 ? -36.153 -41.208 23.761 1.00 92.19 889 THR A N 1
ATOM 7144 C CA . THR A 1 889 ? -37.584 -41.072 24.083 1.00 92.19 889 THR A CA 1
ATOM 7145 C C . THR A 1 889 ? -37.795 -40.298 25.383 1.00 92.19 889 THR A C 1
ATOM 7147 O O . THR A 1 889 ? -38.712 -39.482 25.469 1.00 92.19 889 THR A O 1
ATOM 7150 N N . ALA A 1 890 ? -36.959 -40.534 26.399 1.00 92.00 890 ALA A N 1
ATOM 7151 C CA . ALA A 1 890 ? -37.019 -39.796 27.657 1.00 92.00 890 ALA A CA 1
ATOM 7152 C C . ALA A 1 890 ? -36.764 -38.298 27.435 1.00 92.00 890 ALA A C 1
ATOM 7154 O O . ALA A 1 890 ? -37.516 -37.467 27.938 1.00 92.00 890 ALA A O 1
ATOM 7155 N N . LEU A 1 891 ? -35.763 -37.960 26.619 1.00 93.81 891 LEU A N 1
ATOM 7156 C CA . LEU A 1 891 ? -35.414 -36.574 26.323 1.00 93.81 891 LEU A CA 1
ATOM 7157 C C . LEU A 1 891 ? -36.478 -35.864 25.475 1.00 93.81 891 LEU A C 1
ATOM 7159 O O . LEU A 1 891 ? -36.868 -34.745 25.787 1.00 93.81 891 LEU A O 1
ATOM 7163 N N . GLN A 1 892 ? -37.032 -36.543 24.466 1.00 91.69 892 GLN A N 1
ATOM 7164 C CA . GLN A 1 892 ? -38.142 -36.011 23.666 1.00 91.69 892 GLN A CA 1
ATOM 7165 C C . GLN A 1 892 ? -39.396 -35.715 24.498 1.00 91.69 892 GLN A C 1
ATOM 7167 O O . GLN A 1 892 ? -40.110 -34.761 24.200 1.00 91.69 892 GLN A O 1
ATOM 7172 N N . ARG A 1 893 ? -39.687 -36.523 25.529 1.00 92.31 893 ARG A N 1
ATOM 7173 C CA . ARG A 1 893 ? -40.795 -36.241 26.456 1.00 92.31 893 ARG A CA 1
ATOM 7174 C C . ARG A 1 893 ? -40.537 -34.963 27.246 1.00 92.31 893 ARG A C 1
ATOM 7176 O O . ARG A 1 893 ? -41.409 -34.109 27.272 1.00 92.31 893 ARG A O 1
ATOM 7183 N N . LEU A 1 894 ? -39.328 -34.801 27.785 1.00 93.62 894 LEU A N 1
ATOM 7184 C CA . LEU A 1 894 ? -38.954 -33.587 28.513 1.00 93.62 894 LEU A CA 1
ATOM 7185 C C . LEU A 1 894 ? -39.057 -32.335 27.637 1.00 93.62 894 LEU A C 1
ATOM 7187 O O . LEU A 1 894 ? -39.613 -31.341 28.078 1.00 93.62 894 LEU A O 1
ATOM 7191 N N . PHE A 1 895 ? -38.589 -32.391 26.388 1.00 94.62 895 PHE A N 1
ATOM 7192 C CA . PHE A 1 895 ? -38.716 -31.272 25.446 1.00 94.62 895 PHE A CA 1
ATOM 7193 C C . PHE A 1 895 ? -40.171 -30.951 25.091 1.00 94.62 895 PHE A C 1
ATOM 7195 O O . PHE A 1 895 ? -40.514 -29.786 24.914 1.00 94.62 895 PHE A O 1
ATOM 7202 N N . ARG A 1 896 ? -41.045 -31.963 25.040 1.00 91.50 896 ARG A N 1
ATOM 7203 C CA . ARG A 1 896 ? -42.486 -31.771 24.826 1.00 91.50 896 ARG A CA 1
ATOM 7204 C C . ARG A 1 896 ? -43.172 -31.061 25.988 1.00 91.50 896 ARG A C 1
ATOM 7206 O O . ARG A 1 896 ? -44.121 -30.319 25.754 1.00 91.50 896 ARG A O 1
ATOM 7213 N N . ASP A 1 897 ? -42.685 -31.270 27.206 1.00 92.56 897 ASP A N 1
ATOM 7214 C CA . ASP A 1 897 ? -43.224 -30.627 28.404 1.00 92.56 897 ASP A CA 1
ATOM 7215 C C . ASP A 1 897 ? -42.804 -29.143 28.514 1.00 92.56 897 ASP A C 1
ATOM 7217 O O . ASP A 1 897 ? -43.375 -28.397 29.309 1.00 92.56 897 ASP A O 1
ATOM 7221 N N . VAL A 1 898 ? -41.853 -28.679 27.688 1.00 94.44 898 VAL A N 1
ATOM 7222 C CA . VAL A 1 898 ? -41.459 -27.263 27.592 1.00 94.44 898 VAL A CA 1
ATOM 7223 C C . VAL A 1 898 ? -42.313 -26.552 26.541 1.00 94.44 898 VAL A C 1
ATOM 7225 O O . VAL A 1 898 ? -42.004 -26.559 25.349 1.00 94.44 898 VAL A O 1
ATOM 7228 N N . SER A 1 899 ? -43.395 -25.907 26.985 1.00 91.94 899 SER A N 1
ATOM 7229 C CA . SER A 1 899 ? -44.414 -25.321 26.098 1.00 91.94 899 SER A CA 1
ATOM 7230 C C . SER A 1 899 ? -43.881 -24.271 25.117 1.00 91.94 899 SER A C 1
ATOM 7232 O O . SER A 1 899 ? -44.374 -24.190 23.995 1.00 91.94 899 SER A O 1
ATOM 7234 N N . TRP A 1 900 ? -42.875 -23.488 25.519 1.00 94.81 900 TRP A N 1
ATOM 7235 C CA . TRP A 1 900 ? -42.300 -22.406 24.710 1.00 94.81 900 TRP A CA 1
ATOM 7236 C C . TRP A 1 900 ? -41.218 -22.879 23.726 1.00 94.81 900 TRP A C 1
ATOM 7238 O O . TRP A 1 900 ? -40.779 -22.111 22.876 1.00 94.81 900 TRP A O 1
ATOM 7248 N N . LEU A 1 901 ? -40.786 -24.144 23.778 1.00 93.56 901 LEU A N 1
ATOM 7249 C CA . LEU A 1 901 ? -39.662 -24.625 22.965 1.00 93.56 901 LEU A CA 1
ATOM 7250 C C . LEU A 1 901 ? -39.973 -24.651 21.455 1.00 93.56 901 LEU A C 1
ATOM 7252 O O . LEU A 1 901 ? -39.069 -24.558 20.634 1.00 93.56 901 LEU A O 1
ATOM 7256 N N . LEU A 1 902 ? -41.248 -24.728 21.063 1.00 90.38 902 LEU A N 1
ATOM 7257 C CA . LEU A 1 902 ? -41.649 -24.617 19.652 1.00 90.38 902 LEU A CA 1
ATOM 7258 C C . LEU A 1 902 ? -41.612 -23.172 19.126 1.00 90.38 902 LEU A C 1
ATOM 7260 O O . LEU A 1 902 ? -41.635 -22.964 17.915 1.00 90.38 902 LEU A O 1
ATOM 7264 N N . GLU A 1 903 ? -41.537 -22.170 20.007 1.00 93.50 903 GLU A N 1
ATOM 7265 C CA . GLU A 1 903 ? -41.454 -20.758 19.616 1.00 93.50 903 GLU A CA 1
ATOM 7266 C C . GLU A 1 903 ? -40.063 -20.343 19.123 1.00 93.50 903 GLU A C 1
ATOM 7268 O O . GLU A 1 903 ? -39.922 -19.294 18.490 1.00 93.50 903 GLU A O 1
ATOM 7273 N N . VAL A 1 904 ? -39.044 -21.158 19.403 1.00 93.31 904 VAL A N 1
ATOM 7274 C CA . VAL A 1 904 ? -37.663 -20.971 18.934 1.00 93.31 904 VAL A CA 1
ATOM 7275 C C . VAL A 1 904 ? -37.372 -21.802 17.682 1.00 93.31 904 VAL A C 1
ATOM 7277 O O . VAL A 1 904 ? -36.227 -22.157 17.409 1.00 93.31 904 VAL A O 1
ATOM 7280 N N . ARG A 1 905 ? -38.408 -22.146 16.904 1.00 91.94 905 ARG A N 1
ATOM 7281 C CA . ARG A 1 905 ? -38.226 -22.871 15.645 1.00 91.94 905 ARG A CA 1
ATOM 7282 C C . ARG A 1 905 ? -37.311 -22.078 14.705 1.00 91.94 905 ARG A C 1
ATOM 7284 O O . ARG A 1 905 ? -37.520 -20.881 14.514 1.00 91.94 905 ARG A O 1
ATOM 7291 N N . ASN A 1 906 ? -36.331 -22.752 14.110 1.00 91.38 906 ASN A N 1
ATOM 7292 C CA . ASN A 1 906 ? -35.272 -22.182 13.270 1.00 91.38 906 ASN A CA 1
ATOM 7293 C C . ASN A 1 906 ? -34.317 -21.211 13.995 1.00 91.38 906 ASN A C 1
ATOM 7295 O O . ASN A 1 906 ? -33.541 -20.524 13.332 1.00 91.38 906 ASN A O 1
ATOM 7299 N N . PHE A 1 907 ? -34.358 -21.102 15.330 1.00 94.06 907 PHE A N 1
ATOM 7300 C CA . PHE A 1 907 ? -33.358 -20.304 16.043 1.00 94.06 907 PHE A CA 1
ATOM 7301 C C . PHE A 1 907 ? -32.005 -21.031 16.017 1.00 94.06 907 PHE A C 1
ATOM 7303 O O . PHE A 1 907 ? -31.969 -22.267 16.092 1.00 94.06 907 PHE A O 1
ATOM 7310 N N . PRO A 1 908 ? -30.880 -20.299 15.947 1.00 93.06 908 PRO A N 1
ATOM 7311 C CA . PRO A 1 908 ? -29.574 -20.903 16.157 1.00 93.06 908 PRO A CA 1
ATOM 7312 C C . PRO A 1 908 ? -29.469 -21.421 17.597 1.00 93.06 908 PRO A C 1
ATOM 7314 O O . PRO A 1 908 ? -29.925 -20.769 18.544 1.00 93.06 908 PRO A O 1
ATOM 7317 N N . ILE A 1 909 ? -28.855 -22.593 17.764 1.00 97.44 909 ILE A N 1
ATOM 7318 C CA . ILE A 1 909 ? -28.530 -23.126 19.091 1.00 97.44 909 ILE A CA 1
ATOM 7319 C C . ILE A 1 909 ? -27.162 -22.586 19.500 1.00 97.44 909 ILE A C 1
ATOM 7321 O O . ILE A 1 909 ? -26.189 -22.791 18.781 1.00 97.44 909 ILE A O 1
ATOM 7325 N N . VAL A 1 910 ? -27.063 -21.947 20.664 1.00 97.44 910 VAL A N 1
ATOM 7326 C CA . VAL A 1 910 ? -25.778 -21.563 21.261 1.00 97.44 910 VAL A CA 1
ATOM 7327 C C . VAL A 1 910 ? -25.445 -22.553 22.367 1.00 97.44 910 VAL A C 1
ATOM 7329 O O . VAL A 1 910 ? -26.082 -22.561 23.416 1.00 97.44 910 VAL A O 1
ATOM 7332 N N . ALA A 1 911 ? -24.464 -23.417 22.132 1.00 96.31 911 ALA A N 1
ATOM 7333 C CA . ALA A 1 911 ? -24.129 -24.506 23.032 1.00 96.31 911 ALA A CA 1
ATOM 7334 C C . ALA A 1 911 ? -22.916 -24.183 23.914 1.00 96.31 911 ALA A C 1
ATOM 7336 O O . ALA A 1 911 ? -21.817 -23.868 23.444 1.00 96.31 911 ALA A O 1
ATOM 7337 N N . ILE A 1 912 ? -23.118 -24.350 25.214 1.00 92.69 912 ILE A N 1
ATOM 7338 C CA . ILE A 1 912 ? -22.132 -24.187 26.282 1.00 92.69 912 ILE A CA 1
ATOM 7339 C C . ILE A 1 912 ? -21.962 -25.500 27.048 1.00 92.69 912 ILE A C 1
ATOM 7341 O O . ILE A 1 912 ? -22.625 -26.500 26.777 1.00 92.69 912 ILE A O 1
ATOM 7345 N N . GLY A 1 913 ? -20.973 -25.542 27.933 1.00 85.69 913 GLY A N 1
ATOM 7346 C CA . GLY A 1 913 ? -20.635 -26.753 28.674 1.00 85.69 913 GLY A CA 1
ATOM 7347 C C . GLY A 1 913 ? -19.586 -27.634 27.994 1.00 85.69 913 GLY A C 1
ATOM 7348 O O . GLY A 1 913 ? -19.316 -27.588 26.791 1.00 85.69 913 GLY A O 1
ATOM 7349 N N . GLY A 1 914 ? -18.915 -28.450 28.809 1.00 84.19 914 GLY A N 1
ATOM 7350 C CA . GLY A 1 914 ? -17.727 -29.184 28.365 1.00 84.19 914 GLY A CA 1
ATOM 7351 C C . GLY A 1 914 ? -18.011 -30.272 27.323 1.00 84.19 914 GLY A C 1
ATOM 7352 O O . GLY A 1 914 ? -17.161 -30.522 26.472 1.00 84.19 914 GLY A O 1
ATOM 7353 N N . SER A 1 915 ? -19.177 -30.923 27.377 1.00 87.06 915 SER A N 1
ATOM 7354 C CA . SER A 1 915 ? -19.556 -31.951 26.394 1.00 87.06 915 SER A CA 1
ATOM 7355 C C . SER A 1 915 ? -19.840 -31.329 25.027 1.00 87.06 915 SER A C 1
ATOM 7357 O O . SER A 1 915 ? -19.312 -31.804 24.026 1.00 87.06 915 SER A O 1
ATOM 7359 N N . ASN A 1 916 ? -20.555 -30.201 24.996 1.00 91.62 916 ASN A N 1
ATOM 7360 C CA . ASN A 1 916 ? -20.816 -29.454 23.766 1.00 91.62 916 ASN A CA 1
ATOM 7361 C C . ASN A 1 916 ? -19.518 -28.913 23.153 1.00 91.62 916 ASN A C 1
ATOM 7363 O O . ASN A 1 916 ? -19.244 -29.150 21.982 1.00 91.62 916 ASN A O 1
ATOM 7367 N N . ARG A 1 917 ? -18.621 -28.314 23.949 1.00 90.69 917 ARG A N 1
ATOM 7368 C CA . ARG A 1 917 ? -17.301 -27.894 23.438 1.00 90.69 917 ARG A CA 1
ATOM 7369 C C . ARG A 1 917 ? -16.441 -29.054 22.931 1.00 90.69 917 ARG A C 1
ATOM 7371 O O . ARG A 1 917 ? -15.576 -28.838 22.091 1.00 90.69 917 ARG A O 1
ATOM 7378 N N . THR A 1 918 ? -16.660 -30.276 23.414 1.00 91.38 918 THR A N 1
ATOM 7379 C CA . THR A 1 918 ? -15.945 -31.455 22.907 1.00 91.38 918 THR A CA 1
ATOM 7380 C C . THR A 1 918 ? -16.376 -31.799 21.479 1.00 91.38 918 THR A C 1
ATOM 7382 O O . THR A 1 918 ? -15.518 -32.107 20.658 1.00 91.38 918 THR A O 1
ATOM 7385 N N . LEU A 1 919 ? -17.663 -31.650 21.142 1.00 94.00 919 LEU A N 1
ATOM 7386 C CA . LEU A 1 919 ? -18.142 -31.763 19.759 1.00 94.00 919 LEU A CA 1
ATOM 7387 C C . LEU A 1 919 ? -17.427 -30.758 18.836 1.00 94.00 919 LEU A C 1
ATOM 7389 O O . LEU A 1 919 ? -16.911 -31.148 17.789 1.00 94.00 919 LEU A O 1
ATOM 7393 N N . ALA A 1 920 ? -17.286 -29.500 19.268 1.00 93.62 920 ALA A N 1
ATOM 7394 C CA . ALA A 1 920 ? -16.516 -28.492 18.533 1.00 93.62 920 ALA A CA 1
ATOM 7395 C C . ALA A 1 920 ? -15.031 -28.873 18.365 1.00 93.62 920 ALA A C 1
ATOM 7397 O O . ALA A 1 920 ? -14.464 -28.694 17.289 1.00 93.62 920 ALA A O 1
ATOM 7398 N N . LYS A 1 921 ? -14.392 -29.424 19.411 1.00 93.12 921 LYS A N 1
ATOM 7399 C CA . LYS A 1 921 ? -12.987 -29.878 19.365 1.00 93.12 921 LYS A CA 1
ATOM 7400 C C . LYS A 1 921 ? -12.784 -31.029 18.373 1.00 93.12 921 LYS A C 1
ATOM 7402 O O . LYS A 1 921 ? -11.811 -30.991 17.621 1.00 93.12 921 LYS A O 1
ATOM 7407 N N . ILE A 1 922 ? -13.692 -32.009 18.339 1.00 93.88 922 ILE A N 1
ATOM 7408 C CA . ILE A 1 922 ? -13.647 -33.112 17.363 1.00 93.88 922 ILE A CA 1
ATOM 7409 C C . ILE A 1 922 ? -13.769 -32.551 15.938 1.00 93.88 922 ILE A C 1
ATOM 7411 O O . ILE A 1 922 ? -12.918 -32.836 15.098 1.00 93.88 922 ILE A O 1
ATOM 7415 N N . SER A 1 923 ? -14.756 -31.681 15.695 1.00 94.75 923 SER A N 1
ATOM 7416 C CA . SER A 1 923 ? -14.965 -31.024 14.396 1.00 94.75 923 SER A CA 1
ATOM 7417 C C . SER A 1 923 ? -13.737 -30.235 13.922 1.00 94.75 923 SER A C 1
ATOM 7419 O O . SER A 1 923 ? -13.239 -30.450 12.818 1.00 94.75 923 SER A O 1
ATOM 7421 N N . ARG A 1 924 ? -13.169 -29.365 14.775 1.00 93.69 924 ARG A N 1
ATOM 7422 C CA . ARG A 1 924 ? -11.965 -28.568 14.451 1.00 93.69 924 ARG A CA 1
ATOM 7423 C C . ARG A 1 924 ? -10.782 -29.440 14.034 1.00 93.69 924 ARG A C 1
ATOM 7425 O O . ARG A 1 924 ? -10.052 -29.071 13.118 1.00 93.69 924 ARG A O 1
ATOM 7432 N N . ARG A 1 925 ? -10.590 -30.587 14.696 1.00 90.94 925 ARG A N 1
ATOM 7433 C CA . ARG A 1 925 ? -9.527 -31.547 14.363 1.00 90.94 925 ARG A CA 1
ATOM 7434 C C . ARG A 1 925 ? -9.811 -32.262 13.041 1.00 90.94 925 ARG A C 1
ATOM 7436 O O . ARG A 1 925 ? -8.898 -32.365 12.233 1.00 90.94 925 ARG A O 1
ATOM 7443 N N . GLN A 1 926 ? -11.049 -32.700 12.799 1.00 90.38 926 GLN A N 1
ATOM 7444 C CA . GLN A 1 926 ? -11.444 -33.349 11.539 1.00 90.38 926 GLN A CA 1
ATOM 7445 C C . GLN A 1 926 ? -11.337 -32.413 10.326 1.00 90.38 926 GLN A C 1
ATOM 7447 O O . GLN A 1 926 ? -10.993 -32.863 9.238 1.00 90.38 926 GLN A O 1
ATOM 7452 N N . ARG A 1 927 ? -11.580 -31.112 10.523 1.00 87.19 927 ARG A N 1
ATOM 7453 C CA . ARG A 1 927 ? -11.453 -30.070 9.494 1.00 87.19 927 ARG A CA 1
ATOM 7454 C C . ARG A 1 927 ? -10.050 -29.458 9.371 1.00 87.19 927 ARG A C 1
ATOM 7456 O O . ARG A 1 927 ? -9.868 -28.557 8.564 1.00 87.19 927 ARG A O 1
ATOM 7463 N N . GLU A 1 928 ? -9.088 -29.883 10.192 1.00 86.06 928 GLU A N 1
ATOM 7464 C CA . GLU A 1 928 ? -7.728 -29.314 10.248 1.00 86.06 928 GLU A CA 1
ATOM 7465 C C . GLU A 1 928 ? -7.675 -27.791 10.540 1.00 86.06 928 GLU A C 1
ATOM 7467 O O . GLU A 1 928 ? -6.702 -27.115 10.223 1.00 86.06 928 GLU A O 1
ATOM 7472 N N . VAL A 1 929 ? -8.690 -27.240 11.222 1.00 80.94 929 VAL A N 1
ATOM 7473 C CA . VAL A 1 929 ? -8.815 -25.805 11.576 1.00 80.94 929 VAL A CA 1
ATOM 7474 C C . VAL A 1 929 ? -8.581 -25.550 13.067 1.00 80.94 929 VAL A C 1
ATOM 7476 O O . VAL A 1 929 ? -9.285 -24.784 13.727 1.00 80.94 929 VAL A O 1
ATOM 7479 N N . VAL A 1 930 ? -7.574 -26.214 13.635 1.00 75.25 930 VAL A N 1
ATOM 7480 C CA . VAL A 1 930 ? -7.262 -26.139 15.074 1.00 75.25 930 VAL A CA 1
ATOM 7481 C C . VAL A 1 930 ? -6.893 -24.713 15.514 1.00 75.25 930 VAL A C 1
ATOM 7483 O O . VAL A 1 930 ? -7.022 -24.404 16.686 1.00 75.25 930 VAL A O 1
ATOM 7486 N N . GLY A 1 931 ? -6.519 -23.810 14.605 1.00 68.62 931 GLY A N 1
ATOM 7487 C CA . GLY A 1 931 ? -6.266 -22.401 14.937 1.00 68.62 931 GLY A CA 1
ATOM 7488 C C . GLY A 1 931 ? -7.513 -21.567 15.270 1.00 68.62 931 GLY A C 1
ATOM 7489 O O . GLY A 1 931 ? -7.377 -20.553 15.938 1.00 68.62 931 GLY A O 1
ATOM 7490 N N . LEU A 1 932 ? -8.720 -21.985 14.858 1.00 71.06 932 LEU A N 1
ATOM 7491 C CA . LEU A 1 932 ? -9.944 -21.196 15.081 1.00 71.06 932 LEU A CA 1
ATOM 7492 C C . LEU A 1 932 ? -10.415 -21.267 16.542 1.00 71.06 932 LEU A C 1
ATOM 7494 O O . LEU A 1 932 ? -10.461 -22.375 17.080 1.00 71.06 932 LEU A O 1
ATOM 7498 N N . PRO A 1 933 ? -10.844 -20.163 17.178 1.00 81.00 933 PRO A N 1
ATOM 7499 C CA . PRO A 1 933 ? -11.380 -20.199 18.538 1.00 81.00 933 PRO A CA 1
ATOM 7500 C C . PRO A 1 933 ? -12.656 -21.056 18.632 1.00 81.00 933 PRO A C 1
ATOM 7502 O O . PRO A 1 933 ? -13.445 -21.139 17.695 1.00 81.00 933 PRO A O 1
ATOM 7505 N N . ILE A 1 934 ? -12.886 -21.713 19.782 1.00 85.75 934 ILE A N 1
ATOM 7506 C CA . ILE A 1 934 ? -14.158 -22.433 20.037 1.00 85.75 934 ILE A CA 1
ATOM 7507 C C . ILE A 1 934 ? -15.306 -21.446 20.234 1.00 85.75 934 ILE A C 1
ATOM 7509 O O . ILE A 1 934 ? -16.444 -21.746 19.886 1.00 85.75 934 ILE A O 1
ATOM 7513 N N . HIS A 1 935 ? -15.020 -20.306 20.859 1.00 90.62 935 HIS A N 1
ATOM 7514 C CA . HIS A 1 935 ? -16.012 -19.270 21.081 1.00 90.62 935 HIS A CA 1
ATOM 7515 C C . HIS A 1 935 ? -16.403 -18.646 19.738 1.00 90.62 935 HIS A C 1
ATOM 7517 O O . HIS A 1 935 ? -15.537 -18.186 19.005 1.00 90.62 935 HIS A O 1
ATOM 7523 N N . GLY A 1 936 ? -17.690 -18.712 19.395 1.00 90.19 936 GLY A N 1
ATOM 7524 C CA . GLY A 1 936 ? -18.198 -18.307 18.086 1.00 90.19 936 GLY A CA 1
ATOM 7525 C C . GLY A 1 936 ? -18.013 -19.357 16.984 1.00 90.19 936 GLY A C 1
ATOM 7526 O O . GLY A 1 936 ? -18.319 -19.071 15.836 1.00 90.19 936 GLY A O 1
ATOM 7527 N N . TYR A 1 937 ? -17.543 -20.576 17.279 1.00 93.38 937 TYR A N 1
ATOM 7528 C CA . TYR A 1 937 ? -17.390 -21.615 16.253 1.00 93.38 937 TYR A CA 1
ATOM 7529 C C . TYR A 1 937 ? -18.754 -22.145 15.789 1.00 93.38 937 TYR A C 1
ATOM 7531 O O . TYR A 1 937 ? -19.539 -22.618 16.612 1.00 93.38 937 TYR A O 1
ATOM 7539 N N . HIS A 1 938 ? -19.014 -22.112 14.478 1.00 94.62 938 HIS A N 1
ATOM 7540 C CA . HIS A 1 938 ? -20.244 -22.623 13.862 1.00 94.62 938 HIS A CA 1
ATOM 7541 C C . HIS A 1 938 ? -20.065 -24.051 13.332 1.00 94.62 938 HIS A C 1
ATOM 7543 O O . HIS A 1 938 ? -19.109 -24.343 12.607 1.00 94.62 938 HIS A O 1
ATOM 7549 N N . LEU A 1 939 ? -21.030 -24.924 13.627 1.00 95.44 939 LEU A N 1
ATOM 7550 C CA . LEU A 1 939 ? -21.096 -26.288 13.108 1.00 95.44 939 LEU A CA 1
ATOM 7551 C C . LEU A 1 939 ? -22.495 -26.588 12.542 1.00 95.44 939 LEU A C 1
ATOM 7553 O O . LEU A 1 939 ? -23.471 -26.549 13.297 1.00 95.44 939 LEU A O 1
ATOM 7557 N N . PRO A 1 940 ? -22.603 -26.912 11.242 1.00 95.94 940 PRO A N 1
ATOM 7558 C CA . PRO A 1 940 ? -23.833 -27.406 10.636 1.00 95.94 940 PRO A CA 1
ATOM 7559 C C . PRO A 1 940 ? -24.373 -28.668 11.325 1.00 95.94 940 PRO A C 1
ATOM 7561 O O . PRO A 1 940 ? -23.621 -29.521 11.805 1.00 95.94 940 PRO A O 1
ATOM 7564 N N . SER A 1 941 ? -25.697 -28.779 11.392 1.00 95.25 941 SER A N 1
ATOM 7565 C CA . SER A 1 941 ? -26.403 -29.860 12.086 1.00 95.25 941 SER A CA 1
ATOM 7566 C C . SER A 1 941 ? -26.151 -31.238 11.466 1.00 95.25 941 SER A C 1
ATOM 7568 O O . SER A 1 941 ? -26.068 -32.225 12.193 1.00 95.25 941 SER A O 1
ATOM 7570 N N . ASP A 1 942 ? -25.995 -31.335 10.146 1.00 95.00 942 ASP A N 1
ATOM 7571 C CA . ASP A 1 942 ? -25.652 -32.566 9.426 1.00 95.00 942 ASP A CA 1
ATOM 7572 C C . ASP A 1 942 ? -24.271 -33.095 9.835 1.00 95.00 942 ASP A C 1
ATOM 7574 O O . ASP A 1 942 ? -24.122 -34.283 10.128 1.00 95.00 942 ASP A O 1
ATOM 7578 N N . GLU A 1 943 ? -23.285 -32.212 9.967 1.00 95.38 943 GLU A N 1
ATOM 7579 C CA . GLU A 1 943 ? -21.953 -32.578 10.442 1.00 95.38 943 GLU A CA 1
ATOM 7580 C C . GLU A 1 943 ? -21.943 -32.929 11.933 1.00 95.38 943 GLU A C 1
ATOM 7582 O O . GLU A 1 943 ? -21.343 -33.928 12.333 1.00 95.38 943 GLU A O 1
ATOM 7587 N N . ALA A 1 944 ? -22.669 -32.175 12.764 1.00 96.06 944 ALA A N 1
ATOM 7588 C CA . ALA A 1 944 ? -22.854 -32.527 14.169 1.00 96.06 944 ALA A CA 1
ATOM 7589 C C . ALA A 1 944 ? -23.496 -33.920 14.329 1.00 96.06 944 ALA A C 1
ATOM 7591 O O . ALA A 1 944 ? -23.062 -34.706 15.177 1.00 96.06 944 ALA A O 1
ATOM 7592 N N . ASN A 1 945 ? -24.488 -34.249 13.492 1.00 95.62 945 ASN A N 1
ATOM 7593 C CA . ASN A 1 945 ? -25.102 -35.576 13.429 1.00 95.62 945 ASN A CA 1
ATOM 7594 C C . ASN A 1 945 ? -24.094 -36.646 12.989 1.00 95.62 945 ASN A C 1
ATOM 7596 O O . ASN A 1 945 ? -24.031 -37.702 13.615 1.00 95.62 945 ASN A O 1
ATOM 7600 N N . HIS A 1 946 ? -23.263 -36.367 11.983 1.00 96.25 946 HIS A N 1
ATOM 7601 C CA . HIS A 1 946 ? -22.238 -37.301 11.517 1.00 96.25 946 HIS A CA 1
ATOM 7602 C C . HIS A 1 946 ? -21.217 -37.643 12.613 1.00 96.25 946 HIS A C 1
ATOM 7604 O O . HIS A 1 946 ? -20.946 -38.817 12.881 1.00 96.25 946 HIS A O 1
ATOM 7610 N N . ILE A 1 947 ? -20.704 -36.627 13.316 1.00 96.25 947 ILE A N 1
ATOM 7611 C CA . ILE A 1 947 ? -19.791 -36.825 14.450 1.00 96.25 947 ILE A CA 1
ATOM 7612 C C . ILE A 1 947 ? -20.494 -37.616 15.560 1.00 96.25 947 ILE A C 1
ATOM 7614 O O . ILE A 1 947 ? -19.906 -38.522 16.156 1.00 96.25 947 ILE A O 1
ATOM 7618 N N . PHE A 1 948 ? -21.766 -37.320 15.836 1.00 96.19 948 PHE A N 1
ATOM 7619 C CA . PHE A 1 948 ? -22.534 -38.061 16.831 1.00 96.19 948 PHE A CA 1
ATOM 7620 C C . PHE A 1 948 ? -22.703 -39.542 16.471 1.00 96.19 948 PHE A C 1
ATOM 7622 O O . PHE A 1 948 ? -22.520 -40.394 17.339 1.00 96.19 948 PHE A O 1
ATOM 7629 N N . GLU A 1 949 ? -23.006 -39.870 15.213 1.00 95.31 949 GLU A N 1
ATOM 7630 C CA . GLU A 1 949 ? -23.114 -41.253 14.733 1.00 95.31 949 GLU A CA 1
ATOM 7631 C C . GLU A 1 949 ? -21.790 -42.014 14.886 1.00 95.31 949 GLU A C 1
ATOM 7633 O O . GLU A 1 949 ? -21.781 -43.153 15.364 1.00 95.31 949 GLU A O 1
ATOM 7638 N N . GLN A 1 950 ? -20.663 -41.365 14.578 1.00 94.69 950 GLN A N 1
ATOM 7639 C CA . GLN A 1 950 ? -19.325 -41.922 14.784 1.00 94.69 950 GLN A CA 1
ATOM 7640 C C . GLN A 1 950 ? -19.055 -42.224 16.266 1.00 94.69 950 GLN A C 1
ATOM 7642 O O . GLN A 1 950 ? -18.586 -43.314 16.614 1.00 94.69 950 GLN A O 1
ATOM 7647 N N . VAL A 1 951 ? -19.376 -41.280 17.156 1.00 94.38 951 VAL A N 1
ATOM 7648 C CA . VAL A 1 951 ? -19.186 -41.433 18.606 1.00 94.38 951 VAL A CA 1
ATOM 7649 C C . VAL A 1 951 ? -20.111 -42.521 19.165 1.00 94.38 951 VAL A C 1
ATOM 7651 O O . VAL A 1 951 ? -19.678 -43.338 19.984 1.00 94.38 951 VAL A O 1
ATOM 7654 N N . LEU A 1 952 ? -21.363 -42.576 18.705 1.00 94.75 952 LEU A N 1
ATOM 7655 C CA . LEU A 1 952 ? -22.361 -43.564 19.118 1.00 94.75 952 LEU A CA 1
ATOM 7656 C C . LEU A 1 952 ? -21.963 -44.992 18.706 1.00 94.75 952 LEU A C 1
ATOM 7658 O O . LEU A 1 952 ? -22.145 -45.919 19.496 1.00 94.75 952 LEU A O 1
ATOM 7662 N N . GLY A 1 953 ? -21.404 -45.163 17.502 1.00 92.50 953 GLY A N 1
ATOM 7663 C CA . GLY A 1 953 ? -20.968 -46.460 16.971 1.00 92.50 953 GLY A CA 1
ATOM 7664 C C . GLY A 1 953 ? -19.676 -47.011 17.587 1.00 92.50 953 GLY A C 1
ATOM 7665 O O . GLY A 1 953 ? -19.454 -48.223 17.569 1.00 92.50 953 GLY A O 1
ATOM 7666 N N . SER A 1 954 ? -18.844 -46.140 18.159 1.00 93.75 954 SER A N 1
ATOM 7667 C CA . SER A 1 954 ? -17.560 -46.493 18.780 1.00 93.75 954 SER A CA 1
ATOM 7668 C C . SER A 1 954 ? -17.733 -47.160 20.154 1.00 93.75 954 SER A C 1
ATOM 7670 O O . SER A 1 954 ? -18.648 -46.818 20.907 1.00 93.75 954 SER A O 1
ATOM 7672 N N . ASN A 1 955 ? -16.835 -48.081 20.518 1.00 94.00 955 ASN A N 1
ATOM 7673 C CA . ASN A 1 955 ? -16.711 -48.602 21.890 1.00 94.00 955 ASN A CA 1
ATOM 7674 C C . ASN A 1 955 ? -15.959 -47.620 22.818 1.00 94.00 955 ASN A C 1
ATOM 7676 O O . ASN A 1 955 ? -15.446 -46.601 22.356 1.00 94.00 955 ASN A O 1
ATOM 7680 N N . LEU A 1 956 ? -15.875 -47.891 24.127 1.00 91.75 956 LEU A N 1
ATOM 7681 C CA . LEU A 1 956 ? -15.284 -46.941 25.085 1.00 91.75 956 LEU A CA 1
ATOM 7682 C C . LEU A 1 956 ? -13.811 -46.636 24.788 1.00 91.75 956 LEU A C 1
ATOM 7684 O O . LEU A 1 956 ? -13.374 -45.495 24.944 1.00 91.75 956 LEU A O 1
ATOM 7688 N N . LYS A 1 957 ? -13.050 -47.647 24.357 1.00 91.56 957 LYS A N 1
ATOM 7689 C CA . LYS A 1 957 ? -11.639 -47.483 24.002 1.00 91.56 957 LYS A CA 1
ATOM 7690 C C . LYS A 1 957 ? -11.495 -46.623 22.748 1.00 91.56 957 LYS A C 1
ATOM 7692 O O . LYS A 1 957 ? -10.758 -45.650 22.777 1.00 91.56 957 LYS A O 1
ATOM 7697 N N . GLU A 1 958 ? -12.251 -46.940 21.699 1.00 92.06 958 GLU A N 1
ATOM 7698 C CA . GLU A 1 958 ? -12.267 -46.176 20.444 1.00 92.06 958 GLU A CA 1
ATOM 7699 C C . GLU A 1 958 ? -12.651 -44.711 20.680 1.00 92.06 958 GLU A C 1
ATOM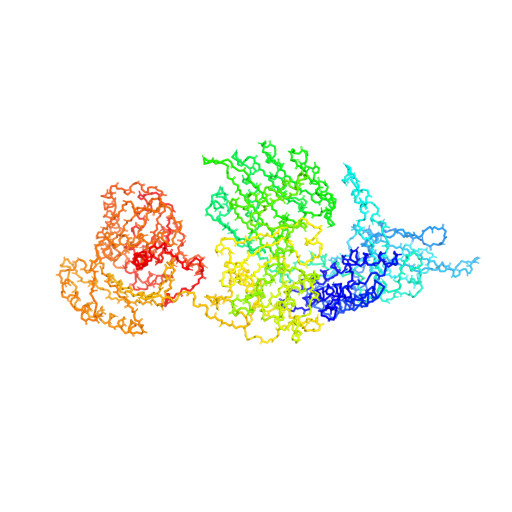 7701 O O . GLU A 1 958 ? -11.983 -43.822 20.164 1.00 92.06 958 GLU A O 1
ATOM 7706 N N . ARG A 1 959 ? -13.658 -44.441 21.524 1.00 93.31 959 ARG A N 1
ATOM 7707 C CA . ARG A 1 959 ? -14.004 -43.066 21.922 1.00 93.31 959 ARG A CA 1
ATOM 7708 C C . ARG A 1 959 ? -12.852 -42.374 22.647 1.00 93.31 959 ARG A C 1
ATOM 7710 O O . ARG A 1 959 ? -12.592 -41.209 22.388 1.00 93.31 959 ARG A O 1
ATOM 7717 N N . GLY A 1 960 ? -12.163 -43.072 23.549 1.00 88.25 960 GLY A N 1
ATOM 7718 C CA . GLY A 1 960 ? -11.004 -42.526 24.261 1.00 88.25 960 GLY A CA 1
ATOM 7719 C C . GLY A 1 960 ? -9.810 -42.189 23.361 1.00 88.25 960 GLY A C 1
ATOM 7720 O O . GLY A 1 960 ? -8.952 -41.418 23.782 1.00 88.25 960 GLY A O 1
ATOM 7721 N N . ASP A 1 961 ? -9.771 -42.742 22.148 1.00 90.75 961 ASP A N 1
ATOM 7722 C CA . ASP A 1 961 ? -8.729 -42.501 21.148 1.00 90.75 961 ASP A CA 1
ATOM 7723 C C . ASP A 1 961 ? -9.162 -41.470 20.074 1.00 90.75 961 ASP A C 1
ATOM 7725 O O . ASP A 1 961 ? -8.386 -41.167 19.167 1.00 90.75 961 ASP A O 1
ATOM 7729 N N . LEU A 1 962 ? -10.381 -40.906 20.153 1.00 89.94 962 LEU A N 1
ATOM 7730 C CA . LEU A 1 962 ? -10.863 -39.902 19.194 1.00 89.94 962 LEU A CA 1
ATOM 7731 C C . LEU A 1 962 ? -10.156 -38.543 19.382 1.00 89.94 962 LEU A C 1
ATOM 7733 O O . LEU A 1 962 ? -10.222 -37.964 20.472 1.00 89.94 962 LEU A O 1
ATOM 7737 N N . PRO A 1 963 ? -9.562 -37.962 18.319 1.00 87.44 963 PRO A N 1
ATOM 7738 C CA . PRO A 1 963 ? -8.951 -36.637 18.386 1.00 87.44 963 PRO A CA 1
ATOM 7739 C C . PRO A 1 963 ? -9.944 -35.560 18.840 1.00 87.44 963 PRO A C 1
ATOM 7741 O O . PRO A 1 963 ? -11.020 -35.408 18.267 1.00 87.44 963 PRO A O 1
ATOM 7744 N N . GLY A 1 964 ? -9.568 -34.787 19.862 1.00 84.88 964 GLY A N 1
ATOM 7745 C CA . GLY A 1 964 ? -10.406 -33.725 20.433 1.00 84.88 964 GLY A CA 1
ATOM 7746 C C . GLY A 1 964 ? -11.332 -34.167 21.577 1.00 84.88 964 GLY A C 1
ATOM 7747 O O . GLY A 1 964 ? -11.939 -33.300 22.208 1.00 84.88 964 GLY A O 1
ATOM 7748 N N . LEU A 1 965 ? -11.407 -35.467 21.896 1.00 88.19 965 LEU A N 1
ATOM 7749 C CA . LEU A 1 965 ? -12.160 -36.015 23.030 1.00 88.19 965 LEU A CA 1
ATOM 7750 C C . LEU A 1 965 ? -11.217 -36.480 24.149 1.00 88.19 965 LEU A C 1
ATOM 7752 O O . LEU A 1 965 ? -10.458 -37.429 23.997 1.00 88.19 965 LEU A O 1
ATOM 7756 N N . ALA A 1 966 ? -11.309 -35.851 25.322 1.00 81.56 966 ALA A N 1
ATOM 7757 C CA . ALA A 1 966 ? -10.530 -36.272 26.485 1.00 81.56 966 ALA A CA 1
ATOM 7758 C C . ALA A 1 966 ? -10.945 -37.678 26.966 1.00 81.56 966 ALA A C 1
ATOM 7760 O O . ALA A 1 966 ? -12.132 -37.947 27.176 1.00 81.56 966 ALA A O 1
ATOM 7761 N N . LYS A 1 967 ? -9.964 -38.551 27.245 1.00 81.62 967 LYS A N 1
ATOM 7762 C CA . LYS A 1 967 ? -10.181 -39.946 27.696 1.00 81.62 967 LYS A CA 1
ATOM 7763 C C . LYS A 1 967 ? -11.149 -40.075 28.870 1.00 81.62 967 LYS A C 1
ATOM 7765 O O . LYS A 1 967 ? -11.972 -40.983 28.913 1.00 81.62 967 LYS A O 1
ATOM 7770 N N . ASN A 1 968 ? -11.084 -39.144 29.819 1.00 76.50 968 ASN A N 1
ATOM 7771 C CA . ASN A 1 968 ? -11.926 -39.132 31.016 1.00 76.50 968 ASN A CA 1
ATOM 7772 C C . ASN A 1 968 ? -13.383 -38.681 30.774 1.00 76.50 968 ASN A C 1
ATOM 7774 O O . ASN A 1 968 ? -14.141 -38.607 31.745 1.00 76.50 968 ASN A O 1
ATOM 7778 N N . ARG A 1 969 ? -13.747 -38.353 29.524 1.00 81.44 969 ARG A N 1
ATOM 7779 C CA . ARG A 1 969 ? -15.104 -38.009 29.065 1.00 81.44 969 ARG A CA 1
ATOM 7780 C C . ARG A 1 969 ? -15.701 -39.043 28.104 1.00 81.44 969 ARG A C 1
ATOM 7782 O O . ARG A 1 969 ? -16.871 -38.917 27.746 1.00 81.44 969 ARG A O 1
ATOM 7789 N N . ALA A 1 970 ? -14.933 -40.048 27.683 1.00 87.81 970 ALA A N 1
ATOM 7790 C CA . ALA A 1 970 ? -15.357 -41.031 26.683 1.00 87.81 970 ALA A CA 1
ATOM 7791 C C . ALA A 1 970 ? -16.594 -41.853 27.105 1.00 87.81 970 ALA A C 1
ATOM 7793 O O . ALA A 1 970 ? -17.369 -42.293 26.255 1.00 87.81 970 ALA A O 1
ATOM 7794 N N . ASP A 1 971 ? -16.811 -42.024 28.411 1.00 86.44 971 ASP A N 1
ATOM 7795 C CA . ASP A 1 971 ? -17.950 -42.741 28.990 1.00 86.44 971 ASP A CA 1
ATOM 7796 C C . ASP A 1 971 ? -19.241 -41.910 29.057 1.00 86.44 971 ASP A C 1
ATOM 7798 O O . ASP A 1 971 ? -20.323 -42.488 29.118 1.00 86.44 971 ASP A O 1
ATOM 7802 N N . ILE A 1 972 ? -19.149 -40.574 29.006 1.00 89.31 972 ILE A N 1
ATOM 7803 C CA . ILE A 1 972 ? -20.306 -39.667 29.133 1.00 89.31 972 ILE A CA 1
ATOM 7804 C C . ILE A 1 972 ? -20.621 -38.853 27.871 1.00 89.31 972 ILE A C 1
ATOM 7806 O O . ILE A 1 972 ? -21.659 -38.191 27.811 1.00 89.31 972 ILE A O 1
ATOM 7810 N N . ILE A 1 973 ? -19.747 -38.870 26.857 1.00 92.38 973 ILE A N 1
ATOM 7811 C CA . ILE A 1 973 ? -19.872 -37.990 25.685 1.00 92.38 973 ILE A CA 1
ATOM 7812 C C . ILE A 1 973 ? -21.159 -38.237 24.882 1.00 92.38 973 ILE A C 1
ATOM 7814 O O . ILE A 1 973 ? -21.791 -37.278 24.448 1.00 92.38 973 ILE A O 1
ATOM 7818 N N . VAL A 1 974 ? -21.611 -39.493 24.762 1.00 94.06 974 VAL A N 1
ATOM 7819 C CA . VAL A 1 974 ? -22.860 -39.829 24.052 1.00 94.06 974 VAL A CA 1
ATOM 7820 C C . VAL A 1 974 ? -24.056 -39.182 24.748 1.00 94.06 974 VAL A C 1
ATOM 7822 O O . VAL A 1 974 ? -24.876 -38.537 24.097 1.00 94.06 974 VAL A O 1
ATOM 7825 N N . GLY A 1 975 ? -24.140 -39.300 26.077 1.00 92.06 975 GLY A N 1
ATOM 7826 C CA . GLY A 1 975 ? -25.193 -38.650 26.856 1.00 92.06 975 GLY A CA 1
ATOM 7827 C C . GLY A 1 975 ? -25.095 -37.125 26.834 1.00 92.06 975 GLY A C 1
ATOM 7828 O O . GLY A 1 975 ? -26.120 -36.458 26.904 1.00 92.06 975 GLY A O 1
ATOM 7829 N N . GLY A 1 976 ? -23.885 -36.573 26.697 1.00 91.75 976 GLY A N 1
ATOM 7830 C CA . GLY A 1 976 ? -23.651 -35.133 26.603 1.00 91.75 976 GLY A CA 1
ATOM 7831 C C . GLY A 1 976 ? -23.990 -34.510 25.247 1.00 91.75 976 GLY A C 1
ATOM 7832 O O . GLY A 1 976 ? -24.421 -33.367 25.218 1.00 91.75 976 GLY A O 1
ATOM 7833 N N . MET A 1 977 ? -23.829 -35.240 24.141 1.00 94.88 977 MET A N 1
ATOM 7834 C CA . MET A 1 977 ? -24.194 -34.762 22.798 1.00 94.88 977 MET A CA 1
ATOM 7835 C C . MET A 1 977 ? -25.672 -35.010 22.468 1.00 94.88 977 MET A C 1
ATOM 7837 O O . MET A 1 977 ? -26.257 -34.305 21.655 1.00 94.88 977 MET A O 1
ATOM 7841 N N . LEU A 1 978 ? -26.316 -36.000 23.092 1.00 95.00 978 LEU A N 1
ATOM 7842 C CA . LEU A 1 978 ? -27.696 -36.360 22.764 1.00 95.00 978 LEU A CA 1
ATOM 7843 C C . LEU A 1 978 ? -28.705 -35.186 22.836 1.00 95.00 978 LEU A C 1
ATOM 7845 O O . LEU A 1 978 ? -29.552 -35.117 21.943 1.00 95.00 978 LEU A O 1
ATOM 7849 N N . PRO A 1 979 ? -28.644 -34.252 23.813 1.00 95.62 979 PRO A N 1
ATOM 7850 C CA . PRO A 1 979 ? -29.537 -33.093 23.851 1.00 95.62 979 PRO A CA 1
ATOM 7851 C C . PRO A 1 979 ? -29.476 -32.212 22.615 1.00 95.62 979 PRO A C 1
ATOM 7853 O O . PRO A 1 979 ? -30.527 -31.934 22.038 1.00 95.62 979 PRO A O 1
ATOM 7856 N N . ILE A 1 980 ? -28.278 -31.838 22.159 1.00 95.19 980 ILE A N 1
ATOM 7857 C CA . ILE A 1 980 ? -28.153 -30.957 20.996 1.00 95.19 980 ILE A CA 1
ATOM 7858 C C . ILE A 1 980 ? -28.662 -31.632 19.720 1.00 95.19 980 ILE A C 1
ATOM 7860 O O . ILE A 1 980 ? -29.422 -31.044 18.955 1.00 95.19 980 ILE A O 1
ATOM 7864 N N . ILE A 1 981 ? -28.352 -32.921 19.565 1.00 95.31 981 ILE A N 1
ATOM 7865 C CA . ILE A 1 981 ? -28.792 -33.737 18.430 1.00 95.31 981 ILE A CA 1
ATOM 7866 C C . ILE A 1 981 ? -30.317 -33.870 18.387 1.00 95.31 981 ILE A C 1
ATOM 7868 O O . ILE A 1 981 ? -30.930 -33.816 17.320 1.00 95.31 981 ILE A O 1
ATOM 7872 N N . LYS A 1 982 ? -30.961 -34.025 19.548 1.00 94.81 982 LYS A N 1
ATOM 7873 C CA . LYS A 1 982 ? -32.424 -34.090 19.626 1.00 94.81 982 LYS A CA 1
ATOM 7874 C C . LYS A 1 982 ? -33.080 -32.730 19.423 1.00 94.81 982 LYS A C 1
ATOM 7876 O O . LYS A 1 982 ? -34.185 -32.697 18.886 1.00 94.81 982 LYS A O 1
ATOM 7881 N N . LEU A 1 983 ? -32.417 -31.638 19.800 1.00 94.75 983 LEU A N 1
ATOM 7882 C CA . LEU A 1 983 ? -32.924 -30.289 19.574 1.00 94.75 983 LEU A CA 1
ATOM 7883 C C . LEU A 1 983 ? -32.922 -29.906 18.096 1.00 94.75 983 LEU A C 1
ATOM 7885 O O . LEU A 1 983 ? -33.945 -29.395 17.655 1.00 94.75 983 LEU A O 1
ATOM 7889 N N . PHE A 1 984 ? -31.891 -30.243 17.308 1.00 94.62 984 PHE A N 1
ATOM 7890 C CA . PHE A 1 984 ? -31.918 -30.011 15.850 1.00 94.62 984 PHE A CA 1
ATOM 7891 C C . PHE A 1 984 ? -33.209 -30.534 15.208 1.00 94.62 984 PHE A C 1
ATOM 7893 O O . PHE A 1 984 ? -33.885 -29.816 14.479 1.00 94.62 984 PHE A O 1
ATOM 7900 N N . GLN A 1 985 ? -33.607 -31.759 15.569 1.00 88.75 985 GLN A N 1
ATOM 7901 C CA . GLN A 1 985 ? -34.835 -32.391 15.075 1.00 88.75 985 GLN A CA 1
ATOM 7902 C C . GLN A 1 985 ? -36.114 -31.750 15.632 1.00 88.75 985 GLN A C 1
ATOM 7904 O O . GLN A 1 985 ? -37.145 -31.762 14.966 1.00 88.75 985 GLN A O 1
ATOM 7909 N N . TYR A 1 986 ? -36.079 -31.253 16.871 1.00 92.88 986 TYR A N 1
ATOM 7910 C CA . TYR A 1 986 ? -37.267 -30.755 17.565 1.00 92.88 986 TYR A CA 1
ATOM 7911 C C . TYR A 1 986 ? -37.619 -29.312 17.187 1.00 92.88 986 TYR A C 1
ATOM 7913 O O . TYR A 1 986 ? -38.801 -28.991 17.071 1.00 92.88 986 TYR A O 1
ATOM 7921 N N . ILE A 1 987 ? -36.610 -28.458 16.986 1.00 94.38 987 ILE A N 1
ATOM 7922 C CA . ILE A 1 987 ? -36.788 -27.032 16.675 1.00 94.38 987 ILE A CA 1
ATOM 7923 C C . ILE A 1 987 ? -36.413 -26.667 15.234 1.00 94.38 987 ILE A C 1
ATOM 7925 O O . ILE A 1 987 ? -36.457 -25.490 14.897 1.00 94.38 987 ILE A O 1
ATOM 7929 N N . ASP A 1 988 ? -36.079 -27.639 14.378 1.00 92.06 988 ASP A N 1
ATOM 7930 C CA . ASP A 1 988 ? -35.758 -27.399 12.958 1.00 92.06 988 ASP A CA 1
ATOM 7931 C C . ASP A 1 988 ? -34.568 -26.427 12.787 1.00 92.06 988 ASP A C 1
ATOM 7933 O O . ASP A 1 988 ? -34.574 -25.537 11.944 1.00 92.06 988 ASP A O 1
ATOM 7937 N N . SER A 1 989 ? -33.568 -26.545 13.669 1.00 92.94 989 SER A N 1
ATOM 7938 C CA . SER A 1 989 ? -32.354 -25.720 13.630 1.00 92.94 989 SER A CA 1
ATOM 7939 C C . SER A 1 989 ? -31.293 -26.395 12.766 1.00 92.94 989 SER A C 1
ATOM 7941 O O . SER A 1 989 ? -31.062 -27.601 12.889 1.00 92.94 989 SER A O 1
ATOM 7943 N N . ASP A 1 990 ? -30.643 -25.621 11.902 1.00 92.94 990 ASP A N 1
ATOM 7944 C CA . ASP A 1 990 ? -29.692 -26.107 10.905 1.00 92.94 990 ASP A CA 1
ATOM 7945 C C . ASP A 1 990 ? -28.230 -26.052 11.368 1.00 92.94 990 ASP A C 1
ATOM 7947 O O . ASP A 1 990 ? -27.375 -26.659 10.720 1.00 92.94 990 ASP A O 1
ATOM 7951 N N . GLN A 1 991 ? -27.932 -25.397 12.496 1.00 94.00 991 GLN A N 1
ATOM 7952 C CA . GLN A 1 991 ? -26.570 -25.220 13.010 1.00 94.00 991 GLN A CA 1
ATOM 7953 C C . GLN A 1 991 ? -26.503 -24.997 14.530 1.00 94.00 991 GLN A C 1
ATOM 7955 O O . GLN A 1 991 ? -27.466 -24.575 15.173 1.00 94.00 991 GLN A O 1
ATOM 7960 N N . VAL A 1 992 ? -25.316 -25.224 15.097 1.00 96.69 992 VAL A N 1
ATOM 7961 C CA . VAL A 1 992 ? -24.939 -24.833 16.463 1.00 96.69 992 VAL A CA 1
ATOM 7962 C C . VAL A 1 992 ? -23.758 -23.863 16.443 1.00 96.69 992 VAL A C 1
ATOM 7964 O O . VAL A 1 992 ? -22.812 -24.038 15.677 1.00 96.69 992 VAL A O 1
ATOM 7967 N N . ILE A 1 993 ? -23.793 -22.884 17.343 1.00 96.69 993 ILE A N 1
ATOM 7968 C CA . ILE A 1 993 ? -22.696 -21.977 17.685 1.00 96.69 993 ILE A CA 1
ATOM 7969 C C . ILE A 1 993 ? -22.149 -22.389 19.053 1.00 96.69 993 ILE A C 1
ATOM 7971 O O . ILE A 1 993 ? -22.919 -22.560 19.995 1.00 96.69 993 ILE A O 1
ATOM 7975 N N . PHE A 1 994 ? -20.838 -22.552 19.204 1.00 95.81 994 PHE A N 1
ATOM 7976 C CA . PHE A 1 994 ? -20.242 -22.916 20.494 1.00 95.81 994 PHE A CA 1
ATOM 7977 C C . PHE A 1 994 ? -19.699 -21.703 21.242 1.00 95.81 994 PHE A C 1
ATOM 7979 O O . PHE A 1 994 ? -19.204 -20.751 20.644 1.00 95.81 994 PHE A O 1
ATOM 7986 N N . SER A 1 995 ? -19.742 -21.752 22.574 1.00 91.94 995 SER A N 1
ATOM 7987 C CA . SER A 1 995 ? -19.166 -20.701 23.413 1.00 91.94 995 SER A CA 1
ATOM 7988 C C . SER A 1 995 ? -18.281 -21.242 24.538 1.00 91.94 995 SER A C 1
ATOM 7990 O O . SER A 1 995 ? -18.548 -22.282 25.152 1.00 91.94 995 SER A O 1
ATOM 7992 N N . GLN A 1 996 ? -17.189 -20.517 24.806 1.00 87.88 996 GLN A N 1
ATOM 7993 C CA . GLN A 1 996 ? -16.362 -20.697 26.001 1.00 87.88 996 GLN A CA 1
ATOM 7994 C C . GLN A 1 996 ? -16.848 -19.857 27.190 1.00 87.88 996 GLN A C 1
ATOM 7996 O O . GLN A 1 996 ? -16.578 -20.253 28.323 1.00 87.88 996 GLN A O 1
ATOM 8001 N N . SER A 1 997 ? -17.566 -18.759 26.935 1.00 89.12 997 SER A N 1
ATOM 8002 C CA . SER A 1 997 ? -18.256 -17.959 27.950 1.00 89.12 997 SER A CA 1
ATOM 8003 C C . SER A 1 997 ? -19.538 -18.670 28.390 1.00 89.12 997 SER A C 1
ATOM 8005 O O . SER A 1 997 ? -20.273 -19.179 27.544 1.00 89.12 997 SER A O 1
ATOM 8007 N N . GLY A 1 998 ? -19.794 -18.711 29.694 1.00 90.62 998 GLY A N 1
ATOM 8008 C CA . GLY A 1 998 ? -21.024 -19.246 30.292 1.00 90.62 998 GLY A CA 1
ATOM 8009 C C . GLY A 1 998 ? -21.185 -18.708 31.711 1.00 90.62 998 GLY A C 1
ATOM 8010 O O . GLY A 1 998 ? -20.782 -17.576 31.971 1.00 90.62 998 GLY A O 1
ATOM 8011 N N . LEU A 1 999 ? -21.673 -19.529 32.641 1.00 91.94 999 LEU A N 1
ATOM 8012 C CA . LEU A 1 999 ? -21.930 -19.162 34.037 1.00 91.94 999 LEU A CA 1
ATOM 8013 C C . LEU A 1 999 ? -20.862 -18.275 34.704 1.00 91.94 999 LEU A C 1
ATOM 8015 O O . LEU A 1 999 ? -21.204 -17.280 35.338 1.00 91.94 999 LEU A O 1
ATOM 8019 N N . ARG A 1 1000 ? -19.564 -18.596 34.587 1.00 92.25 1000 ARG A N 1
ATOM 8020 C CA . ARG A 1 1000 ? -18.510 -17.819 35.276 1.00 92.25 1000 ARG A CA 1
ATOM 8021 C C . ARG A 1 1000 ? -18.370 -16.416 34.705 1.00 92.25 1000 ARG A C 1
ATOM 8023 O O . ARG A 1 1000 ? -18.271 -15.457 35.463 1.00 92.25 1000 ARG A O 1
ATOM 8030 N N . GLU A 1 1001 ? -18.337 -16.313 33.383 1.00 91.88 1001 GLU A N 1
ATOM 8031 C CA . GLU A 1 1001 ? -18.324 -15.039 32.678 1.00 91.88 1001 GLU A CA 1
ATOM 8032 C C . GLU A 1 1001 ? -19.612 -14.249 32.971 1.00 91.88 1001 GLU A C 1
ATOM 8034 O O . GLU A 1 1001 ? -19.528 -13.078 33.314 1.00 91.88 1001 GLU A O 1
ATOM 8039 N N . GLY A 1 1002 ? -20.783 -14.891 32.998 1.00 93.62 1002 GLY A N 1
ATOM 8040 C CA . GLY A 1 1002 ? -22.042 -14.235 33.364 1.00 93.62 1002 GLY A CA 1
ATOM 8041 C C . GLY A 1 1002 ? -22.073 -13.660 34.778 1.00 93.62 1002 GLY A C 1
ATOM 8042 O O . GLY A 1 1002 ? -22.538 -12.539 34.969 1.00 93.62 1002 GLY A O 1
ATOM 8043 N N . ILE A 1 1003 ? -21.538 -14.385 35.768 1.00 94.19 1003 ILE A N 1
ATOM 8044 C CA . ILE A 1 1003 ? -21.391 -13.866 37.138 1.00 94.19 1003 ILE A CA 1
ATOM 8045 C C . ILE A 1 1003 ? -20.448 -12.658 37.145 1.00 94.19 1003 ILE A C 1
ATOM 8047 O O . ILE A 1 1003 ? -20.749 -11.657 37.788 1.00 94.19 1003 ILE A O 1
ATOM 8051 N N . LEU A 1 1004 ? -19.328 -12.720 36.415 1.00 92.50 1004 LEU A N 1
ATOM 8052 C CA . LEU A 1 1004 ? -18.403 -11.589 36.304 1.00 92.50 1004 LEU A CA 1
ATOM 8053 C C . LEU A 1 1004 ? -19.102 -10.365 35.711 1.00 92.50 1004 LEU A C 1
ATOM 8055 O O . LEU A 1 1004 ? -18.944 -9.261 36.221 1.00 92.50 1004 LEU A O 1
ATOM 8059 N N . PHE A 1 1005 ? -19.875 -10.564 34.649 1.00 92.75 1005 PHE A N 1
ATOM 8060 C CA . PHE A 1 1005 ? -20.547 -9.494 33.923 1.00 92.75 1005 PHE A CA 1
ATOM 8061 C C . PHE A 1 1005 ? -21.657 -8.854 34.744 1.00 92.75 1005 PHE A C 1
ATOM 8063 O O . PHE A 1 1005 ? -21.749 -7.630 34.784 1.00 92.75 1005 PHE A O 1
ATOM 8070 N N . GLU A 1 1006 ? -22.424 -9.658 35.481 1.00 91.50 1006 GLU A N 1
ATOM 8071 C CA . GLU A 1 1006 ? -23.398 -9.151 36.444 1.00 91.50 1006 GLU A CA 1
ATOM 8072 C C . GLU A 1 1006 ? -22.719 -8.264 37.504 1.00 91.50 1006 GLU A C 1
ATOM 8074 O O . GLU A 1 1006 ? -23.208 -7.177 37.810 1.00 91.50 1006 GLU A O 1
ATOM 8079 N N . GLU A 1 1007 ? -21.577 -8.690 38.054 1.00 88.38 1007 GLU A N 1
ATOM 8080 C CA . GLU A 1 1007 ? -20.834 -7.900 39.045 1.00 88.38 1007 GLU A CA 1
ATOM 8081 C C . GLU A 1 1007 ? -20.250 -6.614 38.447 1.00 88.38 1007 GLU A C 1
ATOM 8083 O O . GLU A 1 1007 ? -20.347 -5.547 39.057 1.00 88.38 1007 GLU A O 1
ATOM 8088 N N . ILE A 1 1008 ? -19.694 -6.677 37.233 1.00 88.25 1008 ILE A N 1
ATOM 8089 C CA . ILE A 1 1008 ? -19.203 -5.493 36.519 1.00 88.25 1008 ILE A CA 1
ATOM 8090 C C . ILE A 1 1008 ? -20.350 -4.505 36.313 1.00 88.25 1008 ILE A C 1
ATOM 8092 O O . ILE A 1 1008 ? -20.208 -3.338 36.678 1.00 88.25 1008 ILE A O 1
ATOM 8096 N N . GLN A 1 1009 ? -21.499 -4.949 35.805 1.00 87.69 1009 GLN A N 1
ATOM 8097 C CA . GLN A 1 1009 ? -22.659 -4.085 35.587 1.00 87.69 1009 GLN A CA 1
ATOM 8098 C C . GLN A 1 1009 ? -23.184 -3.495 36.902 1.00 87.69 1009 GLN A C 1
ATOM 8100 O O . GLN A 1 1009 ? -23.439 -2.292 36.973 1.00 87.69 1009 GLN A O 1
ATOM 8105 N N . LYS A 1 1010 ? -23.274 -4.292 37.978 1.00 84.88 1010 LYS A N 1
ATOM 8106 C CA . LYS A 1 1010 ? -23.696 -3.819 39.310 1.00 84.88 1010 LYS A CA 1
ATOM 8107 C C . LYS A 1 1010 ? -22.770 -2.744 39.876 1.00 84.88 1010 LYS A C 1
ATOM 8109 O O . LYS A 1 1010 ? -23.245 -1.786 40.483 1.00 84.88 1010 LYS A O 1
ATOM 8114 N N . VAL A 1 1011 ? -21.458 -2.907 39.712 1.00 78.69 1011 VAL A N 1
ATOM 8115 C CA . VAL A 1 1011 ? -20.454 -2.005 40.298 1.00 78.69 1011 VAL A CA 1
ATOM 8116 C C . VAL A 1 1011 ? -20.217 -0.767 39.435 1.00 78.69 1011 VAL A C 1
ATOM 8118 O O . VAL A 1 1011 ? -19.978 0.318 39.967 1.00 78.69 1011 VAL A O 1
ATOM 8121 N N . THR A 1 1012 ? -20.252 -0.916 38.112 1.00 78.62 1012 THR A N 1
ATOM 8122 C CA . THR A 1 1012 ? -19.879 0.148 37.169 1.00 78.62 1012 THR A CA 1
ATOM 8123 C C . THR A 1 1012 ? -21.073 0.896 36.587 1.00 78.62 1012 THR A C 1
ATOM 8125 O O . THR A 1 1012 ? -20.937 2.071 36.257 1.00 78.62 1012 THR A O 1
ATOM 8128 N N . GLY A 1 1013 ? -22.237 0.251 36.470 1.00 77.38 1013 GLY A N 1
ATOM 8129 C CA . GLY A 1 1013 ? -23.390 0.782 35.741 1.00 77.38 1013 GLY A CA 1
ATOM 8130 C C . GLY A 1 1013 ? -23.197 0.853 34.220 1.00 77.38 1013 GLY A C 1
ATOM 8131 O O . GLY A 1 1013 ? -24.032 1.446 33.541 1.00 77.38 1013 GLY A O 1
ATOM 8132 N N . HIS A 1 1014 ? -22.110 0.283 33.692 1.00 72.88 1014 HIS A N 1
ATOM 8133 C CA . HIS A 1 1014 ? -21.780 0.243 32.269 1.00 72.88 1014 HIS A CA 1
ATOM 8134 C C . HIS A 1 1014 ? -21.964 -1.170 31.702 1.00 72.88 1014 HIS A C 1
ATOM 8136 O O . HIS A 1 1014 ? -21.867 -2.154 32.437 1.00 72.88 1014 HIS A O 1
ATOM 8142 N N . GLU A 1 1015 ? -22.219 -1.257 30.394 1.00 76.88 1015 GLU A N 1
ATOM 8143 C CA . GLU A 1 1015 ? -22.159 -2.524 29.657 1.00 76.88 1015 GLU A CA 1
ATOM 8144 C C . GLU A 1 1015 ? -20.744 -3.110 29.720 1.00 76.88 1015 GLU A C 1
ATOM 8146 O O . GLU A 1 1015 ? -19.758 -2.386 29.896 1.00 76.88 1015 GLU A O 1
ATOM 8151 N N . VAL A 1 1016 ? -20.645 -4.434 29.616 1.00 78.06 1016 VAL A N 1
ATOM 8152 C CA . VAL A 1 1016 ? -19.349 -5.106 29.668 1.00 78.06 1016 VAL A CA 1
ATOM 8153 C C . VAL A 1 1016 ? -18.635 -4.907 28.341 1.00 78.06 1016 VAL A C 1
ATOM 8155 O O . VAL A 1 1016 ? -19.190 -5.158 27.277 1.00 78.06 1016 VAL A O 1
ATOM 8158 N N . LEU A 1 1017 ? -17.374 -4.491 28.410 1.00 71.44 1017 LEU A N 1
ATOM 8159 C CA . LEU A 1 1017 ? -16.503 -4.403 27.246 1.00 71.44 1017 LEU A CA 1
ATOM 8160 C C . LEU A 1 1017 ? -15.619 -5.653 27.238 1.00 71.44 1017 LEU A C 1
ATOM 8162 O O . LEU A 1 1017 ? -14.656 -5.729 28.005 1.00 71.44 1017 LEU A O 1
ATOM 8166 N N . ASP A 1 1018 ? -15.972 -6.658 26.427 1.00 66.56 1018 ASP A N 1
ATOM 8167 C CA . ASP A 1 1018 ? -15.144 -7.861 26.282 1.00 66.56 1018 ASP A CA 1
ATOM 8168 C C . ASP A 1 1018 ? -13.876 -7.529 25.476 1.00 66.56 1018 ASP A C 1
ATOM 8170 O O . ASP A 1 1018 ? -13.982 -7.181 24.298 1.00 66.56 1018 ASP A O 1
ATOM 8174 N N . PRO A 1 1019 ? -12.670 -7.642 26.064 1.00 53.72 1019 PRO A N 1
ATOM 8175 C CA . PRO A 1 1019 ? -11.423 -7.404 25.336 1.00 53.72 1019 PRO A CA 1
ATOM 8176 C C . PRO A 1 1019 ? -11.157 -8.451 24.239 1.00 53.72 1019 PRO A C 1
ATOM 8178 O O . PRO A 1 1019 ? -10.293 -8.241 23.398 1.00 53.72 1019 PRO A O 1
ATOM 8181 N N . ARG A 1 1020 ? -11.870 -9.590 24.227 1.00 55.09 1020 ARG A N 1
ATOM 8182 C CA . ARG A 1 1020 ? -11.617 -10.740 23.335 1.00 55.09 1020 ARG A CA 1
ATOM 8183 C C . ARG A 1 1020 ? -12.266 -10.625 21.952 1.00 55.09 1020 ARG A C 1
ATOM 8185 O O . ARG A 1 1020 ? -12.451 -11.636 21.281 1.00 55.09 1020 ARG A O 1
ATOM 8192 N N . VAL A 1 1021 ? -12.572 -9.407 21.504 1.00 36.75 1021 VAL A N 1
ATOM 8193 C CA . VAL A 1 1021 ? -12.807 -9.138 20.071 1.00 36.75 1021 VAL A CA 1
ATOM 8194 C C . VAL A 1 1021 ? -11.481 -9.192 19.281 1.00 36.75 1021 VAL A C 1
ATOM 8196 O O . VAL A 1 1021 ? -11.500 -9.134 18.056 1.00 36.75 1021 VAL A O 1
ATOM 8199 N N . ASP A 1 1022 ? -10.354 -9.395 19.976 1.00 28.53 1022 ASP A N 1
ATOM 8200 C CA . ASP A 1 1022 ? -9.029 -9.637 19.411 1.00 28.53 1022 ASP A CA 1
ATOM 8201 C C . ASP A 1 1022 ? -8.522 -11.058 19.760 1.00 28.53 1022 ASP A C 1
ATOM 8203 O O . ASP A 1 1022 ? -8.509 -11.488 20.921 1.00 28.53 1022 ASP A O 1
ATOM 8207 N N . GLU A 1 1023 ? -8.184 -11.838 18.732 1.00 36.62 1023 GLU A N 1
ATOM 8208 C CA . GLU A 1 1023 ? -7.851 -13.262 18.816 1.00 36.62 1023 GLU A CA 1
ATOM 8209 C C . GLU A 1 1023 ? -6.431 -13.477 19.369 1.00 36.62 1023 GLU A C 1
ATOM 8211 O O . GLU A 1 1023 ? -5.448 -13.175 18.702 1.00 36.62 1023 GLU A O 1
ATOM 8216 N N . SER A 1 1024 ? -6.280 -14.083 20.554 1.00 29.91 1024 SER A N 1
ATOM 8217 C CA . SER A 1 1024 ? -5.245 -15.109 20.798 1.00 29.91 1024 SER A CA 1
ATOM 8218 C C . SER A 1 1024 ? -5.244 -15.673 22.227 1.00 29.91 1024 SER A C 1
ATOM 8220 O O . SER A 1 1024 ? -5.558 -15.008 23.209 1.00 29.91 1024 SER A O 1
ATOM 8222 N N . VAL A 1 1025 ? -4.756 -16.918 22.303 1.00 30.41 1025 VAL A N 1
ATOM 8223 C CA . VAL A 1 1025 ? -4.310 -17.692 23.478 1.00 30.41 1025 VAL A CA 1
ATOM 8224 C C . VAL A 1 1025 ? -5.338 -18.671 24.079 1.00 30.41 1025 VAL A C 1
ATOM 8226 O O . VAL A 1 1025 ? -5.920 -18.475 25.147 1.00 30.41 1025 VAL A O 1
ATOM 8229 N N . ASP A 1 1026 ? -5.440 -19.830 23.415 1.00 36.72 1026 ASP A N 1
ATOM 8230 C CA . ASP A 1 1026 ? -5.858 -21.109 24.006 1.00 36.72 1026 ASP A CA 1
ATOM 8231 C C . ASP A 1 1026 ? -4.879 -21.484 25.148 1.00 36.72 1026 ASP A C 1
ATOM 8233 O O . ASP A 1 1026 ? -3.701 -21.759 24.916 1.00 36.72 1026 ASP A O 1
ATOM 8237 N N . THR A 1 1027 ? -5.354 -21.491 26.398 1.00 32.72 1027 THR A N 1
ATOM 8238 C CA . THR A 1 1027 ? -4.614 -22.005 27.579 1.00 32.72 1027 THR A CA 1
ATOM 8239 C C . THR A 1 1027 ? -5.343 -23.132 28.311 1.00 32.72 1027 THR A C 1
ATOM 8241 O O . THR A 1 1027 ? -4.943 -23.520 29.408 1.00 32.72 1027 THR A O 1
ATOM 8244 N N . GLU A 1 1028 ? -6.378 -23.735 27.717 1.00 35.03 1028 GLU A N 1
ATOM 8245 C CA . GLU A 1 1028 ? -6.788 -25.067 28.170 1.00 35.03 1028 GLU A CA 1
ATOM 8246 C C . GLU A 1 1028 ? -5.805 -26.078 27.575 1.00 35.03 1028 GLU A C 1
ATOM 8248 O O . GLU A 1 1028 ? -5.794 -26.292 26.366 1.00 35.03 1028 GLU A O 1
ATOM 8253 N N . SER A 1 1029 ? -4.962 -26.659 28.429 1.00 33.34 1029 SER A N 1
ATOM 8254 C CA . SER A 1 1029 ? -3.981 -27.682 28.079 1.00 33.34 1029 SER A CA 1
ATOM 8255 C C . SER A 1 1029 ? -4.548 -28.716 27.101 1.00 33.34 1029 SER A C 1
ATOM 8257 O O . SER A 1 1029 ? -5.403 -29.538 27.436 1.00 33.34 1029 SER A O 1
ATOM 8259 N N . ASP A 1 1030 ? -3.996 -28.699 25.890 1.00 30.73 1030 ASP A N 1
ATOM 8260 C CA . ASP A 1 1030 ? -4.054 -29.761 24.882 1.00 30.73 1030 ASP A CA 1
ATOM 8261 C C . ASP A 1 1030 ? -3.224 -30.989 25.350 1.00 30.73 1030 ASP A C 1
ATOM 8263 O O . ASP A 1 1030 ? -2.469 -31.593 24.593 1.00 30.73 1030 ASP A O 1
ATOM 8267 N N . GLU A 1 1031 ? -3.326 -31.370 26.631 1.00 27.80 1031 GLU A N 1
ATOM 8268 C CA . GLU A 1 1031 ? -2.683 -32.568 27.181 1.00 27.80 1031 GLU A CA 1
ATOM 8269 C C . GLU A 1 1031 ? -3.621 -33.776 27.076 1.00 27.80 1031 GLU A C 1
ATOM 8271 O O . GLU A 1 1031 ? -4.326 -34.151 28.014 1.00 27.80 1031 GLU A O 1
ATOM 8276 N N . THR A 1 1032 ? -3.676 -34.373 25.887 1.00 32.25 1032 THR A N 1
ATOM 8277 C CA . THR A 1 1032 ? -3.144 -35.715 25.550 1.00 32.25 1032 THR A CA 1
ATOM 8278 C C . THR A 1 1032 ? -3.646 -36.165 24.190 1.00 32.25 1032 THR A C 1
ATOM 8280 O O . THR A 1 1032 ? -4.880 -36.172 23.983 1.00 32.25 1032 THR A O 1
#

Sequence (1032 aa):
MLTENKNSKYLVNRELSWLKFNDRVLAQANDQRHPLLERARFLSITQKNLDEWFMVRLASIHQMVQLRLKSKDPTGLSPTEELDVISLAAGAQLKKQHSLYARSLVPMLAKKHINILGIDELEESQYDWLEKYFQQEILPILTPMADDGTRPFPFLSNDSLNLGIRIVANPTKKKKSKTENYAFIQVPKNLQRVIKLPIGVGQTYVLIEDVIREYINLLFQGYKIQEVTAFHLLRDMELSIAEEDSPNLLKEVQTQLKKRERGQVIRLVAEKKMSKKLEKHLQKALPLNKRRIYRVSGPVDLAFLDTLIKQVQIPELIYQPFQPRTELSLMGKGIFKTIADHDVLLQHPYDDYGPVVNLINQAADDDQTMAIKMTLYRVSDHSPIVAALGRAAEAGKQVTTLVEVKARFDEENNVHWAEELEKQGVHVIYGLPNLKVHAKMTLIIRKESSGIKRYMHVGTGNYNEVTARLYTDISLFTSNDLLADDLAQVFNYLTGYFAPKNLKIAHISPNGIADHLEKLIDAESEAELKGQISGIWIKANSLNDTNIIEHLIYASQTGVPIHLLIRGIETLKPEIKSVTNKIKVHSIVGRFLEHSRIYRFANNGNPLTYISSADLMPRNLYRRVELLVPIVDPKCESELAEIFETMWADTVNMWKMKSDGSYARHSKRRRRVDSQALFMEQEFVADRFAEKFVGDEYVRLKVGEFMTKFAIIDLGSNSIRMTISQYRKNGEYEVLGRFQEMVRLSAGMGRKRVLQSDAIDRTIQAVKEFKKEIAKYDQINVRAVATAAVRQASNQEEFLERFQSALDQPLEVISGIQEAHYDYMGIIETLPIDNALILDTGGASLEMVMVRDRKEIHAISLPVGAVNISETYLEKDKISAVSFFKSSTALQRLFRDVSWLLEVRNFPIVAIGGSNRTLAKISRRQREVVGLPIHGYHLPSDEANHIFEQVLGSNLKERGDLPGLAKNRADIIVGGMLPIIKLFQYIDSDQVIFSQSGLREGILFEEIQKVTGHEVLDPRVDESVDTESDET

Organism: NCBI:txid655225

Radius of gyration: 36.53 Å; chains: 1; bounding box: 80×88×118 Å

Foldseek 3Di:
DPDQLPCLVQWDDFLVQQLLLLVLLLVQLVDPVAFLLVSLVSLLVSQVSLQVCLQEVLLVLVVCVVVVPQDADSNRDGSVRVNLVNLVSSLVSQQSSQCCVPVPNQVVCVVVLAHADFLVPDDPVLNVVLVVCCVPPPVVPKDKAWDPVPDADDDAWAFWKKKKWWKAFDDDPPDPDRDIIIIMITRDPPDQQWDWGPDDTGTYTYGVLSSCVVCVCVVVPRIDTPDIWMKHWHFHQDQPDPLDPDVCVLVSLVVSNVVSRRGATRAMFIEQPDDPVSVVVCCVSRVDDPSRYHYHHDDSGSNSSVVVSVVNPDQSRHDDDFDAAEPCCLDDLNNVVSQVVDKDKDKFPNYAPVSVLRVLQNLLPDPQWQEKEWEAAAADPDRSNLVSLLSSVLVVHAAEYEQACVRPPRNVVSSVSQVVSVVSRHHYAHWDRQAAAQWGKMWIWGQDPVGIFIKMKGKLDGSDNVLRNFETMMIMIHRDPLVNVQVVQVSCVGVDVDDDDCRPFKAKPPPGPVVVLLVLLVLLLVCLLVVFFWEKAKEAQEADASSSLVSQQSSVLSPHAYEYAHARGDTRQACDPNGRVRHWYKHFDDRHHYRWIKIWICNRPPIWIWTKNAGNDNCRHNRYTIMIGTDPGPVVVVVVVQLSVLVVPAQDRMWTQHRVRNTDRRDDDPDHGDSVVCSSVVHTDPDPPVFDDGGPDGDRPCPPPQPAWEWEWEAAQFKIKIWIKTDDLQQEIDTPDIDMDGLNQQPPCPPQLAGDPSSLVSVLVSLLVVLVVVVVDPHYHYAAEYEDSLVRHPCNVVSQVSSCVSNVDGYHYDDLQLQLLLQLLQDLLQDPFAWAWEWEAGQQWIKTFTGHRSDTDDIDIGRAHLNNLLVVQADQWAGDPRSVVVSLVVLVVVCVVPPCLLVCAQGAYEYEYDLVLLLVQLVCVVVVNNQDDLQFDKDWLVVLVVVLVVLNRGTLVRQCVRGSHDNVCSRRSNSHSSNVNSSCVVRVYGMYRYRPTGNRSSVVQVVSCVVNVHHHDYPCVDDDDDPPDPDD